Protein AF-0000000072913336 (afdb_homodimer)

InterPro domains:
  IPR001138 Zn(2)Cys(6) fungal-type DNA-binding domain [PS00463] (12-41)
  IPR001138 Zn(2)Cys(6) fungal-type DNA-binding domain [PS50048] (12-43)
  IPR001138 Zn(2)Cys(6) fungal-type DNA-binding domain [SM00066] (7-52)
  IPR001138 Zn(2)Cys(6) fungal-type DNA-binding domain [cd00067] (8-43)
  IPR007219 Xylanolytic transcriptional activator, regulatory domain [PF04082] (247-423)
  IPR007219 Xylanolytic transcriptional activator, regulatory domain [SM00906] (340-413)
  IPR036864 Zn(2)-C6 fungal-type DNA-binding domain superfamily [G3DSA:4.10.240.10] (11-85)
  IPR036864 Zn(2)-C6 fungal-type DNA-binding domain superfamily [SSF57701] (2-52)
  IPR050797 Carbohydrate Metabolism and Transport Regulator [PTHR31668] (3-608)

pLDDT: mean 80.15, std 23.14, range [15.98, 98.88]

Nearest PDB structures (foldseek):
  4p3g-assembly1_B  TM=3.636E-01  e=3.545E+00  Thermochaetoides thermophila DSM 1495
  4p3g-assembly1_B  TM=3.769E-01  e=2.725E+00  Thermochaetoides thermophila DSM 1495
  2xm1-assembly1_A  TM=2.772E-01  e=9.028E+00  Bacteroides thetaiotaomicron VPI-5482

Foldseek 3Di:
DPDDFDDPPDDAFPVCVVVVHGFDDDDDDDGPVCVVVVHHRHRPDPPDPPPPPDPDDDDDYDDDDDDDDDDDDPPVPDDDPDPPDPPPDPDDPPPPPDPPCVVCVVVVHPPVNVVQQAAWPPCPFDWDFDQDPVRDGGDIFGAQADDPQRFWFWDDCVHPPHQLVLLPDPAPPNQWDIGRFWIWRWFDVVVTIITIRGGLVVCVVVCVVVVLDADDQVVLLVLLCVQPPQVNLVVLLVLCVVFPLLQALLDFLVRRDHSVRDGSLLSLLSSLLSVLVLCVPPVSVVVCVPHHGDSVSSVVSNVSVLSSCLVRPGSSSLSSLLSVLQRDDPDLQDLVLVVSVVSLLSSVVSLVRSPLLDQSPRTRHDLRVNLSSLSSSQVSLLLQLLSCLLSVHDGPDDPVSRDRNADDPSSCHRSPDDPLSVVLVRLSSQLSVLSVLLCVAQVDPDHDPPLVVSLVVSVVSLVVSPPCLVPPPPPVSNPDPSNLLSVLSSLLSNLSSLVSVVVVCVVPVVVPPPPDPDDSLVVNVVSLVVSLVSLLPDDLPVFSHRDGSSSLSSLLVSLVSLLVQLQPPPALVSNLVSVVSSVVSLVSLVVCCVRHVSPVNSSVVNVVCVVCPVVNVDPHDPSSVVSVVVNVVVD/DPPDFDDPPDDAFPVCVVVVHGFDDDDDDDGPVCVVVVHHRHRPDDDPPPPPPDDDDDDDDDDDDDDDDDDDPDDPPDDDDDPPDCPPDPPPDPPPPDPDLVVCVVVVHHPVNVVQQFAWPPCPFDWDFDQDPVRDDGDIFGAQADDPQRFWFKDDCVHPPHQLVLLPDPAPPNQWDIGRFWIWRWFDVVVTIITIRGGLVVCVVVCVVVVLDADDQVVLLVLLCVQPPQVNLVVLLVLCVVFPLLQALLDFLVRRDHSVRDGSLLSLLSSLLSVLVLCVPPVSVVVCVPHHGDSVSSVVSNVSVLSSCLSRPGSSSLSSLLSVLQRDDPDLQDLVLPVSVVSLLSSVVSLVRSPLLDQSPRTRHDLRVNLSSLSSSQVSLLLQLLSCLLSVHDGPDDPVSRDRNADDPSSCHRSPDDPLSVVLVRLSSQLSVLSVLLCVAQVDPDHDPPLPVSLVVSVVSLVVSPPCLVPPPPPVSNPDPSNLLSVLSSLLSNLSSLVSVVVVCVVPVVVPPPPDDDDSLVVNVVSLVVSLVSLLPDDLPVFPHRDGSSSLSSLLVSLVSLLVQLQPPPALVSNLVSVVSSVVSLVSLVVCCVRHVSPVNSSVVNVVCVVVPVVVVDPHDPSSVVSVVVNVVVD

Solvent-accessible surface area (backbone atoms only — not comparable to full-atom values): 71478 Å² total; per-residue (Å²): 132,82,79,74,84,88,62,94,82,71,81,55,34,47,65,30,55,78,68,76,46,89,52,49,56,88,90,59,85,49,26,54,64,28,61,72,70,72,43,88,52,42,71,78,65,69,77,73,75,78,76,76,83,71,84,81,78,85,86,90,93,88,93,84,87,92,87,88,90,90,89,83,82,74,79,74,78,78,78,82,84,80,86,78,85,79,78,77,66,84,80,67,85,72,67,68,72,85,74,69,63,67,63,33,62,62,65,74,39,54,70,66,61,50,51,50,51,61,38,58,61,88,65,75,70,60,61,46,76,41,77,42,90,81,73,54,75,73,42,71,23,39,57,71,62,94,43,93,80,41,26,37,32,43,43,21,78,61,14,31,68,36,28,79,51,57,67,37,39,58,44,47,99,72,28,40,33,75,46,14,45,37,27,40,36,45,36,34,73,87,72,50,39,38,26,41,34,44,51,74,73,77,46,49,67,62,29,43,50,57,42,28,74,56,74,55,70,70,56,44,40,53,56,44,42,74,57,45,41,64,69,59,41,53,52,26,51,51,45,26,55,68,56,45,32,68,74,51,52,56,51,30,62,90,64,56,87,39,80,88,74,42,58,48,46,41,49,42,47,49,40,61,60,20,51,87,49,33,74,81,34,74,66,48,37,55,45,42,73,77,58,57,62,55,59,38,59,45,23,42,50,35,52,46,43,49,57,36,38,41,58,58,38,35,69,62,53,37,52,34,45,50,48,62,53,48,33,65,68,92,47,54,76,53,79,61,56,44,39,46,43,23,49,48,21,29,33,53,32,45,32,46,36,55,40,36,38,48,71,53,87,75,36,64,46,45,68,54,56,36,17,27,47,49,40,37,26,25,50,54,51,43,51,39,48,47,42,16,40,30,55,19,45,78,47,51,74,47,67,72,56,35,66,37,66,60,79,57,82,71,42,54,47,47,34,79,64,53,72,69,52,45,52,46,48,52,51,46,32,55,50,45,46,48,44,48,52,43,47,65,54,59,65,36,74,66,67,53,91,58,52,68,63,52,42,53,52,51,53,53,58,47,56,72,62,53,69,62,73,81,60,59,78,52,73,71,60,76,66,33,65,57,48,49,52,44,52,52,48,50,47,45,44,50,47,56,46,33,48,52,50,40,53,53,43,70,75,40,58,73,72,57,66,57,85,69,90,76,53,49,62,60,54,42,50,54,49,51,52,52,45,50,48,52,62,67,62,62,66,60,92,72,36,95,60,74,60,58,56,41,52,30,32,44,54,22,26,53,54,44,51,38,49,39,51,20,66,68,37,91,43,42,68,54,12,35,53,32,49,50,51,46,52,52,47,50,53,50,47,59,70,41,28,71,54,37,50,58,43,38,33,28,50,50,59,52,46,53,41,59,71,70,26,56,77,64,45,32,67,61,51,71,53,40,46,54,22,53,57,53,55,54,73,72,98,134,80,82,74,85,85,61,92,81,70,80,56,34,48,63,30,55,77,66,75,44,90,54,50,57,90,89,57,84,51,25,54,62,29,62,73,70,74,45,88,55,42,73,76,68,70,78,76,75,78,74,75,80,73,82,79,87,84,86,89,88,86,86,84,92,84,79,88,79,81,83,82,78,77,83,76,80,82,80,85,81,84,86,78,85,79,81,76,66,90,70,73,85,70,73,69,73,86,74,71,65,67,63,31,61,62,66,76,40,54,67,67,60,50,52,51,51,61,38,58,61,86,66,75,69,60,62,47,74,41,78,43,91,82,71,55,76,72,43,71,23,40,56,72,61,93,43,94,79,42,26,37,31,43,44,21,78,61,15,31,67,36,28,78,51,55,68,36,39,58,43,49,98,70,27,40,33,75,45,13,45,37,30,41,36,43,36,35,73,87,71,52,39,39,26,42,34,44,51,74,72,78,46,49,66,59,29,42,50,59,43,28,74,56,73,55,67,70,56,44,39,52,54,45,42,72,54,44,42,64,70,58,41,54,52,27,51,52,44,26,58,69,56,45,32,69,74,52,52,57,51,31,62,89,64,55,87,39,81,90,74,41,58,48,47,40,49,43,45,50,39,62,61,20,51,88,50,32,74,80,34,74,66,47,39,54,46,43,72,76,57,58,63,55,58,38,58,45,23,42,50,34,52,46,43,48,55,37,37,40,58,58,38,35,68,60,53,37,52,31,44,49,49,62,52,49,33,65,66,92,48,54,74,54,79,59,55,45,39,46,42,24,49,47,22,30,32,54,31,45,33,47,35,54,39,37,36,49,69,54,87,75,37,65,45,47,68,55,56,37,17,27,47,49,38,37,25,25,50,53,52,44,52,40,47,47,42,17,40,29,55,19,44,79,45,52,71,47,68,72,57,34,68,36,66,60,80,57,81,72,42,54,47,47,34,78,64,51,72,69,52,45,51,47,48,51,50,44,34,54,51,46,45,49,42,47,50,44,47,68,55,59,65,36,75,66,66,53,91,57,50,68,63,51,41,53,52,51,51,52,59,47,58,73,61,52,69,61,73,79,59,59,76,52,72,71,59,78,65,34,65,59,48,48,52,44,52,51,47,50,49,45,45,50,47,55,47,33,47,52,49,41,53,52,42,70,75,41,59,74,74,57,66,57,85,70,90,76,53,49,63,60,53,41,48,54,50,51,53,52,45,48,49,52,62,67,62,62,67,59,89,76,36,92,63,74,59,59,55,39,52,31,32,45,53,23,26,53,55,43,50,37,49,39,52,19,65,67,38,91,43,42,68,54,12,35,53,31,50,51,50,45,51,52,47,52,53,51,48,59,70,41,28,70,54,38,52,57,43,37,32,28,50,51,58,52,47,53,42,57,71,70,27,54,78,66,44,31,67,61,51,71,53,38,46,53,24,54,57,53,55,54,74,72,98

Secondary structure (DSSP, 8-state):
----TT-TTSPPPHHHHHHT-----SSSSSPHHHHHTT------S-----------------------------------------------TT------THHHHHTT--HHHHHHHTS-------EEEE--TTS-S-EEEEPSSS-TT--EEE--TTSSS-HHHHTTB---TTSEEE-SSEEEEEEEETTEEEEEEE-GGGGHHHHHHHT--PPPHHHHHHHHHHHS-HHHHHHHHHHHHHHTTTT---S-TTS---TTTS-HHHHHHHHHHHGGGGGGSHHHHHHHHH-PPPHHHHHHHHHHHHHHHTTS--HHHHHHHHHHHHSPPS-TT---HHHHHHHHHHHHHHHHHTTTTS-GGGSSS-HHHHHHHHHHHHHHHHHHHHHHHHHT---SS-GGG-S--S--GGGGTT----HHHHHHHHHHHHHHHHHHHHHHHHSSSS--TTHHHHHHHHHHHHHTT---TTT-S-TTGGG-HHHHHHHHHHHHHHHHHHHHHHHHHHH-GGGGGS--S--HHHHHHHHHHHHHHHHHH--STT-S----THHHHHHHHHHHHHHHHHHT-SSHHHHHHHHHHHHHHHHHHHHHTTT-GGGHHHHHHHHHHHHH-HHHHB---HHHHHHHHHHHHT-/----S--TTSPPPHHHHHHT-----SSSSS-HHHHHTT------S----------------------------------------------GGG------THHHHHTT--HHHHHHHTS-------EEEE--TTS-S-EEEEPSSS-TT--EEE--TTSSS-HHHHTTB---TTSEEE-SSEEEEEEEETTEEEEEEE-GGGGHHHHHHTT--PPPHHHHHHHHHHHS-HHHHHHHHHHHHHHTTTT---S-TTS---TTTS-HHHHHHHHHHHGGGGGGSHHHHHHHHH-PPPHHHHHHHHHHHHHHHTTS--HHHHHHHHHHHHSPPS-TT---HHHHHHHHHHHHHHHHHTTTTS-GGGSSS-HHHHHHHHHHHHHHHHHHHHHHHHHT---SS-GGG-S--S--GGGGTT----HHHHHHHHHHHHHHHHHHHHHHHHSSSS--TTHHHHHHHHHHHHHTT---TTT---TTGGG-HHHHHHHHHHHHHHHHHHHHHHHHHHH-GGGG-S--S--HHHHHHHHHHHHHHHHHH--STT-S----THHHHHHHHHHHHHHHHHHT-SSHHHHHHHHHHHHHHHHHHHHHTTT-GGGHHHHHHHHHHHHH-HHHHB---HHHHHHHHHHHHT-

Organism: Fusarium oxysporum f. sp. lycopersici (strain 4287 / CBS 123668 / FGSC 9935 / NRRL 34936) (NCBI:txid426428)

Structure (mmCIF, N/CA/C/O backbone):
data_AF-0000000072913336-model_v1
#
loop_
_entity.id
_entity.type
_entity.pdbx_description
1 polymer 'Zn(2)-C6 fungal-type domain-containing protein'
#
loop_
_atom_site.group_PDB
_atom_site.id
_atom_site.type_symbol
_atom_site.label_atom_id
_atom_site.label_alt_id
_atom_site.label_comp_id
_atom_site.label_asym_id
_atom_site.label_entity_id
_atom_site.label_seq_id
_atom_site.pdbx_PDB_ins_code
_atom_site.Cartn_x
_atom_site.Cartn_y
_atom_site.Cartn_z
_atom_site.occupancy
_atom_site.B_iso_or_equiv
_atom_site.auth_seq_id
_atom_site.auth_comp_id
_atom_site.auth_asym_id
_atom_site.auth_atom_id
_atom_site.pdbx_PDB_model_num
ATOM 1 N N . MET A 1 1 ? 2.746 -35.344 45.781 1 23.06 1 MET A N 1
ATOM 2 C CA . MET A 1 1 ? 3.635 -36.438 45.406 1 23.06 1 MET A CA 1
ATOM 3 C C . MET A 1 1 ? 3.098 -37.188 44.188 1 23.06 1 MET A C 1
ATOM 5 O O . MET A 1 1 ? 1.997 -37.719 44.219 1 23.06 1 MET A O 1
ATOM 9 N N . MET A 1 2 ? 3.275 -36.75 43 1 28.97 2 MET A N 1
ATOM 10 C CA . MET A 1 2 ? 2.605 -37.094 41.75 1 28.97 2 MET A CA 1
ATOM 11 C C . MET A 1 2 ? 2.83 -38.562 41.406 1 28.97 2 MET A C 1
ATOM 13 O O . MET A 1 2 ? 3.965 -39.031 41.406 1 28.97 2 MET A O 1
ATOM 17 N N . ARG A 1 3 ? 1.829 -39.312 41.531 1 33.97 3 ARG A N 1
ATOM 18 C CA . ARG A 1 3 ? 1.848 -40.781 41.375 1 33.97 3 ARG A CA 1
ATOM 19 C C . ARG A 1 3 ? 2.496 -41.156 40.062 1 33.97 3 ARG A C 1
ATOM 21 O O . ARG A 1 3 ? 2.254 -40.531 39.031 1 33.97 3 ARG A O 1
ATOM 28 N N . LYS A 1 4 ? 3.582 -41.906 40.219 1 36.53 4 LYS A N 1
ATOM 29 C CA . LYS A 1 4 ? 4.387 -42.406 39.125 1 36.53 4 LYS A CA 1
ATOM 30 C C . LYS A 1 4 ? 3.59 -43.406 38.25 1 36.53 4 LYS A C 1
ATOM 32 O O . LYS A 1 4 ? 2.773 -44.156 38.781 1 36.53 4 LYS A O 1
ATOM 37 N N . TYR A 1 5 ? 3.297 -43.344 37 1 37.62 5 TYR A N 1
ATOM 38 C CA . TYR A 1 5 ? 2.48 -44 36 1 37.62 5 TYR A CA 1
ATOM 39 C C . TYR A 1 5 ? 2.516 -45.5 36.125 1 37.62 5 TYR A C 1
ATOM 41 O O . TYR A 1 5 ? 1.474 -46.156 36.094 1 37.62 5 TYR A O 1
ATOM 49 N N . MET A 1 6 ? 3.471 -46.375 36 1 39.28 6 MET A N 1
ATOM 50 C CA . MET A 1 6 ? 3.393 -47.781 35.625 1 39.28 6 MET A CA 1
ATOM 51 C C . MET A 1 6 ? 3.463 -48.688 36.875 1 39.28 6 MET A C 1
ATOM 53 O O . MET A 1 6 ? 4.273 -49.594 36.938 1 39.28 6 MET A O 1
ATOM 57 N N . SER A 1 7 ? 2.836 -48.312 38.062 1 36.69 7 SER A N 1
ATOM 58 C CA . SER A 1 7 ? 2.977 -49.312 39.125 1 36.69 7 SER A CA 1
ATOM 59 C C . SER A 1 7 ? 1.958 -50.438 38.969 1 36.69 7 SER A C 1
ATOM 61 O O . SER A 1 7 ? 0.817 -50.188 38.562 1 36.69 7 SER A O 1
ATOM 63 N N . LYS A 1 8 ? 2.1 -51.812 38.969 1 41.91 8 LYS A N 1
ATOM 64 C CA . LYS A 1 8 ? 1.341 -53.062 39 1 41.91 8 LYS A CA 1
ATOM 65 C C . LYS A 1 8 ? 0.21 -53.031 40 1 41.91 8 LYS A C 1
ATOM 67 O O . LYS A 1 8 ? -0.643 -53.906 40.062 1 41.91 8 LYS A O 1
ATOM 72 N N . ARG A 1 9 ? 0.213 -52.156 41.125 1 48.56 9 ARG A N 1
ATOM 73 C CA . ARG A 1 9 ? -0.668 -52.281 42.281 1 48.56 9 ARG A CA 1
ATOM 74 C C . ARG A 1 9 ? -2.059 -51.75 41.969 1 48.56 9 ARG A C 1
ATOM 76 O O . ARG A 1 9 ? -3.021 -52.031 42.656 1 48.56 9 ARG A O 1
ATOM 83 N N . GLN A 1 10 ? -2.312 -50.688 41.25 1 57.38 10 GLN A N 1
ATOM 84 C CA . GLN A 1 10 ? -3.643 -50.094 41.219 1 57.38 10 GLN A CA 1
ATOM 85 C C . GLN A 1 10 ? -4.371 -50.438 39.938 1 57.38 10 GLN A C 1
ATOM 87 O O . GLN A 1 10 ? -3.873 -50.156 38.844 1 57.38 10 GLN A O 1
ATOM 92 N N . ARG A 1 11 ? -5.441 -51.25 39.781 1 64.69 11 ARG A N 1
ATOM 93 C CA . ARG A 1 11 ? -6.273 -51.781 38.719 1 64.69 11 ARG A CA 1
ATOM 94 C C . ARG A 1 11 ? -6.98 -50.656 37.969 1 64.69 11 ARG A C 1
ATOM 96 O O . ARG A 1 11 ? -7.559 -49.75 38.594 1 64.69 11 ARG A O 1
ATOM 103 N N . PRO A 1 12 ? -6.781 -50.531 36.781 1 73.31 12 PRO A N 1
ATOM 104 C CA . PRO A 1 12 ? -7.508 -49.531 36 1 73.31 12 PRO A CA 1
ATOM 105 C C . PRO A 1 12 ? -9.023 -49.719 36.031 1 73.31 12 PRO A C 1
ATOM 107 O O . PRO A 1 12 ? -9.492 -50.812 36.344 1 73.31 12 PRO A O 1
ATOM 110 N N . CYS A 1 13 ? -9.945 -48.656 35.906 1 74.38 13 CYS A N 1
ATOM 111 C CA . CYS A 1 13 ? -11.406 -48.75 35.906 1 74.38 13 CYS A CA 1
ATOM 112 C C . CYS A 1 13 ? -11.898 -49.625 34.75 1 74.38 13 CYS A C 1
ATOM 114 O O . CYS A 1 13 ? -11.164 -49.875 33.812 1 74.38 13 CYS A O 1
ATOM 116 N N . ASP A 1 14 ? -13.039 -50.219 34.656 1 77.12 14 ASP A N 1
ATOM 117 C CA . ASP A 1 14 ? -13.594 -51.156 33.719 1 77.12 14 ASP A CA 1
ATOM 118 C C . ASP A 1 14 ? -13.562 -50.594 32.281 1 77.12 14 ASP A C 1
ATOM 120 O O . ASP A 1 14 ? -13.32 -51.344 31.328 1 77.12 14 ASP A O 1
ATOM 124 N N . PHE A 1 15 ? -13.648 -49.281 32.094 1 77.5 15 PHE A N 1
ATOM 125 C CA . PHE A 1 15 ? -13.656 -48.594 30.797 1 77.5 15 PHE A CA 1
ATOM 126 C C . PHE A 1 15 ? -12.242 -48.438 30.25 1 77.5 15 PHE A C 1
ATOM 128 O O . PHE A 1 15 ? -11.992 -48.75 29.078 1 77.5 15 PHE A O 1
ATOM 135 N N . CYS A 1 16 ? -11.398 -47.938 31.031 1 76.75 16 CYS A N 1
ATOM 136 C CA . CYS A 1 16 ? -10.008 -47.812 30.609 1 76.75 16 CYS A CA 1
ATOM 137 C C . CYS A 1 16 ? -9.406 -49.188 30.312 1 76.75 16 CYS A C 1
ATOM 139 O O . CYS A 1 16 ? -8.617 -49.312 29.375 1 76.75 16 CYS A O 1
ATOM 141 N N . ARG A 1 17 ? -9.836 -50.25 31.062 1 77.06 17 ARG A N 1
ATOM 142 C CA . ARG A 1 17 ? -9.414 -51.625 30.859 1 77.06 17 ARG A CA 1
ATOM 143 C C . ARG A 1 17 ? -9.906 -52.188 29.516 1 77.06 17 ARG A C 1
ATOM 145 O O . ARG A 1 17 ? -9.172 -52.875 28.812 1 77.06 17 ARG A O 1
ATOM 152 N N . SER A 1 18 ? -11.109 -51.906 29.125 1 75.94 18 SER A N 1
ATOM 153 C CA . SER A 1 18 ? -11.695 -52.375 27.875 1 75.94 18 SER A CA 1
ATOM 154 C C . SER A 1 18 ? -11.016 -51.719 26.672 1 75.94 18 SER A C 1
ATOM 156 O O . SER A 1 18 ? -10.938 -52.312 25.594 1 75.94 18 SER A O 1
ATOM 158 N N . ARG A 1 19 ? -10.406 -50.5 26.906 1 72.81 19 ARG A N 1
ATOM 159 C CA . ARG A 1 19 ? -9.805 -49.719 25.812 1 72.81 19 ARG A CA 1
ATOM 160 C C . ARG A 1 19 ? -8.281 -49.812 25.859 1 72.81 19 ARG A C 1
ATOM 162 O O . ARG A 1 19 ? -7.594 -49.281 24.984 1 72.81 19 ARG A O 1
ATOM 169 N N . LYS A 1 20 ? -7.688 -50.531 26.891 1 72.69 20 LYS A N 1
ATOM 170 C CA . LYS A 1 20 ? -6.266 -50.75 27.156 1 72.69 20 LYS A CA 1
ATOM 171 C C . LYS A 1 20 ? -5.523 -49.406 27.25 1 72.69 20 LYS A C 1
ATOM 173 O O . LYS A 1 20 ? -4.41 -49.281 26.734 1 72.69 20 LYS A O 1
ATOM 178 N N . THR A 1 21 ? -6.27 -48.469 27.906 1 74.31 21 THR A N 1
ATOM 179 C CA . THR A 1 21 ? -5.684 -47.125 28.078 1 74.31 21 THR A CA 1
ATOM 180 C C . THR A 1 21 ? -5.355 -46.875 29.547 1 74.31 21 THR A C 1
ATOM 182 O O . THR A 1 21 ? -5.922 -47.531 30.438 1 74.31 21 THR A O 1
ATOM 185 N N . ALA A 1 22 ? -4.52 -45.906 29.672 1 75.06 22 ALA A N 1
ATOM 186 C CA . ALA A 1 22 ? -4.062 -45.562 31.016 1 75.06 22 ALA A CA 1
ATOM 187 C C . ALA A 1 22 ? -5.176 -44.875 31.812 1 75.06 22 ALA A C 1
ATOM 189 O O . ALA A 1 22 ? -5.715 -43.844 31.406 1 75.06 22 ALA A O 1
ATOM 190 N N . CYS A 1 23 ? -5.578 -45.469 32.938 1 72.62 23 CYS A N 1
ATOM 191 C CA . CYS A 1 23 ? -6.602 -44.969 33.844 1 72.62 23 CYS A CA 1
ATOM 192 C C . CYS A 1 23 ? -6.016 -43.969 34.844 1 72.62 23 CYS A C 1
ATOM 194 O O . CYS A 1 23 ? -5.215 -44.312 35.688 1 72.62 23 CYS A O 1
ATOM 196 N N . ARG A 1 24 ? -6.105 -42.812 34.625 1 74.62 24 ARG A N 1
ATOM 197 C CA . ARG A 1 24 ? -5.562 -41.781 35.469 1 74.62 24 ARG A CA 1
ATOM 198 C C . ARG A 1 24 ? -6.648 -41.219 36.375 1 74.62 24 ARG A C 1
ATOM 200 O O . ARG A 1 24 ? -7.559 -40.531 35.906 1 74.62 24 ARG A O 1
ATOM 207 N N . ILE A 1 25 ? -6.598 -41.5 37.719 1 71.62 25 ILE A N 1
ATOM 208 C CA . ILE A 1 25 ? -7.477 -41 38.781 1 71.62 25 ILE A CA 1
ATOM 209 C C . ILE A 1 25 ? -6.719 -40 39.656 1 71.62 25 ILE A C 1
ATOM 211 O O . ILE A 1 25 ? -5.672 -40.344 40.219 1 71.62 25 ILE A O 1
ATOM 215 N N . GLU A 1 26 ? -7.016 -38.938 39.688 1 65.38 26 GLU A N 1
ATOM 216 C CA . GLU A 1 26 ? -6.27 -37.969 40.469 1 65.38 26 GLU A CA 1
ATOM 217 C C . GLU A 1 26 ? -6.551 -38.125 41.969 1 65.38 26 GLU A C 1
ATOM 219 O O . GLU A 1 26 ? -5.621 -38.156 42.781 1 65.38 26 GLU A O 1
ATOM 224 N N . SER A 1 27 ? -7.953 -37.969 42.531 1 67.94 27 SER A N 1
ATOM 225 C CA . SER A 1 27 ? -8.242 -38.125 43.969 1 67.94 27 SER A CA 1
ATOM 226 C C . SER A 1 27 ? -9.273 -39.188 44.219 1 67.94 27 SER A C 1
ATOM 228 O O . SER A 1 27 ? -9.109 -40.031 45.125 1 67.94 27 SER A O 1
ATOM 230 N N . SER A 1 28 ? -10.445 -39.25 43.625 1 73.88 28 SER A N 1
ATOM 231 C CA . SER A 1 28 ? -11.531 -40.219 43.719 1 73.88 28 SER A CA 1
ATOM 232 C C . SER A 1 28 ? -12.086 -40.562 42.344 1 73.88 28 SER A C 1
ATOM 234 O O . SER A 1 28 ? -11.992 -39.75 41.406 1 73.88 28 SER A O 1
ATOM 236 N N . PRO A 1 29 ? -12.5 -41.812 42.094 1 72.38 29 PRO A N 1
ATOM 237 C CA . PRO A 1 29 ? -13.258 -42.031 40.844 1 72.38 29 PRO A CA 1
ATOM 238 C C . PRO A 1 29 ? -14.344 -41 40.625 1 72.38 29 PRO A C 1
ATOM 240 O O . PRO A 1 29 ? -14.805 -40.375 41.594 1 72.38 29 PRO A O 1
ATOM 243 N N . PRO A 1 30 ? -14.445 -40.688 39.281 1 73.62 30 PRO A N 1
ATOM 244 C CA . PRO A 1 30 ? -14.164 -41.406 38.031 1 73.62 30 PRO A CA 1
ATOM 245 C C . PRO A 1 30 ? -12.797 -41.062 37.469 1 73.62 30 PRO A C 1
ATOM 247 O O . PRO A 1 30 ? -12.203 -40.062 37.844 1 73.62 30 PRO A O 1
ATOM 250 N N . CYS A 1 31 ? -12.164 -41.938 36.562 1 74.12 31 CYS A N 1
ATOM 251 C CA . CYS A 1 31 ? -10.859 -41.719 35.938 1 74.12 31 CYS A CA 1
ATOM 252 C C . CYS A 1 31 ? -10.945 -40.625 34.875 1 74.12 31 CYS A C 1
ATOM 254 O O . CYS A 1 31 ? -12.039 -40.312 34.406 1 74.12 31 CYS A O 1
ATOM 256 N N . ARG A 1 32 ? -9.945 -40.062 34.562 1 74.75 32 ARG A N 1
ATOM 257 C CA . ARG A 1 32 ? -9.891 -38.969 33.625 1 74.75 32 ARG A CA 1
ATOM 258 C C . ARG A 1 32 ? -10.594 -39.344 32.312 1 74.75 32 ARG A C 1
ATOM 260 O O . ARG A 1 32 ? -11.281 -38.5 31.703 1 74.75 32 ARG A O 1
ATOM 267 N N . LEU A 1 33 ? -10.469 -40.438 31.766 1 76.94 33 LEU A N 1
ATOM 268 C CA . LEU A 1 33 ? -11.062 -40.906 30.516 1 76.94 33 LEU A CA 1
ATOM 269 C C . LEU A 1 33 ? -12.57 -41.094 30.656 1 76.94 33 LEU A C 1
ATOM 271 O O . LEU A 1 33 ? -13.328 -40.688 29.766 1 76.94 33 LEU A O 1
ATOM 275 N N . CYS A 1 34 ? -12.945 -41.719 31.719 1 77 34 CYS A N 1
ATOM 276 C CA . CYS A 1 34 ? -14.375 -41.875 31.984 1 77 34 CYS A CA 1
ATOM 277 C C . CYS A 1 34 ? -15.055 -40.5 32.125 1 77 34 CYS A C 1
ATOM 279 O O . CYS A 1 34 ? -16.172 -40.312 31.672 1 77 34 CYS A O 1
ATOM 281 N N . GLN A 1 35 ? -14.422 -39.469 32.656 1 74.88 35 GLN A N 1
ATOM 282 C CA . GLN A 1 35 ? -14.914 -38.094 32.781 1 74.88 35 GLN A CA 1
ATOM 283 C C . GLN A 1 35 ? -15.062 -37.438 31.406 1 74.88 35 GLN A C 1
ATOM 285 O O . GLN A 1 35 ? -16.062 -36.75 31.156 1 74.88 35 GLN A O 1
ATOM 290 N N . GLN A 1 36 ? -14.102 -37.781 30.5 1 70 36 GLN A N 1
ATOM 291 C CA . GLN A 1 36 ? -14.078 -37.188 29.172 1 70 36 GLN A CA 1
ATOM 292 C C . GLN A 1 36 ? -15.164 -37.781 28.281 1 70 36 GLN A C 1
ATOM 294 O O . GLN A 1 36 ? -15.773 -37.062 27.469 1 70 36 GLN A O 1
ATOM 299 N N . TYR A 1 37 ? -15.492 -39 28.438 1 75.19 37 TYR A N 1
ATOM 300 C CA . TYR A 1 37 ? -16.469 -39.688 27.594 1 75.19 37 TYR A CA 1
ATOM 301 C C . TYR A 1 37 ? -17.812 -39.781 28.297 1 75.19 37 TYR A C 1
ATOM 303 O O . TYR A 1 37 ? -18.766 -40.344 27.75 1 75.19 37 TYR A O 1
ATOM 311 N N . GLY A 1 38 ? -18.031 -39.094 29.484 1 74.44 38 GLY A N 1
ATOM 312 C CA . GLY A 1 38 ? -19.266 -39.031 30.266 1 74.44 38 GLY A CA 1
ATOM 313 C C . GLY A 1 38 ? -19.766 -40.406 30.703 1 74.44 38 GLY A C 1
ATOM 314 O O . GLY A 1 38 ? -20.969 -40.625 30.797 1 74.44 38 GLY A O 1
ATOM 315 N N . ARG A 1 39 ? -18.859 -41.312 30.828 1 74.38 39 ARG A N 1
ATOM 316 C CA . ARG A 1 39 ? -19.281 -42.625 31.234 1 74.38 39 ARG A CA 1
ATOM 317 C C . ARG A 1 39 ? -19.031 -42.875 32.719 1 74.38 39 ARG A C 1
ATOM 319 O O . ARG A 1 39 ? -18.188 -42.188 33.312 1 74.38 39 ARG A O 1
ATOM 326 N N . GLU A 1 40 ? -19.859 -43.781 33.312 1 78.06 40 GLU A N 1
ATOM 327 C CA . GLU A 1 40 ? -19.703 -44.125 34.75 1 78.06 40 GLU A CA 1
ATOM 328 C C . GLU A 1 40 ? -18.422 -44.938 34.969 1 78.06 40 GLU A C 1
ATOM 330 O O . GLU A 1 40 ? -18.188 -45.969 34.344 1 78.06 40 GLU A O 1
ATOM 335 N N . CYS A 1 41 ? -17.453 -44.438 35.812 1 72.81 41 CYS A N 1
ATOM 336 C CA . CYS A 1 41 ? -16.141 -45 36.125 1 72.81 41 CYS A CA 1
ATOM 337 C C . CYS A 1 41 ? -16.281 -46.125 37.125 1 72.81 41 CYS A C 1
ATOM 339 O O . CYS A 1 41 ? -16.453 -45.875 38.344 1 72.81 41 CYS A O 1
ATOM 341 N N . THR A 1 42 ? -16.609 -47.344 36.688 1 77.75 42 THR A N 1
ATOM 342 C CA . THR A 1 42 ? -16.891 -48.5 37.531 1 77.75 42 THR A CA 1
ATOM 343 C C . THR A 1 42 ? -15.68 -49.438 37.625 1 77.75 42 THR A C 1
ATOM 345 O O . THR A 1 42 ? -14.836 -49.438 36.719 1 77.75 42 THR A O 1
ATOM 348 N N . PHE A 1 43 ? -15.297 -49.969 38.719 1 69.38 43 PHE A N 1
ATOM 349 C CA . PHE A 1 43 ? -14.172 -50.844 39 1 69.38 43 PHE A CA 1
ATOM 350 C C . PHE A 1 43 ? -14.664 -52.25 39.281 1 69.38 43 PHE A C 1
ATOM 352 O O . PHE A 1 43 ? -14.078 -52.969 40.125 1 69.38 43 PHE A O 1
ATOM 359 N N . VAL A 1 44 ? -15.93 -52.625 38.875 1 66.12 44 VAL A N 1
ATOM 360 C CA . VAL A 1 44 ? -16.641 -53.812 39.375 1 66.12 44 VAL A CA 1
ATOM 361 C C . VAL A 1 44 ? -16.109 -55.062 38.625 1 66.12 44 VAL A C 1
ATOM 363 O O . VAL A 1 44 ? -16.312 -56.188 39.094 1 66.12 44 VAL A O 1
ATOM 366 N N . GLU A 1 45 ? -15.539 -54.625 37.312 1 50.97 45 GLU A N 1
ATOM 367 C CA . GLU A 1 45 ? -15.336 -55.875 36.594 1 50.97 45 GLU A CA 1
ATOM 368 C C . GLU A 1 45 ? -14.102 -56.625 37.094 1 50.97 45 GLU A C 1
ATOM 370 O O . GLU A 1 45 ? -13.047 -56 37.312 1 50.97 45 GLU A O 1
ATOM 375 N N . ALA A 1 46 ? -14.164 -57.594 37.781 1 44.03 46 ALA A N 1
ATOM 376 C CA . ALA A 1 46 ? -13.148 -58.5 38.312 1 44.03 46 ALA A CA 1
ATOM 377 C C . ALA A 1 46 ? -12.164 -58.906 37.219 1 44.03 46 ALA A C 1
ATOM 379 O O . ALA A 1 46 ? -12.547 -59.062 36.062 1 44.03 46 ALA A O 1
ATOM 380 N N . ALA A 1 47 ? -10.883 -58.5 37.312 1 40.88 47 ALA A N 1
ATOM 381 C CA . ALA A 1 47 ? -9.836 -58.969 36.406 1 40.88 47 ALA A CA 1
ATOM 382 C C . ALA A 1 47 ? -10.078 -60.406 36 1 40.88 47 ALA A C 1
ATOM 384 O O . ALA A 1 47 ? -10.312 -61.281 36.844 1 40.88 47 ALA A O 1
ATOM 385 N N . ARG A 1 48 ? -10.289 -60.594 34.719 1 33.22 48 ARG A N 1
ATOM 386 C CA . ARG A 1 48 ? -10.469 -62 34.344 1 33.22 48 ARG A CA 1
ATOM 387 C C . ARG A 1 48 ? -9.211 -62.812 34.625 1 33.22 48 ARG A C 1
ATOM 389 O O . ARG A 1 48 ? -8.102 -62.406 34.281 1 33.22 48 ARG A O 1
ATOM 396 N N . PRO A 1 49 ? -9.125 -63.625 35.5 1 30.86 49 PRO A N 1
ATOM 397 C CA . PRO A 1 49 ? -7.973 -64.5 35.812 1 30.86 49 PRO A CA 1
ATOM 398 C C . PRO A 1 49 ? -7.305 -65.062 34.562 1 30.86 49 PRO A C 1
ATOM 400 O O . PRO A 1 49 ? -7.988 -65.375 33.594 1 30.86 49 PRO A O 1
ATOM 403 N N . ARG A 1 50 ? -6.113 -64.375 34.094 1 32.44 50 ARG A N 1
ATOM 404 C CA . ARG A 1 50 ? -5.359 -65 33 1 32.44 50 ARG A CA 1
ATOM 405 C C . ARG A 1 50 ? -5.332 -66.562 33.156 1 32.44 50 ARG A C 1
ATOM 407 O O . ARG A 1 50 ? -4.957 -67.062 34.219 1 32.44 50 ARG A O 1
ATOM 414 N N . LYS A 1 51 ? -6.02 -67.188 32.25 1 26.81 51 LYS A N 1
ATOM 415 C CA . LYS A 1 51 ? -6.039 -68.625 32.25 1 26.81 51 LYS A CA 1
ATOM 416 C C . LYS A 1 51 ? -4.633 -69.188 32.094 1 26.81 51 LYS A C 1
ATOM 418 O O . LYS A 1 51 ? -3.916 -68.812 31.156 1 26.81 51 LYS A O 1
ATOM 423 N N . ARG A 1 52 ? -3.934 -69.625 32.969 1 25.58 52 ARG A N 1
ATOM 424 C CA . ARG A 1 52 ? -2.725 -70.438 33.094 1 25.58 52 ARG A CA 1
ATOM 425 C C . ARG A 1 52 ? -2.746 -71.625 32.094 1 25.58 52 ARG A C 1
ATOM 427 O O . ARG A 1 52 ? -3.469 -72.562 32.281 1 25.58 52 ARG A O 1
ATOM 434 N N . GLN A 1 53 ? -2.826 -71.188 30.656 1 21.73 53 GLN A N 1
ATOM 435 C CA . GLN A 1 53 ? -2.949 -72.438 29.875 1 21.73 53 GLN A CA 1
ATOM 436 C C . GLN A 1 53 ? -1.838 -73.438 30.219 1 21.73 53 GLN A C 1
ATOM 438 O O . GLN A 1 53 ? -0.659 -73.062 30.219 1 21.73 53 GLN A O 1
ATOM 443 N N . GLN A 1 54 ? -2.254 -74.5 30.656 1 18.95 54 GLN A N 1
ATOM 444 C CA . GLN A 1 54 ? -1.741 -75.75 31.156 1 18.95 54 GLN A CA 1
ATOM 445 C C . GLN A 1 54 ? -0.918 -76.438 30.094 1 18.95 54 GLN A C 1
ATOM 447 O O . GLN A 1 54 ? -1.228 -76.375 28.906 1 18.95 54 GLN A O 1
ATOM 452 N N . THR A 1 55 ? 0.378 -76.812 30.375 1 20.64 55 THR A N 1
ATOM 453 C CA . THR A 1 55 ? 1.457 -77.625 29.859 1 20.64 55 THR A CA 1
ATOM 454 C C . THR A 1 55 ? 0.925 -79 29.406 1 20.64 55 THR A C 1
ATOM 456 O O . THR A 1 55 ? 0.974 -80 30.172 1 20.64 55 THR A O 1
ATOM 459 N N . ALA A 1 56 ? -0.073 -79 28.453 1 18.75 56 ALA A N 1
ATOM 460 C CA . ALA A 1 56 ? -0.612 -80.375 28.328 1 18.75 56 ALA A CA 1
ATOM 461 C C . ALA A 1 56 ? 0.468 -81.312 27.891 1 18.75 56 ALA A C 1
ATOM 463 O O . ALA A 1 56 ? 1.17 -81.125 26.906 1 18.75 56 ALA A O 1
ATOM 464 N N . GLU A 1 57 ? 0.628 -82.438 28.562 1 17.73 57 GLU A N 1
ATOM 465 C CA . GLU A 1 57 ? 1.445 -83.625 28.641 1 17.73 57 GLU A CA 1
ATOM 466 C C . GLU A 1 57 ? 1.083 -84.625 27.547 1 17.73 57 GLU A C 1
ATOM 468 O O . GLU A 1 57 ? 1.935 -85.375 27.094 1 17.73 57 GLU A O 1
ATOM 473 N N . THR A 1 58 ? -0.307 -84.75 27 1 16.36 58 THR A N 1
ATOM 474 C CA . THR A 1 58 ? -0.739 -86.125 27.156 1 16.36 58 THR A CA 1
ATOM 475 C C . THR A 1 58 ? -0.129 -87 26.062 1 16.36 58 THR A C 1
ATOM 477 O O . THR A 1 58 ? 0.243 -86.562 25 1 16.36 58 THR A O 1
ATOM 480 N N . SER A 1 59 ? -0.752 -88.25 25.953 1 17.11 59 SER A N 1
ATOM 481 C CA . SER A 1 59 ? -0.393 -89.625 25.828 1 17.11 59 SER A CA 1
ATOM 482 C C . SER A 1 59 ? -0.421 -90.125 24.375 1 17.11 59 SER A C 1
ATOM 484 O O . SER A 1 59 ? 0.603 -90.5 23.828 1 17.11 59 SER A O 1
ATOM 486 N N . PRO A 1 60 ? -1.349 -91.25 24.062 1 18.05 60 PRO A N 1
ATOM 487 C CA . PRO A 1 60 ? -1.012 -92.625 23.703 1 18.05 60 PRO A CA 1
ATOM 488 C C . PRO A 1 60 ? -1.196 -92.938 22.219 1 18.05 60 PRO A C 1
ATOM 490 O O . PRO A 1 60 ? -0.235 -93.25 21.531 1 18.05 60 PRO A O 1
ATOM 493 N N . GLU A 1 61 ? -2.469 -93.688 21.781 1 16.2 61 GLU A N 1
ATOM 494 C CA . GLU A 1 61 ? -2.637 -95 21.266 1 16.2 61 GLU A CA 1
ATOM 495 C C . GLU A 1 61 ? -2.939 -95 19.766 1 16.2 61 GLU A C 1
ATOM 497 O O . GLU A 1 61 ? -3.186 -93.938 19.188 1 16.2 61 GLU A O 1
ATOM 502 N N . TYR A 1 62 ? -4.188 -95.875 19.234 1 16.56 62 TYR A N 1
ATOM 503 C CA . TYR A 1 62 ? -4.34 -97.125 18.547 1 16.56 62 TYR A CA 1
ATOM 504 C C . TYR A 1 62 ? -4.832 -96.938 17.125 1 16.56 62 TYR A C 1
ATOM 506 O O . TYR A 1 62 ? -4.199 -97.438 16.172 1 16.56 62 TYR A O 1
ATOM 514 N N . HIS A 1 63 ? -6.309 -97.125 16.703 1 16.33 63 HIS A N 1
ATOM 515 C CA . HIS A 1 63 ? -6.875 -98.312 16.031 1 16.33 63 HIS A CA 1
ATOM 516 C C . HIS A 1 63 ? -7.168 -97.938 14.562 1 16.33 63 HIS A C 1
ATOM 518 O O . HIS A 1 63 ? -7.254 -96.812 14.18 1 16.33 63 HIS A O 1
ATOM 524 N N . ASP A 1 64 ? -8.016 -98.938 13.68 1 16.83 64 ASP A N 1
ATOM 525 C CA . ASP A 1 64 ? -8.094 -99.812 12.516 1 16.83 64 ASP A CA 1
ATOM 526 C C . ASP A 1 64 ? -9.094 -99.25 11.492 1 16.83 64 ASP A C 1
ATOM 528 O O . ASP A 1 64 ? -8.93 -99.5 10.289 1 16.83 64 ASP A O 1
ATOM 532 N N . ALA A 1 65 ? -10.266 -98.688 11.75 1 16.45 65 ALA A N 1
ATOM 533 C CA . ALA A 1 65 ? -11.438 -99.438 11.227 1 16.45 65 ALA A CA 1
ATOM 534 C C . ALA A 1 65 ? -11.664 -99.125 9.75 1 16.45 65 ALA A C 1
ATOM 536 O O . ALA A 1 65 ? -11.195 -98.062 9.258 1 16.45 65 ALA A O 1
ATOM 537 N N . ASN A 1 66 ? -12.938 -99.5 9.188 1 16.36 66 ASN A N 1
ATOM 538 C CA . ASN A 1 66 ? -13.531 -100.312 8.148 1 16.36 66 ASN A CA 1
ATOM 539 C C . ASN A 1 66 ? -13.984 -99.5 6.949 1 16.36 66 ASN A C 1
ATOM 541 O O . ASN A 1 66 ? -14.078 -98.312 7.031 1 16.36 66 ASN A O 1
ATOM 545 N N . ASP A 1 67 ? -15.305 -99.75 6.281 1 16.7 67 ASP A N 1
ATOM 546 C CA . ASP A 1 67 ? -15.742 -100.375 5.059 1 16.7 67 ASP A CA 1
ATOM 547 C C . ASP A 1 67 ? -16.328 -99.375 4.07 1 16.7 67 ASP A C 1
ATOM 549 O O . ASP A 1 67 ? -15.961 -99.375 2.896 1 16.7 67 ASP A O 1
ATOM 553 N N . ALA A 1 68 ? -17.719 -98.875 4.141 1 17.06 68 ALA A N 1
ATOM 554 C CA . ALA A 1 68 ? -18.797 -99.25 3.244 1 17.06 68 ALA A CA 1
ATOM 555 C C . ALA A 1 68 ? -18.953 -98.312 2.086 1 17.06 68 ALA A C 1
ATOM 557 O O . ALA A 1 68 ? -18.516 -97.125 2.176 1 17.06 68 ALA A O 1
ATOM 558 N N . GLU A 1 69 ? -20.156 -98.312 1.21 1 17.53 69 GLU A N 1
ATOM 559 C CA . GLU A 1 69 ? -20.5 -98.562 -0.184 1 17.53 69 GLU A CA 1
ATOM 560 C C . GLU A 1 69 ? -20.859 -97.25 -0.908 1 17.53 69 GLU A C 1
ATOM 562 O O . GLU A 1 69 ? -20.844 -96.188 -0.305 1 17.53 69 GLU A O 1
ATOM 567 N N . GLY A 1 70 ? -22.234 -97 -1.494 1 16.94 70 GLY A N 1
ATOM 568 C CA . GLY A 1 70 ? -22.672 -97.062 -2.881 1 16.94 70 GLY A CA 1
ATOM 569 C C . GLY A 1 70 ? -22.906 -95.625 -3.459 1 16.94 70 GLY A C 1
ATOM 570 O O . GLY A 1 70 ? -22.016 -95.062 -4.105 1 16.94 70 GLY A O 1
ATOM 571 N N . SER A 1 71 ? -24.312 -95.062 -3.572 1 19.25 71 SER A N 1
ATOM 572 C CA . SER A 1 71 ? -25.219 -94.875 -4.68 1 19.25 71 SER A CA 1
ATOM 573 C C . SER A 1 71 ? -25.297 -93.375 -5.031 1 19.25 71 SER A C 1
ATOM 575 O O . SER A 1 71 ? -25.297 -92.5 -4.141 1 19.25 71 SER A O 1
ATOM 577 N N . SER A 1 72 ? -25.203 -92.875 -6.402 1 18.77 72 SER A N 1
ATOM 578 C CA . SER A 1 72 ? -24.672 -91.75 -7.148 1 18.77 72 SER A CA 1
ATOM 579 C C . SER A 1 72 ? -25.719 -90.625 -7.301 1 18.77 72 SER A C 1
ATOM 581 O O . SER A 1 72 ? -25.484 -89.625 -7.996 1 18.77 72 SER A O 1
ATOM 583 N N . ASN A 1 73 ? -26.922 -90.688 -6.723 1 19.02 73 ASN A N 1
ATOM 584 C CA . ASN A 1 73 ? -28.078 -90.125 -7.422 1 19.02 73 ASN A CA 1
ATOM 585 C C . ASN A 1 73 ? -27.984 -88.625 -7.496 1 19.02 73 ASN A C 1
ATOM 587 O O . ASN A 1 73 ? -27.766 -87.938 -6.48 1 19.02 73 ASN A O 1
ATOM 591 N N . GLU A 1 74 ? -27.953 -88 -8.773 1 19.3 74 GLU A N 1
ATOM 592 C CA . GLU A 1 74 ? -27.516 -86.75 -9.336 1 19.3 74 GLU A CA 1
ATOM 593 C C . GLU A 1 74 ? -28.547 -85.625 -9.086 1 19.3 74 GLU A C 1
ATOM 595 O O . GLU A 1 74 ? -28.641 -84.688 -9.867 1 19.3 74 GLU A O 1
ATOM 600 N N . VAL A 1 75 ? -29.312 -85.688 -8.008 1 19.52 75 VAL A N 1
ATOM 601 C CA . VAL A 1 75 ? -30.531 -84.875 -8.047 1 19.52 75 VAL A CA 1
ATOM 602 C C . VAL A 1 75 ? -30.188 -83.375 -8.273 1 19.52 75 VAL A C 1
ATOM 604 O O . VAL A 1 75 ? -29.438 -82.812 -7.496 1 19.52 75 VAL A O 1
ATOM 607 N N . ILE A 1 76 ? -30.484 -82.812 -9.492 1 20.73 76 ILE A N 1
ATOM 608 C CA . ILE A 1 76 ? -30.141 -81.562 -10.148 1 20.73 76 ILE A CA 1
ATOM 609 C C . ILE A 1 76 ? -30.891 -80.438 -9.484 1 20.73 76 ILE A C 1
ATOM 611 O O . ILE A 1 76 ? -31 -79.312 -10.047 1 20.73 76 ILE A O 1
ATOM 615 N N . GLU A 1 77 ? -31.125 -80.375 -8.156 1 17.92 77 GLU A N 1
ATOM 616 C CA . GLU A 1 77 ? -32.156 -79.438 -7.703 1 17.92 77 GLU A CA 1
ATOM 617 C C . GLU A 1 77 ? -31.859 -78 -8.117 1 17.92 77 GLU A C 1
ATOM 619 O O . GLU A 1 77 ? -30.734 -77.562 -7.977 1 17.92 77 GLU A O 1
ATOM 624 N N . GLU A 1 78 ? -32.781 -77.312 -8.875 1 21.84 78 GLU A N 1
ATOM 625 C CA . GLU A 1 78 ? -32.938 -76.062 -9.625 1 21.84 78 GLU A CA 1
ATOM 626 C C . GLU A 1 78 ? -32.938 -74.875 -8.703 1 21.84 78 GLU A C 1
ATOM 628 O O . GLU A 1 78 ? -33.781 -74.75 -7.836 1 21.84 78 GLU A O 1
ATOM 633 N N . PRO A 1 79 ? -31.812 -74.375 -8.156 1 19.89 79 PRO A N 1
ATOM 634 C CA . PRO A 1 79 ? -31.828 -73.438 -7.055 1 19.89 79 PRO A CA 1
ATOM 635 C C . PRO A 1 79 ? -32.5 -72.125 -7.434 1 19.89 79 PRO A C 1
ATOM 637 O O . PRO A 1 79 ? -32.344 -71.625 -8.562 1 19.89 79 PRO A O 1
ATOM 640 N N . LEU A 1 80 ? -33.594 -71.75 -6.82 1 20.5 80 LEU A N 1
ATOM 641 C CA . LEU A 1 80 ? -34.5 -70.625 -6.832 1 20.5 80 LEU A CA 1
ATOM 642 C C . LEU A 1 80 ? -33.719 -69.312 -6.66 1 20.5 80 LEU A C 1
ATOM 644 O O . LEU A 1 80 ? -32.906 -69.188 -5.746 1 20.5 80 LEU A O 1
ATOM 648 N N . THR A 1 81 ? -33.531 -68.375 -7.688 1 20.86 81 THR A N 1
ATOM 649 C CA . THR A 1 81 ? -32.844 -67.125 -8 1 20.86 81 THR A CA 1
ATOM 650 C C . THR A 1 81 ? -33.375 -65.938 -7.125 1 20.86 81 THR A C 1
ATOM 652 O O . THR A 1 81 ? -34.469 -65.5 -7.324 1 20.86 81 THR A O 1
ATOM 655 N N . SER A 1 82 ? -33.375 -65.938 -5.801 1 19.98 82 SER A N 1
ATOM 656 C CA . SER A 1 82 ? -34 -64.875 -4.996 1 19.98 82 SER A CA 1
ATOM 657 C C . SER A 1 82 ? -33.438 -63.531 -5.348 1 19.98 82 SER A C 1
ATOM 659 O O . SER A 1 82 ? -32.219 -63.375 -5.484 1 19.98 82 SER A O 1
ATOM 661 N N . PHE A 1 83 ? -34.219 -62.375 -5.777 1 22.02 83 PHE A N 1
ATOM 662 C CA . PHE A 1 83 ? -34.188 -61.031 -6.293 1 22.02 83 PHE A CA 1
ATOM 663 C C . PHE A 1 83 ? -33.688 -60.031 -5.234 1 22.02 83 PHE A C 1
ATOM 665 O O . PHE A 1 83 ? -34.438 -59.688 -4.324 1 22.02 83 PHE A O 1
ATOM 672 N N . GLU A 1 84 ? -32.688 -60.156 -4.457 1 21.7 84 GLU A N 1
ATOM 673 C CA . GLU A 1 84 ? -32.312 -59.281 -3.357 1 21.7 84 GLU A CA 1
ATOM 674 C C . GLU A 1 84 ? -32.156 -57.844 -3.84 1 21.7 84 GLU A C 1
ATOM 676 O O . GLU A 1 84 ? -31.469 -57.594 -4.844 1 21.7 84 GLU A O 1
ATOM 681 N N . GLN A 1 85 ? -32.938 -56.781 -3.363 1 24.16 85 GLN A N 1
ATOM 682 C CA . GLN A 1 85 ? -33.219 -55.375 -3.574 1 24.16 85 GLN A CA 1
ATOM 683 C C . GLN A 1 85 ? -31.984 -54.531 -3.373 1 24.16 85 GLN A C 1
ATOM 685 O O . GLN A 1 85 ? -31.391 -54.531 -2.291 1 24.16 85 GLN A O 1
ATOM 690 N N . GLY A 1 86 ? -31.141 -54.094 -4.371 1 22.94 86 GLY A N 1
ATOM 691 C CA . GLY A 1 86 ? -29.859 -53.406 -4.57 1 22.94 86 GLY A CA 1
ATOM 692 C C . GLY A 1 86 ? -29.859 -52 -4.027 1 22.94 86 GLY A C 1
ATOM 693 O O . GLY A 1 86 ? -30.438 -51.094 -4.629 1 22.94 86 GLY A O 1
ATOM 694 N N . ILE A 1 87 ? -30.109 -51.688 -2.764 1 27.41 87 ILE A N 1
ATOM 695 C CA . ILE A 1 87 ? -30.062 -50.312 -2.227 1 27.41 87 ILE A CA 1
ATOM 696 C C . ILE A 1 87 ? -28.781 -49.625 -2.686 1 27.41 87 ILE A C 1
ATOM 698 O O . ILE A 1 87 ? -27.688 -50.094 -2.402 1 27.41 87 ILE A O 1
ATOM 702 N N . VAL A 1 88 ? -28.797 -48.75 -3.727 1 26.73 88 VAL A N 1
ATOM 703 C CA . VAL A 1 88 ? -27.781 -47.938 -4.391 1 26.73 88 VAL A CA 1
ATOM 704 C C . VAL A 1 88 ? -27.047 -47.062 -3.363 1 26.73 88 VAL A C 1
ATOM 706 O O . VAL A 1 88 ? -27.672 -46.25 -2.682 1 26.73 88 VAL A O 1
ATOM 709 N N . SER A 1 89 ? -26.047 -47.531 -2.666 1 28.08 89 SER A N 1
ATOM 710 C CA . SER A 1 89 ? -25.172 -46.75 -1.804 1 28.08 89 SER A CA 1
ATOM 711 C C . SER A 1 89 ? -24.812 -45.406 -2.449 1 28.08 89 SER A C 1
ATOM 713 O O . SER A 1 89 ? -24.625 -45.344 -3.666 1 28.08 89 SER A O 1
ATOM 715 N N . PRO A 1 90 ? -25.125 -44.281 -1.802 1 28.75 90 PRO A N 1
ATOM 716 C CA . PRO A 1 90 ? -24.922 -43 -2.479 1 28.75 90 PRO A CA 1
ATOM 717 C C . PRO A 1 90 ? -23.578 -42.906 -3.188 1 28.75 90 PRO A C 1
ATOM 719 O O . PRO A 1 90 ? -22.578 -43.469 -2.697 1 28.75 90 PRO A O 1
ATOM 722 N N . THR A 1 91 ? -23.453 -42.844 -4.488 1 26.88 91 THR A N 1
ATOM 723 C CA . THR A 1 91 ? -22.375 -42.875 -5.465 1 26.88 91 THR A CA 1
ATOM 724 C C . THR A 1 91 ? -21.141 -42.188 -4.922 1 26.88 91 THR A C 1
ATOM 726 O O . THR A 1 91 ? -21.203 -41.438 -3.936 1 26.88 91 THR A O 1
ATOM 729 N N . GLY A 1 92 ? -20.188 -41.625 -5.977 1 29.84 92 GLY A N 1
ATOM 730 C CA . GLY A 1 92 ? -18.812 -41.562 -6.426 1 29.84 92 GLY A CA 1
ATOM 731 C C . GLY A 1 92 ? -18.031 -40.438 -5.785 1 29.84 92 GLY A C 1
ATOM 732 O O . GLY A 1 92 ? -16.984 -40.031 -6.301 1 29.84 92 GLY A O 1
ATOM 733 N N . THR A 1 93 ? -18.547 -39.719 -4.969 1 34.88 93 THR A N 1
ATOM 734 C CA . THR A 1 93 ? -17.719 -38.531 -4.824 1 34.88 93 THR A CA 1
ATOM 735 C C . THR A 1 93 ? -16.297 -38.906 -4.414 1 34.88 93 THR A C 1
ATOM 737 O O . THR A 1 93 ? -15.484 -38.031 -4.094 1 34.88 93 THR A O 1
ATOM 740 N N . ASP A 1 94 ? -16.094 -40.188 -3.982 1 34.81 94 ASP A N 1
ATOM 741 C CA . ASP A 1 94 ? -14.805 -40.562 -3.404 1 34.81 94 ASP A CA 1
ATOM 742 C C . ASP A 1 94 ? -13.727 -40.656 -4.484 1 34.81 94 ASP A C 1
ATOM 744 O O . ASP A 1 94 ? -12.719 -41.344 -4.297 1 34.81 94 ASP A O 1
ATOM 748 N N . THR A 1 95 ? -14.047 -40.719 -5.789 1 36.75 95 THR A N 1
ATOM 749 C CA . THR A 1 95 ? -13.227 -41.375 -6.793 1 36.75 95 THR A CA 1
ATOM 750 C C . THR A 1 95 ? -11.883 -40.656 -6.949 1 36.75 95 THR A C 1
ATOM 752 O O . THR A 1 95 ? -11.625 -40.031 -7.977 1 36.75 95 THR A O 1
ATOM 755 N N . PHE A 1 96 ? -11.5 -39.844 -5.988 1 37.97 96 PHE A N 1
ATOM 756 C CA . PHE A 1 96 ? -10.156 -39.406 -6.375 1 37.97 96 PHE A CA 1
ATOM 757 C C . PHE A 1 96 ? -9.25 -40.625 -6.566 1 37.97 96 PHE A C 1
ATOM 759 O O . PHE A 1 96 ? -9.219 -41.531 -5.723 1 37.97 96 PHE A O 1
ATOM 766 N N . PRO A 1 97 ? -8.984 -41.188 -7.781 1 38.69 97 PRO A N 1
ATOM 767 C CA . PRO A 1 97 ? -8.078 -42.312 -7.965 1 38.69 97 PRO A CA 1
ATOM 768 C C . PRO A 1 97 ? -6.883 -42.281 -7.02 1 38.69 97 PRO A C 1
ATOM 770 O O . PRO A 1 97 ? -6.52 -41.219 -6.52 1 38.69 97 PRO A O 1
ATOM 773 N N . ASP A 1 98 ? -6.422 -43.5 -6.551 1 38.03 98 ASP A N 1
ATOM 774 C CA . ASP A 1 98 ? -5.258 -43.75 -5.707 1 38.03 98 ASP A CA 1
ATOM 775 C C . ASP A 1 98 ? -4.027 -43.031 -6.227 1 38.03 98 ASP A C 1
ATOM 777 O O . ASP A 1 98 ? -3.707 -43.094 -7.414 1 38.03 98 ASP A O 1
ATOM 781 N N . ILE A 1 99 ? -3.594 -41.906 -5.746 1 40.56 99 ILE A N 1
ATOM 782 C CA . ILE A 1 99 ? -2.441 -41.031 -6.016 1 40.56 99 ILE A CA 1
ATOM 783 C C . ILE A 1 99 ? -1.181 -41.906 -6.125 1 40.56 99 ILE A C 1
ATOM 785 O O . ILE A 1 99 ? -0.852 -42.656 -5.199 1 40.56 99 ILE A O 1
ATOM 789 N N . ASN A 1 100 ? -0.7 -42.25 -7.258 1 37.94 100 ASN A N 1
ATOM 790 C CA . ASN A 1 100 ? 0.619 -42.875 -7.375 1 37.94 100 ASN A CA 1
ATOM 791 C C . ASN A 1 100 ? 1.653 -42.125 -6.52 1 37.94 100 ASN A C 1
ATOM 793 O O . ASN A 1 100 ? 1.94 -40.969 -6.754 1 37.94 100 ASN A O 1
ATOM 797 N N . ILE A 1 101 ? 2.07 -42.594 -5.363 1 41.06 101 ILE A N 1
ATOM 798 C CA . ILE A 1 101 ? 3.033 -42.25 -4.32 1 41.06 101 ILE A CA 1
ATOM 799 C C . ILE A 1 101 ? 4.352 -41.812 -4.961 1 41.06 101 ILE A C 1
ATOM 801 O O . ILE A 1 101 ? 5.125 -41.062 -4.363 1 41.06 101 ILE A O 1
ATOM 805 N N . ASP A 1 102 ? 4.605 -42.344 -6.125 1 43.62 102 ASP A N 1
ATOM 806 C CA . ASP A 1 102 ? 5.922 -42.062 -6.699 1 43.62 102 ASP A CA 1
ATOM 807 C C . ASP A 1 102 ? 6.094 -40.594 -7.027 1 43.62 102 ASP A C 1
ATOM 809 O O . ASP A 1 102 ? 7.199 -40.062 -6.938 1 43.62 102 ASP A O 1
ATOM 813 N N . PHE A 1 103 ? 5.09 -40 -7.492 1 42.66 103 PHE A N 1
ATOM 814 C CA . PHE A 1 103 ? 5.141 -38.562 -7.836 1 42.66 103 PHE A CA 1
ATOM 815 C C . PHE A 1 103 ? 5.516 -37.719 -6.621 1 42.66 103 PHE A C 1
ATOM 817 O O . PHE A 1 103 ? 6.277 -36.781 -6.734 1 42.66 103 PHE A O 1
ATOM 824 N N . LEU A 1 104 ? 5.059 -38.094 -5.457 1 47.19 104 LEU A N 1
ATOM 825 C CA . LEU A 1 104 ? 5.285 -37.406 -4.203 1 47.19 104 LEU A CA 1
ATOM 826 C C . LEU A 1 104 ? 6.754 -37.469 -3.805 1 47.19 104 LEU A C 1
ATOM 828 O O . LEU A 1 104 ? 7.285 -36.5 -3.223 1 47.19 104 LEU A O 1
ATOM 832 N N . GLN A 1 105 ? 7.32 -38.594 -4.113 1 46.94 105 GLN A N 1
ATOM 833 C CA . GLN A 1 105 ? 8.719 -38.812 -3.76 1 46.94 105 GLN A CA 1
ATOM 834 C C . GLN A 1 105 ? 9.625 -37.812 -4.48 1 46.94 105 GLN A C 1
ATOM 836 O O . GLN A 1 105 ? 10.617 -37.344 -3.914 1 46.94 105 GLN A O 1
ATOM 841 N N . HIS A 1 106 ? 9.141 -37.5 -5.625 1 46.47 106 HIS A N 1
ATOM 842 C CA . HIS A 1 106 ? 10.008 -36.625 -6.418 1 46.47 106 HIS A CA 1
ATOM 843 C C . HIS A 1 106 ? 9.898 -35.156 -5.969 1 46.47 106 HIS A C 1
ATOM 845 O O . HIS A 1 106 ? 10.758 -34.344 -6.289 1 46.47 106 HIS A O 1
ATOM 851 N N . LEU A 1 107 ? 8.766 -34.812 -5.465 1 51.22 107 LEU A N 1
ATOM 852 C CA . LEU A 1 107 ? 8.609 -33.438 -5.02 1 51.22 107 LEU A CA 1
ATOM 853 C C . LEU A 1 107 ? 9.008 -33.281 -3.555 1 51.22 107 LEU A C 1
ATOM 855 O O . LEU A 1 107 ? 8.883 -32.219 -2.98 1 51.22 107 LEU A O 1
ATOM 859 N N . ASP A 1 108 ? 9.773 -34.281 -2.916 1 50.31 108 ASP A N 1
ATOM 860 C CA . ASP A 1 108 ? 10.148 -34.281 -1.504 1 50.31 108 ASP A CA 1
ATOM 861 C C . ASP A 1 108 ? 8.961 -33.906 -0.621 1 50.31 108 ASP A C 1
ATOM 863 O O . ASP A 1 108 ? 9.109 -33.188 0.354 1 50.31 108 ASP A O 1
ATOM 867 N N . ILE A 1 109 ? 7.805 -33.969 -1.119 1 50.94 109 ILE A N 1
ATOM 868 C CA . ILE A 1 109 ? 6.602 -33.781 -0.326 1 50.94 109 ILE A CA 1
ATOM 869 C C . ILE A 1 109 ? 6.156 -35.094 0.305 1 50.94 109 ILE A C 1
ATOM 871 O O . ILE A 1 109 ? 6.07 -36.094 -0.377 1 50.94 109 ILE A O 1
ATOM 875 N N . ASP A 1 110 ? 6.195 -35.156 1.604 1 49.72 110 ASP A N 1
ATOM 876 C CA . ASP A 1 110 ? 5.727 -36.375 2.281 1 49.72 110 ASP A CA 1
ATOM 877 C C . ASP A 1 110 ? 4.262 -36.656 1.959 1 49.72 110 ASP A C 1
ATOM 879 O O . ASP A 1 110 ? 3.514 -35.719 1.612 1 49.72 110 ASP A O 1
ATOM 883 N N . ALA A 1 111 ? 3.885 -37.938 1.798 1 47.28 111 ALA A N 1
ATOM 884 C CA . ALA A 1 111 ? 2.568 -38.469 1.448 1 47.28 111 ALA A CA 1
ATOM 885 C C . ALA A 1 111 ? 1.461 -37.719 2.178 1 47.28 111 ALA A C 1
ATOM 887 O O . ALA A 1 111 ? 0.458 -37.312 1.569 1 47.28 111 ALA A O 1
ATOM 888 N N . PRO A 1 112 ? 1.718 -37.406 3.389 1 45.72 112 PRO A N 1
ATOM 889 C CA . PRO A 1 112 ? 0.642 -36.75 4.109 1 45.72 112 PRO A CA 1
ATOM 890 C C . PRO A 1 112 ? 0.422 -35.312 3.621 1 45.72 112 PRO A C 1
ATOM 892 O O . PRO A 1 112 ? -0.717 -34.844 3.572 1 45.72 112 PRO A O 1
ATOM 895 N N . GLU A 1 113 ? 1.449 -34.688 3.289 1 49.34 113 GLU A N 1
ATOM 896 C CA . GLU A 1 113 ? 1.33 -33.281 2.861 1 49.34 113 GLU A CA 1
ATOM 897 C C . GLU A 1 113 ? 0.578 -33.188 1.537 1 49.34 113 GLU A C 1
ATOM 899 O O . GLU A 1 113 ? -0.253 -32.281 1.359 1 49.34 113 GLU A O 1
ATOM 904 N N . TYR A 1 114 ? 0.874 -34.125 0.802 1 46.12 114 TYR A N 1
ATOM 905 C CA . TYR A 1 114 ? 0.204 -34.188 -0.493 1 46.12 114 TYR A CA 1
ATOM 906 C C . TYR A 1 114 ? -1.267 -34.531 -0.334 1 46.12 114 TYR A C 1
ATOM 908 O O . TYR A 1 114 ? -2.135 -33.938 -0.968 1 46.12 114 TYR A O 1
ATOM 916 N N . GLN A 1 115 ? -1.458 -35.625 0.46 1 47.97 115 GLN A N 1
ATOM 917 C CA . GLN A 1 115 ? -2.844 -36 0.708 1 47.97 115 GLN A CA 1
ATOM 918 C C . GLN A 1 115 ? -3.658 -34.844 1.221 1 47.97 115 GLN A C 1
ATOM 920 O O . GLN A 1 115 ? -4.836 -34.688 0.881 1 47.97 115 GLN A O 1
ATOM 925 N N . PHE A 1 116 ? -3.021 -34.094 1.914 1 47.06 116 PHE A N 1
ATOM 926 C CA . PHE A 1 116 ? -3.678 -32.906 2.465 1 47.06 116 PHE A CA 1
ATOM 927 C C . PHE A 1 116 ? -4.098 -31.969 1.354 1 47.06 116 PHE A C 1
ATOM 929 O O . PHE A 1 116 ? -5.176 -31.375 1.414 1 47.06 116 PHE A O 1
ATOM 936 N N . MET A 1 117 ? -3.262 -31.938 0.369 1 48.88 117 MET A N 1
ATOM 937 C CA . MET A 1 117 ? -3.514 -30.969 -0.698 1 48.88 117 MET A CA 1
ATOM 938 C C . MET A 1 117 ? -4.703 -31.406 -1.55 1 48.88 117 MET A C 1
ATOM 940 O O . MET A 1 117 ? -5.34 -30.578 -2.199 1 48.88 117 MET A O 1
ATOM 944 N N . PHE A 1 118 ? -5.004 -32.812 -1.479 1 46.59 118 PHE A N 1
ATOM 945 C CA . PHE A 1 118 ? -6.035 -33.281 -2.395 1 46.59 118 PHE A CA 1
ATOM 946 C C . PHE A 1 118 ? -7.289 -33.688 -1.632 1 46.59 118 PHE A C 1
ATOM 948 O O . PHE A 1 118 ? -8.133 -34.406 -2.162 1 46.59 118 PHE A O 1
ATOM 955 N N . GLN A 1 119 ? -7.262 -33.406 -0.364 1 47.28 119 GLN A N 1
ATOM 956 C CA . GLN A 1 119 ? -8.516 -33.656 0.333 1 47.28 119 GLN A CA 1
ATOM 957 C C . GLN A 1 119 ? -9.508 -32.531 0.121 1 47.28 119 GLN A C 1
ATOM 959 O O . GLN A 1 119 ? -9.148 -31.344 0.251 1 47.28 119 GLN A O 1
ATOM 964 N N . THR A 1 120 ? -10.68 -32.875 -0.5 1 48.31 120 THR A N 1
ATOM 965 C CA . THR A 1 120 ? -11.75 -31.906 -0.747 1 48.31 120 THR A CA 1
ATOM 966 C C . THR A 1 120 ? -12.281 -31.344 0.566 1 48.31 120 THR A C 1
ATOM 968 O O . THR A 1 120 ? -12.664 -32.094 1.464 1 48.31 120 THR A O 1
ATOM 971 N N . PRO A 1 121 ? -11.953 -30.141 0.843 1 49 121 PRO A N 1
ATOM 972 C CA . PRO A 1 121 ? -12.602 -29.594 2.041 1 49 121 PRO A CA 1
ATOM 973 C C . PRO A 1 121 ? -14.125 -29.688 1.991 1 49 121 PRO A C 1
ATOM 975 O O . PRO A 1 121 ? -14.711 -29.641 0.909 1 49 121 PRO A O 1
ATOM 978 N N . ASP A 1 122 ? -14.758 -30.422 2.898 1 48.19 122 ASP A N 1
ATOM 979 C CA . ASP A 1 122 ? -16.203 -30.406 3.07 1 48.19 122 ASP A CA 1
ATOM 980 C C . ASP A 1 122 ? -16.719 -28.969 3.26 1 48.19 122 ASP A C 1
ATOM 982 O O . ASP A 1 122 ? -17.016 -28.562 4.383 1 48.19 122 ASP A O 1
ATOM 986 N N . ASN A 1 123 ? -16.109 -27.984 2.584 1 52.09 123 ASN A N 1
ATOM 987 C CA . ASN A 1 123 ? -16.656 -26.672 2.918 1 52.09 123 ASN A CA 1
ATOM 988 C C . ASN A 1 123 ? -17.875 -26.328 2.068 1 52.09 123 ASN A C 1
ATOM 990 O O . ASN A 1 123 ? -17.734 -25.859 0.94 1 52.09 123 ASN A O 1
ATOM 994 N N . ASN A 1 124 ? -19.031 -26.922 2.326 1 56.03 124 ASN A N 1
ATOM 995 C CA . ASN A 1 124 ? -20.234 -26.359 1.721 1 56.03 124 ASN A CA 1
ATOM 996 C C . ASN A 1 124 ? -20.344 -24.859 1.988 1 56.03 124 ASN A C 1
ATOM 998 O O . ASN A 1 124 ? -20.312 -24.438 3.141 1 56.03 124 ASN A O 1
ATOM 1002 N N . PRO A 1 125 ? -20.188 -24.156 0.902 1 61.06 125 PRO A N 1
ATOM 1003 C CA . PRO A 1 125 ? -20.297 -22.719 1.112 1 61.06 125 PRO A CA 1
ATOM 1004 C C . PRO A 1 125 ? -21.578 -22.328 1.84 1 61.06 125 PRO A C 1
ATOM 1006 O O . PRO A 1 125 ? -22.656 -22.859 1.544 1 61.06 125 PRO A O 1
ATOM 1009 N N . PRO A 1 126 ? -21.406 -21.625 2.906 1 68.44 126 PRO A N 1
ATOM 1010 C CA . PRO A 1 126 ? -22.625 -21.094 3.512 1 68.44 126 PRO A CA 1
ATOM 1011 C C . PRO A 1 126 ? -23.469 -20.297 2.527 1 68.44 126 PRO A C 1
ATOM 1013 O O . PRO A 1 126 ? -22.953 -19.734 1.569 1 68.44 126 PRO A O 1
ATOM 1016 N N . SER A 1 127 ? -24.75 -20.578 2.381 1 70.5 127 SER A N 1
ATOM 1017 C CA . SER A 1 127 ? -25.672 -19.906 1.47 1 70.5 127 SER A CA 1
ATOM 1018 C C . SER A 1 127 ? -26.828 -19.266 2.225 1 70.5 127 SER A C 1
ATOM 1020 O O . SER A 1 127 ? -27.078 -19.578 3.393 1 70.5 127 SER A O 1
ATOM 1022 N N . ILE A 1 128 ? -27.344 -18.266 1.75 1 67.12 128 ILE A N 1
ATOM 1023 C CA . ILE A 1 128 ? -28.516 -17.625 2.324 1 67.12 128 ILE A CA 1
ATOM 1024 C C . ILE A 1 128 ? -29.594 -17.469 1.254 1 67.12 128 ILE A C 1
ATOM 1026 O O . ILE A 1 128 ? -29.297 -17.234 0.083 1 67.12 128 ILE A O 1
ATOM 1030 N N . ALA A 1 129 ? -30.797 -17.703 1.603 1 64.38 129 ALA A N 1
ATOM 1031 C CA . ALA A 1 129 ? -31.938 -17.484 0.721 1 64.38 129 ALA A CA 1
ATOM 1032 C C . ALA A 1 129 ? -32.281 -15.992 0.65 1 64.38 129 ALA A C 1
ATOM 1034 O O . ALA A 1 129 ? -32.281 -15.297 1.668 1 64.38 129 ALA A O 1
ATOM 1035 N N . ALA A 1 130 ? -32.094 -15.391 -0.464 1 60.62 130 ALA A N 1
ATOM 1036 C CA . ALA A 1 130 ? -32.5 -13.984 -0.566 1 60.62 130 ALA A CA 1
ATOM 1037 C C . ALA A 1 130 ? -33.438 -13.773 -1.74 1 60.62 130 ALA A C 1
ATOM 1039 O O . ALA A 1 130 ? -33.5 -14.594 -2.654 1 60.62 130 ALA A O 1
ATOM 1040 N N . GLU A 1 131 ? -34.5 -12.766 -1.672 1 52.84 131 GLU A N 1
ATOM 1041 C CA . GLU A 1 131 ? -35.438 -12.406 -2.707 1 52.84 131 GLU A CA 1
ATOM 1042 C C . GLU A 1 131 ? -34.75 -11.836 -3.938 1 52.84 131 GLU A C 1
ATOM 1044 O O . GLU A 1 131 ? -33.812 -11.039 -3.814 1 52.84 131 GLU A O 1
ATOM 1049 N N . SER A 1 132 ? -34.844 -12.523 -5.039 1 51.69 132 SER A N 1
ATOM 1050 C CA . SER A 1 132 ? -34.312 -12.008 -6.289 1 51.69 132 SER A CA 1
ATOM 1051 C C . SER A 1 132 ? -34.938 -10.672 -6.664 1 51.69 132 SER A C 1
ATOM 1053 O O . SER A 1 132 ? -36.062 -10.398 -6.297 1 51.69 132 SER A O 1
ATOM 1055 N N . THR A 1 133 ? -34.219 -9.625 -6.938 1 48.78 133 THR A N 1
ATOM 1056 C CA . THR A 1 133 ? -34.75 -8.344 -7.402 1 48.78 133 THR A CA 1
ATOM 1057 C C . THR A 1 133 ? -35.875 -8.547 -8.398 1 48.78 133 THR A C 1
ATOM 1059 O O . THR A 1 133 ? -36.594 -7.602 -8.719 1 48.78 133 THR A O 1
ATOM 1062 N N . ASP A 1 134 ? -35.906 -9.523 -9.242 1 45.56 134 ASP A N 1
ATOM 1063 C CA . ASP A 1 134 ? -36.906 -9.664 -10.281 1 45.56 134 ASP A CA 1
ATOM 1064 C C . ASP A 1 134 ? -38.188 -10.273 -9.727 1 45.56 134 ASP A C 1
ATOM 1066 O O . ASP A 1 134 ? -39.094 -10.617 -10.477 1 45.56 134 ASP A O 1
ATOM 1070 N N . GLY A 1 135 ? -38.531 -10.289 -8.523 1 47.78 135 GLY A N 1
ATOM 1071 C CA . GLY A 1 135 ? -39.812 -10.75 -7.996 1 47.78 135 GLY A CA 1
ATOM 1072 C C . GLY A 1 135 ? -39.875 -12.25 -7.805 1 47.78 135 GLY A C 1
ATOM 1073 O O . GLY A 1 135 ? -40.875 -12.789 -7.383 1 47.78 135 GLY A O 1
ATOM 1074 N N . SER A 1 136 ? -39.156 -13.008 -8.602 1 45.75 136 SER A N 1
ATOM 1075 C CA . SER A 1 136 ? -39.375 -14.445 -8.547 1 45.75 136 SER A CA 1
ATOM 1076 C C . SER A 1 136 ? -38.938 -15.023 -7.207 1 45.75 136 SER A C 1
ATOM 1078 O O . SER A 1 136 ? -38.25 -14.367 -6.434 1 45.75 136 SER A O 1
ATOM 1080 N N . TYR A 1 137 ? -38.906 -16.547 -7.035 1 48.56 137 TYR A N 1
ATOM 1081 C CA . TYR A 1 137 ? -38.688 -17.5 -5.945 1 48.56 137 TYR A CA 1
ATOM 1082 C C . TYR A 1 137 ? -37.312 -17.234 -5.305 1 48.56 137 TYR A C 1
ATOM 1084 O O . TYR A 1 137 ? -36.438 -16.609 -5.91 1 48.56 137 TYR A O 1
ATOM 1092 N N . SER A 1 138 ? -37.125 -17.672 -4.043 1 57.97 138 SER A N 1
ATOM 1093 C CA . SER A 1 138 ? -36.031 -17.656 -3.064 1 57.97 138 SER A CA 1
ATOM 1094 C C . SER A 1 138 ? -34.75 -18.219 -3.658 1 57.97 138 SER A C 1
ATOM 1096 O O . SER A 1 138 ? -34.688 -19.406 -3.998 1 57.97 138 SER A O 1
ATOM 1098 N N . LYS A 1 139 ? -34.062 -17.453 -4.449 1 66.69 139 LYS A N 1
ATOM 1099 C CA . LYS A 1 139 ? -32.781 -17.922 -4.945 1 66.69 139 LYS A CA 1
ATOM 1100 C C . LYS A 1 139 ? -31.75 -18 -3.816 1 66.69 139 LYS A C 1
ATOM 1102 O O . LYS A 1 139 ? -31.719 -17.156 -2.926 1 66.69 139 LYS A O 1
ATOM 1107 N N . ILE A 1 140 ? -31.141 -19.141 -3.688 1 75.75 140 ILE A N 1
ATOM 1108 C CA . ILE A 1 140 ? -30.078 -19.375 -2.719 1 75.75 140 ILE A CA 1
ATOM 1109 C C . ILE A 1 140 ? -28.766 -18.812 -3.254 1 75.75 140 ILE A C 1
ATOM 1111 O O . ILE A 1 140 ? -28.312 -19.188 -4.344 1 75.75 140 ILE A O 1
ATOM 1115 N N . TYR A 1 141 ? -28.344 -17.766 -2.576 1 78.88 141 TYR A N 1
ATOM 1116 C CA . TYR A 1 141 ? -27.078 -17.172 -2.957 1 78.88 141 TYR A CA 1
ATOM 1117 C C . TYR A 1 141 ? -25.938 -17.703 -2.1 1 78.88 141 TYR A C 1
ATOM 1119 O O . TYR A 1 141 ? -26.062 -17.828 -0.878 1 78.88 141 TYR A O 1
ATOM 1127 N N . PRO A 1 142 ? -24.906 -18.109 -2.713 1 81.19 142 PRO A N 1
ATOM 1128 C CA . PRO A 1 142 ? -23.719 -18.438 -1.926 1 81.19 142 PRO A CA 1
ATOM 1129 C C . PRO A 1 142 ? -23.047 -17.219 -1.323 1 81.19 142 PRO A C 1
ATOM 1131 O O . PRO A 1 142 ? -23 -16.156 -1.958 1 81.19 142 PRO A O 1
ATOM 1134 N N . LEU A 1 143 ? -22.547 -17.328 -0.144 1 84.81 143 LEU A N 1
ATOM 1135 C CA . LEU A 1 143 ? -21.891 -16.219 0.545 1 84.81 143 LEU A CA 1
ATOM 1136 C C . LEU A 1 143 ? -20.438 -16.094 0.1 1 84.81 143 LEU A C 1
ATOM 1138 O O . LEU A 1 143 ? -19.766 -17.109 -0.152 1 84.81 143 LEU A O 1
ATOM 1142 N N . LEU A 1 144 ? -19.984 -14.938 -0.025 1 89.44 144 LEU A N 1
ATOM 1143 C CA . LEU A 1 144 ? -18.578 -14.664 -0.325 1 89.44 144 LEU A CA 1
ATOM 1144 C C . LEU A 1 144 ? -17.859 -14.109 0.9 1 89.44 144 LEU A C 1
ATOM 1146 O O . LEU A 1 144 ? -16.641 -14.203 0.998 1 89.44 144 LEU A O 1
ATOM 1150 N N . ASP A 1 145 ? -18.719 -13.562 1.836 1 88.19 145 ASP A N 1
ATOM 1151 C CA . ASP A 1 145 ? -18.172 -12.922 3.021 1 88.19 145 ASP A CA 1
ATOM 1152 C C . ASP A 1 145 ? -18.922 -13.336 4.281 1 88.19 145 ASP A C 1
ATOM 1154 O O . ASP A 1 145 ? -20.031 -13.875 4.195 1 88.19 145 ASP A O 1
ATOM 1158 N N . GLY A 1 146 ? -18.344 -13.062 5.43 1 75.75 146 GLY A N 1
ATOM 1159 C CA . GLY A 1 146 ? -19.062 -13.125 6.684 1 75.75 146 GLY A CA 1
ATOM 1160 C C . GLY A 1 146 ? -18.938 -14.461 7.387 1 75.75 146 GLY A C 1
ATOM 1161 O O . GLY A 1 146 ? -19.609 -14.719 8.383 1 75.75 146 GLY A O 1
ATOM 1162 N N . HIS A 1 147 ? -18.125 -15.273 6.77 1 76 147 HIS A N 1
ATOM 1163 C CA . HIS A 1 147 ? -17.922 -16.562 7.418 1 76 147 HIS A CA 1
ATOM 1164 C C . HIS A 1 147 ? -16.453 -16.797 7.73 1 76 147 HIS A C 1
ATOM 1166 O O . HIS A 1 147 ? -15.57 -16.406 6.949 1 76 147 HIS A O 1
ATOM 1172 N N . GLU A 1 148 ? -16.281 -17.359 8.844 1 68.81 148 GLU A N 1
ATOM 1173 C CA . GLU A 1 148 ? -14.938 -17.516 9.398 1 68.81 148 GLU A CA 1
ATOM 1174 C C . GLU A 1 148 ? -14.031 -18.297 8.445 1 68.81 148 GLU A C 1
ATOM 1176 O O . GLU A 1 148 ? -12.836 -18.031 8.367 1 68.81 148 GLU A O 1
ATOM 1181 N N . ASN A 1 149 ? -14.492 -19.141 7.734 1 74.12 149 ASN A N 1
ATOM 1182 C CA . ASN A 1 149 ? -13.648 -19.984 6.895 1 74.12 149 ASN A CA 1
ATOM 1183 C C . ASN A 1 149 ? -13.688 -19.531 5.438 1 74.12 149 ASN A C 1
ATOM 1185 O O . ASN A 1 149 ? -13.227 -20.266 4.551 1 74.12 149 ASN A O 1
ATOM 1189 N N . LEU A 1 150 ? -14.195 -18.344 5.273 1 81.94 150 LEU A N 1
ATOM 1190 C CA . LEU A 1 150 ? -14.266 -17.844 3.908 1 81.94 150 LEU A CA 1
ATOM 1191 C C . LEU A 1 150 ? -13.227 -16.75 3.684 1 81.94 150 LEU A C 1
ATOM 1193 O O . LEU A 1 150 ? -13.414 -15.609 4.133 1 81.94 150 LEU A O 1
ATOM 1197 N N . HIS A 1 151 ? -12.211 -17.141 2.967 1 89.81 151 HIS A N 1
ATOM 1198 C CA . HIS A 1 151 ? -11.117 -16.219 2.645 1 89.81 151 HIS A CA 1
ATOM 1199 C C . HIS A 1 151 ? -10.891 -16.141 1.139 1 89.81 151 HIS A C 1
ATOM 1201 O O . HIS A 1 151 ? -10.016 -16.812 0.604 1 89.81 151 HIS A O 1
ATOM 1207 N N . PRO A 1 152 ? -11.656 -15.266 0.527 1 94.25 152 PRO A N 1
ATOM 1208 C CA . PRO A 1 152 ? -11.578 -15.195 -0.933 1 94.25 152 PRO A CA 1
ATOM 1209 C C . PRO A 1 152 ? -10.344 -14.438 -1.42 1 94.25 152 PRO A C 1
ATOM 1211 O O . PRO A 1 152 ? -9.977 -13.414 -0.84 1 94.25 152 PRO A O 1
ATOM 1214 N N . GLU A 1 153 ? -9.648 -14.922 -2.361 1 95.44 153 GLU A N 1
ATOM 1215 C CA . GLU A 1 153 ? -8.547 -14.266 -3.062 1 95.44 153 GLU A CA 1
ATOM 1216 C C . GLU A 1 153 ? -8.891 -14.047 -4.535 1 95.44 153 GLU A C 1
ATOM 1218 O O . GLU A 1 153 ? -9.266 -14.992 -5.238 1 95.44 153 GLU A O 1
ATOM 1223 N N . THR A 1 154 ? -8.758 -12.836 -4.977 1 96.12 154 THR A N 1
ATOM 1224 C CA . THR A 1 154 ? -9.148 -12.516 -6.344 1 96.12 154 THR A CA 1
ATOM 1225 C C . THR A 1 154 ? -8.125 -13.055 -7.34 1 96.12 154 THR A C 1
ATOM 1227 O O . THR A 1 154 ? -6.922 -13 -7.09 1 96.12 154 THR A O 1
ATOM 1230 N N . LEU A 1 155 ? -8.586 -13.562 -8.383 1 96.19 155 LEU A N 1
ATOM 1231 C CA . LEU A 1 155 ? -7.754 -14.023 -9.492 1 96.19 155 LEU A CA 1
ATOM 1232 C C . LEU A 1 155 ? -7.844 -13.062 -10.672 1 96.19 155 LEU A C 1
ATOM 1234 O O . LEU A 1 155 ? -8.82 -13.086 -11.422 1 96.19 155 LEU A O 1
ATOM 1238 N N . GLY A 1 156 ? -6.832 -12.312 -10.922 1 94.38 156 GLY A N 1
ATOM 1239 C CA . GLY A 1 156 ? -6.859 -11.258 -11.922 1 94.38 156 GLY A CA 1
ATOM 1240 C C . GLY A 1 156 ? -6.43 -11.734 -13.297 1 94.38 156 GLY A C 1
ATOM 1241 O O . GLY A 1 156 ? -5.945 -12.852 -13.445 1 94.38 156 GLY A O 1
ATOM 1242 N N . LEU A 1 157 ? -6.516 -10.906 -14.266 1 92.62 157 LEU A N 1
ATOM 1243 C CA . LEU A 1 157 ? -6.355 -11.242 -15.68 1 92.62 157 LEU A CA 1
ATOM 1244 C C . LEU A 1 157 ? -4.895 -11.539 -16 1 92.62 157 LEU A C 1
ATOM 1246 O O . LEU A 1 157 ? -4.605 -12.352 -16.891 1 92.62 157 LEU A O 1
ATOM 1250 N N . SER A 1 158 ? -4.031 -10.852 -15.344 1 95.88 158 SER A N 1
ATOM 1251 C CA . SER A 1 158 ? -2.623 -11.07 -15.664 1 95.88 158 SER A CA 1
ATOM 1252 C C . SER A 1 158 ? -2.045 -12.234 -14.867 1 95.88 158 SER A C 1
ATOM 1254 O O . SER A 1 158 ? -0.944 -12.703 -15.148 1 95.88 158 SER A O 1
ATOM 1256 N N . GLY A 1 159 ? -2.781 -12.727 -13.875 1 95.62 159 GLY A N 1
ATOM 1257 C CA . GLY A 1 159 ? -2.318 -13.82 -13.031 1 95.62 159 GLY A CA 1
ATOM 1258 C C . GLY A 1 159 ? -2.197 -15.133 -13.781 1 95.62 159 GLY A C 1
ATOM 1259 O O . GLY A 1 159 ? -2.592 -15.227 -14.945 1 95.62 159 GLY A O 1
ATOM 1260 N N . ASP A 1 160 ? -1.613 -16.125 -13.141 1 96.25 160 ASP A N 1
ATOM 1261 C CA . ASP A 1 160 ? -1.374 -17.406 -13.797 1 96.25 160 ASP A CA 1
ATOM 1262 C C . ASP A 1 160 ? -2.682 -18.172 -14.016 1 96.25 160 ASP A C 1
ATOM 1264 O O . ASP A 1 160 ? -2.902 -18.75 -15.078 1 96.25 160 ASP A O 1
ATOM 1268 N N . MET A 1 161 ? -3.518 -18.156 -12.953 1 95.12 161 MET A N 1
ATOM 1269 C CA . MET A 1 161 ? -4.82 -18.781 -13.109 1 95.12 161 MET A CA 1
ATOM 1270 C C . MET A 1 161 ? -5.773 -17.891 -13.898 1 95.12 161 MET A C 1
ATOM 1272 O O . MET A 1 161 ? -6.555 -17.141 -13.312 1 95.12 161 MET A O 1
ATOM 1276 N N . ASP A 1 162 ? -5.812 -18.078 -15.141 1 94.94 162 ASP A N 1
ATOM 1277 C CA . ASP A 1 162 ? -6.5 -17.234 -16.109 1 94.94 162 ASP A CA 1
ATOM 1278 C C . ASP A 1 162 ? -8.016 -17.281 -15.922 1 94.94 162 ASP A C 1
ATOM 1280 O O . ASP A 1 162 ? -8.633 -18.344 -16.109 1 94.94 162 ASP A O 1
ATOM 1284 N N . PRO A 1 163 ? -8.648 -16.156 -15.68 1 95 163 PRO A N 1
ATOM 1285 C CA . PRO A 1 163 ? -10.094 -16.141 -15.461 1 95 163 PRO A CA 1
ATOM 1286 C C . PRO A 1 163 ? -10.883 -16.672 -16.656 1 95 163 PRO A C 1
ATOM 1288 O O . PRO A 1 163 ? -11.938 -17.281 -16.5 1 95 163 PRO A O 1
ATOM 1291 N N . TYR A 1 164 ? -10.398 -16.438 -17.859 1 94.12 164 TYR A N 1
ATOM 1292 C CA . TYR A 1 164 ? -11.102 -16.891 -19.047 1 94.12 164 TYR A CA 1
ATOM 1293 C C . TYR A 1 164 ? -11.031 -18.406 -19.172 1 94.12 164 TYR A C 1
ATOM 1295 O O . TYR A 1 164 ? -11.914 -19.031 -19.766 1 94.12 164 TYR A O 1
ATOM 1303 N N . LEU A 1 165 ? -10.023 -18.969 -18.672 1 95.88 165 LEU A N 1
ATOM 1304 C CA . LEU A 1 165 ? -9.938 -20.422 -18.594 1 95.88 165 LEU A CA 1
ATOM 1305 C C . LEU A 1 165 ? -10.852 -20.969 -17.5 1 95.88 165 LEU A C 1
ATOM 1307 O O . LEU A 1 165 ? -11.562 -21.953 -17.703 1 95.88 165 LEU A O 1
ATOM 1311 N N . LEU A 1 166 ? -10.82 -20.312 -16.344 1 95.56 166 LEU A N 1
ATOM 1312 C CA . LEU A 1 166 ? -11.578 -20.75 -15.172 1 95.56 166 LEU A CA 1
ATOM 1313 C C . LEU A 1 166 ? -13.078 -20.688 -15.445 1 95.56 166 LEU A C 1
ATOM 1315 O O . LEU A 1 166 ? -13.852 -21.453 -14.844 1 95.56 166 LEU A O 1
ATOM 1319 N N . GLN A 1 167 ? -13.43 -19.797 -16.328 1 93.19 167 GLN A N 1
ATOM 1320 C CA . GLN A 1 167 ? -14.836 -19.688 -16.703 1 93.19 167 GLN A CA 1
ATOM 1321 C C . GLN A 1 167 ? -15.359 -20.984 -17.297 1 93.19 167 GLN A C 1
ATOM 1323 O O . GLN A 1 167 ? -16.562 -21.266 -17.266 1 93.19 167 GLN A O 1
ATOM 1328 N N . ARG A 1 168 ? -14.477 -21.828 -17.797 1 93.88 168 ARG A N 1
ATOM 1329 C CA . ARG A 1 168 ? -14.844 -23.078 -18.438 1 93.88 168 ARG A CA 1
ATOM 1330 C C . ARG A 1 168 ? -14.805 -24.25 -17.453 1 93.88 168 ARG A C 1
ATOM 1332 O O . ARG A 1 168 ? -15.07 -25.391 -17.828 1 93.88 168 ARG A O 1
ATOM 1339 N N . TYR A 1 169 ? -14.484 -23.984 -16.219 1 94.69 169 TYR A N 1
ATOM 1340 C CA . TYR A 1 169 ? -14.492 -25.031 -15.188 1 94.69 169 TYR A CA 1
ATOM 1341 C C . TYR A 1 169 ? -15.898 -25.562 -14.969 1 94.69 169 TYR A C 1
ATOM 1343 O O . TYR A 1 169 ? -16.875 -24.797 -15.039 1 94.69 169 TYR A O 1
ATOM 1351 N N . GLN A 1 170 ? -16.047 -26.797 -14.719 1 94.06 170 GLN A N 1
ATOM 1352 C CA . GLN A 1 170 ? -17.328 -27.422 -14.422 1 94.06 170 GLN A CA 1
ATOM 1353 C C . GLN A 1 170 ? -17.766 -27.125 -12.984 1 94.06 170 GLN A C 1
ATOM 1355 O O . GLN A 1 170 ? -17.734 -28 -12.125 1 94.06 170 GLN A O 1
ATOM 1360 N N . SER A 1 171 ? -18.297 -25.938 -12.836 1 90.56 171 SER A N 1
ATOM 1361 C CA . SER A 1 171 ? -18.703 -25.484 -11.516 1 90.56 171 SER A CA 1
ATOM 1362 C C . SER A 1 171 ? -20.094 -26.031 -11.156 1 90.56 171 SER A C 1
ATOM 1364 O O . SER A 1 171 ? -20.875 -26.391 -12.039 1 90.56 171 SER A O 1
ATOM 1366 N N . ASP A 1 172 ? -20.375 -26.109 -9.883 1 88.12 172 ASP A N 1
ATOM 1367 C CA . ASP A 1 172 ? -21.688 -26.547 -9.391 1 88.12 172 ASP A CA 1
ATOM 1368 C C . ASP A 1 172 ? -22.703 -25.422 -9.508 1 88.12 172 ASP A C 1
ATOM 1370 O O . ASP A 1 172 ? -22.453 -24.406 -10.156 1 88.12 172 ASP A O 1
ATOM 1374 N N . GLU A 1 173 ? -23.859 -25.609 -8.977 1 83.5 173 GLU A N 1
ATOM 1375 C CA . GLU A 1 173 ? -24.969 -24.672 -9.102 1 83.5 173 GLU A CA 1
ATOM 1376 C C . GLU A 1 173 ? -24.656 -23.344 -8.414 1 83.5 173 GLU A C 1
ATOM 1378 O O . GLU A 1 173 ? -25.234 -22.312 -8.758 1 83.5 173 GLU A O 1
ATOM 1383 N N . HIS A 1 174 ? -23.656 -23.391 -7.57 1 82.12 174 HIS A N 1
ATOM 1384 C CA . HIS A 1 174 ? -23.297 -22.188 -6.848 1 82.12 174 HIS A CA 1
ATOM 1385 C C . HIS A 1 174 ? -22.062 -21.531 -7.453 1 82.12 174 HIS A C 1
ATOM 1387 O O . HIS A 1 174 ? -21.5 -20.594 -6.875 1 82.12 174 HIS A O 1
ATOM 1393 N N . GLY A 1 175 ? -21.625 -22.078 -8.555 1 87.56 175 GLY A N 1
ATOM 1394 C CA . GLY A 1 175 ? -20.469 -21.516 -9.227 1 87.56 175 GLY A CA 1
ATOM 1395 C C . GLY A 1 175 ? -19.156 -21.922 -8.586 1 87.56 175 GLY A C 1
ATOM 1396 O O . GLY A 1 175 ? -18.141 -21.234 -8.75 1 87.56 175 GLY A O 1
ATOM 1397 N N . THR A 1 176 ? -19.172 -22.984 -7.844 1 90.25 176 THR A N 1
ATOM 1398 C CA . THR A 1 176 ? -17.984 -23.391 -7.105 1 90.25 176 THR A CA 1
ATOM 1399 C C . THR A 1 176 ? -17.422 -24.688 -7.66 1 90.25 176 THR A C 1
ATOM 1401 O O . THR A 1 176 ? -18.172 -25.609 -7.973 1 90.25 176 THR A O 1
ATOM 1404 N N . PHE A 1 177 ? -16.219 -24.672 -7.938 1 92.62 177 PHE A N 1
ATOM 1405 C CA . PHE A 1 177 ? -15.492 -25.891 -8.25 1 92.62 177 PHE A CA 1
ATOM 1406 C C . PHE A 1 177 ? -14.5 -26.234 -7.141 1 92.62 177 PHE A C 1
ATOM 1408 O O . PHE A 1 177 ? -13.656 -25.406 -6.789 1 92.62 177 PHE A O 1
ATOM 1415 N N . LYS A 1 178 ? -14.594 -27.375 -6.625 1 87.75 178 LYS A N 1
ATOM 1416 C CA . LYS A 1 178 ? -13.828 -27.719 -5.43 1 87.75 178 LYS A CA 1
ATOM 1417 C C . LYS A 1 178 ? -12.68 -28.656 -5.77 1 87.75 178 LYS A C 1
ATOM 1419 O O . LYS A 1 178 ? -12.844 -29.594 -6.547 1 87.75 178 LYS A O 1
ATOM 1424 N N . PHE A 1 179 ? -11.531 -28.203 -5.387 1 85.06 179 PHE A N 1
ATOM 1425 C CA . PHE A 1 179 ? -10.391 -29.109 -5.301 1 85.06 179 PHE A CA 1
ATOM 1426 C C . PHE A 1 179 ? -10.211 -29.625 -3.879 1 85.06 179 PHE A C 1
ATOM 1428 O O . PHE A 1 179 ? -11.125 -29.531 -3.061 1 85.06 179 PHE A O 1
ATOM 1435 N N . LYS A 1 180 ? -9.133 -30.172 -3.467 1 72.12 180 LYS A N 1
ATOM 1436 C CA . LYS A 1 180 ? -8.938 -30.703 -2.125 1 72.12 180 LYS A CA 1
ATOM 1437 C C . LYS A 1 180 ? -8.805 -29.594 -1.093 1 72.12 180 LYS A C 1
ATOM 1439 O O . LYS A 1 180 ? -9.5 -29.594 -0.074 1 72.12 180 LYS A O 1
ATOM 1444 N N . GLN A 1 181 ? -7.93 -28.719 -1.264 1 77.38 181 GLN A N 1
ATOM 1445 C CA . GLN A 1 181 ? -7.699 -27.672 -0.274 1 77.38 181 GLN A CA 1
ATOM 1446 C C . GLN A 1 181 ? -8.078 -26.297 -0.827 1 77.38 181 GLN A C 1
ATOM 1448 O O . GLN A 1 181 ? -7.848 -25.281 -0.175 1 77.38 181 GLN A O 1
ATOM 1453 N N . LEU A 1 182 ? -8.617 -26.312 -1.959 1 86 182 LEU A N 1
ATOM 1454 C CA . LEU A 1 182 ? -8.922 -25.047 -2.629 1 86 182 LEU A CA 1
ATOM 1455 C C . LEU A 1 182 ? -10.25 -25.141 -3.377 1 86 182 LEU A C 1
ATOM 1457 O O . LEU A 1 182 ? -10.688 -26.234 -3.738 1 86 182 LEU A O 1
ATOM 1461 N N . ALA A 1 183 ? -10.883 -24.156 -3.414 1 89.5 183 ALA A N 1
ATOM 1462 C CA . ALA A 1 183 ? -12.086 -24.062 -4.246 1 89.5 183 ALA A CA 1
ATOM 1463 C C . ALA A 1 183 ? -12.062 -22.797 -5.094 1 89.5 183 ALA A C 1
ATOM 1465 O O . ALA A 1 183 ? -11.516 -21.766 -4.676 1 89.5 183 ALA A O 1
ATOM 1466 N N . ILE A 1 184 ? -12.492 -22.953 -6.273 1 93.56 184 ILE A N 1
ATOM 1467 C CA . ILE A 1 184 ? -12.641 -21.797 -7.164 1 93.56 184 ILE A CA 1
ATOM 1468 C C . ILE A 1 184 ? -14.109 -21.406 -7.254 1 93.56 184 ILE A C 1
ATOM 1470 O O . ILE A 1 184 ? -14.961 -22.219 -7.621 1 93.56 184 ILE A O 1
ATOM 1474 N N . ARG A 1 185 ? -14.375 -20.219 -6.887 1 93.5 185 ARG A N 1
ATOM 1475 C CA . ARG A 1 185 ? -15.75 -19.719 -6.914 1 93.5 185 ARG A CA 1
ATOM 1476 C C . ARG A 1 185 ? -15.93 -18.656 -7.996 1 93.5 185 ARG A C 1
ATOM 1478 O O . ARG A 1 185 ? -15.25 -17.625 -7.98 1 93.5 185 ARG A O 1
ATOM 1485 N N . SER A 1 186 ? -16.812 -18.906 -8.906 1 94.5 186 SER A N 1
ATOM 1486 C CA . SER A 1 186 ? -17.141 -17.953 -9.961 1 94.5 186 SER A CA 1
ATOM 1487 C C . SER A 1 186 ? -18.328 -17.094 -9.57 1 94.5 186 SER A C 1
ATOM 1489 O O . SER A 1 186 ? -19.391 -17.609 -9.203 1 94.5 186 SER A O 1
ATOM 1491 N N . VAL A 1 187 ? -18.172 -15.781 -9.633 1 94.75 187 VAL A N 1
ATOM 1492 C CA . VAL A 1 187 ? -19.25 -14.906 -9.18 1 94.75 187 VAL A CA 1
ATOM 1493 C C . VAL A 1 187 ? -19.828 -14.148 -10.367 1 94.75 187 VAL A C 1
ATOM 1495 O O . VAL A 1 187 ? -20.922 -13.594 -10.273 1 94.75 187 VAL A O 1
ATOM 1498 N N . ASN A 1 188 ? -19.094 -14.062 -11.375 1 93.06 188 ASN A N 1
ATOM 1499 C CA . ASN A 1 188 ? -19.547 -13.398 -12.594 1 93.06 188 ASN A CA 1
ATOM 1500 C C . ASN A 1 188 ? -18.969 -14.062 -13.844 1 93.06 188 ASN A C 1
ATOM 1502 O O . ASN A 1 188 ? -17.844 -14.562 -13.828 1 93.06 188 ASN A O 1
ATOM 1506 N N . ASN A 1 189 ? -19.672 -14.023 -14.953 1 88.19 189 ASN A N 1
ATOM 1507 C CA . ASN A 1 189 ? -19.234 -14.703 -16.156 1 88.19 189 ASN A CA 1
ATOM 1508 C C . ASN A 1 189 ? -18.75 -13.711 -17.219 1 88.19 189 ASN A C 1
ATOM 1510 O O . ASN A 1 189 ? -17.859 -14.016 -18.016 1 88.19 189 ASN A O 1
ATOM 1514 N N . ASN A 1 190 ? -19.375 -12.562 -17.266 1 84.44 190 ASN A N 1
ATOM 1515 C CA . ASN A 1 190 ? -19.016 -11.57 -18.281 1 84.44 190 ASN A CA 1
ATOM 1516 C C . ASN A 1 190 ? -18.906 -10.172 -17.688 1 84.44 190 ASN A C 1
ATOM 1518 O O . ASN A 1 190 ? -19.922 -9.461 -17.578 1 84.44 190 ASN A O 1
ATOM 1522 N N . PRO A 1 191 ? -17.703 -9.688 -17.516 1 87.44 191 PRO A N 1
ATOM 1523 C CA . PRO A 1 191 ? -16.391 -10.367 -17.562 1 87.44 191 PRO A CA 1
ATOM 1524 C C . PRO A 1 191 ? -16.234 -11.414 -16.469 1 87.44 191 PRO A C 1
ATOM 1526 O O . PRO A 1 191 ? -16.891 -11.328 -15.43 1 87.44 191 PRO A O 1
ATOM 1529 N N . PRO A 1 192 ? -15.43 -12.406 -16.766 1 92.56 192 PRO A N 1
ATOM 1530 C CA . PRO A 1 192 ? -15.273 -13.461 -15.758 1 92.56 192 PRO A CA 1
ATOM 1531 C C . PRO A 1 192 ? -14.562 -12.969 -14.5 1 92.56 192 PRO A C 1
ATOM 1533 O O . PRO A 1 192 ? -13.547 -12.273 -14.594 1 92.56 192 PRO A O 1
ATOM 1536 N N . VAL A 1 193 ? -15.125 -13.258 -13.359 1 95.31 193 VAL A N 1
ATOM 1537 C CA . VAL A 1 193 ? -14.547 -12.953 -12.062 1 95.31 193 VAL A CA 1
ATOM 1538 C C . VAL A 1 193 ? -14.602 -14.195 -11.164 1 95.31 193 VAL A C 1
ATOM 1540 O O . VAL A 1 193 ? -15.68 -14.734 -10.914 1 95.31 193 VAL A O 1
ATOM 1543 N N . GLN A 1 194 ? -13.469 -14.656 -10.742 1 96.38 194 GLN A N 1
ATOM 1544 C CA . GLN A 1 194 ? -13.406 -15.82 -9.867 1 96.38 194 GLN A CA 1
ATOM 1545 C C . GLN A 1 194 ? -12.555 -15.531 -8.633 1 96.38 194 GLN A C 1
ATOM 1547 O O . GLN A 1 194 ? -11.68 -14.664 -8.664 1 96.38 194 GLN A O 1
ATOM 1552 N N . PHE A 1 195 ? -12.859 -16.234 -7.574 1 96.06 195 PHE A N 1
ATOM 1553 C CA . PHE A 1 195 ? -12.109 -16.156 -6.32 1 96.06 195 PHE A CA 1
ATOM 1554 C C . PHE A 1 195 ? -11.555 -17.516 -5.934 1 96.06 195 PHE A C 1
ATOM 1556 O O . PHE A 1 195 ? -12.219 -18.531 -6.121 1 96.06 195 PHE A O 1
ATOM 1563 N N . LEU A 1 196 ? -10.32 -17.484 -5.52 1 94.5 196 LEU A N 1
ATOM 1564 C CA . LEU A 1 196 ? -9.727 -18.672 -4.898 1 94.5 196 LEU A CA 1
ATOM 1565 C C . LEU A 1 196 ? -10.031 -18.703 -3.404 1 94.5 196 LEU A C 1
ATOM 1567 O O . LEU A 1 196 ? -9.719 -17.766 -2.678 1 94.5 196 LEU A O 1
ATOM 1571 N N . ILE A 1 197 ? -10.727 -19.734 -2.992 1 91.19 197 ILE A N 1
ATOM 1572 C CA . ILE A 1 197 ? -11.031 -19.938 -1.58 1 91.19 197 ILE A CA 1
ATOM 1573 C C . ILE A 1 197 ? -10.102 -21 -1 1 91.19 197 ILE A C 1
ATOM 1575 O O . ILE A 1 197 ? -10.156 -22.156 -1.41 1 91.19 197 ILE A O 1
ATOM 1579 N N . SER A 1 198 ? -9.242 -20.562 -0.116 1 85.94 198 SER A N 1
ATOM 1580 C CA . SER A 1 198 ? -8.266 -21.484 0.453 1 85.94 198 SER A CA 1
ATOM 1581 C C . SER A 1 198 ? -8.555 -21.766 1.924 1 85.94 198 SER A C 1
ATOM 1583 O O . SER A 1 198 ? -9.086 -20.906 2.627 1 85.94 198 SER A O 1
ATOM 1585 N N . GLN A 1 199 ? -8.164 -22.906 2.283 1 81.44 199 GLN A N 1
ATOM 1586 C CA . GLN A 1 199 ? -8.211 -23.219 3.707 1 81.44 199 GLN A CA 1
ATOM 1587 C C . GLN A 1 199 ? -7.086 -22.516 4.465 1 81.44 199 GLN A C 1
ATOM 1589 O O . GLN A 1 199 ? -5.941 -22.5 4.012 1 81.44 199 GLN A O 1
ATOM 1594 N N . PRO A 1 200 ? -7.387 -22 5.617 1 77.94 200 PRO A N 1
ATOM 1595 C CA . PRO A 1 200 ? -6.383 -21.234 6.363 1 77.94 200 PRO A CA 1
ATOM 1596 C C . PRO A 1 200 ? -5.176 -22.094 6.754 1 77.94 200 PRO A C 1
ATOM 1598 O O . PRO A 1 200 ? -4.066 -21.562 6.895 1 77.94 200 PRO A O 1
ATOM 1601 N N . SER A 1 201 ? -5.355 -23.359 6.93 1 79.75 201 SER A N 1
ATOM 1602 C CA . SER A 1 201 ? -4.281 -24.25 7.363 1 79.75 201 SER A CA 1
ATOM 1603 C C . SER A 1 201 ? -3.172 -24.328 6.32 1 79.75 201 SER A C 1
ATOM 1605 O O . SER A 1 201 ? -2.031 -24.672 6.645 1 79.75 201 SER A O 1
ATOM 1607 N N . LEU A 1 202 ? -3.531 -23.984 5.117 1 84 202 LEU A N 1
ATOM 1608 C CA . LEU A 1 202 ? -2.568 -24.031 4.023 1 84 202 LEU A CA 1
ATOM 1609 C C . LEU A 1 202 ? -1.407 -23.078 4.277 1 84 202 LEU A C 1
ATOM 1611 O O . LEU A 1 202 ? -0.303 -23.297 3.771 1 84 202 LEU A O 1
ATOM 1615 N N . PHE A 1 203 ? -1.635 -22.062 5.078 1 88 203 PHE A N 1
ATOM 1616 C CA . PHE A 1 203 ? -0.636 -21.016 5.246 1 88 203 PHE A CA 1
ATOM 1617 C C . PHE A 1 203 ? 0.112 -21.172 6.562 1 88 203 PHE A C 1
ATOM 1619 O O . PHE A 1 203 ? 0.865 -20.297 6.973 1 88 203 PHE A O 1
ATOM 1626 N N . GLY A 1 204 ? -0.06 -22.312 7.234 1 85.19 204 GLY A N 1
ATOM 1627 C CA . GLY A 1 204 ? 0.55 -22.547 8.531 1 85.19 204 GLY A CA 1
ATOM 1628 C C . GLY A 1 204 ? 2.061 -22.406 8.516 1 85.19 204 GLY A C 1
ATOM 1629 O O . GLY A 1 204 ? 2.635 -21.719 9.367 1 85.19 204 GLY A O 1
ATOM 1630 N N . GLN A 1 205 ? 2.699 -23.016 7.566 1 85.88 205 GLN A N 1
ATOM 1631 C CA . GLN A 1 205 ? 4.156 -22.969 7.477 1 85.88 205 GLN A CA 1
ATOM 1632 C C . GLN A 1 205 ? 4.645 -21.562 7.152 1 85.88 205 GLN A C 1
ATOM 1634 O O . GLN A 1 205 ? 5.648 -21.109 7.707 1 85.88 205 GLN A O 1
ATOM 1639 N N . SER A 1 206 ? 3.953 -20.922 6.223 1 87.44 206 SER A N 1
ATOM 1640 C CA . SER A 1 206 ? 4.316 -19.562 5.863 1 87.44 206 SER A CA 1
ATOM 1641 C C . SER A 1 206 ? 4.191 -18.625 7.059 1 87.44 206 SER A C 1
ATOM 1643 O O . SER A 1 206 ? 5.023 -17.734 7.254 1 87.44 206 SER A O 1
ATOM 1645 N N . ARG A 1 207 ? 3.139 -18.828 7.832 1 91.25 207 ARG A N 1
ATOM 1646 C CA . ARG A 1 207 ? 2.93 -18.031 9.039 1 91.25 207 ARG A CA 1
ATOM 1647 C C . ARG A 1 207 ? 4.051 -18.25 10.047 1 91.25 207 ARG A C 1
ATOM 1649 O O . ARG A 1 207 ? 4.562 -17.297 10.633 1 91.25 207 ARG A O 1
ATOM 1656 N N . LYS A 1 208 ? 4.441 -19.406 10.211 1 88.56 208 LYS A N 1
ATOM 1657 C CA . LYS A 1 208 ? 5.508 -19.75 11.156 1 88.56 208 LYS A CA 1
ATOM 1658 C C . LYS A 1 208 ? 6.832 -19.125 10.727 1 88.56 208 LYS A C 1
ATOM 1660 O O . LYS A 1 208 ? 7.535 -18.516 11.547 1 88.56 208 LYS A O 1
ATOM 1665 N N . GLU A 1 209 ? 7.137 -19.234 9.539 1 86.25 209 GLU A N 1
ATOM 1666 C CA . GLU A 1 209 ? 8.391 -18.703 9.016 1 86.25 209 GLU A CA 1
ATOM 1667 C C . GLU A 1 209 ? 8.438 -17.188 9.109 1 86.25 209 GLU A C 1
ATOM 1669 O O . GLU A 1 209 ? 9.508 -16.609 9.305 1 86.25 209 GLU A O 1
ATOM 1674 N N . ALA A 1 210 ? 7.262 -16.578 8.93 1 89.19 210 ALA A N 1
ATOM 1675 C CA . ALA A 1 210 ? 7.184 -15.117 8.984 1 89.19 210 ALA A CA 1
ATOM 1676 C C . ALA A 1 210 ? 7.086 -14.617 10.422 1 89.19 210 ALA A C 1
ATOM 1678 O O . ALA A 1 210 ? 7.086 -13.414 10.672 1 89.19 210 ALA A O 1
ATOM 1679 N N . GLY A 1 211 ? 7 -15.555 11.344 1 89.5 211 GLY A N 1
ATOM 1680 C CA . GLY A 1 211 ? 6.887 -15.188 12.75 1 89.5 211 GLY A CA 1
ATOM 1681 C C . GLY A 1 211 ? 5.492 -14.734 13.133 1 89.5 211 GLY A C 1
ATOM 1682 O O . GLY A 1 211 ? 5.328 -13.938 14.062 1 89.5 211 GLY A O 1
ATOM 1683 N N . HIS A 1 212 ? 4.531 -15.086 12.422 1 90.5 212 HIS A N 1
ATOM 1684 C CA . HIS A 1 212 ? 3.152 -14.68 12.664 1 90.5 212 HIS A CA 1
ATOM 1685 C C . HIS A 1 212 ? 2.342 -15.812 13.289 1 90.5 212 HIS A C 1
ATOM 1687 O O . HIS A 1 212 ? 1.269 -16.156 12.789 1 90.5 212 HIS A O 1
ATOM 1693 N N . THR A 1 213 ? 2.898 -16.281 14.359 1 79.62 213 THR A N 1
ATOM 1694 C CA . THR A 1 213 ? 2.207 -17.406 15 1 79.62 213 THR A CA 1
ATOM 1695 C C . THR A 1 213 ? 0.973 -16.906 15.75 1 79.62 213 THR A C 1
ATOM 1697 O O . THR A 1 213 ? 1.047 -15.945 16.516 1 79.62 213 THR A O 1
ATOM 1700 N N . GLY A 1 214 ? -0.139 -17.109 15.188 1 71.94 214 GLY A N 1
ATOM 1701 C CA . GLY A 1 214 ? -1.403 -16.609 15.703 1 71.94 214 GLY A CA 1
ATOM 1702 C C . GLY A 1 214 ? -2.023 -17.516 16.75 1 71.94 214 GLY A C 1
ATOM 1703 O O . GLY A 1 214 ? -1.7 -18.703 16.828 1 71.94 214 GLY A O 1
ATOM 1704 N N . ALA A 1 215 ? -2.643 -16.875 17.625 1 78.56 215 ALA A N 1
ATOM 1705 C CA . ALA A 1 215 ? -3.461 -17.594 18.594 1 78.56 215 ALA A CA 1
ATOM 1706 C C . ALA A 1 215 ? -4.797 -18.016 17.984 1 78.56 215 ALA A C 1
ATOM 1708 O O . ALA A 1 215 ? -5.312 -17.344 17.094 1 78.56 215 ALA A O 1
ATOM 1709 N N . PRO A 1 216 ? -5.25 -19.141 18.422 1 83.5 216 PRO A N 1
ATOM 1710 C CA . PRO A 1 216 ? -6.594 -19.5 17.969 1 83.5 216 PRO A CA 1
ATOM 1711 C C . PRO A 1 216 ? -7.637 -18.438 18.312 1 83.5 216 PRO A C 1
ATOM 1713 O O . PRO A 1 216 ? -7.457 -17.688 19.266 1 83.5 216 PRO A O 1
ATOM 1716 N N . ILE A 1 217 ? -8.656 -18.422 17.562 1 85.38 217 ILE A N 1
ATOM 1717 C CA . ILE A 1 217 ? -9.711 -17.422 17.703 1 85.38 217 ILE A CA 1
ATOM 1718 C C . ILE A 1 217 ? -10.297 -17.5 19.109 1 85.38 217 ILE A C 1
ATOM 1720 O O . ILE A 1 217 ? -10.633 -16.469 19.719 1 85.38 217 ILE A O 1
ATOM 1724 N N . SER A 1 218 ? -10.438 -18.719 19.641 1 88.12 218 SER A N 1
ATOM 1725 C CA . SER A 1 218 ? -10.992 -18.922 20.969 1 88.12 218 SER A CA 1
ATOM 1726 C C . SER A 1 218 ? -10.109 -18.266 22.031 1 88.12 218 SER A C 1
ATOM 1728 O O . SER A 1 218 ? -10.617 -17.641 22.969 1 88.12 218 SER A O 1
ATOM 1730 N N . SER A 1 219 ? -8.875 -18.406 21.844 1 90.75 219 SER A N 1
ATOM 1731 C CA . SER A 1 219 ? -7.938 -17.797 22.781 1 90.75 219 SER A CA 1
ATOM 1732 C C . SER A 1 219 ? -7.953 -16.266 22.672 1 90.75 219 SER A C 1
ATOM 1734 O O . SER A 1 219 ? -7.836 -15.562 23.672 1 90.75 219 SER A O 1
ATOM 1736 N N . GLN A 1 220 ? -8.078 -15.758 21.453 1 92.25 220 GLN A N 1
ATOM 1737 C CA . GLN A 1 220 ? -8.18 -14.32 21.234 1 92.25 220 GLN A CA 1
ATOM 1738 C C . GLN A 1 220 ? -9.414 -13.742 21.906 1 92.25 220 GLN A C 1
ATOM 1740 O O . GLN A 1 220 ? -9.367 -12.648 22.469 1 92.25 220 GLN A O 1
ATOM 1745 N N . ARG A 1 221 ? -10.453 -14.484 21.828 1 93.06 221 ARG A N 1
ATOM 1746 C CA . ARG A 1 221 ? -11.703 -14.039 22.438 1 93.06 221 ARG A CA 1
ATOM 1747 C C . ARG A 1 221 ? -11.57 -13.953 23.953 1 93.06 221 ARG A C 1
ATOM 1749 O O . ARG A 1 221 ? -12.047 -12.992 24.562 1 93.06 221 ARG A O 1
ATOM 1756 N N . VAL A 1 222 ? -10.938 -14.961 24.516 1 93.56 222 VAL A N 1
ATOM 1757 C CA . VAL A 1 222 ? -10.734 -14.969 25.953 1 93.56 222 VAL A CA 1
ATOM 1758 C C . VAL A 1 222 ? -9.867 -13.781 26.359 1 93.56 222 VAL A C 1
ATOM 1760 O O . VAL A 1 222 ? -10.156 -13.109 27.359 1 93.56 222 VAL A O 1
ATOM 1763 N N . GLU A 1 223 ? -8.859 -13.562 25.625 1 92.94 223 GLU A N 1
ATOM 1764 C CA . GLU A 1 223 ? -7.969 -12.445 25.922 1 92.94 223 GLU A CA 1
ATOM 1765 C C . GLU A 1 223 ? -8.703 -11.109 25.797 1 92.94 223 GLU A C 1
ATOM 1767 O O . GLU A 1 223 ? -8.492 -10.203 26.609 1 92.94 223 GLU A O 1
ATOM 1772 N N . LEU A 1 224 ? -9.547 -10.961 24.781 1 95.38 224 LEU A N 1
ATOM 1773 C CA . LEU A 1 224 ? -10.32 -9.742 24.594 1 95.38 224 LEU A CA 1
ATOM 1774 C C . LEU A 1 224 ? -11.305 -9.531 25.734 1 95.38 224 LEU A C 1
ATOM 1776 O O . LEU A 1 224 ? -11.477 -8.406 26.203 1 95.38 224 LEU A O 1
ATOM 1780 N N . GLU A 1 225 ? -11.914 -10.586 26.172 1 93.88 225 GLU A N 1
ATOM 1781 C CA . GLU A 1 225 ? -12.914 -10.492 27.234 1 93.88 225 GLU A CA 1
ATOM 1782 C C . GLU A 1 225 ? -12.273 -10.133 28.578 1 93.88 225 GLU A C 1
ATOM 1784 O O . GLU A 1 225 ? -12.93 -9.555 29.438 1 93.88 225 GLU A O 1
ATOM 1789 N N . LYS A 1 226 ? -11.023 -10.508 28.734 1 91.88 226 LYS A N 1
ATOM 1790 C CA . LYS A 1 226 ? -10.289 -10.086 29.922 1 91.88 226 LYS A CA 1
ATOM 1791 C C . LYS A 1 226 ? -10.086 -8.57 29.922 1 91.88 226 LYS A C 1
ATOM 1793 O O . LYS A 1 226 ? -10.133 -7.941 30.984 1 91.88 226 LYS A O 1
ATOM 1798 N N . ALA A 1 227 ? -9.867 -8.008 28.75 1 91.81 227 ALA A N 1
ATOM 1799 C CA . ALA A 1 227 ? -9.641 -6.574 28.625 1 91.81 227 ALA A CA 1
ATOM 1800 C C . ALA A 1 227 ? -10.961 -5.809 28.609 1 91.81 227 ALA A C 1
ATOM 1802 O O . ALA A 1 227 ? -11.07 -4.73 29.188 1 91.81 227 ALA A O 1
ATOM 1803 N N . VAL A 1 228 ? -11.938 -6.312 27.875 1 94.44 228 VAL A N 1
ATOM 1804 C CA . VAL A 1 228 ? -13.25 -5.695 27.719 1 94.44 228 VAL A CA 1
ATOM 1805 C C . VAL A 1 228 ? -14.344 -6.75 27.875 1 94.44 228 VAL A C 1
ATOM 1807 O O . VAL A 1 228 ? -14.477 -7.637 27.016 1 94.44 228 VAL A O 1
ATOM 1810 N N . SER A 1 229 ? -15.148 -6.605 28.891 1 92.56 229 SER A N 1
ATOM 1811 C CA . SER A 1 229 ? -16.234 -7.555 29.109 1 92.56 229 SER A CA 1
ATOM 1812 C C . SER A 1 229 ? -17.281 -7.465 28 1 92.56 229 SER A C 1
ATOM 1814 O O . SER A 1 229 ? -17.328 -6.48 27.266 1 92.56 229 SER A O 1
ATOM 1816 N N . GLN A 1 230 ? -18.141 -8.492 27.859 1 93.25 230 GLN A N 1
ATOM 1817 C CA . GLN A 1 230 ? -19.172 -8.523 26.812 1 93.25 230 GLN A CA 1
ATOM 1818 C C . GLN A 1 230 ? -20.156 -7.363 26.969 1 93.25 230 GLN A C 1
ATOM 1820 O O . GLN A 1 230 ? -20.609 -6.797 25.984 1 93.25 230 GLN A O 1
ATOM 1825 N N . ASN A 1 231 ? -20.438 -7.055 28.188 1 92.38 231 ASN A N 1
ATOM 1826 C CA . ASN A 1 231 ? -21.359 -5.953 28.438 1 92.38 231 ASN A CA 1
ATOM 1827 C C . ASN A 1 231 ? -20.75 -4.609 28.047 1 92.38 231 ASN A C 1
ATOM 1829 O O . ASN A 1 231 ? -21.422 -3.785 27.422 1 92.38 231 ASN A O 1
ATOM 1833 N N . MET A 1 232 ? -19.547 -4.438 28.453 1 93.62 232 MET A N 1
ATOM 1834 C CA . MET A 1 232 ? -18.844 -3.232 28.031 1 93.62 232 MET A CA 1
ATOM 1835 C C . MET A 1 232 ? -18.75 -3.166 26.516 1 93.62 232 MET A C 1
ATOM 1837 O O . MET A 1 232 ? -18.891 -2.096 25.922 1 93.62 232 MET A O 1
ATOM 1841 N N . GLY A 1 233 ? -18.484 -4.32 25.891 1 95.62 233 GLY A N 1
ATOM 1842 C CA . GLY A 1 233 ? -18.391 -4.402 24.453 1 95.62 233 GLY A CA 1
ATOM 1843 C C . GLY A 1 233 ? -19.656 -3.967 23.734 1 95.62 233 GLY A C 1
ATOM 1844 O O . GLY A 1 233 ? -19.594 -3.244 22.734 1 95.62 233 GLY A O 1
ATOM 1845 N N . LYS A 1 234 ? -20.766 -4.387 24.203 1 96 234 LYS A N 1
ATOM 1846 C CA . LYS A 1 234 ? -22.047 -4.012 23.609 1 96 234 LYS A CA 1
ATOM 1847 C C . LYS A 1 234 ? -22.25 -2.5 23.641 1 96 234 LYS A C 1
ATOM 1849 O O . LYS A 1 234 ? -22.75 -1.914 22.672 1 96 234 LYS A O 1
ATOM 1854 N N . ARG A 1 235 ? -21.828 -1.904 24.734 1 96.31 235 ARG A N 1
ATOM 1855 C CA . ARG A 1 235 ? -21.969 -0.46 24.891 1 96.31 235 ARG A CA 1
ATOM 1856 C C . ARG A 1 235 ? -21 0.285 23.969 1 96.31 235 ARG A C 1
ATOM 1858 O O . ARG A 1 235 ? -21.344 1.332 23.422 1 96.31 235 ARG A O 1
ATOM 1865 N N . LEU A 1 236 ? -19.797 -0.256 23.859 1 96.31 236 LEU A N 1
ATOM 1866 C CA . LEU A 1 236 ? -18.828 0.35 22.969 1 96.31 236 LEU A CA 1
ATOM 1867 C C . LEU A 1 236 ? -19.297 0.252 21.516 1 96.31 236 LEU A C 1
ATOM 1869 O O . LEU A 1 236 ? -19.078 1.171 20.719 1 96.31 236 LEU A O 1
ATOM 1873 N N . ILE A 1 237 ? -19.969 -0.858 21.125 1 97.44 237 ILE A N 1
ATOM 1874 C CA . ILE A 1 237 ? -20.516 -1.014 19.781 1 97.44 237 ILE A CA 1
ATOM 1875 C C . ILE A 1 237 ? -21.625 0.011 19.547 1 97.44 237 ILE A C 1
ATOM 1877 O O . ILE A 1 237 ? -21.75 0.565 18.453 1 97.44 237 ILE A O 1
ATOM 1881 N N . SER A 1 238 ? -22.406 0.23 20.578 1 96.38 238 SER A N 1
ATOM 1882 C CA . SER A 1 238 ? -23.453 1.25 20.484 1 96.38 238 SER A CA 1
ATOM 1883 C C . SER A 1 238 ? -22.844 2.631 20.25 1 96.38 238 SER A C 1
ATOM 1885 O O . SER A 1 238 ? -23.375 3.41 19.453 1 96.38 238 SER A O 1
ATOM 1887 N N . LEU A 1 239 ? -21.781 2.902 20.969 1 95.62 239 LEU A N 1
ATOM 1888 C CA . LEU A 1 239 ? -21.094 4.172 20.781 1 95.62 239 LEU A CA 1
ATOM 1889 C C . LEU A 1 239 ? -20.484 4.25 19.375 1 95.62 239 LEU A C 1
ATOM 1891 O O . LEU A 1 239 ? -20.469 5.316 18.766 1 95.62 239 LEU A O 1
ATOM 1895 N N . TYR A 1 240 ? -19.969 3.143 18.891 1 96.44 240 TYR A N 1
ATOM 1896 C CA . TYR A 1 240 ? -19.469 3.09 17.531 1 96.44 240 TYR A CA 1
ATOM 1897 C C . TYR A 1 240 ? -20.562 3.5 16.531 1 96.44 240 TYR A C 1
ATOM 1899 O O . TYR A 1 240 ? -20.312 4.309 15.641 1 96.44 240 TYR A O 1
ATOM 1907 N N . ASN A 1 241 ? -21.75 2.943 16.656 1 95.62 241 ASN A N 1
ATOM 1908 C CA . ASN A 1 241 ? -22.859 3.197 15.75 1 95.62 241 ASN A CA 1
ATOM 1909 C C . ASN A 1 241 ? -23.312 4.656 15.805 1 95.62 241 ASN A C 1
ATOM 1911 O O . ASN A 1 241 ? -23.766 5.211 14.805 1 95.62 241 ASN A O 1
ATOM 1915 N N . ARG A 1 242 ? -23.109 5.215 16.938 1 93.62 242 ARG A N 1
ATOM 1916 C CA . ARG A 1 242 ? -23.562 6.586 17.141 1 93.62 242 ARG A CA 1
ATOM 1917 C C . ARG A 1 242 ? -22.562 7.586 16.594 1 93.62 242 ARG A C 1
ATOM 1919 O O . ARG A 1 242 ? -22.922 8.547 15.922 1 93.62 242 ARG A O 1
ATOM 1926 N N . PHE A 1 243 ? -21.234 7.32 16.812 1 93.25 243 PHE A N 1
ATOM 1927 C CA . PHE A 1 243 ? -20.266 8.375 16.594 1 93.25 243 PHE A CA 1
ATOM 1928 C C . PHE A 1 243 ? -19.422 8.078 15.352 1 93.25 243 PHE A C 1
ATOM 1930 O O . PHE A 1 243 ? -18.891 9 14.727 1 93.25 243 PHE A O 1
ATOM 1937 N N . ILE A 1 244 ? -19.25 6.797 14.984 1 96.25 244 ILE A N 1
ATOM 1938 C CA . ILE A 1 244 ? -18.281 6.438 13.953 1 96.25 244 ILE A CA 1
ATOM 1939 C C . ILE A 1 244 ? -19.031 6.004 12.688 1 96.25 244 ILE A C 1
ATOM 1941 O O . ILE A 1 244 ? -18.703 6.469 11.586 1 96.25 244 ILE A O 1
ATOM 1945 N N . ALA A 1 245 ? -20.047 5.172 12.75 1 95.5 245 ALA A N 1
ATOM 1946 C CA . ALA A 1 245 ? -20.75 4.531 11.641 1 95.5 245 ALA A CA 1
ATOM 1947 C C . ALA A 1 245 ? -21.297 5.574 10.664 1 95.5 245 ALA A C 1
ATOM 1949 O O . ALA A 1 245 ? -21.281 5.363 9.445 1 95.5 245 ALA A O 1
ATOM 1950 N N . PRO A 1 246 ? -21.781 6.703 11.164 1 94.69 246 PRO A N 1
ATOM 1951 C CA . PRO A 1 246 ? -22.312 7.688 10.219 1 94.69 246 PRO A CA 1
ATOM 1952 C C . PRO A 1 246 ? -21.25 8.242 9.273 1 94.69 246 PRO A C 1
ATOM 1954 O O . PRO A 1 246 ? -21.578 8.711 8.18 1 94.69 246 PRO A O 1
ATOM 1957 N N . HIS A 1 247 ? -19.984 8.227 9.773 1 95.62 247 HIS A N 1
ATOM 1958 C CA . HIS A 1 247 ? -18.891 8.672 8.914 1 95.62 247 HIS A CA 1
ATOM 1959 C C . HIS A 1 247 ? -18.5 7.59 7.918 1 95.62 247 HIS A C 1
ATOM 1961 O O . HIS A 1 247 ? -18.078 7.895 6.797 1 95.62 247 HIS A O 1
ATOM 1967 N N . TYR A 1 248 ? -18.594 6.297 8.367 1 96.81 248 TYR A N 1
ATOM 1968 C CA . TYR A 1 248 ? -18.094 5.16 7.598 1 96.81 248 TYR A CA 1
ATOM 1969 C C . TYR A 1 248 ? -19.062 3.982 7.672 1 96.81 248 TYR A C 1
ATOM 1971 O O . TYR A 1 248 ? -18.828 3.037 8.438 1 96.81 248 TYR A O 1
ATOM 1979 N N . PRO A 1 249 ? -20.094 3.998 6.953 1 97.38 249 PRO A N 1
ATOM 1980 C CA . PRO A 1 249 ? -21.016 2.854 7.004 1 97.38 249 PRO A CA 1
ATOM 1981 C C . PRO A 1 249 ? -20.453 1.619 6.301 1 97.38 249 PRO A C 1
ATOM 1983 O O . PRO A 1 249 ? -20.984 1.203 5.266 1 97.38 249 PRO A O 1
ATOM 1986 N N . ILE A 1 250 ? -19.531 0.957 6.879 1 97.56 250 ILE A N 1
ATOM 1987 C CA . ILE A 1 250 ? -18.781 -0.105 6.215 1 97.56 250 ILE A CA 1
ATOM 1988 C C . ILE A 1 250 ? -19.297 -1.466 6.68 1 97.56 250 ILE A C 1
ATOM 1990 O O . ILE A 1 250 ? -18.797 -2.506 6.25 1 97.56 250 ILE A O 1
ATOM 1994 N N . PHE A 1 251 ? -20.312 -1.542 7.562 1 97 251 PHE A N 1
ATOM 1995 C CA . PHE A 1 251 ? -20.906 -2.793 8.008 1 97 251 PHE A CA 1
ATOM 1996 C C . PHE A 1 251 ? -22.328 -2.934 7.469 1 97 251 PHE A C 1
ATOM 1998 O O . PHE A 1 251 ? -22.984 -1.937 7.156 1 97 251 PHE A O 1
ATOM 2005 N N . SER A 1 252 ? -22.734 -4.152 7.352 1 95.06 252 SER A N 1
ATOM 2006 C CA . SER A 1 252 ? -24.109 -4.453 6.957 1 95.06 252 SER A CA 1
ATOM 2007 C C . SER A 1 252 ? -24.984 -4.715 8.172 1 95.06 252 SER A C 1
ATOM 2009 O O . SER A 1 252 ? -24.562 -5.344 9.141 1 95.06 252 SER A O 1
ATOM 2011 N N . THR A 1 253 ? -26.219 -4.328 8.141 1 94.44 253 THR A N 1
ATOM 2012 C CA . THR A 1 253 ? -27.172 -4.555 9.234 1 94.44 253 THR A CA 1
ATOM 2013 C C . THR A 1 253 ? -27.609 -6.012 9.273 1 94.44 253 THR A C 1
ATOM 2015 O O . THR A 1 253 ? -28.156 -6.477 10.281 1 94.44 253 THR A O 1
ATOM 2018 N N . GLU A 1 254 ? -27.375 -6.695 8.195 1 89.56 254 GLU A N 1
ATOM 2019 C CA . GLU A 1 254 ? -27.719 -8.117 8.172 1 89.56 254 GLU A CA 1
ATOM 2020 C C . GLU A 1 254 ? -26.703 -8.938 8.961 1 89.56 254 GLU A C 1
ATOM 2022 O O . GLU A 1 254 ? -27 -10.047 9.398 1 89.56 254 GLU A O 1
ATOM 2027 N N . SER A 1 255 ? -25.5 -8.391 9.078 1 87.19 255 SER A N 1
ATOM 2028 C CA . SER A 1 255 ? -24.453 -9.008 9.883 1 87.19 255 SER A CA 1
ATOM 2029 C C . SER A 1 255 ? -23.719 -7.973 10.719 1 87.19 255 SER A C 1
ATOM 2031 O O . SER A 1 255 ? -22.516 -7.75 10.531 1 87.19 255 SER A O 1
ATOM 2033 N N . PRO A 1 256 ? -24.422 -7.473 11.664 1 91.25 256 PRO A N 1
ATOM 2034 C CA . PRO A 1 256 ? -23.797 -6.434 12.477 1 91.25 256 PRO A CA 1
ATOM 2035 C C . PRO A 1 256 ? -22.734 -6.984 13.422 1 91.25 256 PRO A C 1
ATOM 2037 O O . PRO A 1 256 ? -22.812 -8.148 13.836 1 91.25 256 PRO A O 1
ATOM 2040 N N . PRO A 1 257 ? -21.812 -6.129 13.742 1 93.81 257 PRO A N 1
ATOM 2041 C CA . PRO A 1 257 ? -20.828 -6.59 14.711 1 93.81 257 PRO A CA 1
ATOM 2042 C C . PRO A 1 257 ? -21.438 -6.957 16.062 1 93.81 257 PRO A C 1
ATOM 2044 O O . PRO A 1 257 ? -22.359 -6.27 16.531 1 93.81 257 PRO A O 1
ATOM 2047 N N . GLY A 1 258 ? -21 -8.055 16.594 1 93.5 258 GLY A N 1
ATOM 2048 C CA . GLY A 1 258 ? -21.453 -8.539 17.891 1 93.5 258 GLY A CA 1
ATOM 2049 C C . GLY A 1 258 ? -20.344 -9.148 18.719 1 93.5 258 GLY A C 1
ATOM 2050 O O . GLY A 1 258 ? -19.438 -9.805 18.188 1 93.5 258 GLY A O 1
ATOM 2051 N N . PRO A 1 259 ? -20.375 -8.922 20.016 1 93.25 259 PRO A N 1
ATOM 2052 C CA . PRO A 1 259 ? -19.297 -9.422 20.891 1 93.25 259 PRO A CA 1
ATOM 2053 C C . PRO A 1 259 ? -19.141 -10.938 20.812 1 93.25 259 PRO A C 1
ATOM 2055 O O . PRO A 1 259 ? -18.016 -11.445 20.922 1 93.25 259 PRO A O 1
ATOM 2058 N N . ALA A 1 260 ? -20.203 -11.641 20.562 1 88.38 260 ALA A N 1
ATOM 2059 C CA . ALA A 1 260 ? -20.141 -13.102 20.578 1 88.38 260 ALA A CA 1
ATOM 2060 C C . ALA A 1 260 ? -19.938 -13.656 19.172 1 88.38 260 ALA A C 1
ATOM 2062 O O . ALA A 1 260 ? -19.453 -14.781 19 1 88.38 260 ALA A O 1
ATOM 2063 N N . THR A 1 261 ? -20.188 -12.859 18.219 1 87.19 261 THR A N 1
ATOM 2064 C CA . THR A 1 261 ? -20.281 -13.414 16.875 1 87.19 261 THR A CA 1
ATOM 2065 C C . THR A 1 261 ? -19.109 -12.945 16.016 1 87.19 261 THR A C 1
ATOM 2067 O O . THR A 1 261 ? -18.641 -13.688 15.148 1 87.19 261 THR A O 1
ATOM 2070 N N . SER A 1 262 ? -18.672 -11.75 16.219 1 92.38 262 SER A N 1
ATOM 2071 C CA . SER A 1 262 ? -17.656 -11.18 15.336 1 92.38 262 SER A CA 1
ATOM 2072 C C . SER A 1 262 ? -16.25 -11.586 15.758 1 92.38 262 SER A C 1
ATOM 2074 O O . SER A 1 262 ? -16.031 -11.953 16.922 1 92.38 262 SER A O 1
ATOM 2076 N N . ALA A 1 263 ? -15.336 -11.555 14.828 1 91.62 263 ALA A N 1
ATOM 2077 C CA . ALA A 1 263 ? -13.93 -11.875 15.102 1 91.62 263 ALA A CA 1
ATOM 2078 C C . ALA A 1 263 ? -13.359 -10.953 16.172 1 91.62 263 ALA A C 1
ATOM 2080 O O . ALA A 1 263 ? -13.609 -9.75 16.172 1 91.62 263 ALA A O 1
ATOM 2081 N N . PRO A 1 264 ? -12.641 -11.477 17.094 1 94.31 264 PRO A N 1
ATOM 2082 C CA . PRO A 1 264 ? -12.102 -10.688 18.203 1 94.31 264 PRO A CA 1
ATOM 2083 C C . PRO A 1 264 ? -11.25 -9.516 17.719 1 94.31 264 PRO A C 1
ATOM 2085 O O . PRO A 1 264 ? -11.281 -8.438 18.328 1 94.31 264 PRO A O 1
ATOM 2088 N N . CYS A 1 265 ? -10.477 -9.734 16.719 1 94.88 265 CYS A N 1
ATOM 2089 C CA . CYS A 1 265 ? -9.625 -8.664 16.203 1 94.88 265 CYS A CA 1
ATOM 2090 C C . CYS A 1 265 ? -10.469 -7.473 15.742 1 94.88 265 CYS A C 1
ATOM 2092 O O . CYS A 1 265 ? -10.156 -6.328 16.062 1 94.88 265 CYS A O 1
ATOM 2094 N N . LEU A 1 266 ? -11.484 -7.723 15.008 1 96.5 266 LEU A N 1
ATOM 2095 C CA . LEU A 1 266 ? -12.391 -6.672 14.555 1 96.5 266 LEU A CA 1
ATOM 2096 C C . LEU A 1 266 ? -13.055 -5.984 15.742 1 96.5 266 LEU A C 1
ATOM 2098 O O . LEU A 1 266 ? -13.141 -4.754 15.781 1 96.5 266 LEU A O 1
ATOM 2102 N N . LEU A 1 267 ? -13.484 -6.793 16.688 1 97.31 267 LEU A N 1
ATOM 2103 C CA . LEU A 1 267 ? -14.125 -6.242 17.875 1 97.31 267 LEU A CA 1
ATOM 2104 C C . LEU A 1 267 ? -13.164 -5.344 18.641 1 97.31 267 LEU A C 1
ATOM 2106 O O . LEU A 1 267 ? -13.539 -4.254 19.078 1 97.31 267 LEU A O 1
ATOM 2110 N N . ALA A 1 268 ? -11.945 -5.855 18.828 1 97.31 268 ALA A N 1
ATOM 2111 C CA . ALA A 1 268 ? -10.945 -5.062 19.531 1 97.31 268 ALA A CA 1
ATOM 2112 C C . ALA A 1 268 ? -10.75 -3.703 18.875 1 97.31 268 ALA A C 1
ATOM 2114 O O . ALA A 1 268 ? -10.57 -2.691 19.547 1 97.31 268 ALA A O 1
ATOM 2115 N N . THR A 1 269 ? -10.766 -3.652 17.578 1 97.5 269 THR A N 1
ATOM 2116 C CA . THR A 1 269 ? -10.578 -2.414 16.844 1 97.5 269 THR A CA 1
ATOM 2117 C C . THR A 1 269 ? -11.789 -1.499 17 1 97.5 269 THR A C 1
ATOM 2119 O O . THR A 1 269 ? -11.641 -0.286 17.172 1 97.5 269 THR A O 1
ATOM 2122 N N . ILE A 1 270 ? -12.984 -2.086 16.922 1 97.81 270 ILE A N 1
ATOM 2123 C CA . ILE A 1 270 ? -14.203 -1.317 17.125 1 97.81 270 ILE A CA 1
ATOM 2124 C C . ILE A 1 270 ? -14.203 -0.718 18.531 1 97.81 270 ILE A C 1
ATOM 2126 O O . ILE A 1 270 ? -14.531 0.456 18.719 1 97.81 270 ILE A O 1
ATOM 2130 N N . TYR A 1 271 ? -13.805 -1.56 19.5 1 96.69 271 TYR A N 1
ATOM 2131 C CA . TYR A 1 271 ? -13.727 -1.076 20.875 1 96.69 271 TYR A CA 1
ATOM 2132 C C . TYR A 1 271 ? -12.719 0.061 20.984 1 96.69 271 TYR A C 1
ATOM 2134 O O . TYR A 1 271 ? -13 1.085 21.609 1 96.69 271 TYR A O 1
ATOM 2142 N N . SER A 1 272 ? -11.57 -0.094 20.375 1 95.12 272 SER A N 1
ATOM 2143 C CA . SER A 1 272 ? -10.484 0.875 20.484 1 95.12 272 SER A CA 1
ATOM 2144 C C . SER A 1 272 ? -10.891 2.227 19.906 1 95.12 272 SER A C 1
ATOM 2146 O O . SER A 1 272 ? -10.547 3.273 20.453 1 95.12 272 SER A O 1
ATOM 2148 N N . ILE A 1 273 ? -11.586 2.318 18.781 1 95.44 273 ILE A N 1
ATOM 2149 C CA . ILE A 1 273 ? -11.945 3.582 18.141 1 95.44 273 ILE A CA 1
ATOM 2150 C C . ILE A 1 273 ? -13.109 4.227 18.891 1 95.44 273 ILE A C 1
ATOM 2152 O O . ILE A 1 273 ? -13.305 5.441 18.812 1 95.44 273 ILE A O 1
ATOM 2156 N N . SER A 1 274 ? -13.859 3.418 19.688 1 94.5 274 SER A N 1
ATOM 2157 C CA . SER A 1 274 ? -15.039 3.918 20.391 1 94.5 274 SER A CA 1
ATOM 2158 C C . SER A 1 274 ? -14.695 4.355 21.812 1 94.5 274 SER A C 1
ATOM 2160 O O . SER A 1 274 ? -15.453 5.109 22.422 1 94.5 274 SER A O 1
ATOM 2162 N N . LEU A 1 275 ? -13.578 3.932 22.344 1 91.56 275 LEU A N 1
ATOM 2163 C CA . LEU A 1 275 ? -13.203 4.148 23.734 1 91.56 275 LEU A CA 1
ATOM 2164 C C . LEU A 1 275 ? -13.188 5.637 24.078 1 91.56 275 LEU A C 1
ATOM 2166 O O . LEU A 1 275 ? -13.609 6.035 25.156 1 91.56 275 LEU A O 1
ATOM 2170 N N . PRO A 1 276 ? -12.703 6.512 23.203 1 88.31 276 PRO A N 1
ATOM 2171 C CA . PRO A 1 276 ? -12.664 7.945 23.516 1 88.31 276 PRO A CA 1
ATOM 2172 C C . PRO A 1 276 ? -14.055 8.523 23.766 1 88.31 276 PRO A C 1
ATOM 2174 O O . PRO A 1 276 ? -14.18 9.602 24.359 1 88.31 276 PRO A O 1
ATOM 2177 N N . PHE A 1 277 ? -15.102 7.797 23.422 1 90.94 277 PHE A N 1
ATOM 2178 C CA . PHE A 1 277 ? -16.453 8.312 23.562 1 90.94 277 PHE A CA 1
ATOM 2179 C C . PHE A 1 277 ? -17.172 7.656 24.734 1 90.94 277 PHE A C 1
ATOM 2181 O O . PHE A 1 277 ? -18.375 7.793 24.891 1 90.94 277 PHE A O 1
ATOM 2188 N N . ALA A 1 278 ? -16.453 6.977 25.594 1 90.38 278 ALA A N 1
ATOM 2189 C CA . ALA A 1 278 ? -17.016 6.223 26.703 1 90.38 278 ALA A CA 1
ATOM 2190 C C . ALA A 1 278 ? -17.781 7.141 27.656 1 90.38 278 ALA A C 1
ATOM 2192 O O . ALA A 1 278 ? -18.75 6.715 28.281 1 90.38 278 ALA A O 1
ATOM 2193 N N . MET A 1 279 ? -17.438 8.367 27.781 1 88 279 MET A N 1
ATOM 2194 C CA . MET A 1 279 ? -18.062 9.305 28.688 1 88 279 MET A CA 1
ATOM 2195 C C . MET A 1 279 ? -19.516 9.555 28.312 1 88 279 MET A C 1
ATOM 2197 O O . MET A 1 279 ? -20.312 10.016 29.141 1 88 279 MET A O 1
ATOM 2201 N N . TYR A 1 280 ? -19.859 9.211 27.094 1 89.88 280 TYR A N 1
ATOM 2202 C CA . TYR A 1 280 ? -21.219 9.484 26.609 1 89.88 280 TYR A CA 1
ATOM 2203 C C . TYR A 1 280 ? -22.141 8.32 26.922 1 89.88 280 TYR A C 1
ATOM 2205 O O . TYR A 1 280 ? -23.312 8.32 26.516 1 89.88 280 TYR A O 1
ATOM 2213 N N . ASP A 1 281 ? -21.562 7.336 27.531 1 92.31 281 ASP A N 1
ATOM 2214 C CA . ASP A 1 281 ? -22.344 6.234 28.094 1 92.31 281 ASP A CA 1
ATOM 2215 C C . ASP A 1 281 ? -22.203 6.184 29.609 1 92.31 281 ASP A C 1
ATOM 2217 O O . ASP A 1 281 ? -21.109 6.012 30.141 1 92.31 281 ASP A O 1
ATOM 2221 N N . ASP A 1 282 ? -23.312 6.258 30.328 1 91 282 ASP A N 1
ATOM 2222 C CA . ASP A 1 282 ? -23.312 6.414 31.781 1 91 282 ASP A CA 1
ATOM 2223 C C . ASP A 1 282 ? -22.609 5.246 32.469 1 91 282 ASP A C 1
ATOM 2225 O O . ASP A 1 282 ? -21.797 5.445 33.344 1 91 282 ASP A O 1
ATOM 2229 N N . GLN A 1 283 ? -22.938 4.145 32.062 1 91.06 283 GLN A N 1
ATOM 2230 C CA . GLN A 1 283 ? -22.359 2.965 32.688 1 91.06 283 GLN A CA 1
ATOM 2231 C C . GLN A 1 283 ? -20.875 2.834 32.375 1 91.06 283 GLN A C 1
ATOM 2233 O O . GLN A 1 283 ? -20.078 2.467 33.25 1 91.06 283 GLN A O 1
ATOM 2238 N N . LEU A 1 284 ? -20.5 3.072 31.141 1 91 284 LEU A N 1
ATOM 2239 C CA . LEU A 1 284 ? -19.109 2.975 30.734 1 91 284 LEU A CA 1
ATOM 2240 C C . LEU A 1 284 ? -18.25 4.004 31.469 1 91 284 LEU A C 1
ATOM 2242 O O . LEU A 1 284 ? -17.094 3.74 31.781 1 91 284 LEU A O 1
ATOM 2246 N N . CYS A 1 285 ? -18.828 5.145 31.672 1 88.12 285 CYS A N 1
ATOM 2247 C CA . CYS A 1 285 ? -18.109 6.203 32.375 1 88.12 285 CYS A CA 1
ATOM 2248 C C . CYS A 1 285 ? -17.703 5.746 33.781 1 88.12 285 CYS A C 1
ATOM 2250 O O . CYS A 1 285 ? -16.594 6.008 34.219 1 88.12 285 CYS A O 1
ATOM 2252 N N . ILE A 1 286 ? -18.547 5.047 34.375 1 88.25 286 ILE A N 1
ATOM 2253 C CA . ILE A 1 286 ? -18.297 4.543 35.719 1 88.25 286 ILE A CA 1
ATOM 2254 C C . ILE A 1 286 ? -17.312 3.385 35.656 1 88.25 286 ILE A C 1
ATOM 2256 O O . ILE A 1 286 ? -16.359 3.338 36.438 1 88.25 286 ILE A O 1
ATOM 2260 N N . ASP A 1 287 ? -17.562 2.521 34.75 1 86.12 287 ASP A N 1
ATOM 2261 C CA . ASP A 1 287 ? -16.688 1.36 34.594 1 86.12 287 ASP A CA 1
ATOM 2262 C C . ASP A 1 287 ? -15.242 1.786 34.344 1 86.12 287 ASP A C 1
ATOM 2264 O O . ASP A 1 287 ? -14.305 1.189 34.844 1 86.12 287 ASP A O 1
ATOM 2268 N N . MET A 1 288 ? -15.125 2.764 33.5 1 84.31 288 MET A N 1
ATOM 2269 C CA . MET A 1 288 ? -13.805 3.207 33.062 1 84.31 288 MET A CA 1
ATOM 2270 C C . MET A 1 288 ? -13.07 3.912 34.219 1 84.31 288 MET A C 1
ATOM 2272 O O . MET A 1 288 ? -11.836 3.949 34.219 1 84.31 288 MET A O 1
ATOM 2276 N N . ALA A 1 289 ? -13.859 4.535 35.062 1 81.31 289 ALA A N 1
ATOM 2277 C CA . ALA A 1 289 ? -13.258 5.191 36.25 1 81.31 289 ALA A CA 1
ATOM 2278 C C . ALA A 1 289 ? -12.594 4.176 37.156 1 81.31 289 ALA A C 1
ATOM 2280 O O . ALA A 1 289 ? -11.594 4.484 37.812 1 81.31 289 ALA A O 1
ATOM 2281 N N . TYR A 1 290 ? -13.086 2.986 37.125 1 79.5 290 TYR A N 1
ATOM 2282 C CA . TYR A 1 290 ? -12.555 1.955 38 1 79.5 290 TYR A CA 1
ATOM 2283 C C . TYR A 1 290 ? -11.555 1.068 37.281 1 79.5 290 TYR A C 1
ATOM 2285 O O . TYR A 1 290 ? -10.523 0.688 37.844 1 79.5 290 TYR A O 1
ATOM 2293 N N . ASP A 1 291 ? -11.906 0.773 36.062 1 81.31 291 ASP A N 1
ATOM 2294 C CA . ASP A 1 291 ? -11.07 -0.15 35.312 1 81.31 291 ASP A CA 1
ATOM 2295 C C . ASP A 1 291 ? -11.125 0.169 33.812 1 81.31 291 ASP A C 1
ATOM 2297 O O . ASP A 1 291 ? -12 -0.323 33.094 1 81.31 291 ASP A O 1
ATOM 2301 N N . SER A 1 292 ? -10.211 0.904 33.344 1 83.25 292 SER A N 1
ATOM 2302 C CA . SER A 1 292 ? -10.164 1.215 31.922 1 83.25 292 SER A CA 1
ATOM 2303 C C . SER A 1 292 ? -9.281 0.229 31.172 1 83.25 292 SER A C 1
ATOM 2305 O O . SER A 1 292 ? -8.188 -0.107 31.625 1 83.25 292 SER A O 1
ATOM 2307 N N . PRO A 1 293 ? -9.852 -0.257 30.078 1 87.56 293 PRO A N 1
ATOM 2308 C CA . PRO A 1 293 ? -9.016 -1.163 29.281 1 87.56 293 PRO A CA 1
ATOM 2309 C C . PRO A 1 293 ? -7.711 -0.516 28.828 1 87.56 293 PRO A C 1
ATOM 2311 O O . PRO A 1 293 ? -7.688 0.671 28.5 1 87.56 293 PRO A O 1
ATOM 2314 N N . ASP A 1 294 ? -6.707 -1.258 28.859 1 86.12 294 ASP A N 1
ATOM 2315 C CA . ASP A 1 294 ? -5.391 -0.786 28.438 1 86.12 294 ASP A CA 1
ATOM 2316 C C . ASP A 1 294 ? -5.289 -0.738 26.906 1 86.12 294 ASP A C 1
ATOM 2318 O O . ASP A 1 294 ? -5.414 -1.765 26.234 1 86.12 294 ASP A O 1
ATOM 2322 N N . ALA A 1 295 ? -5.082 0.407 26.391 1 84.5 295 ALA A N 1
ATOM 2323 C CA . ALA A 1 295 ? -4.969 0.6 24.938 1 84.5 295 ALA A CA 1
ATOM 2324 C C . ALA A 1 295 ? -3.854 -0.264 24.359 1 84.5 295 ALA A C 1
ATOM 2326 O O . ALA A 1 295 ? -3.967 -0.758 23.234 1 84.5 295 ALA A O 1
ATOM 2327 N N . GLU A 1 296 ? -2.877 -0.482 25.094 1 88 296 GLU A N 1
ATOM 2328 C CA . GLU A 1 296 ? -1.741 -1.272 24.625 1 88 296 GLU A CA 1
ATOM 2329 C C . GLU A 1 296 ? -2.111 -2.748 24.5 1 88 296 GLU A C 1
ATOM 2331 O O . GLU A 1 296 ? -1.638 -3.436 23.594 1 88 296 GLU A O 1
ATOM 2336 N N . ASP A 1 297 ? -2.9 -3.186 25.406 1 90.25 297 ASP A N 1
ATOM 2337 C CA . ASP A 1 297 ? -3.34 -4.578 25.344 1 90.25 297 ASP A CA 1
ATOM 2338 C C . ASP A 1 297 ? -4.191 -4.832 24.109 1 90.25 297 ASP A C 1
ATOM 2340 O O . ASP A 1 297 ? -4.027 -5.852 23.438 1 90.25 297 ASP A O 1
ATOM 2344 N N . LEU A 1 298 ? -5.102 -3.938 23.906 1 93.5 298 LEU A N 1
ATOM 2345 C CA . LEU A 1 298 ? -5.934 -4.066 22.703 1 93.5 298 LEU A CA 1
ATOM 2346 C C . LEU A 1 298 ? -5.086 -4 21.438 1 93.5 298 LEU A C 1
ATOM 2348 O O . LEU A 1 298 ? -5.312 -4.762 20.5 1 93.5 298 LEU A O 1
ATOM 2352 N N . ALA A 1 299 ? -4.098 -3.123 21.484 1 93.81 299 ALA A N 1
ATOM 2353 C CA . ALA A 1 299 ? -3.229 -2.961 20.312 1 93.81 299 ALA A CA 1
ATOM 2354 C C . ALA A 1 299 ? -2.43 -4.234 20.047 1 93.81 299 ALA A C 1
ATOM 2356 O O . ALA A 1 299 ? -2.24 -4.625 18.891 1 93.81 299 ALA A O 1
ATOM 2357 N N . HIS A 1 300 ? -1.972 -4.84 21.062 1 92.62 300 HIS A N 1
ATOM 2358 C CA . HIS A 1 300 ? -1.211 -6.074 20.906 1 92.62 300 HIS A CA 1
ATOM 2359 C C . HIS A 1 300 ? -2.074 -7.184 20.312 1 92.62 300 HIS A C 1
ATOM 2361 O O . HIS A 1 300 ? -1.61 -7.945 19.469 1 92.62 300 HIS A O 1
ATOM 2367 N N . LEU A 1 301 ? -3.254 -7.266 20.812 1 94 301 LEU A N 1
ATOM 2368 C CA . LEU A 1 301 ? -4.18 -8.258 20.281 1 94 301 LEU A CA 1
ATOM 2369 C C . LEU A 1 301 ? -4.453 -8 18.797 1 94 301 LEU A C 1
ATOM 2371 O O . LEU A 1 301 ? -4.441 -8.938 18 1 94 301 LEU A O 1
ATOM 2375 N N . ILE A 1 302 ? -4.688 -6.754 18.453 1 95.88 302 ILE A N 1
ATOM 2376 C CA . ILE A 1 302 ? -4.98 -6.375 17.062 1 95.88 302 ILE A CA 1
ATOM 2377 C C . ILE A 1 302 ? -3.773 -6.68 16.188 1 95.88 302 ILE A C 1
ATOM 2379 O O . ILE A 1 302 ? -3.91 -7.305 15.125 1 95.88 302 ILE A O 1
ATOM 2383 N N . ASN A 1 303 ? -2.598 -6.254 16.609 1 94.69 303 ASN A N 1
ATOM 2384 C CA . ASN A 1 303 ? -1.387 -6.434 15.812 1 94.69 303 ASN A CA 1
ATOM 2385 C C . ASN A 1 303 ? -1.101 -7.91 15.555 1 94.69 303 ASN A C 1
ATOM 2387 O O . ASN A 1 303 ? -0.772 -8.297 14.43 1 94.69 303 ASN A O 1
ATOM 2391 N N . ALA A 1 304 ? -1.219 -8.688 16.547 1 93.25 304 ALA A N 1
ATOM 2392 C CA . ALA A 1 304 ? -0.961 -10.117 16.406 1 93.25 304 ALA A CA 1
ATOM 2393 C C . ALA A 1 304 ? -1.972 -10.766 15.469 1 93.25 304 ALA A C 1
ATOM 2395 O O . ALA A 1 304 ? -1.607 -11.602 14.633 1 93.25 304 ALA A O 1
ATOM 2396 N N . ALA A 1 305 ? -3.178 -10.43 15.641 1 94.44 305 ALA A N 1
ATOM 2397 C CA . ALA A 1 305 ? -4.234 -11.008 14.812 1 94.44 305 ALA A CA 1
ATOM 2398 C C . ALA A 1 305 ? -4.098 -10.562 13.359 1 94.44 305 ALA A C 1
ATOM 2400 O O . ALA A 1 305 ? -4.273 -11.367 12.438 1 94.44 305 ALA A O 1
ATOM 2401 N N . VAL A 1 306 ? -3.826 -9.297 13.148 1 95.62 306 VAL A N 1
ATOM 2402 C CA . VAL A 1 306 ? -3.688 -8.781 11.789 1 95.62 306 VAL A CA 1
ATOM 2403 C C . VAL A 1 306 ? -2.504 -9.453 11.094 1 95.62 306 VAL A C 1
ATOM 2405 O O . VAL A 1 306 ? -2.588 -9.812 9.922 1 95.62 306 VAL A O 1
ATOM 2408 N N . ALA A 1 307 ? -1.4 -9.609 11.82 1 94.62 307 ALA A N 1
ATOM 2409 C CA . ALA A 1 307 ? -0.227 -10.273 11.258 1 94.62 307 ALA A CA 1
ATOM 2410 C C . ALA A 1 307 ? -0.561 -11.695 10.805 1 94.62 307 ALA A C 1
ATOM 2412 O O . ALA A 1 307 ? -0.094 -12.141 9.758 1 94.62 307 ALA A O 1
ATOM 2413 N N . PHE A 1 308 ? -1.382 -12.336 11.547 1 93.31 308 PHE A N 1
ATOM 2414 C CA . PHE A 1 308 ? -1.798 -13.703 11.234 1 93.31 308 PHE A CA 1
ATOM 2415 C C . PHE A 1 308 ? -2.758 -13.711 10.047 1 93.31 308 PHE A C 1
ATOM 2417 O O . PHE A 1 308 ? -2.596 -14.508 9.117 1 93.31 308 PHE A O 1
ATOM 2424 N N . GLU A 1 309 ? -3.697 -12.797 10.008 1 92.88 309 GLU A N 1
ATOM 2425 C CA . GLU A 1 309 ? -4.793 -12.797 9.047 1 92.88 309 GLU A CA 1
ATOM 2426 C C . GLU A 1 309 ? -4.34 -12.266 7.691 1 92.88 309 GLU A C 1
ATOM 2428 O O . GLU A 1 309 ? -4.957 -12.555 6.664 1 92.88 309 GLU A O 1
ATOM 2433 N N . ILE A 1 310 ? -3.275 -11.57 7.629 1 95.19 310 ILE A N 1
ATOM 2434 C CA . ILE A 1 310 ? -2.846 -10.914 6.398 1 95.19 310 ILE A CA 1
ATOM 2435 C C . ILE A 1 310 ? -2.424 -11.969 5.375 1 95.19 310 ILE A C 1
ATOM 2437 O O . ILE A 1 310 ? -2.35 -11.68 4.18 1 95.19 310 ILE A O 1
ATOM 2441 N N . HIS A 1 311 ? -2.148 -13.211 5.785 1 93.69 311 HIS A N 1
ATOM 2442 C CA . HIS A 1 311 ? -1.813 -14.305 4.879 1 93.69 311 HIS A CA 1
ATOM 2443 C C . HIS A 1 311 ? -3.047 -14.789 4.125 1 93.69 311 HIS A C 1
ATOM 2445 O O . HIS A 1 311 ? -2.926 -15.414 3.068 1 93.69 311 HIS A O 1
ATOM 2451 N N . SER A 1 312 ? -4.184 -14.57 4.688 1 93.19 312 SER A N 1
ATOM 2452 C CA . SER A 1 312 ? -5.473 -14.914 4.09 1 93.19 312 SER A CA 1
ATOM 2453 C C . SER A 1 312 ? -6.57 -13.961 4.559 1 93.19 312 SER A C 1
ATOM 2455 O O . SER A 1 312 ? -7.492 -14.375 5.262 1 93.19 312 SER A O 1
ATOM 2457 N N . PRO A 1 313 ? -6.5 -12.781 4.086 1 95.19 313 PRO A N 1
ATOM 2458 C CA . PRO A 1 313 ? -7.422 -11.75 4.574 1 95.19 313 PRO A CA 1
ATOM 2459 C C . PRO A 1 313 ? -8.852 -11.969 4.086 1 95.19 313 PRO A C 1
ATOM 2461 O O . PRO A 1 313 ? -9.07 -12.602 3.053 1 95.19 313 PRO A O 1
ATOM 2464 N N . ASN A 1 314 ? -9.805 -11.523 4.824 1 94.94 314 ASN A N 1
ATOM 2465 C CA . ASN A 1 314 ? -11.219 -11.469 4.469 1 94.94 314 ASN A CA 1
ATOM 2466 C C . ASN A 1 314 ? -11.797 -10.078 4.691 1 94.94 314 ASN A C 1
ATOM 2468 O O . ASN A 1 314 ? -11.055 -9.117 4.898 1 94.94 314 ASN A O 1
ATOM 2472 N N . ILE A 1 315 ? -13.07 -9.922 4.605 1 96.12 315 ILE A N 1
ATOM 2473 C CA . ILE A 1 315 ? -13.695 -8.609 4.656 1 96.12 315 ILE A CA 1
ATOM 2474 C C . ILE A 1 315 ? -13.5 -7.996 6.039 1 96.12 315 ILE A C 1
ATOM 2476 O O . ILE A 1 315 ? -13.336 -6.777 6.172 1 96.12 315 ILE A O 1
ATOM 2480 N N . ALA A 1 316 ? -13.523 -8.812 7.113 1 95.56 316 ALA A N 1
ATOM 2481 C CA . ALA A 1 316 ? -13.305 -8.336 8.477 1 95.56 316 ALA A CA 1
ATOM 2482 C C . ALA A 1 316 ? -11.898 -7.766 8.641 1 95.56 316 ALA A C 1
ATOM 2484 O O . ALA A 1 316 ? -11.703 -6.793 9.375 1 95.56 316 ALA A O 1
ATOM 2485 N N . THR A 1 317 ? -10.922 -8.406 8.008 1 96.62 317 THR A N 1
ATOM 2486 C CA . THR A 1 317 ? -9.547 -7.906 8.047 1 96.62 317 THR A CA 1
ATOM 2487 C C . THR A 1 317 ? -9.469 -6.504 7.445 1 96.62 317 THR A C 1
ATOM 2489 O O . THR A 1 317 ? -8.82 -5.617 8.008 1 96.62 317 THR A O 1
ATOM 2492 N N . VAL A 1 318 ? -10.125 -6.297 6.312 1 98.25 318 VAL A N 1
ATOM 2493 C CA . VAL A 1 318 ? -10.133 -5.004 5.633 1 98.25 318 VAL A CA 1
ATOM 2494 C C . VAL A 1 318 ? -10.812 -3.959 6.512 1 98.25 318 VAL A C 1
ATOM 2496 O O . VAL A 1 318 ? -10.328 -2.836 6.648 1 98.25 318 VAL A O 1
ATOM 2499 N N . GLN A 1 319 ? -11.93 -4.344 7.074 1 98.12 319 GLN A N 1
ATOM 2500 C CA . GLN A 1 319 ? -12.648 -3.443 7.965 1 98.12 319 GLN A CA 1
ATOM 2501 C C . GLN A 1 319 ? -11.805 -3.074 9.18 1 98.12 319 GLN A C 1
ATOM 2503 O O . GLN A 1 319 ? -11.812 -1.925 9.625 1 98.12 319 GLN A O 1
ATOM 2508 N N . THR A 1 320 ? -11.078 -4.062 9.688 1 98.19 320 THR A N 1
ATOM 2509 C CA . THR A 1 320 ? -10.188 -3.826 10.82 1 98.19 320 THR A CA 1
ATOM 2510 C C . THR A 1 320 ? -9.117 -2.803 10.453 1 98.19 320 THR A C 1
ATOM 2512 O O . THR A 1 320 ? -8.898 -1.836 11.188 1 98.19 320 THR A O 1
ATOM 2515 N N . LEU A 1 321 ? -8.438 -2.99 9.359 1 98.69 321 LEU A N 1
ATOM 2516 C CA . LEU A 1 321 ? -7.379 -2.086 8.906 1 98.69 321 LEU A CA 1
ATOM 2517 C C . LEU A 1 321 ? -7.934 -0.688 8.656 1 98.69 321 LEU A C 1
ATOM 2519 O O . LEU A 1 321 ? -7.293 0.309 8.992 1 98.69 321 LEU A O 1
ATOM 2523 N N . PHE A 1 322 ? -9.148 -0.623 8.07 1 98.69 322 PHE A N 1
ATOM 2524 C CA . PHE A 1 322 ? -9.797 0.656 7.805 1 98.69 322 PHE A CA 1
ATOM 2525 C C . PHE A 1 322 ? -9.992 1.442 9.094 1 98.69 322 PHE A C 1
ATOM 2527 O O . PHE A 1 322 ? -9.648 2.625 9.164 1 98.69 322 PHE A O 1
ATOM 2534 N N . LEU A 1 323 ? -10.5 0.75 10.055 1 98.19 323 LEU A N 1
ATOM 2535 C CA . LEU A 1 323 ? -10.82 1.411 11.32 1 98.19 323 LEU A CA 1
ATOM 2536 C C . LEU A 1 323 ? -9.555 1.805 12.062 1 98.19 323 LEU A C 1
ATOM 2538 O O . LEU A 1 323 ? -9.531 2.812 12.773 1 98.19 323 LEU A O 1
ATOM 2542 N N . LEU A 1 324 ? -8.508 1.05 11.891 1 96.62 324 LEU A N 1
ATOM 2543 C CA . LEU A 1 324 ? -7.227 1.391 12.5 1 96.62 324 LEU A CA 1
ATOM 2544 C C . LEU A 1 324 ? -6.711 2.725 11.977 1 96.62 324 LEU A C 1
ATOM 2546 O O . LEU A 1 324 ? -6.133 3.514 12.727 1 96.62 324 LEU A O 1
ATOM 2550 N N . ILE A 1 325 ? -6.914 2.98 10.727 1 97.19 325 ILE A N 1
ATOM 2551 C CA . ILE A 1 325 ? -6.461 4.219 10.102 1 97.19 325 ILE A CA 1
ATOM 2552 C C . ILE A 1 325 ? -7.371 5.371 10.523 1 97.19 325 ILE A C 1
ATOM 2554 O O . ILE A 1 325 ? -6.906 6.488 10.75 1 97.19 325 ILE A O 1
ATOM 2558 N N . ALA A 1 326 ? -8.641 5.039 10.641 1 96.25 326 ALA A N 1
ATOM 2559 C CA . ALA A 1 326 ? -9.641 6.062 10.93 1 96.25 326 ALA A CA 1
ATOM 2560 C C . ALA A 1 326 ? -9.578 6.5 12.383 1 96.25 326 ALA A C 1
ATOM 2562 O O . ALA A 1 326 ? -10.117 7.547 12.75 1 96.25 326 ALA A O 1
ATOM 2563 N N . ARG A 1 327 ? -8.898 5.723 13.164 1 92.19 327 ARG A N 1
ATOM 2564 C CA . ARG A 1 327 ? -8.812 6.02 14.594 1 92.19 327 ARG A CA 1
ATOM 2565 C C . ARG A 1 327 ? -8.039 7.316 14.836 1 92.19 327 ARG A C 1
ATOM 2567 O O . ARG A 1 327 ? -7.004 7.551 14.211 1 92.19 327 ARG A O 1
ATOM 2574 N N . PRO A 1 328 ? -8.547 8.156 15.633 1 83.81 328 PRO A N 1
ATOM 2575 C CA . PRO A 1 328 ? -7.789 9.367 15.969 1 83.81 328 PRO A CA 1
ATOM 2576 C C . PRO A 1 328 ? -6.5 9.07 16.734 1 83.81 328 PRO A C 1
ATOM 2578 O O . PRO A 1 328 ? -6.43 8.078 17.453 1 83.81 328 PRO A O 1
ATOM 2581 N N . SER A 1 329 ? -5.578 9.883 16.547 1 77.25 329 SER A N 1
ATOM 2582 C CA . SER A 1 329 ? -4.309 9.703 17.25 1 77.25 329 SER A CA 1
ATOM 2583 C C . SER A 1 329 ? -4.457 9.953 18.734 1 77.25 329 SER A C 1
ATOM 2585 O O . SER A 1 329 ? -5.25 10.797 19.156 1 77.25 329 SER A O 1
ATOM 2587 N N . SER A 1 330 ? -3.764 9.211 19.484 1 74.19 330 SER A N 1
ATOM 2588 C CA . SER A 1 330 ? -3.76 9.414 20.922 1 74.19 330 SER A CA 1
ATOM 2589 C C . SER A 1 330 ? -3.021 10.688 21.312 1 74.19 330 SER A C 1
ATOM 2591 O O . SER A 1 330 ? -3.307 11.297 22.344 1 74.19 330 SER A O 1
ATOM 2593 N N . ASN A 1 331 ? -2.039 11.023 20.453 1 82.12 331 ASN A N 1
ATOM 2594 C CA . ASN A 1 331 ? -1.32 12.281 20.641 1 82.12 331 ASN A CA 1
ATOM 2595 C C . ASN A 1 331 ? -1.705 13.305 19.578 1 82.12 331 ASN A C 1
ATOM 2597 O O . ASN A 1 331 ? -1.25 13.219 18.438 1 82.12 331 ASN A O 1
ATOM 2601 N N . PRO A 1 332 ? -2.471 14.25 19.969 1 85.25 332 PRO A N 1
ATOM 2602 C CA . PRO A 1 332 ? -2.973 15.219 19 1 85.25 332 PRO A CA 1
ATOM 2603 C C . PRO A 1 332 ? -1.888 16.172 18.5 1 85.25 332 PRO A C 1
ATOM 2605 O O . PRO A 1 332 ? -2.105 16.906 17.531 1 85.25 332 PRO A O 1
ATOM 2608 N N . LEU A 1 333 ? -0.676 16.078 19.062 1 86.38 333 LEU A N 1
ATOM 2609 C CA . LEU A 1 333 ? 0.379 17.016 18.688 1 86.38 333 LEU A CA 1
ATOM 2610 C C . LEU A 1 333 ? 1.342 16.375 17.688 1 86.38 333 LEU A C 1
ATOM 2612 O O . LEU A 1 333 ? 2.229 17.062 17.172 1 86.38 333 LEU A O 1
ATOM 2616 N N . VAL A 1 334 ? 1.096 15.133 17.453 1 85.25 334 VAL A N 1
ATOM 2617 C CA . VAL A 1 334 ? 1.979 14.438 16.516 1 85.25 334 VAL A CA 1
ATOM 2618 C C . VAL A 1 334 ? 1.162 13.859 15.367 1 85.25 334 VAL A C 1
ATOM 2620 O O . VAL A 1 334 ? 0.108 13.258 15.586 1 85.25 334 VAL A O 1
ATOM 2623 N N . SER A 1 335 ? 1.471 14 14.086 1 80.19 335 SER A N 1
ATOM 2624 C CA . SER A 1 335 ? 0.744 13.539 12.906 1 80.19 335 SER A CA 1
ATOM 2625 C C . SER A 1 335 ? 0.96 12.047 12.672 1 80.19 335 SER A C 1
ATOM 2627 O O . SER A 1 335 ? 0.143 11.391 12.023 1 80.19 335 SER A O 1
ATOM 2629 N N . ASP A 1 336 ? 1.58 11.305 13.281 1 84.06 336 ASP A N 1
ATOM 2630 C CA . ASP A 1 336 ? 1.925 9.914 13.016 1 84.06 336 ASP A CA 1
ATOM 2631 C C . ASP A 1 336 ? 1.69 9.555 11.555 1 84.06 336 ASP A C 1
ATOM 2633 O O . ASP A 1 336 ? 1.093 8.523 11.25 1 84.06 336 ASP A O 1
ATOM 2637 N N . ALA A 1 337 ? 1.978 10.336 10.625 1 90.81 337 ALA A N 1
ATOM 2638 C CA . ALA A 1 337 ? 1.728 10.266 9.188 1 90.81 337 ALA A CA 1
ATOM 2639 C C . ALA A 1 337 ? 2.307 8.992 8.594 1 90.81 337 ALA A C 1
ATOM 2641 O O . ALA A 1 337 ? 1.641 8.305 7.812 1 90.81 337 ALA A O 1
ATOM 2642 N N . SER A 1 338 ? 3.508 8.641 8.961 1 95.12 338 SER A N 1
ATOM 2643 C CA . SER A 1 338 ? 4.195 7.496 8.367 1 95.12 338 SER A CA 1
ATOM 2644 C C . SER A 1 338 ? 3.486 6.188 8.703 1 95.12 338 SER A C 1
ATOM 2646 O O . SER A 1 338 ? 3.26 5.355 7.82 1 95.12 338 SER A O 1
ATOM 2648 N N . TYR A 1 339 ? 3.162 6.023 9.953 1 94.88 339 TYR A N 1
ATOM 2649 C CA . TYR A 1 339 ? 2.484 4.805 10.375 1 94.88 339 TYR A CA 1
ATOM 2650 C C . TYR A 1 339 ? 1.132 4.664 9.695 1 94.88 339 TYR A C 1
ATOM 2652 O O . TYR A 1 339 ? 0.792 3.588 9.195 1 94.88 339 TYR A O 1
ATOM 2660 N N . ARG A 1 340 ? 0.352 5.723 9.711 1 95.75 340 ARG A N 1
ATOM 2661 C CA . ARG A 1 340 ? -0.966 5.699 9.078 1 95.75 340 ARG A CA 1
ATOM 2662 C C . ARG A 1 340 ? -0.858 5.395 7.59 1 95.75 340 ARG A C 1
ATOM 2664 O O . ARG A 1 340 ? -1.652 4.621 7.051 1 95.75 340 ARG A O 1
ATOM 2671 N N . TRP A 1 341 ? 0.102 6.016 6.965 1 97.88 341 TRP A N 1
ATOM 2672 C CA . TRP A 1 341 ? 0.289 5.82 5.531 1 97.88 341 TRP A CA 1
ATOM 2673 C C . TRP A 1 341 ? 0.726 4.391 5.23 1 97.88 341 TRP A C 1
ATOM 2675 O O . TRP A 1 341 ? 0.302 3.799 4.234 1 97.88 341 TRP A O 1
ATOM 2685 N N . ALA A 1 342 ? 1.581 3.814 6.066 1 98 342 ALA A N 1
ATOM 2686 C CA . ALA A 1 342 ? 1.988 2.42 5.906 1 98 342 ALA A CA 1
ATOM 2687 C C . ALA A 1 342 ? 0.796 1.48 6.055 1 98 342 ALA A C 1
ATOM 2689 O O . ALA A 1 342 ? 0.659 0.517 5.297 1 98 342 ALA A O 1
ATOM 2690 N N . THR A 1 343 ? -0.024 1.766 7.043 1 97.94 343 THR A N 1
ATOM 2691 C CA . THR A 1 343 ? -1.221 0.956 7.246 1 97.94 343 THR A CA 1
ATOM 2692 C C . THR A 1 343 ? -2.168 1.087 6.055 1 97.94 343 THR A C 1
ATOM 2694 O O . THR A 1 343 ? -2.842 0.125 5.68 1 97.94 343 THR A O 1
ATOM 2697 N N . MET A 1 344 ? -2.205 2.26 5.438 1 98.62 344 MET A N 1
ATOM 2698 C CA . MET A 1 344 ? -3.023 2.471 4.246 1 98.62 344 MET A CA 1
ATOM 2699 C C . MET A 1 344 ? -2.568 1.566 3.105 1 98.62 344 MET A C 1
ATOM 2701 O O . MET A 1 344 ? -3.396 1.003 2.387 1 98.62 344 MET A O 1
ATOM 2705 N N . GLY A 1 345 ? -1.238 1.48 2.928 1 98.69 345 GLY A N 1
ATOM 2706 C CA . GLY A 1 345 ? -0.73 0.559 1.924 1 98.69 345 GLY A CA 1
ATOM 2707 C C . GLY A 1 345 ? -1.177 -0.873 2.148 1 98.69 345 GLY A C 1
ATOM 2708 O O . GLY A 1 345 ? -1.576 -1.56 1.206 1 98.69 345 GLY A O 1
ATOM 2709 N N . THR A 1 346 ? -1.115 -1.313 3.375 1 98.62 346 THR A N 1
ATOM 2710 C CA . THR A 1 346 ? -1.562 -2.656 3.732 1 98.62 346 THR A CA 1
ATOM 2711 C C . THR A 1 346 ? -3.055 -2.82 3.459 1 98.62 346 THR A C 1
ATOM 2713 O O . THR A 1 346 ? -3.488 -3.863 2.965 1 98.62 346 THR A O 1
ATOM 2716 N N . LEU A 1 347 ? -3.793 -1.793 3.809 1 98.88 347 LEU A N 1
ATOM 2717 C CA . LEU A 1 347 ? -5.234 -1.823 3.594 1 98.88 347 LEU A CA 1
ATOM 2718 C C . LEU A 1 347 ? -5.562 -1.992 2.113 1 98.88 347 LEU A C 1
ATOM 2720 O O . LEU A 1 347 ? -6.398 -2.822 1.748 1 98.88 347 LEU A O 1
ATOM 2724 N N . VAL A 1 348 ? -4.934 -1.229 1.255 1 98.81 348 VAL A N 1
ATOM 2725 C CA . VAL A 1 348 ? -5.207 -1.301 -0.177 1 98.81 348 VAL A CA 1
ATOM 2726 C C . VAL A 1 348 ? -4.84 -2.686 -0.704 1 98.81 348 VAL A C 1
ATOM 2728 O O . VAL A 1 348 ? -5.551 -3.248 -1.54 1 98.81 348 VAL A O 1
ATOM 2731 N N . SER A 1 349 ? -3.732 -3.246 -0.21 1 98.75 349 SER A N 1
ATOM 2732 C CA . SER A 1 349 ? -3.326 -4.586 -0.619 1 98.75 349 SER A CA 1
ATOM 2733 C C . SER A 1 349 ? -4.367 -5.629 -0.218 1 98.75 349 SER A C 1
ATOM 2735 O O . SER A 1 349 ? -4.73 -6.488 -1.021 1 98.75 349 SER A O 1
ATOM 2737 N N . ALA A 1 350 ? -4.816 -5.547 1.022 1 98.5 350 ALA A N 1
ATOM 2738 C CA . ALA A 1 350 ? -5.828 -6.488 1.502 1 98.5 350 ALA A CA 1
ATOM 2739 C C . ALA A 1 350 ? -7.137 -6.324 0.732 1 98.5 350 ALA A C 1
ATOM 2741 O O . ALA A 1 350 ? -7.805 -7.312 0.418 1 98.5 350 ALA A O 1
ATOM 2742 N N . ALA A 1 351 ? -7.477 -5.082 0.466 1 98.69 351 ALA A N 1
ATOM 2743 C CA . ALA A 1 351 ? -8.711 -4.793 -0.261 1 98.69 351 ALA A CA 1
ATOM 2744 C C . ALA A 1 351 ? -8.672 -5.383 -1.667 1 98.69 351 ALA A C 1
ATOM 2746 O O . ALA A 1 351 ? -9.648 -5.969 -2.131 1 98.69 351 ALA A O 1
ATOM 2747 N N . THR A 1 352 ? -7.547 -5.223 -2.354 1 97.94 352 THR A N 1
ATOM 2748 C CA . THR A 1 352 ? -7.434 -5.77 -3.703 1 97.94 352 THR A CA 1
ATOM 2749 C C . THR A 1 352 ? -7.379 -7.293 -3.67 1 97.94 352 THR A C 1
ATOM 2751 O O . THR A 1 352 ? -7.84 -7.957 -4.598 1 97.94 352 THR A O 1
ATOM 2754 N N . ASN A 1 353 ? -6.797 -7.801 -2.592 1 97.56 353 ASN A N 1
ATOM 2755 C CA . ASN A 1 353 ? -6.746 -9.25 -2.443 1 97.56 353 ASN A CA 1
ATOM 2756 C C . ASN A 1 353 ? -8.141 -9.867 -2.445 1 97.56 353 ASN A C 1
ATOM 2758 O O . ASN A 1 353 ? -8.359 -10.93 -3.027 1 97.56 353 ASN A O 1
ATOM 2762 N N . ILE A 1 354 ? -9.102 -9.211 -1.83 1 97.38 354 ILE A N 1
ATOM 2763 C CA . ILE A 1 354 ? -10.43 -9.789 -1.712 1 97.38 354 ILE A CA 1
ATOM 2764 C C . ILE A 1 354 ? -11.344 -9.227 -2.801 1 97.38 354 ILE A C 1
ATOM 2766 O O . ILE A 1 354 ? -12.562 -9.398 -2.75 1 97.38 354 ILE A O 1
ATOM 2770 N N . GLY A 1 355 ? -10.836 -8.445 -3.717 1 97.38 355 GLY A N 1
ATOM 2771 C CA . GLY A 1 355 ? -11.547 -8.07 -4.934 1 97.38 355 GLY A CA 1
ATOM 2772 C C . GLY A 1 355 ? -12.352 -6.797 -4.789 1 97.38 355 GLY A C 1
ATOM 2773 O O . GLY A 1 355 ? -13.289 -6.559 -5.551 1 97.38 355 GLY A O 1
ATOM 2774 N N . LEU A 1 356 ? -12.008 -5.93 -3.855 1 98.19 356 LEU A N 1
ATOM 2775 C CA . LEU A 1 356 ? -12.797 -4.727 -3.631 1 98.19 356 LEU A CA 1
ATOM 2776 C C . LEU A 1 356 ? -12.539 -3.693 -4.723 1 98.19 356 LEU A C 1
ATOM 2778 O O . LEU A 1 356 ? -13.281 -2.723 -4.859 1 98.19 356 LEU A O 1
ATOM 2782 N N . HIS A 1 357 ? -11.484 -3.812 -5.531 1 97.19 357 HIS A N 1
ATOM 2783 C CA . HIS A 1 357 ? -11.242 -2.891 -6.633 1 97.19 357 HIS A CA 1
ATOM 2784 C C . HIS A 1 357 ? -12.195 -3.152 -7.793 1 97.19 357 HIS A C 1
ATOM 2786 O O . HIS A 1 357 ? -12.281 -2.352 -8.727 1 97.19 357 HIS A O 1
ATOM 2792 N N . LEU A 1 358 ? -12.953 -4.23 -7.738 1 96.5 358 LEU A N 1
ATOM 2793 C CA . LEU A 1 358 ? -13.914 -4.602 -8.766 1 96.5 358 LEU A CA 1
ATOM 2794 C C . LEU A 1 358 ? -15.32 -4.156 -8.383 1 96.5 358 LEU A C 1
ATOM 2796 O O . LEU A 1 358 ? -15.555 -3.734 -7.25 1 96.5 358 LEU A O 1
ATOM 2800 N N . ASP A 1 359 ? -16.25 -4.191 -9.336 1 96.44 359 ASP A N 1
ATOM 2801 C CA . ASP A 1 359 ? -17.656 -3.824 -9.102 1 96.44 359 ASP A CA 1
ATOM 2802 C C . ASP A 1 359 ? -18.531 -5.066 -8.953 1 96.44 359 ASP A C 1
ATOM 2804 O O . ASP A 1 359 ? -18.781 -5.781 -9.922 1 96.44 359 ASP A O 1
ATOM 2808 N N . PRO A 1 360 ? -19.031 -5.332 -7.789 1 96.88 360 PRO A N 1
ATOM 2809 C CA . PRO A 1 360 ? -19.797 -6.559 -7.547 1 96.88 360 PRO A CA 1
ATOM 2810 C C . PRO A 1 360 ? -21.266 -6.434 -7.961 1 96.88 360 PRO A C 1
ATOM 2812 O O . PRO A 1 360 ? -22.047 -7.348 -7.723 1 96.88 360 PRO A O 1
ATOM 2815 N N . SER A 1 361 ? -21.688 -5.41 -8.594 1 95.56 361 SER A N 1
ATOM 2816 C CA . SER A 1 361 ? -23.078 -5.094 -8.859 1 95.56 361 SER A CA 1
ATOM 2817 C C . SER A 1 361 ? -23.781 -6.246 -9.57 1 95.56 361 SER A C 1
ATOM 2819 O O . SER A 1 361 ? -24.969 -6.484 -9.359 1 95.56 361 SER A O 1
ATOM 2821 N N . LEU A 1 362 ? -23.078 -7.043 -10.367 1 93.38 362 LEU A N 1
ATOM 2822 C CA . LEU A 1 362 ? -23.688 -8.102 -11.156 1 93.38 362 LEU A CA 1
ATOM 2823 C C . LEU A 1 362 ? -23.281 -9.477 -10.641 1 93.38 362 LEU A C 1
ATOM 2825 O O . LEU A 1 362 ? -23.547 -10.492 -11.281 1 93.38 362 LEU A O 1
ATOM 2829 N N . TRP A 1 363 ? -22.656 -9.5 -9.484 1 95.06 363 TRP A N 1
ATOM 2830 C CA . TRP A 1 363 ? -22.141 -10.766 -8.977 1 95.06 363 TRP A CA 1
ATOM 2831 C C . TRP A 1 363 ? -23.281 -11.641 -8.438 1 95.06 363 TRP A C 1
ATOM 2833 O O . TRP A 1 363 ? -24.297 -11.125 -7.973 1 95.06 363 TRP A O 1
ATOM 2843 N N . ASN A 1 364 ? -23.094 -12.938 -8.531 1 92.31 364 ASN A N 1
ATOM 2844 C CA . ASN A 1 364 ? -24.047 -13.898 -7.973 1 92.31 364 ASN A CA 1
ATOM 2845 C C . ASN A 1 364 ? -23.828 -14.086 -6.473 1 92.31 364 ASN A C 1
ATOM 2847 O O . ASN A 1 364 ? -23.484 -15.172 -6.02 1 92.31 364 ASN A O 1
ATOM 2851 N N . ILE A 1 365 ? -24.078 -13.078 -5.68 1 92.75 365 ILE A N 1
ATOM 2852 C CA . ILE A 1 365 ? -24.016 -13.039 -4.223 1 92.75 365 ILE A CA 1
ATOM 2853 C C . ILE A 1 365 ? -25.188 -12.227 -3.678 1 92.75 365 ILE A C 1
ATOM 2855 O O . ILE A 1 365 ? -25.875 -11.516 -4.426 1 92.75 365 ILE A O 1
ATOM 2859 N N . PRO A 1 366 ? -25.5 -12.328 -2.373 1 91.88 366 PRO A N 1
ATOM 2860 C CA . PRO A 1 366 ? -26.641 -11.609 -1.812 1 91.88 366 PRO A CA 1
ATOM 2861 C C . PRO A 1 366 ? -26.516 -10.094 -1.97 1 91.88 366 PRO A C 1
ATOM 2863 O O . PRO A 1 366 ? -25.422 -9.539 -1.851 1 91.88 366 PRO A O 1
ATOM 2866 N N . SER A 1 367 ? -27.656 -9.43 -2.135 1 93.69 367 SER A N 1
ATOM 2867 C CA . SER A 1 367 ? -27.703 -7.992 -2.377 1 93.69 367 SER A CA 1
ATOM 2868 C C . SER A 1 367 ? -27.078 -7.219 -1.216 1 93.69 367 SER A C 1
ATOM 2870 O O . SER A 1 367 ? -26.453 -6.176 -1.421 1 93.69 367 SER A O 1
ATOM 2872 N N . ALA A 1 368 ? -27.266 -7.711 -0.025 1 94 368 ALA A N 1
ATOM 2873 C CA . ALA A 1 368 ? -26.688 -7.043 1.145 1 94 368 ALA A CA 1
ATOM 2874 C C . ALA A 1 368 ? -25.172 -7.051 1.092 1 94 368 ALA A C 1
ATOM 2876 O O . ALA A 1 368 ? -24.516 -6.082 1.501 1 94 368 ALA A O 1
ATOM 2877 N N . GLN A 1 369 ? -24.594 -8.148 0.603 1 95 369 GLN A N 1
ATOM 2878 C CA . GLN A 1 369 ? -23.141 -8.234 0.474 1 95 369 GLN A CA 1
ATOM 2879 C C . GLN A 1 369 ? -22.641 -7.34 -0.655 1 95 369 GLN A C 1
ATOM 2881 O O . GLN A 1 369 ? -21.547 -6.781 -0.567 1 95 369 GLN A O 1
ATOM 2886 N N . ILE A 1 370 ? -23.453 -7.281 -1.71 1 97 370 ILE A N 1
ATOM 2887 C CA . ILE A 1 370 ? -23.094 -6.398 -2.812 1 97 370 ILE A CA 1
ATOM 2888 C C . ILE A 1 370 ? -22.984 -4.957 -2.311 1 97 370 ILE A C 1
ATOM 2890 O O . ILE A 1 370 ? -21.984 -4.277 -2.547 1 97 370 ILE A O 1
ATOM 2894 N N . ALA A 1 371 ? -24.016 -4.527 -1.586 1 97.69 371 ALA A N 1
ATOM 2895 C CA . ALA A 1 371 ? -24.047 -3.156 -1.081 1 97.69 371 ALA A CA 1
ATOM 2896 C C . ALA A 1 371 ? -22.906 -2.91 -0.094 1 97.69 371 ALA A C 1
ATOM 2898 O O . ALA A 1 371 ? -22.281 -1.851 -0.113 1 97.69 371 ALA A O 1
ATOM 2899 N N . GLU A 1 372 ? -22.672 -3.854 0.762 1 97.19 372 GLU A N 1
ATOM 2900 C CA . GLU A 1 372 ? -21.594 -3.729 1.751 1 97.19 372 GLU A CA 1
ATOM 2901 C C . GLU A 1 372 ? -20.234 -3.617 1.079 1 97.19 372 GLU A C 1
ATOM 2903 O O . GLU A 1 372 ? -19.422 -2.779 1.461 1 97.19 372 GLU A O 1
ATOM 2908 N N . ARG A 1 373 ? -19.969 -4.488 0.102 1 98.12 373 ARG A N 1
ATOM 2909 C CA . ARG A 1 373 ? -18.703 -4.469 -0.626 1 98.12 373 ARG A CA 1
ATOM 2910 C C . ARG A 1 373 ? -18.531 -3.154 -1.378 1 98.12 373 ARG A C 1
ATOM 2912 O O . ARG A 1 373 ? -17.422 -2.605 -1.426 1 98.12 373 ARG A O 1
ATOM 2919 N N . ARG A 1 374 ? -19.562 -2.672 -1.972 1 98.62 374 ARG A N 1
ATOM 2920 C CA . ARG A 1 374 ? -19.469 -1.416 -2.709 1 98.62 374 ARG A CA 1
ATOM 2921 C C . ARG A 1 374 ? -19.188 -0.249 -1.769 1 98.62 374 ARG A C 1
ATOM 2923 O O . ARG A 1 374 ? -18.344 0.607 -2.068 1 98.62 374 ARG A O 1
ATOM 2930 N N . ARG A 1 375 ? -19.906 -0.201 -0.626 1 98.62 375 ARG A N 1
ATOM 2931 C CA . ARG A 1 375 ? -19.641 0.849 0.352 1 98.62 375 ARG A CA 1
ATOM 2932 C C . ARG A 1 375 ? -18.203 0.78 0.853 1 98.62 375 ARG A C 1
ATOM 2934 O O . ARG A 1 375 ? -17.5 1.797 0.901 1 98.62 375 ARG A O 1
ATOM 2941 N N . LEU A 1 376 ? -17.797 -0.426 1.216 1 98.56 376 LEU A N 1
ATOM 2942 C CA . LEU A 1 376 ? -16.438 -0.604 1.72 1 98.56 376 LEU A CA 1
ATOM 2943 C C . LEU A 1 376 ? -15.414 -0.221 0.66 1 98.56 376 LEU A C 1
ATOM 2945 O O . LEU A 1 376 ? -14.406 0.417 0.97 1 98.56 376 LEU A O 1
ATOM 2949 N N . SER A 1 377 ? -15.648 -0.644 -0.608 1 98.75 377 SER A N 1
ATOM 2950 C CA . SER A 1 377 ? -14.766 -0.299 -1.72 1 98.75 377 SER A CA 1
ATOM 2951 C C . SER A 1 377 ? -14.617 1.213 -1.86 1 98.75 377 SER A C 1
ATOM 2953 O O . SER A 1 377 ? -13.5 1.729 -1.93 1 98.75 377 SER A O 1
ATOM 2955 N N . PHE A 1 378 ? -15.734 1.925 -1.824 1 98.69 378 PHE A N 1
ATOM 2956 C CA . PHE A 1 378 ? -15.695 3.377 -1.963 1 98.69 378 PHE A CA 1
ATOM 2957 C C . PHE A 1 378 ? -14.945 4.012 -0.799 1 98.69 378 PHE A C 1
ATOM 2959 O O . PHE A 1 378 ? -14.133 4.914 -0.998 1 98.69 378 PHE A O 1
ATOM 2966 N N . PHE A 1 379 ? -15.234 3.59 0.383 1 98.88 379 PHE A N 1
ATOM 2967 C CA . PHE A 1 379 ? -14.648 4.25 1.545 1 98.88 379 PHE A CA 1
ATOM 2968 C C . PHE A 1 379 ? -13.156 3.967 1.639 1 98.88 379 PHE A C 1
ATOM 2970 O O . PHE A 1 379 ? -12.391 4.793 2.137 1 98.88 379 PHE A O 1
ATOM 2977 N N . VAL A 1 380 ? -12.68 2.797 1.171 1 98.88 380 VAL A N 1
ATOM 2978 C CA . VAL A 1 380 ? -11.25 2.561 1.06 1 98.88 380 VAL A CA 1
ATOM 2979 C C . VAL A 1 380 ? -10.633 3.547 0.068 1 98.88 380 VAL A C 1
ATOM 2981 O O . VAL A 1 380 ? -9.586 4.141 0.338 1 98.88 380 VAL A O 1
ATOM 2984 N N . TYR A 1 381 ? -11.32 3.723 -1.093 1 98.62 381 TYR A N 1
ATOM 2985 C CA . TYR A 1 381 ? -10.898 4.688 -2.102 1 98.62 381 TYR A CA 1
ATOM 2986 C C . TYR A 1 381 ? -10.859 6.098 -1.524 1 98.62 381 TYR A C 1
ATOM 2988 O O . TYR A 1 381 ? -9.883 6.824 -1.71 1 98.62 381 TYR A O 1
ATOM 2996 N N . ALA A 1 382 ? -11.906 6.445 -0.816 1 98.81 382 ALA A N 1
ATOM 2997 C CA . ALA A 1 382 ? -12.016 7.781 -0.24 1 98.81 382 ALA A CA 1
ATOM 2998 C C . ALA A 1 382 ? -10.93 8.023 0.804 1 98.81 382 ALA A C 1
ATOM 3000 O O . ALA A 1 382 ? -10.312 9.094 0.828 1 98.81 382 ALA A O 1
ATOM 3001 N N . LEU A 1 383 ? -10.766 7.051 1.679 1 98.62 383 LEU A N 1
ATOM 3002 C CA . LEU A 1 383 ? -9.75 7.172 2.715 1 98.62 383 LEU A CA 1
ATOM 3003 C C . LEU A 1 383 ? -8.375 7.402 2.1 1 98.62 383 LEU A C 1
ATOM 3005 O O . LEU A 1 383 ? -7.594 8.219 2.598 1 98.62 383 LEU A O 1
ATOM 3009 N N . ASP A 1 384 ? -8.055 6.68 1.05 1 98.5 384 ASP A N 1
ATOM 3010 C CA . ASP A 1 384 ? -6.785 6.82 0.345 1 98.5 384 ASP A CA 1
ATOM 3011 C C . ASP A 1 384 ? -6.617 8.234 -0.205 1 98.5 384 ASP A C 1
ATOM 3013 O O . ASP A 1 384 ? -5.555 8.836 -0.056 1 98.5 384 ASP A O 1
ATOM 3017 N N . ARG A 1 385 ? -7.656 8.781 -0.854 1 98.56 385 ARG A N 1
ATOM 3018 C CA . ARG A 1 385 ? -7.586 10.094 -1.485 1 98.56 385 ARG A CA 1
ATOM 3019 C C . ARG A 1 385 ? -7.426 11.195 -0.443 1 98.56 385 ARG A C 1
ATOM 3021 O O . ARG A 1 385 ? -6.582 12.086 -0.594 1 98.56 385 ARG A O 1
ATOM 3028 N N . TRP A 1 386 ? -8.203 11.156 0.58 1 98.56 386 TRP A N 1
ATOM 3029 C CA . TRP A 1 386 ? -8.195 12.203 1.594 1 98.56 386 TRP A CA 1
ATOM 3030 C C . TRP A 1 386 ? -6.891 12.172 2.389 1 98.56 386 TRP A C 1
ATOM 3032 O O . TRP A 1 386 ? -6.332 13.227 2.713 1 98.56 386 TRP A O 1
ATOM 3042 N N . LEU A 1 387 ? -6.402 10.969 2.676 1 97.88 387 LEU A N 1
ATOM 3043 C CA . LEU A 1 387 ? -5.129 10.875 3.383 1 97.88 387 LEU A CA 1
ATOM 3044 C C . LEU A 1 387 ? -3.979 11.32 2.488 1 97.88 387 LEU A C 1
ATOM 3046 O O . LEU A 1 387 ? -3.029 11.953 2.959 1 97.88 387 LEU A O 1
ATOM 3050 N N . ALA A 1 388 ? -4.043 10.898 1.217 1 97.62 388 ALA A N 1
ATOM 3051 C CA . ALA A 1 388 ? -3.016 11.336 0.271 1 97.62 388 ALA A CA 1
ATOM 3052 C C . ALA A 1 388 ? -2.945 12.859 0.201 1 97.62 388 ALA A C 1
ATOM 3054 O O . ALA A 1 388 ? -1.855 13.438 0.228 1 97.62 388 ALA A O 1
ATOM 3055 N N . ALA A 1 389 ? -4.062 13.516 0.133 1 97.94 389 ALA A N 1
ATOM 3056 C CA . ALA A 1 389 ? -4.121 14.977 0.092 1 97.94 389 ALA A CA 1
ATOM 3057 C C . ALA A 1 389 ? -3.57 15.578 1.38 1 97.94 389 ALA A C 1
ATOM 3059 O O . ALA A 1 389 ? -2.775 16.531 1.341 1 97.94 389 ALA A O 1
ATOM 3060 N N . ALA A 1 390 ? -3.99 15 2.488 1 97.19 390 ALA A N 1
ATOM 3061 C CA . ALA A 1 390 ? -3.639 15.539 3.799 1 97.19 390 ALA A CA 1
ATOM 3062 C C . ALA A 1 390 ? -2.143 15.391 4.07 1 97.19 390 ALA A C 1
ATOM 3064 O O . ALA A 1 390 ? -1.527 16.266 4.688 1 97.19 390 ALA A O 1
ATOM 3065 N N . LEU A 1 391 ? -1.542 14.32 3.6 1 96.06 391 LEU A N 1
ATOM 3066 C CA . LEU A 1 391 ? -0.152 14.016 3.922 1 96.06 391 LEU A CA 1
ATOM 3067 C C . LEU A 1 391 ? 0.775 14.453 2.793 1 96.06 391 LEU A C 1
ATOM 3069 O O . LEU A 1 391 ? 1.999 14.406 2.938 1 96.06 391 LEU A O 1
ATOM 3073 N N . GLY A 1 392 ? 0.188 14.898 1.703 1 95.88 392 GLY A N 1
ATOM 3074 C CA . GLY A 1 392 ? 0.99 15.289 0.555 1 95.88 392 GLY A CA 1
ATOM 3075 C C . GLY A 1 392 ? 1.71 14.125 -0.094 1 95.88 392 GLY A C 1
ATOM 3076 O O . GLY A 1 392 ? 2.916 14.195 -0.341 1 95.88 392 GLY A O 1
ATOM 3077 N N . ARG A 1 393 ? 1.022 13.055 -0.309 1 95.94 393 ARG A N 1
ATOM 3078 C CA . ARG A 1 393 ? 1.589 11.844 -0.896 1 95.94 393 ARG A CA 1
ATOM 3079 C C . ARG A 1 393 ? 0.792 11.406 -2.121 1 95.94 393 ARG A C 1
ATOM 3081 O O . ARG A 1 393 ? -0.379 11.766 -2.268 1 95.94 393 ARG A O 1
ATOM 3088 N N . PRO A 1 394 ? 1.488 10.688 -3.061 1 96.06 394 PRO A N 1
ATOM 3089 C CA . PRO A 1 394 ? 0.7 10.094 -4.141 1 96.06 394 PRO A CA 1
ATOM 3090 C C . PRO A 1 394 ? -0.248 9 -3.648 1 96.06 394 PRO A C 1
ATOM 3092 O O . PRO A 1 394 ? 0.146 8.156 -2.846 1 96.06 394 PRO A O 1
ATOM 3095 N N . PRO A 1 395 ? -1.479 9.078 -4.094 1 96.88 395 PRO A N 1
ATOM 3096 C CA . PRO A 1 395 ? -2.412 8.039 -3.658 1 96.88 395 PRO A CA 1
ATOM 3097 C C . PRO A 1 395 ? -1.956 6.633 -4.051 1 96.88 395 PRO A C 1
ATOM 3099 O O . PRO A 1 395 ? -1.29 6.461 -5.074 1 96.88 395 PRO A O 1
ATOM 3102 N N . HIS A 1 396 ? -2.281 5.625 -3.268 1 97.75 396 HIS A N 1
ATOM 3103 C CA . HIS A 1 396 ? -1.99 4.227 -3.559 1 97.75 396 HIS A CA 1
ATOM 3104 C C . HIS A 1 396 ? -2.863 3.705 -4.695 1 97.75 396 HIS A C 1
ATOM 3106 O O . HIS A 1 396 ? -2.426 2.869 -5.488 1 97.75 396 HIS A O 1
ATOM 3112 N N . ILE A 1 397 ? -4.07 4.188 -4.699 1 97.44 397 ILE A N 1
ATOM 3113 C CA . ILE A 1 397 ? -5.055 3.627 -5.617 1 97.44 397 ILE A CA 1
ATOM 3114 C C . ILE A 1 397 ? -5.062 4.426 -6.922 1 97.44 397 ILE A C 1
ATOM 3116 O O . ILE A 1 397 ? -5.227 5.648 -6.906 1 97.44 397 ILE A O 1
ATOM 3120 N N . ASN A 1 398 ? -4.762 3.771 -8 1 94.88 398 ASN A N 1
ATOM 3121 C CA . ASN A 1 398 ? -5 4.34 -9.32 1 94.88 398 ASN A CA 1
ATOM 3122 C C . ASN A 1 398 ? -6.473 4.25 -9.719 1 94.88 398 ASN A C 1
ATOM 3124 O O . ASN A 1 398 ? -7.027 3.156 -9.812 1 94.88 398 ASN A O 1
ATOM 3128 N N . ARG A 1 399 ? -7.074 5.344 -9.93 1 93.12 399 ARG A N 1
ATOM 3129 C CA . ARG A 1 399 ? -8.508 5.434 -10.203 1 93.12 399 ARG A CA 1
ATOM 3130 C C . ARG A 1 399 ? -8.891 4.586 -11.414 1 93.12 399 ARG A C 1
ATOM 3132 O O . ARG A 1 399 ? -9.977 4.012 -11.461 1 93.12 399 ARG A O 1
ATOM 3139 N N . ALA A 1 400 ? -8.039 4.391 -12.359 1 91 400 ALA A N 1
ATOM 3140 C CA . ALA A 1 400 ? -8.305 3.617 -13.57 1 91 400 ALA A CA 1
ATOM 3141 C C . ALA A 1 400 ? -8.477 2.137 -13.25 1 91 400 ALA A C 1
ATOM 3143 O O . ALA A 1 400 ? -9.086 1.395 -14.031 1 91 400 ALA A O 1
ATOM 3144 N N . ASN A 1 401 ? -7.949 1.73 -12.117 1 93.31 401 ASN A N 1
ATOM 3145 C CA . ASN A 1 401 ? -8 0.321 -11.75 1 93.31 401 ASN A CA 1
ATOM 3146 C C . ASN A 1 401 ? -8.961 0.083 -10.586 1 93.31 401 ASN A C 1
ATOM 3148 O O . ASN A 1 401 ? -8.922 -0.97 -9.945 1 93.31 401 ASN A O 1
ATOM 3152 N N . TRP A 1 402 ? -9.766 1.039 -10.242 1 96.06 402 TRP A N 1
ATOM 3153 C CA . TRP A 1 402 ? -10.719 0.957 -9.141 1 96.06 402 TRP A CA 1
ATOM 3154 C C . TRP A 1 402 ? -12.125 1.308 -9.609 1 96.06 402 TRP A C 1
ATOM 3156 O O . TRP A 1 402 ? -12.43 2.477 -9.859 1 96.06 402 TRP A O 1
ATOM 3166 N N . LEU A 1 403 ? -13.008 0.393 -9.648 1 95.44 403 LEU A N 1
ATOM 3167 C CA . LEU A 1 403 ? -14.25 0.534 -10.398 1 95.44 403 LEU A CA 1
ATOM 3168 C C . LEU A 1 403 ? -15.312 1.244 -9.57 1 95.44 403 LEU A C 1
ATOM 3170 O O . LEU A 1 403 ? -16.219 1.864 -10.117 1 95.44 403 LEU A O 1
ATOM 3174 N N . VAL A 1 404 ? -15.266 1.144 -8.227 1 97.25 404 VAL A N 1
ATOM 3175 C CA . VAL A 1 404 ? -16.266 1.79 -7.375 1 97.25 404 VAL A CA 1
ATOM 3176 C C . VAL A 1 404 ? -15.664 3.043 -6.738 1 97.25 404 VAL A C 1
ATOM 3178 O O . VAL A 1 404 ? -15.266 3.025 -5.574 1 97.25 404 VAL A O 1
ATOM 3181 N N . ASP A 1 405 ? -15.633 4.145 -7.414 1 95.94 405 ASP A N 1
ATOM 3182 C CA . ASP A 1 405 ? -15.047 5.383 -6.914 1 95.94 405 ASP A CA 1
ATOM 3183 C C . ASP A 1 405 ? -16.141 6.398 -6.562 1 95.94 405 ASP A C 1
ATOM 3185 O O . ASP A 1 405 ? -15.836 7.555 -6.254 1 95.94 405 ASP A O 1
ATOM 3189 N N . GLU A 1 406 ? -17.438 5.961 -6.652 1 97 406 GLU A N 1
ATOM 3190 C CA . GLU A 1 406 ? -18.594 6.75 -6.25 1 97 406 GLU A CA 1
ATOM 3191 C C . GLU A 1 406 ? -19.734 5.852 -5.758 1 97 406 GLU A C 1
ATOM 3193 O O . GLU A 1 406 ? -19.828 4.691 -6.16 1 97 406 GLU A O 1
ATOM 3198 N N . LEU A 1 407 ? -20.516 6.402 -4.918 1 97.75 407 LEU A N 1
ATOM 3199 C CA . LEU A 1 407 ? -21.641 5.652 -4.395 1 97.75 407 LEU A CA 1
ATOM 3200 C C . LEU A 1 407 ? -22.922 6.008 -5.141 1 97.75 407 LEU A C 1
ATOM 3202 O O . LEU A 1 407 ? -23.031 7.086 -5.734 1 97.75 407 LEU A O 1
ATOM 3206 N N . SER A 1 408 ? -23.828 5.066 -5.148 1 96.44 408 SER A N 1
ATOM 3207 C CA . SER A 1 408 ? -25.156 5.258 -5.707 1 96.44 408 SER A CA 1
ATOM 3208 C C . SER A 1 408 ? -26.234 5.102 -4.641 1 96.44 408 SER A C 1
ATOM 3210 O O . SER A 1 408 ? -25.938 4.719 -3.504 1 96.44 408 SER A O 1
ATOM 3212 N N . ALA A 1 409 ? -27.469 5.402 -4.965 1 95.06 409 ALA A N 1
ATOM 3213 C CA . ALA A 1 409 ? -28.594 5.301 -4.039 1 95.06 409 ALA A CA 1
ATOM 3214 C C . ALA A 1 409 ? -28.797 3.857 -3.586 1 95.06 409 ALA A C 1
ATOM 3216 O O . ALA A 1 409 ? -29.188 3.607 -2.443 1 95.06 409 ALA A O 1
ATOM 3217 N N . GLN A 1 410 ? -28.469 2.969 -4.395 1 94.88 410 GLN A N 1
ATOM 3218 C CA . GLN A 1 410 ? -28.672 1.556 -4.105 1 94.88 410 GLN A CA 1
ATOM 3219 C C . GLN A 1 410 ? -27.719 1.06 -3.031 1 94.88 410 GLN A C 1
ATOM 3221 O O . GLN A 1 410 ? -27.984 0.065 -2.357 1 94.88 410 GLN A O 1
ATOM 3226 N N . ASP A 1 411 ? -26.672 1.758 -2.873 1 97.69 411 ASP A N 1
ATOM 3227 C CA . ASP A 1 411 ? -25.641 1.323 -1.933 1 97.69 411 ASP A CA 1
ATOM 3228 C C . ASP A 1 411 ? -26.094 1.557 -0.49 1 97.69 411 ASP A C 1
ATOM 3230 O O . ASP A 1 411 ? -25.422 1.126 0.449 1 97.69 411 ASP A O 1
ATOM 3234 N N . GLU A 1 412 ? -27.203 2.203 -0.274 1 97.31 412 GLU A N 1
ATOM 3235 C CA . GLU A 1 412 ? -27.766 2.445 1.05 1 97.31 412 GLU A CA 1
ATOM 3236 C C . GLU A 1 412 ? -28.281 1.153 1.67 1 97.31 412 GLU A C 1
ATOM 3238 O O . GLU A 1 412 ? -28.406 1.051 2.893 1 97.31 412 GLU A O 1
ATOM 3243 N N . HIS A 1 413 ? -28.531 0.226 0.827 1 95.88 413 HIS A N 1
ATOM 3244 C CA . HIS A 1 413 ? -29.141 -1.03 1.266 1 95.88 413 HIS A CA 1
ATOM 3245 C C . HIS A 1 413 ? -28.344 -1.651 2.408 1 95.88 413 HIS A C 1
ATOM 3247 O O . HIS A 1 413 ? -27.125 -1.811 2.305 1 95.88 413 HIS A O 1
ATOM 3253 N N . SER A 1 414 ? -29.031 -1.86 3.539 1 95.56 414 SER A N 1
ATOM 3254 C CA . SER A 1 414 ? -28.484 -2.521 4.723 1 95.56 414 SER A CA 1
ATOM 3255 C C . SER A 1 414 ? -27.359 -1.709 5.344 1 95.56 414 SER A C 1
ATOM 3257 O O . SER A 1 414 ? -26.453 -2.271 5.961 1 95.56 414 SER A O 1
ATOM 3259 N N . SER A 1 415 ? -27.266 -0.421 5.137 1 96.12 415 SER A N 1
ATOM 3260 C CA . SER A 1 415 ? -26.188 0.409 5.691 1 96.12 415 SER A CA 1
ATOM 3261 C C . SER A 1 415 ? -26.469 0.744 7.152 1 96.12 415 SER A C 1
ATOM 3263 O O . SER A 1 415 ? -25.531 1.059 7.902 1 96.12 415 SER A O 1
ATOM 3265 N N . GLY A 1 416 ? -27.672 0.759 7.555 1 94.5 416 GLY A N 1
ATOM 3266 C CA . GLY A 1 416 ? -28.062 1.13 8.906 1 94.5 416 GLY A CA 1
ATOM 3267 C C . GLY A 1 416 ? -28.203 2.629 9.094 1 94.5 416 GLY A C 1
ATOM 3268 O O . GLY A 1 416 ? -28.562 3.092 10.18 1 94.5 416 GLY A O 1
ATOM 3269 N N . LEU A 1 417 ? -28.031 3.426 8.086 1 95.69 417 LEU A N 1
ATOM 3270 C CA . LEU A 1 417 ? -28.125 4.879 8.164 1 95.69 417 LEU A CA 1
ATOM 3271 C C . LEU A 1 417 ? -29.531 5.355 7.84 1 95.69 417 LEU A C 1
ATOM 3273 O O . LEU A 1 417 ? -30.234 4.727 7.047 1 95.69 417 LEU A O 1
ATOM 3277 N N . ASP A 1 418 ? -29.906 6.414 8.477 1 93.62 418 ASP A N 1
ATOM 3278 C CA . ASP A 1 418 ? -31.188 7.023 8.109 1 93.62 418 ASP A CA 1
ATOM 3279 C C . ASP A 1 418 ? -31.047 7.867 6.84 1 93.62 418 ASP A C 1
ATOM 3281 O O . ASP A 1 418 ? -29.953 7.996 6.289 1 93.62 418 ASP A O 1
ATOM 3285 N N . ALA A 1 419 ? -32.094 8.367 6.363 1 92.69 419 ALA A N 1
ATOM 3286 C CA . ALA A 1 419 ? -32.156 9.062 5.078 1 92.69 419 ALA A CA 1
ATOM 3287 C C . ALA A 1 419 ? -31.25 10.297 5.094 1 92.69 419 ALA A C 1
ATOM 3289 O O . ALA A 1 419 ? -30.578 10.594 4.105 1 92.69 419 ALA A O 1
ATOM 3290 N N . SER A 1 420 ? -31.281 11.039 6.195 1 91.38 420 SER A N 1
ATOM 3291 C CA . SER A 1 420 ? -30.469 12.242 6.301 1 91.38 420 SER A CA 1
ATOM 3292 C C . SER A 1 420 ? -28.984 11.906 6.34 1 91.38 420 SER A C 1
ATOM 3294 O O . SER A 1 420 ? -28.172 12.578 5.707 1 91.38 420 SER A O 1
ATOM 3296 N N . GLN A 1 421 ? -28.656 10.906 7.074 1 93.5 421 GLN A N 1
ATOM 3297 C CA . GLN A 1 421 ? -27.281 10.445 7.16 1 93.5 421 GLN A CA 1
ATOM 3298 C C . GLN A 1 421 ? -26.781 9.953 5.809 1 93.5 421 GLN A C 1
ATOM 3300 O O . GLN A 1 421 ? -25.625 10.203 5.434 1 93.5 421 GLN A O 1
ATOM 3305 N N . TRP A 1 422 ? -27.609 9.234 5.094 1 95.25 422 TRP A N 1
ATOM 3306 C CA . TRP A 1 422 ? -27.219 8.727 3.783 1 95.25 422 TRP A CA 1
ATOM 3307 C C . TRP A 1 422 ? -27.016 9.867 2.793 1 95.25 422 TRP A C 1
ATOM 3309 O O . TRP A 1 422 ? -26.141 9.805 1.928 1 95.25 422 TRP A O 1
ATOM 3319 N N . ALA A 1 423 ? -27.875 10.891 2.883 1 92.75 423 ALA A N 1
ATOM 3320 C CA . ALA A 1 423 ? -27.688 12.062 2.035 1 92.75 423 ALA A CA 1
ATOM 3321 C C . ALA A 1 423 ? -26.312 12.68 2.238 1 92.75 423 ALA A C 1
ATOM 3323 O O . ALA A 1 423 ? -25.656 13.094 1.275 1 92.75 423 ALA A O 1
ATOM 3324 N N . ASP A 1 424 ? -25.891 12.766 3.514 1 93.31 424 ASP A N 1
ATOM 3325 C CA . ASP A 1 424 ? -24.547 13.258 3.812 1 93.31 424 ASP A CA 1
ATOM 3326 C C . ASP A 1 424 ? -23.484 12.375 3.154 1 93.31 424 ASP A C 1
ATOM 3328 O O . ASP A 1 424 ? -22.5 12.883 2.615 1 93.31 424 ASP A O 1
ATOM 3332 N N . THR A 1 425 ? -23.734 11.078 3.238 1 96.19 425 THR A N 1
ATOM 3333 C CA . THR A 1 425 ? -22.797 10.125 2.652 1 96.19 425 THR A CA 1
ATOM 3334 C C . THR A 1 425 ? -22.688 10.328 1.144 1 96.19 425 THR A C 1
ATOM 3336 O O . THR A 1 425 ? -21.594 10.242 0.575 1 96.19 425 THR A O 1
ATOM 3339 N N . MET A 1 426 ? -23.766 10.617 0.521 1 95.44 426 MET A N 1
ATOM 3340 C CA . MET A 1 426 ? -23.781 10.852 -0.919 1 95.44 426 MET A CA 1
ATOM 3341 C C . MET A 1 426 ? -23.047 12.141 -1.271 1 95.44 426 MET A C 1
ATOM 3343 O O . MET A 1 426 ? -22.328 12.195 -2.273 1 95.44 426 MET A O 1
ATOM 3347 N N . VAL A 1 427 ? -23.25 13.141 -0.445 1 94.88 427 VAL A N 1
ATOM 3348 C CA . VAL A 1 427 ? -22.531 14.391 -0.665 1 94.88 427 VAL A CA 1
ATOM 3349 C C . VAL A 1 427 ? -21.031 14.172 -0.492 1 94.88 427 VAL A C 1
ATOM 3351 O O . VAL A 1 427 ? -20.219 14.688 -1.271 1 94.88 427 VAL A O 1
ATOM 3354 N N . PHE A 1 428 ? -20.688 13.414 0.527 1 96.62 428 PHE A N 1
ATOM 3355 C CA . PHE A 1 428 ? -19.281 13.094 0.757 1 96.62 428 PHE A CA 1
ATOM 3356 C C . PHE A 1 428 ? -18.688 12.367 -0.441 1 96.62 428 PHE A C 1
ATOM 3358 O O . PHE A 1 428 ? -17.547 12.609 -0.817 1 96.62 428 PHE A O 1
ATOM 3365 N N . SER A 1 429 ? -19.469 11.469 -1.007 1 97.12 429 SER A N 1
ATOM 3366 C CA . SER A 1 429 ? -19.031 10.734 -2.195 1 97.12 429 SER A CA 1
ATOM 3367 C C . SER A 1 429 ? -18.75 11.688 -3.355 1 97.12 429 SER A C 1
ATOM 3369 O O . SER A 1 429 ? -17.719 11.562 -4.023 1 97.12 429 SER A O 1
ATOM 3371 N N . ALA A 1 430 ? -19.609 12.594 -3.596 1 96.06 430 ALA A N 1
ATOM 3372 C CA . ALA A 1 430 ? -19.438 13.57 -4.664 1 96.06 430 ALA A CA 1
ATOM 3373 C C . ALA A 1 430 ? -18.219 14.453 -4.398 1 96.06 430 ALA A C 1
ATOM 3375 O O . ALA A 1 430 ? -17.469 14.781 -5.32 1 96.06 430 ALA A O 1
ATOM 3376 N N . LEU A 1 431 ? -18.078 14.875 -3.148 1 96.94 431 LEU A N 1
ATOM 3377 C CA . LEU A 1 431 ? -16.953 15.695 -2.754 1 96.94 431 LEU A CA 1
ATOM 3378 C C . LEU A 1 431 ? -15.633 14.953 -2.973 1 96.94 431 LEU A C 1
ATOM 3380 O O . LEU A 1 431 ? -14.641 15.547 -3.391 1 96.94 431 LEU A O 1
ATOM 3384 N N . THR A 1 432 ? -15.617 13.672 -2.648 1 98 432 THR A N 1
ATOM 3385 C CA . THR A 1 432 ? -14.43 12.844 -2.842 1 98 432 THR A CA 1
ATOM 3386 C C . THR A 1 432 ? -14.055 12.789 -4.316 1 98 432 THR A C 1
ATOM 3388 O O . THR A 1 432 ? -12.867 12.812 -4.66 1 98 432 THR A O 1
ATOM 3391 N N . ALA A 1 433 ? -15.031 12.703 -5.168 1 96.81 433 ALA A N 1
ATOM 3392 C CA . ALA A 1 433 ? -14.773 12.711 -6.605 1 96.81 433 ALA A CA 1
ATOM 3393 C C . ALA A 1 433 ? -14.094 14.008 -7.035 1 96.81 433 ALA A C 1
ATOM 3395 O O . ALA A 1 433 ? -13.188 13.992 -7.867 1 96.81 433 ALA A O 1
ATOM 3396 N N . SER A 1 434 ? -14.547 15.078 -6.484 1 96.75 434 SER A N 1
ATOM 3397 C CA . SER A 1 434 ? -13.953 16.375 -6.797 1 96.75 434 SER A CA 1
ATOM 3398 C C . SER A 1 434 ? -12.508 16.453 -6.309 1 96.75 434 SER A C 1
ATOM 3400 O O . SER A 1 434 ? -11.641 16.969 -7.012 1 96.75 434 SER A O 1
ATOM 3402 N N . LEU A 1 435 ? -12.312 16 -5.105 1 97.88 435 LEU A N 1
ATOM 3403 C CA . LEU A 1 435 ? -10.961 15.977 -4.574 1 97.88 435 LEU A CA 1
ATOM 3404 C C . LEU A 1 435 ? -10.047 15.109 -5.438 1 97.88 435 LEU A C 1
ATOM 3406 O O . LEU A 1 435 ? -8.898 15.469 -5.695 1 97.88 435 LEU A O 1
ATOM 3410 N N . SER A 1 436 ? -10.555 13.953 -5.848 1 97.06 436 SER A N 1
ATOM 3411 C CA . SER A 1 436 ? -9.789 13.039 -6.695 1 97.06 436 SER A CA 1
ATOM 3412 C C . SER A 1 436 ? -9.391 13.711 -8.008 1 97.06 436 SER A C 1
ATOM 3414 O O . SER A 1 436 ? -8.25 13.57 -8.461 1 97.06 436 SER A O 1
ATOM 3416 N N . ASP A 1 437 ? -10.289 14.43 -8.586 1 95.69 437 ASP A N 1
ATOM 3417 C CA . ASP A 1 437 ? -10 15.148 -9.82 1 95.69 437 ASP A CA 1
ATOM 3418 C C . ASP A 1 437 ? -8.914 16.203 -9.609 1 95.69 437 ASP A C 1
ATOM 3420 O O . ASP A 1 437 ? -8.039 16.375 -10.453 1 95.69 437 ASP A O 1
ATOM 3424 N N . ALA A 1 438 ? -9.047 16.875 -8.5 1 95.81 438 ALA A N 1
ATOM 3425 C CA . ALA A 1 438 ? -8.055 17.906 -8.18 1 95.81 438 ALA A CA 1
ATOM 3426 C C . ALA A 1 438 ? -6.664 17.281 -8.031 1 95.81 438 ALA A C 1
ATOM 3428 O O . ALA A 1 438 ? -5.684 17.812 -8.57 1 95.81 438 ALA A O 1
ATOM 3429 N N . LEU A 1 439 ? -6.582 16.188 -7.316 1 95.38 439 LEU A N 1
ATOM 3430 C CA . LEU A 1 439 ? -5.301 15.523 -7.094 1 95.38 439 LEU A CA 1
ATOM 3431 C C . LEU A 1 439 ? -4.734 14.984 -8.406 1 95.38 439 LEU A C 1
ATOM 3433 O O . LEU A 1 439 ? -3.535 15.117 -8.672 1 95.38 439 LEU A O 1
ATOM 3437 N N . ASP A 1 440 ? -5.539 14.414 -9.25 1 92.75 440 ASP A N 1
ATOM 3438 C CA . ASP A 1 440 ? -5.105 13.758 -10.477 1 92.75 440 ASP A CA 1
ATOM 3439 C C . ASP A 1 440 ? -4.676 14.789 -11.523 1 92.75 440 ASP A C 1
ATOM 3441 O O . ASP A 1 440 ? -3.777 14.523 -12.328 1 92.75 440 ASP A O 1
ATOM 3445 N N . ARG A 1 441 ? -5.227 15.922 -11.469 1 91.94 441 ARG A N 1
ATOM 3446 C CA . ARG A 1 441 ? -5.004 16.859 -12.555 1 91.94 441 ARG A CA 1
ATOM 3447 C C . ARG A 1 441 ? -4.031 17.969 -12.141 1 91.94 441 ARG A C 1
ATOM 3449 O O . ARG A 1 441 ? -3.352 18.547 -12.984 1 91.94 441 ARG A O 1
ATOM 3456 N N . LEU A 1 442 ? -3.938 18.219 -10.82 1 92.5 442 LEU A N 1
ATOM 3457 C CA . LEU A 1 442 ? -3.176 19.391 -10.406 1 92.5 442 LEU A CA 1
ATOM 3458 C C . LEU A 1 442 ? -1.931 18.984 -9.625 1 92.5 442 LEU A C 1
ATOM 3460 O O . LEU A 1 442 ? -0.984 19.766 -9.508 1 92.5 442 LEU A O 1
ATOM 3464 N N . TYR A 1 443 ? -1.871 17.875 -9.047 1 89.62 443 TYR A N 1
ATOM 3465 C CA . TYR A 1 443 ? -0.783 17.531 -8.141 1 89.62 443 TYR A CA 1
ATOM 3466 C C . TYR A 1 443 ? 0.008 16.344 -8.664 1 89.62 443 TYR A C 1
ATOM 3468 O O . TYR A 1 443 ? 0.667 15.633 -7.898 1 89.62 443 TYR A O 1
ATOM 3476 N N . LEU A 1 444 ? -0.042 16.125 -9.953 1 74.56 444 LEU A N 1
ATOM 3477 C CA . LEU A 1 444 ? 0.832 15.156 -10.594 1 74.56 444 LEU A CA 1
ATOM 3478 C C . LEU A 1 444 ? 2.232 15.727 -10.797 1 74.56 444 LEU A C 1
ATOM 3480 O O . LEU A 1 444 ? 2.438 16.938 -10.664 1 74.56 444 LEU A O 1
ATOM 3484 N N . SER A 1 445 ? 3.098 14.914 -11 1 65.5 445 SER A N 1
ATOM 3485 C CA . SER A 1 445 ? 4.484 15.328 -11.18 1 65.5 445 SER A CA 1
ATOM 3486 C C . SER A 1 445 ? 4.625 16.281 -12.359 1 65.5 445 SER A C 1
ATOM 3488 O O . SER A 1 445 ? 5.43 17.219 -12.32 1 65.5 445 SER A O 1
ATOM 3490 N N . GLN A 1 446 ? 3.834 16.047 -13.344 1 65.25 446 GLN A N 1
ATOM 3491 C CA . GLN A 1 446 ? 3.881 16.969 -14.484 1 65.25 446 GLN A CA 1
ATOM 3492 C C . GLN A 1 446 ? 2.619 17.812 -14.555 1 65.25 446 GLN A C 1
ATOM 3494 O O . GLN A 1 446 ? 1.505 17.297 -14.57 1 65.25 446 GLN A O 1
ATOM 3499 N N . ARG A 1 447 ? 2.838 19.141 -14.414 1 65.75 447 ARG A N 1
ATOM 3500 C CA . ARG A 1 447 ? 1.705 20.062 -14.406 1 65.75 447 ARG A CA 1
ATOM 3501 C C . ARG A 1 447 ? 1.079 20.172 -15.789 1 65.75 447 ARG A C 1
ATOM 3503 O O . ARG A 1 447 ? 1.769 20.031 -16.797 1 65.75 447 ARG A O 1
ATOM 3510 N N . PRO A 1 448 ? -0.17 20.391 -15.695 1 68.25 448 PRO A N 1
ATOM 3511 C CA . PRO A 1 448 ? -0.885 20.484 -16.969 1 68.25 448 PRO A CA 1
ATOM 3512 C C . PRO A 1 448 ? -0.51 21.734 -17.766 1 68.25 448 PRO A C 1
ATOM 3514 O O . PRO A 1 448 ? -0.148 22.75 -17.188 1 68.25 448 PRO A O 1
ATOM 3517 N N . GLU A 1 449 ? -0.512 21.578 -19 1 68.38 449 GLU A N 1
ATOM 3518 C CA . GLU A 1 449 ? -0.24 22.688 -19.906 1 68.38 449 GLU A CA 1
ATOM 3519 C C . GLU A 1 449 ? -1.276 23.797 -19.75 1 68.38 449 GLU A C 1
ATOM 3521 O O . GLU A 1 449 ? -0.933 24.984 -19.766 1 68.38 449 GLU A O 1
ATOM 3526 N N . GLU A 1 450 ? -2.518 23.375 -19.5 1 84.44 450 GLU A N 1
ATOM 3527 C CA . GLU A 1 450 ? -3.59 24.359 -19.359 1 84.44 450 GLU A CA 1
ATOM 3528 C C . GLU A 1 450 ? -4.074 24.438 -17.906 1 84.44 450 GLU A C 1
ATOM 3530 O O . GLU A 1 450 ? -5.23 24.109 -17.625 1 84.44 450 GLU A O 1
ATOM 3535 N N . LEU A 1 451 ? -3.391 25.031 -17.078 1 85.31 451 LEU A N 1
ATOM 3536 C CA . LEU A 1 451 ? -3.631 25.047 -15.648 1 85.31 451 LEU A CA 1
ATOM 3537 C C . LEU A 1 451 ? -4.855 25.891 -15.312 1 85.31 451 LEU A C 1
ATOM 3539 O O . LEU A 1 451 ? -5.703 25.484 -14.516 1 85.31 451 LEU A O 1
ATOM 3543 N N . GLN A 1 452 ? -5 27.109 -15.945 1 86.31 452 GLN A N 1
ATOM 3544 C CA . GLN A 1 452 ? -6.109 28.016 -15.641 1 86.31 452 GLN A CA 1
ATOM 3545 C C . GLN A 1 452 ? -7.449 27.359 -15.977 1 86.31 452 GLN A C 1
ATOM 3547 O O . GLN A 1 452 ? -8.383 27.391 -15.172 1 86.31 452 GLN A O 1
ATOM 3552 N N . THR A 1 453 ? -7.5 26.812 -17.141 1 90.5 453 THR A N 1
ATOM 3553 C CA . THR A 1 453 ? -8.734 26.156 -17.578 1 90.5 453 THR A CA 1
ATOM 3554 C C . THR A 1 453 ? -9.094 25 -16.641 1 90.5 453 THR A C 1
ATOM 3556 O O . THR A 1 453 ? -10.258 24.828 -16.281 1 90.5 453 THR A O 1
ATOM 3559 N N . THR A 1 454 ? -8.109 24.219 -16.297 1 92.44 454 THR A N 1
ATOM 3560 C CA . THR A 1 454 ? -8.328 23.078 -15.414 1 92.44 454 THR A CA 1
ATOM 3561 C C . THR A 1 454 ? -8.836 23.531 -14.047 1 92.44 454 THR A C 1
ATOM 3563 O O . THR A 1 454 ? -9.766 22.938 -13.5 1 92.44 454 THR A O 1
ATOM 3566 N N . VAL A 1 455 ? -8.281 24.594 -13.531 1 93.69 455 VAL A N 1
ATOM 3567 C CA . VAL A 1 455 ? -8.641 25.094 -12.219 1 93.69 455 VAL A CA 1
ATOM 3568 C C . VAL A 1 455 ? -10.07 25.625 -12.234 1 93.69 455 VAL A C 1
ATOM 3570 O O . VAL A 1 455 ? -10.844 25.375 -11.312 1 93.69 455 VAL A O 1
ATOM 3573 N N . LEU A 1 456 ? -10.406 26.375 -13.266 1 93.19 456 LEU A N 1
ATOM 3574 C CA . LEU A 1 456 ? -11.75 26.922 -13.383 1 93.19 456 LEU A CA 1
ATOM 3575 C C . LEU A 1 456 ? -12.789 25.812 -13.508 1 93.19 456 LEU A C 1
ATOM 3577 O O . LEU A 1 456 ? -13.859 25.891 -12.914 1 93.19 456 LEU A O 1
ATOM 3581 N N . GLU A 1 457 ? -12.438 24.812 -14.273 1 94.5 457 GLU A N 1
ATOM 3582 C CA . GLU A 1 457 ? -13.344 23.672 -14.438 1 94.5 457 GLU A CA 1
ATOM 3583 C C . GLU A 1 457 ? -13.555 22.938 -13.109 1 94.5 457 GLU A C 1
ATOM 3585 O O . GLU A 1 457 ? -14.68 22.578 -12.773 1 94.5 457 GLU A O 1
ATOM 3590 N N . LEU A 1 458 ? -12.484 22.703 -12.43 1 95.5 458 LEU A N 1
ATOM 3591 C CA . LEU A 1 458 ? -12.555 22 -11.148 1 95.5 458 LEU A CA 1
ATOM 3592 C C . LEU A 1 458 ? -13.328 22.812 -10.125 1 95.5 458 LEU A C 1
ATOM 3594 O O . LEU A 1 458 ? -14.117 22.266 -9.344 1 95.5 458 LEU A O 1
ATOM 3598 N N . SER A 1 459 ? -13.102 24.125 -10.078 1 94.75 459 SER A N 1
ATOM 3599 C CA . SER A 1 459 ? -13.812 25 -9.156 1 94.75 459 SER A CA 1
ATOM 3600 C C . SER A 1 459 ? -15.312 25.031 -9.445 1 94.75 459 SER A C 1
ATOM 3602 O O . SER A 1 459 ? -16.125 25.016 -8.516 1 94.75 459 SER A O 1
ATOM 3604 N N . GLU A 1 460 ? -15.617 25.031 -10.703 1 93.75 460 GLU A N 1
ATOM 3605 C CA . GLU A 1 460 ? -17.016 25.047 -11.102 1 93.75 460 GLU A CA 1
ATOM 3606 C C . GLU A 1 460 ? -17.703 23.734 -10.711 1 93.75 460 GLU A C 1
ATOM 3608 O O . GLU A 1 460 ? -18.844 23.734 -10.234 1 93.75 460 GLU A O 1
ATOM 3613 N N . SER A 1 461 ? -17.031 22.656 -10.977 1 93.5 461 SER A N 1
ATOM 3614 C CA . SER A 1 461 ? -17.578 21.344 -10.617 1 93.5 461 SER A CA 1
ATOM 3615 C C . SER A 1 461 ? -17.812 21.25 -9.117 1 93.5 461 SER A C 1
ATOM 3617 O O . SER A 1 461 ? -18.781 20.625 -8.68 1 93.5 461 SER A O 1
ATOM 3619 N N . LEU A 1 462 ? -16.906 21.797 -8.336 1 94.69 462 LEU A N 1
ATOM 3620 C CA . LEU A 1 462 ? -17.016 21.766 -6.883 1 94.69 462 LEU A CA 1
ATOM 3621 C C . LEU A 1 462 ? -18.188 22.641 -6.41 1 94.69 462 LEU A C 1
ATOM 3623 O O . LEU A 1 462 ? -18.859 22.297 -5.438 1 94.69 462 LEU A O 1
ATOM 3627 N N . GLU A 1 463 ? -18.438 23.719 -7.07 1 91.31 463 GLU A N 1
ATOM 3628 C CA . GLU A 1 463 ? -19.516 24.625 -6.695 1 91.31 463 GLU A CA 1
ATOM 3629 C C . GLU A 1 463 ? -20.891 23.953 -6.844 1 91.31 463 GLU A C 1
ATOM 3631 O O . GLU A 1 463 ? -21.812 24.25 -6.09 1 91.31 463 GLU A O 1
ATOM 3636 N N . HIS A 1 464 ? -20.953 23 -7.727 1 87.25 464 HIS A N 1
ATOM 3637 C CA . HIS A 1 464 ? -22.203 22.281 -7.953 1 87.25 464 HIS A CA 1
ATOM 3638 C C . HIS A 1 464 ? -22.531 21.344 -6.793 1 87.25 464 HIS A C 1
ATOM 3640 O O . HIS A 1 464 ? -23.672 20.953 -6.605 1 87.25 464 HIS A O 1
ATOM 3646 N N . ILE A 1 465 ? -21.5 21.031 -6.113 1 85.25 465 ILE A N 1
ATOM 3647 C CA . ILE A 1 465 ? -21.672 20.094 -5 1 85.25 465 ILE A CA 1
ATOM 3648 C C . ILE A 1 465 ? -21.891 20.875 -3.709 1 85.25 465 ILE A C 1
ATOM 3650 O O . ILE A 1 465 ? -22.297 20.312 -2.693 1 85.25 465 ILE A O 1
ATOM 3654 N N . LYS A 1 466 ? -21.812 22.172 -3.787 1 76.25 466 LYS A N 1
ATOM 3655 C CA . LYS A 1 466 ? -21.922 22.984 -2.578 1 76.25 466 LYS A CA 1
ATOM 3656 C C . LYS A 1 466 ? -23.234 22.688 -1.847 1 76.25 466 LYS A C 1
ATOM 3658 O O . LYS A 1 466 ? -24.312 22.766 -2.438 1 76.25 466 LYS A O 1
ATOM 3663 N N . PRO A 1 467 ? -23.109 21.953 -0.742 1 61.09 467 PRO A N 1
ATOM 3664 C CA . PRO A 1 467 ? -24.328 21.672 0.023 1 61.09 467 PRO A CA 1
ATOM 3665 C C . PRO A 1 467 ? -25.156 22.922 0.292 1 61.09 467 PRO A C 1
ATOM 3667 O O . PRO A 1 467 ? -24.609 24.031 0.413 1 61.09 467 PRO A O 1
ATOM 3670 N N . ASP A 1 468 ? -26.391 23.094 -0.198 1 60.38 468 ASP A N 1
ATOM 3671 C CA . ASP A 1 468 ? -27.266 24.188 0.229 1 60.38 468 ASP A CA 1
ATOM 3672 C C . ASP A 1 468 ? -27.266 24.312 1.75 1 60.38 468 ASP A C 1
ATOM 3674 O O . ASP A 1 468 ? -28.125 23.75 2.428 1 60.38 468 ASP A O 1
ATOM 3678 N N . TRP A 1 469 ? -26.094 24.5 2.311 1 56.44 469 TRP A N 1
ATOM 3679 C CA . TRP A 1 469 ? -25.891 24.562 3.754 1 56.44 469 TRP A CA 1
ATOM 3680 C C . TRP A 1 469 ? -26.984 25.406 4.418 1 56.44 469 TRP A C 1
ATOM 3682 O O . TRP A 1 469 ? -27.359 25.141 5.566 1 56.44 469 TRP A O 1
ATOM 3692 N N . THR A 1 470 ? -27.359 26.422 3.715 1 46.84 470 THR A N 1
ATOM 3693 C CA . THR A 1 470 ? -28.422 27.297 4.223 1 46.84 470 THR A CA 1
ATOM 3694 C C . THR A 1 470 ? -29.781 26.594 4.125 1 46.84 470 THR A C 1
ATOM 3696 O O . THR A 1 470 ? -30.719 26.969 4.828 1 46.84 470 THR A O 1
ATOM 3699 N N . SER A 1 471 ? -29.938 25.891 3.115 1 43.38 471 SER A N 1
ATOM 3700 C CA . SER A 1 471 ? -31.312 25.516 2.877 1 43.38 471 SER A CA 1
ATOM 3701 C C . SER A 1 471 ? -31.734 24.344 3.76 1 43.38 471 SER A C 1
ATOM 3703 O O . SER A 1 471 ? -32.875 23.875 3.691 1 43.38 471 SER A O 1
ATOM 3705 N N . SER A 1 472 ? -30.844 23.438 4.098 1 43.28 472 SER A N 1
ATOM 3706 C CA . SER A 1 472 ? -31.531 22.375 4.82 1 43.28 472 SER A CA 1
ATOM 3707 C C . SER A 1 472 ? -32.375 22.938 5.953 1 43.28 472 SER A C 1
ATOM 3709 O O . SER A 1 472 ? -31.875 23.609 6.848 1 43.28 472 SER A O 1
ATOM 3711 N N . THR A 1 473 ? -33.531 23.156 5.781 1 40.06 473 THR A N 1
ATOM 3712 C CA . THR A 1 473 ? -34.688 23.531 6.566 1 40.06 473 THR A CA 1
ATOM 3713 C C . THR A 1 473 ? -34.656 22.891 7.949 1 40.06 473 THR A C 1
ATOM 3715 O O . THR A 1 473 ? -35.438 23.234 8.828 1 40.06 473 THR A O 1
ATOM 3718 N N . ASP A 1 474 ? -34.188 21.656 8.078 1 43.69 474 ASP A N 1
ATOM 3719 C CA . ASP A 1 474 ? -34.25 21.125 9.438 1 43.69 474 ASP A CA 1
ATOM 3720 C C . ASP A 1 474 ? -33 21.531 10.219 1 43.69 474 ASP A C 1
ATOM 3722 O O . ASP A 1 474 ? -31.875 21.109 9.898 1 43.69 474 ASP A O 1
ATOM 3726 N N . PRO A 1 475 ? -32.969 22.562 10.891 1 45.69 475 PRO A N 1
ATOM 3727 C CA . PRO A 1 475 ? -31.922 23.047 11.781 1 45.69 475 PRO A CA 1
ATOM 3728 C C . PRO A 1 475 ? -31.141 21.922 12.461 1 45.69 475 PRO A C 1
ATOM 3730 O O . PRO A 1 475 ? -30.016 22.125 12.914 1 45.69 475 PRO A O 1
ATOM 3733 N N . ASN A 1 476 ? -31.781 20.859 12.617 1 45.72 476 ASN A N 1
ATOM 3734 C CA . ASN A 1 476 ? -31.203 19.734 13.344 1 45.72 476 ASN A CA 1
ATOM 3735 C C . ASN A 1 476 ? -30.125 19.031 12.523 1 45.72 476 ASN A C 1
ATOM 3737 O O . ASN A 1 476 ? -29.25 18.359 13.078 1 45.72 476 ASN A O 1
ATOM 3741 N N . ASN A 1 477 ? -30.25 19 11.133 1 49.09 477 ASN A N 1
ATOM 3742 C CA . ASN A 1 477 ? -29.375 18.266 10.242 1 49.09 477 ASN A CA 1
ATOM 3743 C C . ASN A 1 477 ? -28.016 18.953 10.094 1 49.09 477 ASN A C 1
ATOM 3745 O O . ASN A 1 477 ? -26.984 18.281 9.961 1 49.09 477 ASN A O 1
ATOM 3749 N N . ASP A 1 478 ? -28.047 20.359 10.078 1 52.94 478 ASP A N 1
ATOM 3750 C CA . ASP A 1 478 ? -26.844 21.141 9.891 1 52.94 478 ASP A CA 1
ATOM 3751 C C . ASP A 1 478 ? -25.891 20.984 11.086 1 52.94 478 ASP A C 1
ATOM 3753 O O . ASP A 1 478 ? -24.75 21.453 11.047 1 52.94 478 ASP A O 1
ATOM 3757 N N . LYS A 1 479 ? -26.375 20.047 12 1 63.81 479 LYS A N 1
ATOM 3758 C CA . LYS A 1 479 ? -25.609 19.969 13.242 1 63.81 479 LYS A CA 1
ATOM 3759 C C . LYS A 1 479 ? -24.953 18.609 13.398 1 63.81 479 LYS A C 1
ATOM 3761 O O . LYS A 1 479 ? -24.328 18.312 14.422 1 63.81 479 LYS A O 1
ATOM 3766 N N . SER A 1 480 ? -25.109 17.875 12.133 1 81.81 480 SER A N 1
ATOM 3767 C CA . SER A 1 480 ? -24.469 16.578 12.305 1 81.81 480 SER A CA 1
ATOM 3768 C C . SER A 1 480 ? -22.969 16.656 12.086 1 81.81 480 SER A C 1
ATOM 3770 O O . SER A 1 480 ? -22.484 17.5 11.312 1 81.81 480 SER A O 1
ATOM 3772 N N . MET A 1 481 ? -22.25 15.789 12.719 1 84.31 481 MET A N 1
ATOM 3773 C CA . MET A 1 481 ? -20.781 15.812 12.641 1 84.31 481 MET A CA 1
ATOM 3774 C C . MET A 1 481 ? -20.312 15.453 11.242 1 84.31 481 MET A C 1
ATOM 3776 O O . MET A 1 481 ? -19.438 16.125 10.688 1 84.31 481 MET A O 1
ATOM 3780 N N . PRO A 1 482 ? -20.938 14.469 10.539 1 86.81 482 PRO A N 1
ATOM 3781 C CA . PRO A 1 482 ? -20.531 14.234 9.148 1 86.81 482 PRO A CA 1
ATOM 3782 C C . PRO A 1 482 ? -20.781 15.445 8.25 1 86.81 482 PRO A C 1
ATOM 3784 O O . PRO A 1 482 ? -19.969 15.742 7.367 1 86.81 482 PRO A O 1
ATOM 3787 N N . GLY A 1 483 ? -21.844 16.141 8.516 1 88.38 483 GLY A N 1
ATOM 3788 C CA . GLY A 1 483 ? -22.109 17.359 7.758 1 88.38 483 GLY A CA 1
ATOM 3789 C C . GLY A 1 483 ? -21.047 18.422 7.938 1 88.38 483 GLY A C 1
ATOM 3790 O O . GLY A 1 483 ? -20.641 19.078 6.973 1 88.38 483 GLY A O 1
ATOM 3791 N N . ILE A 1 484 ? -20.594 18.594 9.18 1 90.69 484 ILE A N 1
ATOM 3792 C CA . ILE A 1 484 ? -19.547 19.562 9.492 1 90.69 484 ILE A CA 1
ATOM 3793 C C . ILE A 1 484 ? -18.25 19.172 8.805 1 90.69 484 ILE A C 1
ATOM 3795 O O . ILE A 1 484 ? -17.547 20.031 8.25 1 90.69 484 ILE A O 1
ATOM 3799 N N . THR A 1 485 ? -17.938 17.891 8.852 1 93.38 485 THR A N 1
ATOM 3800 C CA . THR A 1 485 ? -16.703 17.406 8.219 1 93.38 485 THR A CA 1
ATOM 3801 C C . THR A 1 485 ? -16.766 17.594 6.707 1 93.38 485 THR A C 1
ATOM 3803 O O . THR A 1 485 ? -15.75 17.844 6.062 1 93.38 485 THR A O 1
ATOM 3806 N N . ILE A 1 486 ? -17.922 17.422 6.121 1 94.81 486 ILE A N 1
ATOM 3807 C CA . ILE A 1 486 ? -18.109 17.609 4.688 1 94.81 486 ILE A CA 1
ATOM 3808 C C . ILE A 1 486 ? -17.859 19.062 4.32 1 94.81 486 ILE A C 1
ATOM 3810 O O . ILE A 1 486 ? -17.234 19.359 3.303 1 94.81 486 ILE A O 1
ATOM 3814 N N . LYS A 1 487 ? -18.344 19.984 5.152 1 93.88 487 LYS A N 1
ATOM 3815 C CA . LYS A 1 487 ? -18.109 21.406 4.922 1 93.88 487 LYS A CA 1
ATOM 3816 C C . LYS A 1 487 ? -16.625 21.734 4.969 1 93.88 487 LYS A C 1
ATOM 3818 O O . LYS A 1 487 ? -16.125 22.484 4.129 1 93.88 487 LYS A O 1
ATOM 3823 N N . LEU A 1 488 ? -15.992 21.188 6.023 1 95.88 488 LEU A N 1
ATOM 3824 C CA . LEU A 1 488 ? -14.547 21.359 6.098 1 95.88 488 LEU A CA 1
ATOM 3825 C C . LEU A 1 488 ? -13.875 20.828 4.832 1 95.88 488 LEU A C 1
ATOM 3827 O O . LEU A 1 488 ? -12.977 21.469 4.289 1 95.88 488 LEU A O 1
ATOM 3831 N N . GLY A 1 489 ? -14.336 19.625 4.367 1 97.12 489 GLY A N 1
ATOM 3832 C CA . GLY A 1 489 ? -13.773 19.031 3.164 1 97.12 489 GLY A CA 1
ATOM 3833 C C . GLY A 1 489 ? -13.984 19.875 1.924 1 97.12 489 GLY A C 1
ATOM 3834 O O . GLY A 1 489 ? -13.125 19.922 1.041 1 97.12 489 GLY A O 1
ATOM 3835 N N . TYR A 1 490 ? -15.109 20.516 1.884 1 96.81 490 TYR A N 1
ATOM 3836 C CA . TYR A 1 490 ? -15.406 21.406 0.767 1 96.81 490 TYR A CA 1
ATOM 3837 C C . TYR A 1 490 ? -14.406 22.562 0.696 1 96.81 490 TYR A C 1
ATOM 3839 O O . TYR A 1 490 ? -13.812 22.812 -0.353 1 96.81 490 TYR A O 1
ATOM 3847 N N . TYR A 1 491 ? -14.18 23.266 1.802 1 96.94 491 TYR A N 1
ATOM 3848 C CA . TYR A 1 491 ? -13.242 24.375 1.838 1 96.94 491 TYR A CA 1
ATOM 3849 C C . TYR A 1 491 ? -11.812 23.891 1.6 1 96.94 491 TYR A C 1
ATOM 3851 O O . TYR A 1 491 ? -11.031 24.562 0.924 1 96.94 491 TYR A O 1
ATOM 3859 N N . TYR A 1 492 ? -11.492 22.75 2.211 1 98 492 TYR A N 1
ATOM 3860 C CA . TYR A 1 492 ? -10.164 22.172 2.041 1 98 492 TYR A CA 1
ATOM 3861 C C . TYR A 1 492 ? -9.891 21.859 0.576 1 98 492 TYR A C 1
ATOM 3863 O O . TYR A 1 492 ? -8.812 22.156 0.063 1 98 492 TYR A O 1
ATOM 3871 N N . THR A 1 493 ? -10.836 21.25 -0.173 1 98.12 493 THR A N 1
ATOM 3872 C CA . THR A 1 493 ? -10.688 20.938 -1.589 1 98.12 493 THR A CA 1
ATOM 3873 C C . THR A 1 493 ? -10.547 22.203 -2.418 1 98.12 493 THR A C 1
ATOM 3875 O O . THR A 1 493 ? -9.727 22.266 -3.342 1 98.12 493 THR A O 1
ATOM 3878 N N . GLN A 1 494 ? -11.32 23.234 -2.072 1 97.38 494 GLN A N 1
ATOM 3879 C CA . GLN A 1 494 ? -11.195 24.531 -2.74 1 97.38 494 GLN A CA 1
ATOM 3880 C C . GLN A 1 494 ? -9.797 25.109 -2.559 1 97.38 494 GLN A C 1
ATOM 3882 O O . GLN A 1 494 ? -9.203 25.625 -3.508 1 97.38 494 GLN A O 1
ATOM 3887 N N . LEU A 1 495 ? -9.367 25.031 -1.343 1 98.06 495 LEU A N 1
ATOM 3888 C CA . LEU A 1 495 ? -8.031 25.516 -1.035 1 98.06 495 LEU A CA 1
ATOM 3889 C C . LEU A 1 495 ? -6.98 24.812 -1.892 1 98.06 495 LEU A C 1
ATOM 3891 O O . LEU A 1 495 ? -6.102 25.469 -2.465 1 98.06 495 LEU A O 1
ATOM 3895 N N . LEU A 1 496 ? -7.031 23.516 -2.023 1 97.75 496 LEU A N 1
ATOM 3896 C CA . LEU A 1 496 ? -6.047 22.75 -2.775 1 97.75 496 LEU A CA 1
ATOM 3897 C C . LEU A 1 496 ? -6.082 23.109 -4.254 1 97.75 496 LEU A C 1
ATOM 3899 O O . LEU A 1 496 ? -5.035 23.203 -4.902 1 97.75 496 LEU A O 1
ATOM 3903 N N . ILE A 1 497 ? -7.297 23.312 -4.797 1 96.81 497 ILE A N 1
ATOM 3904 C CA . ILE A 1 497 ? -7.449 23.656 -6.207 1 96.81 497 ILE A CA 1
ATOM 3905 C C . ILE A 1 497 ? -6.805 25.016 -6.473 1 96.81 497 ILE A C 1
ATOM 3907 O O . ILE A 1 497 ? -5.996 25.156 -7.395 1 96.81 497 ILE A O 1
ATOM 3911 N N . LEU A 1 498 ? -7.109 25.984 -5.656 1 96.19 498 LEU A N 1
ATOM 3912 C CA . LEU A 1 498 ? -6.652 27.344 -5.879 1 96.19 498 LEU A CA 1
ATOM 3913 C C . LEU A 1 498 ? -5.176 27.5 -5.523 1 96.19 498 LEU A C 1
ATOM 3915 O O . LEU A 1 498 ? -4.457 28.281 -6.148 1 96.19 498 LEU A O 1
ATOM 3919 N N . ARG A 1 499 ? -4.723 26.766 -4.512 1 95.38 499 ARG A N 1
ATOM 3920 C CA . ARG A 1 499 ? -3.311 26.781 -4.145 1 95.38 499 ARG A CA 1
ATOM 3921 C C . ARG A 1 499 ? -2.434 26.391 -5.328 1 95.38 499 ARG A C 1
ATOM 3923 O O . ARG A 1 499 ? -1.384 27 -5.559 1 95.38 499 ARG A O 1
ATOM 3930 N N . ALA A 1 500 ? -2.82 25.375 -6.043 1 92.81 500 ALA A N 1
ATOM 3931 C CA . ALA A 1 500 ? -2.061 24.922 -7.211 1 92.81 500 ALA A CA 1
ATOM 3932 C C . ALA A 1 500 ? -1.941 26.047 -8.242 1 92.81 500 ALA A C 1
ATOM 3934 O O . ALA A 1 500 ? -0.892 26.219 -8.867 1 92.81 500 ALA A O 1
ATOM 3935 N N . ALA A 1 501 ? -2.982 26.828 -8.391 1 91.19 501 ALA A N 1
ATOM 3936 C CA . ALA A 1 501 ? -2.992 27.938 -9.344 1 91.19 501 ALA A CA 1
ATOM 3937 C C . ALA A 1 501 ? -2.088 29.078 -8.867 1 91.19 501 ALA A C 1
ATOM 3939 O O . ALA A 1 501 ? -1.366 29.672 -9.664 1 91.19 501 ALA A O 1
ATOM 3940 N N . VAL A 1 502 ? -2.146 29.359 -7.625 1 92.44 502 VAL A N 1
ATOM 3941 C CA . VAL A 1 502 ? -1.358 30.453 -7.062 1 92.44 502 VAL A CA 1
ATOM 3942 C C . VAL A 1 502 ? 0.128 30.109 -7.156 1 92.44 502 VAL A C 1
ATOM 3944 O O . VAL A 1 502 ? 0.946 30.984 -7.477 1 92.44 502 VAL A O 1
ATOM 3947 N N . HIS A 1 503 ? 0.521 28.859 -6.918 1 89 503 HIS A N 1
ATOM 3948 C CA . HIS A 1 503 ? 1.912 28.438 -7.02 1 89 503 HIS A CA 1
ATOM 3949 C C . HIS A 1 503 ? 2.422 28.562 -8.453 1 89 503 HIS A C 1
ATOM 3951 O O . HIS A 1 503 ? 3.568 28.953 -8.68 1 89 503 HIS A O 1
ATOM 3957 N N . ALA A 1 504 ? 1.612 28.141 -9.398 1 83.62 504 ALA A N 1
ATOM 3958 C CA . ALA A 1 504 ? 2.006 28.188 -10.805 1 83.62 504 ALA A CA 1
ATOM 3959 C C . ALA A 1 504 ? 2.25 29.609 -11.266 1 83.62 504 ALA A C 1
ATOM 3961 O O . ALA A 1 504 ? 3.168 29.875 -12.047 1 83.62 504 ALA A O 1
ATOM 3962 N N . ARG A 1 505 ? 1.471 30.531 -10.812 1 80 505 ARG A N 1
ATOM 3963 C CA . ARG A 1 505 ? 1.599 31.922 -11.188 1 80 505 ARG A CA 1
ATOM 3964 C C . ARG A 1 505 ? 2.842 32.562 -10.562 1 80 505 ARG A C 1
ATOM 3966 O O . ARG A 1 505 ? 3.51 33.375 -11.188 1 80 505 ARG A O 1
ATOM 3973 N N . ASN A 1 506 ? 3.113 32.188 -9.406 1 75 506 ASN A N 1
ATOM 3974 C CA . ASN A 1 506 ? 4.273 32.75 -8.711 1 75 506 ASN A CA 1
ATOM 3975 C C . ASN A 1 506 ? 5.578 32.25 -9.312 1 75 506 ASN A C 1
ATOM 3977 O O . ASN A 1 506 ? 6.594 32.938 -9.281 1 75 506 ASN A O 1
ATOM 3981 N N . SER A 1 507 ? 5.578 31.031 -9.844 1 69.44 507 SER A N 1
ATOM 3982 C CA . SER A 1 507 ? 6.781 30.453 -10.43 1 69.44 507 SER A CA 1
ATOM 3983 C C . SER A 1 507 ? 7.023 30.984 -11.836 1 69.44 507 SER A C 1
ATOM 3985 O O . SER A 1 507 ? 8.164 31.047 -12.297 1 69.44 507 SER A O 1
ATOM 3987 N N . HIS A 1 508 ? 5.93 31.328 -12.531 1 68.06 508 HIS A N 1
ATOM 3988 C CA . HIS A 1 508 ? 6.062 31.875 -13.875 1 68.06 508 HIS A CA 1
ATOM 3989 C C . HIS A 1 508 ? 5.285 33.188 -14.023 1 68.06 508 HIS A C 1
ATOM 3991 O O . HIS A 1 508 ? 4.215 33.188 -14.633 1 68.06 508 HIS A O 1
ATOM 3997 N N . PRO A 1 509 ? 5.863 34.25 -13.414 1 58.78 509 PRO A N 1
ATOM 3998 C CA . PRO A 1 509 ? 5.117 35.531 -13.453 1 58.78 509 PRO A CA 1
ATOM 3999 C C . PRO A 1 509 ? 4.859 36 -14.875 1 58.78 509 PRO A C 1
ATOM 4001 O O . PRO A 1 509 ? 3.854 36.688 -15.125 1 58.78 509 PRO A O 1
ATOM 4004 N N . SER A 1 510 ? 5.828 35.781 -15.766 1 53.28 510 SER A N 1
ATOM 4005 C CA . SER A 1 510 ? 5.723 36.312 -17.109 1 53.28 510 SER A CA 1
ATOM 4006 C C . SER A 1 510 ? 4.504 35.75 -17.844 1 53.28 510 SER A C 1
ATOM 4008 O O . SER A 1 510 ? 4.07 36.312 -18.859 1 53.28 510 SER A O 1
ATOM 4010 N N . ALA A 1 511 ? 4.34 34.625 -17.641 1 49.47 511 ALA A N 1
ATOM 4011 C CA . ALA A 1 511 ? 3.277 33.969 -18.406 1 49.47 511 ALA A CA 1
ATOM 4012 C C . ALA A 1 511 ? 1.923 34.625 -18.109 1 49.47 511 ALA A C 1
ATOM 4014 O O . ALA A 1 511 ? 0.937 34.344 -18.797 1 49.47 511 ALA A O 1
ATOM 4015 N N . SER A 1 512 ? 1.806 35.281 -17.047 1 49.22 512 SER A N 1
ATOM 4016 C CA . SER A 1 512 ? 0.54 35.875 -16.609 1 49.22 512 SER A CA 1
ATOM 4017 C C . SER A 1 512 ? 0.261 37.188 -17.344 1 49.22 512 SER A C 1
ATOM 4019 O O . SER A 1 512 ? -0.616 37.938 -16.953 1 49.22 512 SER A O 1
ATOM 4021 N N . ASN A 1 513 ? 1.217 37.531 -18.188 1 43.38 513 ASN A N 1
ATOM 4022 C CA . ASN A 1 513 ? 0.885 38.781 -18.844 1 43.38 513 ASN A CA 1
ATOM 4023 C C . ASN A 1 513 ? -0.497 38.719 -19.484 1 43.38 513 ASN A C 1
ATOM 4025 O O . ASN A 1 513 ? -0.826 39.562 -20.328 1 43.38 513 ASN A O 1
ATOM 4029 N N . THR A 1 514 ? -0.92 37.531 -19.766 1 43.09 514 THR A N 1
ATOM 4030 C CA . THR A 1 514 ? -2.168 37.719 -20.5 1 43.09 514 THR A CA 1
ATOM 4031 C C . THR A 1 514 ? -3.182 38.5 -19.672 1 43.09 514 THR A C 1
ATOM 4033 O O . THR A 1 514 ? -3.223 38.375 -18.453 1 43.09 514 THR A O 1
ATOM 4036 N N . SER A 1 515 ? -3.734 39.469 -20.188 1 42.78 515 SER A N 1
ATOM 4037 C CA . SER A 1 515 ? -4.789 40.438 -19.875 1 42.78 515 SER A CA 1
ATOM 4038 C C . SER A 1 515 ? -5.867 39.812 -19 1 42.78 515 SER A C 1
ATOM 4040 O O . SER A 1 515 ? -6.895 40.438 -18.734 1 42.78 515 SER A O 1
ATOM 4042 N N . ASP A 1 516 ? -5.98 38.438 -18.844 1 50.53 516 ASP A N 1
ATOM 4043 C CA . ASP A 1 516 ? -7.273 37.875 -18.469 1 50.53 516 ASP A CA 1
ATOM 4044 C C . ASP A 1 516 ? -7.594 38.125 -17 1 50.53 516 ASP A C 1
ATOM 4046 O O . ASP A 1 516 ? -6.688 38.281 -16.172 1 50.53 516 ASP A O 1
ATOM 4050 N N . GLN A 1 517 ? -8.906 38.469 -16.688 1 61.84 517 GLN A N 1
ATOM 4051 C CA . GLN A 1 517 ? -9.875 38.875 -15.68 1 61.84 517 GLN A CA 1
ATOM 4052 C C . GLN A 1 517 ? -9.805 38 -14.445 1 61.84 517 GLN A C 1
ATOM 4054 O O . GLN A 1 517 ? -10.188 38.406 -13.352 1 61.84 517 GLN A O 1
ATOM 4059 N N . TRP A 1 518 ? -9.195 36.781 -14.5 1 74.94 518 TRP A N 1
ATOM 4060 C CA . TRP A 1 518 ? -9.297 35.938 -13.32 1 74.94 518 TRP A CA 1
ATOM 4061 C C . TRP A 1 518 ? -8 35.969 -12.516 1 74.94 518 TRP A C 1
ATOM 4063 O O . TRP A 1 518 ? -6.91 35.844 -13.07 1 74.94 518 TRP A O 1
ATOM 4073 N N . SER A 1 519 ? -8.086 36.375 -11.227 1 86.38 519 SER A N 1
ATOM 4074 C CA . SER A 1 519 ? -6.973 36.344 -10.273 1 86.38 519 SER A CA 1
ATOM 4075 C C . SER A 1 519 ? -7.121 35.188 -9.273 1 86.38 519 SER A C 1
ATOM 4077 O O . SER A 1 519 ? -7.973 35.25 -8.391 1 86.38 519 SER A O 1
ATOM 4079 N N . PRO A 1 520 ? -6.312 34.094 -9.422 1 91 520 PRO A N 1
ATOM 4080 C CA . PRO A 1 520 ? -6.359 33 -8.453 1 91 520 PRO A CA 1
ATOM 4081 C C . PRO A 1 520 ? -6.105 33.469 -7.023 1 91 520 PRO A C 1
ATOM 4083 O O . PRO A 1 520 ? -6.672 32.906 -6.078 1 91 520 PRO A O 1
ATOM 4086 N N . ARG A 1 521 ? -5.301 34.469 -6.883 1 92.81 521 ARG A N 1
ATOM 4087 C CA . ARG A 1 521 ? -4.98 35 -5.555 1 92.81 521 ARG A CA 1
ATOM 4088 C C . ARG A 1 521 ? -6.211 35.594 -4.895 1 92.81 521 ARG A C 1
ATOM 4090 O O . ARG A 1 521 ? -6.441 35.406 -3.697 1 92.81 521 ARG A O 1
ATOM 4097 N N . LYS A 1 522 ? -7.023 36.344 -5.684 1 93 522 LYS A N 1
ATOM 4098 C CA . LYS A 1 522 ? -8.25 36.938 -5.152 1 93 522 LYS A CA 1
ATOM 4099 C C . LYS A 1 522 ? -9.258 35.844 -4.785 1 93 522 LYS A C 1
ATOM 4101 O O . LYS A 1 522 ? -9.953 35.938 -3.771 1 93 522 LYS A O 1
ATOM 4106 N N . SER A 1 523 ? -9.344 34.875 -5.664 1 94.25 523 SER A N 1
ATOM 4107 C CA . SER A 1 523 ? -10.242 33.75 -5.379 1 94.25 523 SER A CA 1
ATOM 4108 C C . SER A 1 523 ? -9.828 33.031 -4.105 1 94.25 523 SER A C 1
ATOM 4110 O O . SER A 1 523 ? -10.68 32.656 -3.291 1 94.25 523 SER A O 1
ATOM 4112 N N . LEU A 1 524 ? -8.531 32.781 -4.008 1 96.31 524 LEU A N 1
ATOM 4113 C CA . LEU A 1 524 ? -8.023 32.125 -2.818 1 96.31 524 LEU A CA 1
ATOM 4114 C C . LEU A 1 524 ? -8.281 32.938 -1.566 1 96.31 524 LEU A C 1
ATOM 4116 O O . LEU A 1 524 ? -8.578 32.406 -0.502 1 96.31 524 LEU A O 1
ATOM 4120 N N . LYS A 1 525 ? -8.164 34.25 -1.661 1 96.12 525 LYS A N 1
ATOM 4121 C CA . LYS A 1 525 ? -8.453 35.125 -0.535 1 96.12 525 LYS A CA 1
ATOM 4122 C C . LYS A 1 525 ? -9.883 34.969 -0.046 1 96.12 525 LYS A C 1
ATOM 4124 O O . LYS A 1 525 ? -10.125 34.812 1.153 1 96.12 525 LYS A O 1
ATOM 4129 N N . THR A 1 526 ? -10.789 34.938 -0.968 1 96.12 526 THR A N 1
ATOM 4130 C CA . THR A 1 526 ? -12.203 34.781 -0.626 1 96.12 526 THR A CA 1
ATOM 4131 C C . THR A 1 526 ? -12.438 33.438 0.077 1 96.12 526 THR A C 1
ATOM 4133 O O . THR A 1 526 ? -13.141 33.375 1.084 1 96.12 526 THR A O 1
ATOM 4136 N N . VAL A 1 527 ? -11.867 32.438 -0.42 1 96.62 527 VAL A N 1
ATOM 4137 C CA . VAL A 1 527 ? -12.039 31.094 0.133 1 96.62 527 VAL A CA 1
ATOM 4138 C C . VAL A 1 527 ? -11.438 31.031 1.534 1 96.62 527 VAL A C 1
ATOM 4140 O O . VAL A 1 527 ? -12.023 30.438 2.443 1 96.62 527 VAL A O 1
ATOM 4143 N N . LEU A 1 528 ? -10.25 31.594 1.751 1 98.12 528 LEU A N 1
ATOM 4144 C CA . LEU A 1 528 ? -9.586 31.547 3.051 1 98.12 528 LEU A CA 1
ATOM 4145 C C . LEU A 1 528 ? -10.375 32.344 4.094 1 98.12 528 LEU A C 1
ATOM 4147 O O . LEU A 1 528 ? -10.43 31.938 5.262 1 98.12 528 LEU A O 1
ATOM 4151 N N . GLU A 1 529 ? -10.961 33.438 3.674 1 97.56 529 GLU A N 1
ATOM 4152 C CA . GLU A 1 529 ? -11.812 34.188 4.582 1 97.56 529 GLU A CA 1
ATOM 4153 C C . GLU A 1 529 ? -13.039 33.375 4.988 1 97.56 529 GLU A C 1
ATOM 4155 O O . GLU A 1 529 ? -13.398 33.344 6.164 1 97.56 529 GLU A O 1
ATOM 4160 N N . GLN A 1 530 ? -13.664 32.75 4.031 1 95.88 530 GLN A N 1
ATOM 4161 C CA . GLN A 1 530 ? -14.812 31.891 4.312 1 95.88 530 GLN A CA 1
ATOM 4162 C C . GLN A 1 530 ? -14.414 30.688 5.18 1 95.88 530 GLN A C 1
ATOM 4164 O O . GLN A 1 530 ? -15.164 30.297 6.07 1 95.88 530 GLN A O 1
ATOM 4169 N N . TYR A 1 531 ? -13.305 30.125 4.82 1 96.81 531 TYR A N 1
ATOM 4170 C CA . TYR A 1 531 ? -12.758 29.016 5.582 1 96.81 531 TYR A CA 1
ATOM 4171 C C . TYR A 1 531 ? -12.523 29.406 7.035 1 96.81 531 TYR A C 1
ATOM 4173 O O . TYR A 1 531 ? -12.852 28.641 7.949 1 96.81 531 TYR A O 1
ATOM 4181 N N . SER A 1 532 ? -11.953 30.562 7.285 1 96.94 532 SER A N 1
ATOM 4182 C CA . SER A 1 532 ? -11.734 31.094 8.633 1 96.94 532 SER A CA 1
ATOM 4183 C C . SER A 1 532 ? -13.055 31.344 9.344 1 96.94 532 SER A C 1
ATOM 4185 O O . SER A 1 532 ? -13.172 31.094 10.547 1 96.94 532 SER A O 1
ATOM 4187 N N . ASP A 1 533 ? -14.031 31.828 8.641 1 95.62 533 ASP A N 1
ATOM 4188 C CA . ASP A 1 533 ? -15.359 32.031 9.211 1 95.62 533 ASP A CA 1
ATOM 4189 C C . ASP A 1 533 ? -16 30.719 9.641 1 95.62 533 ASP A C 1
ATOM 4191 O O . ASP A 1 533 ? -16.672 30.656 10.664 1 95.62 533 ASP A O 1
ATOM 4195 N N . PHE A 1 534 ? -15.867 29.703 8.891 1 94.31 534 PHE A N 1
ATOM 4196 C CA . PHE A 1 534 ? -16.328 28.375 9.258 1 94.31 534 PHE A CA 1
ATOM 4197 C C . PHE A 1 534 ? -15.711 27.922 10.578 1 94.31 534 PHE A C 1
ATOM 4199 O O . PHE A 1 534 ? -16.406 27.422 11.453 1 94.31 534 PHE A O 1
ATOM 4206 N N . LEU A 1 535 ? -14.359 28.109 10.656 1 93.69 535 LEU A N 1
ATOM 4207 C CA . LEU A 1 535 ? -13.672 27.75 11.891 1 93.69 535 LEU A CA 1
ATOM 4208 C C . LEU A 1 535 ? -14.25 28.516 13.078 1 93.69 535 LEU A C 1
ATOM 4210 O O . LEU A 1 535 ? -14.453 27.922 14.148 1 93.69 535 LEU A O 1
ATOM 4214 N N . LYS A 1 536 ? -14.586 29.781 12.883 1 91.12 536 LYS A N 1
ATOM 4215 C CA . LYS A 1 536 ? -15.172 30.609 13.938 1 91.12 536 LYS A CA 1
ATOM 4216 C C . LYS A 1 536 ? -16.562 30.125 14.32 1 91.12 536 LYS A C 1
ATOM 4218 O O . LYS A 1 536 ? -16.969 30.25 15.477 1 91.12 536 LYS A O 1
ATOM 4223 N N . SER A 1 537 ? -17.188 29.578 13.414 1 88.94 537 SER A N 1
ATOM 4224 C CA . SER A 1 537 ? -18.594 29.188 13.617 1 88.94 537 SER A CA 1
ATOM 4225 C C . SER A 1 537 ? -18.688 27.844 14.336 1 88.94 537 SER A C 1
ATOM 4227 O O . SER A 1 537 ? -19.766 27.469 14.812 1 88.94 537 SER A O 1
ATOM 4229 N N . LEU A 1 538 ? -17.547 27.125 14.398 1 87.62 538 LEU A N 1
ATOM 4230 C CA . LEU A 1 538 ? -17.578 25.828 15.062 1 87.62 538 LEU A CA 1
ATOM 4231 C C . LEU A 1 538 ? -17.953 25.984 16.531 1 87.62 538 LEU A C 1
ATOM 4233 O O . LEU A 1 538 ? -17.391 26.844 17.234 1 87.62 538 LEU A O 1
ATOM 4237 N N . LYS A 1 539 ? -19.031 25.359 16.953 1 79.25 539 LYS A N 1
ATOM 4238 C CA . LYS A 1 539 ? -19.5 25.453 18.328 1 79.25 539 LYS A CA 1
ATOM 4239 C C . LYS A 1 539 ? -19.094 24.234 19.141 1 79.25 539 LYS A C 1
ATOM 4241 O O . LYS A 1 539 ? -18.984 23.125 18.594 1 79.25 539 LYS A O 1
ATOM 4246 N N . SER A 1 540 ? -18.719 24.547 20.438 1 65.25 540 SER A N 1
ATOM 4247 C CA . SER A 1 540 ? -18.156 23.578 21.359 1 65.25 540 SER A CA 1
ATOM 4248 C C . SER A 1 540 ? -19.203 22.562 21.797 1 65.25 540 SER A C 1
ATOM 4250 O O . SER A 1 540 ? -18.859 21.453 22.234 1 65.25 540 SER A O 1
ATOM 4252 N N . ASP A 1 541 ? -20.438 22.953 21.953 1 58.47 541 ASP A N 1
ATOM 4253 C CA . ASP A 1 541 ? -21.391 22.094 22.641 1 58.47 541 ASP A CA 1
ATOM 4254 C C . ASP A 1 541 ? -21.312 20.656 22.109 1 58.47 541 ASP A C 1
ATOM 4256 O O . ASP A 1 541 ? -21.641 19.703 22.812 1 58.47 541 ASP A O 1
ATOM 4260 N N . GLU A 1 542 ? -21.094 20.547 20.828 1 54.69 542 GLU A N 1
ATOM 4261 C CA . GLU A 1 542 ? -21.125 19.219 20.234 1 54.69 542 GLU A CA 1
ATOM 4262 C C . GLU A 1 542 ? -19.734 18.609 20.156 1 54.69 542 GLU A C 1
ATOM 4264 O O . GLU A 1 542 ? -19.328 18.078 19.109 1 54.69 542 GLU A O 1
ATOM 4269 N N . THR A 1 543 ? -19.047 18.828 21.266 1 56.38 543 THR A N 1
ATOM 4270 C CA . THR A 1 543 ? -17.594 18.703 21.312 1 56.38 543 THR A CA 1
ATOM 4271 C C . THR A 1 543 ? -17.172 17.312 20.875 1 56.38 543 THR A C 1
ATOM 4273 O O . THR A 1 543 ? -16.297 17.156 20.016 1 56.38 543 THR A O 1
ATOM 4276 N N . ALA A 1 544 ? -17.312 16.25 21.797 1 62.09 544 ALA A N 1
ATOM 4277 C CA . ALA A 1 544 ? -16.453 15.078 21.719 1 62.09 544 ALA A CA 1
ATOM 4278 C C . ALA A 1 544 ? -16.859 14.18 20.547 1 62.09 544 ALA A C 1
ATOM 4280 O O . ALA A 1 544 ? -17.531 13.156 20.766 1 62.09 544 ALA A O 1
ATOM 4281 N N . GLU A 1 545 ? -16.75 14.75 19.328 1 82.44 545 GLU A N 1
ATOM 4282 C CA . GLU A 1 545 ? -17.172 13.953 18.188 1 82.44 545 GLU A CA 1
ATOM 4283 C C . GLU A 1 545 ? -15.977 13.43 17.406 1 82.44 545 GLU A C 1
ATOM 4285 O O . GLU A 1 545 ? -14.828 13.773 17.719 1 82.44 545 GLU A O 1
ATOM 4290 N N . HIS A 1 546 ? -16.234 12.508 16.5 1 91.94 546 HIS A N 1
ATOM 4291 C CA . HIS A 1 546 ? -15.203 11.867 15.703 1 91.94 546 HIS A CA 1
ATOM 4292 C C . HIS A 1 546 ? -14.773 12.766 14.547 1 91.94 546 HIS A C 1
ATOM 4294 O O . HIS A 1 546 ? -15.609 13.25 13.781 1 91.94 546 HIS A O 1
ATOM 4300 N N . TRP A 1 547 ? -13.516 13.086 14.5 1 92.88 547 TRP A N 1
ATOM 4301 C CA . TRP A 1 547 ? -12.914 13.781 13.367 1 92.88 547 TRP A CA 1
ATOM 4302 C C . TRP A 1 547 ? -12.023 12.844 12.562 1 92.88 547 TRP A C 1
ATOM 4304 O O . TRP A 1 547 ? -11.055 12.297 13.086 1 92.88 547 TRP A O 1
ATOM 4314 N N . PRO A 1 548 ? -12.375 12.641 11.258 1 94.75 548 PRO A N 1
ATOM 4315 C CA . PRO A 1 548 ? -11.461 11.859 10.422 1 94.75 548 PRO A CA 1
ATOM 4316 C C . PRO A 1 548 ? -10.023 12.375 10.469 1 94.75 548 PRO A C 1
ATOM 4318 O O . PRO A 1 548 ? -9.805 13.578 10.625 1 94.75 548 PRO A O 1
ATOM 4321 N N . PRO A 1 549 ? -9.07 11.531 10.266 1 94.06 549 PRO A N 1
ATOM 4322 C CA . PRO A 1 549 ? -7.66 11.898 10.445 1 94.06 549 PRO A CA 1
ATOM 4323 C C . PRO A 1 549 ? -7.219 13 9.492 1 94.06 549 PRO A C 1
ATOM 4325 O O . PRO A 1 549 ? -6.34 13.805 9.828 1 94.06 549 PRO A O 1
ATOM 4328 N N . TRP A 1 550 ? -7.742 13.102 8.297 1 96.25 550 TRP A N 1
ATOM 4329 C CA . TRP A 1 550 ? -7.309 14.094 7.32 1 96.25 550 TRP A CA 1
ATOM 4330 C C . TRP A 1 550 ? -7.664 15.5 7.777 1 96.25 550 TRP A C 1
ATOM 4332 O O . TRP A 1 550 ? -7.102 16.484 7.285 1 96.25 550 TRP A O 1
ATOM 4342 N N . CYS A 1 551 ? -8.617 15.672 8.75 1 95.5 551 CYS A N 1
ATOM 4343 C CA . CYS A 1 551 ? -9.086 16.984 9.211 1 95.5 551 CYS A CA 1
ATOM 4344 C C . CYS A 1 551 ? -7.969 17.75 9.906 1 95.5 551 CYS A C 1
ATOM 4346 O O . CYS A 1 551 ? -7.914 18.969 9.836 1 95.5 551 CYS A O 1
ATOM 4348 N N . GLN A 1 552 ? -7.102 17 10.562 1 94.62 552 GLN A N 1
ATOM 4349 C CA . GLN A 1 552 ? -5.977 17.641 11.242 1 94.62 552 GLN A CA 1
ATOM 4350 C C . GLN A 1 552 ? -5.133 18.453 10.273 1 94.62 552 GLN A C 1
ATOM 4352 O O . GLN A 1 552 ? -4.82 19.609 10.539 1 94.62 552 GLN A O 1
ATOM 4357 N N . SER A 1 553 ? -4.805 17.875 9.172 1 95.38 553 SER A N 1
ATOM 4358 C CA . SER A 1 553 ? -4.012 18.547 8.148 1 95.38 553 SER A CA 1
ATOM 4359 C C . SER A 1 553 ? -4.816 19.656 7.461 1 95.38 553 SER A C 1
ATOM 4361 O O . SER A 1 553 ? -4.254 20.656 7.031 1 95.38 553 SER A O 1
ATOM 4363 N N . ALA A 1 554 ? -6.098 19.453 7.363 1 97.12 554 ALA A N 1
ATOM 4364 C CA . ALA A 1 554 ? -6.957 20.453 6.734 1 97.12 554 ALA A CA 1
ATOM 4365 C C . ALA A 1 554 ? -6.945 21.766 7.52 1 97.12 554 ALA A C 1
ATOM 4367 O O . ALA A 1 554 ? -6.809 22.844 6.941 1 97.12 554 ALA A O 1
ATOM 4368 N N . PHE A 1 555 ? -7.059 21.672 8.852 1 96.62 555 PHE A N 1
ATOM 4369 C CA . PHE A 1 555 ? -7.02 22.875 9.688 1 96.62 555 PHE A CA 1
ATOM 4370 C C . PHE A 1 555 ? -5.637 23.516 9.641 1 96.62 555 PHE A C 1
ATOM 4372 O O . PHE A 1 555 ? -5.52 24.75 9.594 1 96.62 555 PHE A O 1
ATOM 4379 N N . SER A 1 556 ? -4.633 22.672 9.672 1 96.88 556 SER A N 1
ATOM 4380 C CA . SER A 1 556 ? -3.266 23.188 9.594 1 96.88 556 SER A CA 1
ATOM 4381 C C . SER A 1 556 ? -3.02 23.891 8.266 1 96.88 556 SER A C 1
ATOM 4383 O O . SER A 1 556 ? -2.328 24.922 8.219 1 96.88 556 SER A O 1
ATOM 4385 N N . SER A 1 557 ? -3.557 23.375 7.168 1 98.06 557 SER A N 1
ATOM 4386 C CA . SER A 1 557 ? -3.367 23.922 5.832 1 98.06 557 SER A CA 1
ATOM 4387 C C . SER A 1 557 ? -3.939 25.344 5.727 1 98.06 557 SER A C 1
ATOM 4389 O O . SER A 1 557 ? -3.426 26.172 4.973 1 98.06 557 SER A O 1
ATOM 4391 N N . LEU A 1 558 ? -5.004 25.594 6.469 1 98.06 558 LEU A N 1
ATOM 4392 C CA . LEU A 1 558 ? -5.598 26.922 6.48 1 98.06 558 LEU A CA 1
ATOM 4393 C C . LEU A 1 558 ? -4.578 27.969 6.93 1 98.06 558 LEU A C 1
ATOM 4395 O O . LEU A 1 558 ? -4.383 28.984 6.254 1 98.06 558 LEU A O 1
ATOM 4399 N N . CYS A 1 559 ? -3.883 27.719 7.98 1 97.44 559 CYS A N 1
ATOM 4400 C CA . CYS A 1 559 ? -2.91 28.641 8.539 1 97.44 559 CYS A CA 1
ATOM 4401 C C . CYS A 1 559 ? -1.708 28.797 7.621 1 97.44 559 CYS A C 1
ATOM 4403 O O . CYS A 1 559 ? -1.235 29.922 7.391 1 97.44 559 CYS A O 1
ATOM 4405 N N . PHE A 1 560 ? -1.257 27.719 7.102 1 97.81 560 PHE A N 1
ATOM 4406 C CA . PHE A 1 560 ? -0.09 27.781 6.23 1 97.81 560 PHE A CA 1
ATOM 4407 C C . PHE A 1 560 ? -0.418 28.516 4.934 1 97.81 560 PHE A C 1
ATOM 4409 O O . PHE A 1 560 ? 0.437 29.203 4.371 1 97.81 560 PHE A O 1
ATOM 4416 N N . ALA A 1 561 ? -1.634 28.312 4.469 1 98.12 561 ALA A N 1
ATOM 4417 C CA . ALA A 1 561 ? -2.041 29.031 3.266 1 98.12 561 ALA A CA 1
ATOM 4418 C C . ALA A 1 561 ? -2.07 30.531 3.516 1 98.12 561 ALA A C 1
ATOM 4420 O O . ALA A 1 561 ? -1.64 31.328 2.668 1 98.12 561 ALA A O 1
ATOM 4421 N N . MET A 1 562 ? -2.596 30.969 4.672 1 98.06 562 MET A N 1
ATOM 4422 C CA . MET A 1 562 ? -2.617 32.375 5.027 1 98.06 562 MET A CA 1
ATOM 4423 C C . MET A 1 562 ? -1.2 32.938 5.168 1 98.06 562 MET A C 1
ATOM 4425 O O . MET A 1 562 ? -0.918 34.062 4.738 1 98.06 562 MET A O 1
ATOM 4429 N N . LEU A 1 563 ? -0.358 32.125 5.797 1 98.12 563 LEU A N 1
ATOM 4430 C CA . LEU A 1 563 ? 1.036 32.531 5.941 1 98.12 563 LEU A CA 1
ATOM 4431 C C . LEU A 1 563 ? 1.694 32.719 4.578 1 98.12 563 LEU A C 1
ATOM 4433 O O . LEU A 1 563 ? 2.479 33.656 4.379 1 98.12 563 LEU A O 1
ATOM 4437 N N . PHE A 1 564 ? 1.433 31.797 3.672 1 97.56 564 PHE A N 1
ATOM 4438 C CA . PHE A 1 564 ? 1.967 31.906 2.318 1 97.56 564 PHE A CA 1
ATOM 4439 C C . PHE A 1 564 ? 1.48 33.188 1.647 1 97.56 564 PHE A C 1
ATOM 4441 O O . PHE A 1 564 ? 2.258 33.875 0.989 1 97.56 564 PHE A O 1
ATOM 4448 N N . MET A 1 565 ? 0.161 33.469 1.781 1 97.12 565 MET A N 1
ATOM 4449 C CA . MET A 1 565 ? -0.406 34.688 1.197 1 97.12 565 MET A CA 1
ATOM 4450 C C . MET A 1 565 ? 0.238 35.938 1.798 1 97.12 565 MET A C 1
ATOM 4452 O O . MET A 1 565 ? 0.427 36.938 1.105 1 97.12 565 MET A O 1
ATOM 4456 N N . PHE A 1 566 ? 0.604 35.938 3.037 1 97.69 566 PHE A N 1
ATOM 4457 C CA . PHE A 1 566 ? 1.286 37.031 3.715 1 97.69 566 PHE A CA 1
ATOM 4458 C C . PHE A 1 566 ? 2.686 37.219 3.145 1 97.69 566 PHE A C 1
ATOM 4460 O O . PHE A 1 566 ? 3.033 38.344 2.719 1 97.69 566 PHE A O 1
ATOM 4467 N N . VAL A 1 567 ? 3.439 36.125 3.088 1 96.69 567 VAL A N 1
ATOM 4468 C CA . VAL A 1 567 ? 4.848 36.188 2.715 1 96.69 567 VAL A CA 1
ATOM 4469 C C . VAL A 1 567 ? 4.969 36.562 1.236 1 96.69 567 VAL A C 1
ATOM 4471 O O . VAL A 1 567 ? 5.902 37.281 0.838 1 96.69 567 VAL A O 1
ATOM 4474 N N . SER A 1 568 ? 4.031 36.125 0.395 1 94.94 568 SER A N 1
ATOM 4475 C CA . SER A 1 568 ? 4.102 36.344 -1.048 1 94.94 568 SER A CA 1
ATOM 4476 C C . SER A 1 568 ? 3.309 37.562 -1.465 1 94.94 568 SER A C 1
ATOM 4478 O O . SER A 1 568 ? 3.072 37.781 -2.654 1 94.94 568 SER A O 1
ATOM 4480 N N . ALA A 1 569 ? 2.834 38.375 -0.536 1 95.56 569 ALA A N 1
ATOM 4481 C CA . ALA A 1 569 ? 2.035 39.562 -0.84 1 95.56 569 ALA A CA 1
ATOM 4482 C C . ALA A 1 569 ? 2.826 40.562 -1.686 1 95.56 569 ALA A C 1
ATOM 4484 O O . ALA A 1 569 ? 4.02 40.781 -1.451 1 95.56 569 ALA A O 1
ATOM 4485 N N . ALA A 1 570 ? 2.156 41.156 -2.645 1 92.12 570 ALA A N 1
ATOM 4486 C CA . ALA A 1 570 ? 2.816 42.094 -3.568 1 92.12 570 ALA A CA 1
ATOM 4487 C C . ALA A 1 570 ? 2.867 43.5 -2.992 1 92.12 570 ALA A C 1
ATOM 4489 O O . ALA A 1 570 ? 3.723 44.312 -3.373 1 92.12 570 ALA A O 1
ATOM 4490 N N . THR A 1 571 ? 1.936 43.812 -2.09 1 95.38 571 THR A N 1
ATOM 4491 C CA . THR A 1 571 ? 1.869 45.156 -1.544 1 95.38 571 THR A CA 1
ATOM 4492 C C . THR A 1 571 ? 1.85 45.125 -0.018 1 95.38 571 THR A C 1
ATOM 4494 O O . THR A 1 571 ? 1.552 44.094 0.581 1 95.38 571 THR A O 1
ATOM 4497 N N . TYR A 1 572 ? 2.188 46.25 0.55 1 96.75 572 TYR A N 1
ATOM 4498 C CA . TYR A 1 572 ? 2.172 46.406 1.999 1 96.75 572 TYR A CA 1
ATOM 4499 C C . TYR A 1 572 ? 0.77 46.188 2.557 1 96.75 572 TYR A C 1
ATOM 4501 O O . TYR A 1 572 ? 0.598 45.531 3.574 1 96.75 572 TYR A O 1
ATOM 4509 N N . GLU A 1 573 ? -0.243 46.75 1.902 1 96 573 GLU A N 1
ATOM 4510 C CA . GLU A 1 573 ? -1.624 46.656 2.369 1 96 573 GLU A CA 1
ATOM 4511 C C . GLU A 1 573 ? -2.109 45.219 2.396 1 96 573 GLU A C 1
ATOM 4513 O O . GLU A 1 573 ? -2.779 44.781 3.342 1 96 573 GLU A O 1
ATOM 4518 N N . GLU A 1 574 ? -1.727 44.531 1.364 1 95.75 574 GLU A N 1
ATOM 4519 C CA . GLU A 1 574 ? -2.113 43.125 1.309 1 95.75 574 GLU A CA 1
ATOM 4520 C C . GLU A 1 574 ? -1.435 42.312 2.416 1 95.75 574 GLU A C 1
ATOM 4522 O O . GLU A 1 574 ? -2.07 41.469 3.064 1 95.75 574 GLU A O 1
ATOM 4527 N N . ALA A 1 575 ? -0.178 42.531 2.561 1 97.56 575 ALA A N 1
ATOM 4528 C CA . ALA A 1 575 ? 0.574 41.812 3.598 1 97.56 575 ALA A CA 1
ATOM 4529 C C . ALA A 1 575 ? -0.021 42.062 4.977 1 97.56 575 ALA A C 1
ATOM 4531 O O . ALA A 1 575 ? -0.168 41.156 5.781 1 97.56 575 ALA A O 1
ATOM 4532 N N . LEU A 1 576 ? -0.342 43.375 5.242 1 96.88 576 LEU A N 1
ATOM 4533 C CA . LEU A 1 576 ? -0.908 43.75 6.535 1 96.88 576 LEU A CA 1
ATOM 4534 C C . LEU A 1 576 ? -2.254 43.062 6.758 1 96.88 576 LEU A C 1
ATOM 4536 O O . LEU A 1 576 ? -2.539 42.594 7.859 1 96.88 576 LEU A O 1
ATOM 4540 N N . SER A 1 577 ? -3.072 43.031 5.766 1 96.25 577 SER A N 1
ATOM 4541 C CA . SER A 1 577 ? -4.387 42.375 5.855 1 96.25 577 SER A CA 1
ATOM 4542 C C . SER A 1 577 ? -4.262 40.906 6.152 1 96.25 577 SER A C 1
ATOM 4544 O O . SER A 1 577 ? -5.023 40.344 6.957 1 96.25 577 SER A O 1
ATOM 4546 N N . TRP A 1 578 ? -3.348 40.219 5.52 1 97.5 578 TRP A N 1
ATOM 4547 C CA . TRP A 1 578 ? -3.16 38.812 5.715 1 97.5 578 TRP A CA 1
ATOM 4548 C C . TRP A 1 578 ? -2.617 38.5 7.109 1 97.5 578 TRP A C 1
ATOM 4550 O O . TRP A 1 578 ? -3.01 37.531 7.738 1 97.5 578 TRP A O 1
ATOM 4560 N N . MET A 1 579 ? -1.689 39.281 7.555 1 97.12 579 MET A N 1
ATOM 4561 C CA . MET A 1 579 ? -1.146 39.094 8.891 1 97.12 579 MET A CA 1
ATOM 4562 C C . MET A 1 579 ? -2.23 39.281 9.953 1 97.12 579 MET A C 1
ATOM 4564 O O . MET A 1 579 ? -2.293 38.5 10.914 1 97.12 579 MET A O 1
ATOM 4568 N N . LYS A 1 580 ? -3.078 40.25 9.758 1 95.88 580 LYS A N 1
ATOM 4569 C CA . LYS A 1 580 ? -4.195 40.438 10.672 1 95.88 580 LYS A CA 1
ATOM 4570 C C . LYS A 1 580 ? -5.137 39.25 10.68 1 95.88 580 LYS A C 1
ATOM 4572 O O . LYS A 1 580 ? -5.574 38.812 11.734 1 95.88 580 LYS A O 1
ATOM 4577 N N . LEU A 1 581 ? -5.453 38.781 9.516 1 96.56 581 LEU A N 1
ATOM 4578 C CA . LEU A 1 581 ? -6.344 37.625 9.391 1 96.56 581 LEU A CA 1
ATOM 4579 C C . LEU A 1 581 ? -5.715 36.375 10.016 1 96.56 581 LEU A C 1
ATOM 4581 O O . LEU A 1 581 ? -6.398 35.594 10.672 1 96.56 581 LEU A O 1
ATOM 4585 N N . LEU A 1 582 ? -4.418 36.156 9.734 1 97.75 582 LEU A N 1
ATOM 4586 C CA . LEU A 1 582 ? -3.711 35 10.289 1 97.75 582 LEU A CA 1
ATOM 4587 C C . LEU A 1 582 ? -3.699 35.062 11.812 1 97.75 582 LEU A C 1
ATOM 4589 O O . LEU A 1 582 ? -3.947 34.062 12.469 1 97.75 582 LEU A O 1
ATOM 4593 N N . GLN A 1 583 ? -3.424 36.219 12.383 1 96.06 583 GLN A N 1
ATOM 4594 C CA . GLN A 1 583 ? -3.414 36.375 13.836 1 96.06 583 GLN A CA 1
ATOM 4595 C C . GLN A 1 583 ? -4.805 36.156 14.422 1 96.06 583 GLN A C 1
ATOM 4597 O O . GLN A 1 583 ? -4.949 35.531 15.477 1 96.06 583 GLN A O 1
ATOM 4602 N N . ALA A 1 584 ? -5.809 36.688 13.789 1 95.94 584 ALA A N 1
ATOM 4603 C CA . ALA A 1 584 ? -7.184 36.469 14.227 1 95.94 584 ALA A CA 1
ATOM 4604 C C . ALA A 1 584 ? -7.547 35 14.195 1 95.94 584 ALA A C 1
ATOM 4606 O O . ALA A 1 584 ? -8.195 34.5 15.109 1 95.94 584 ALA A O 1
ATOM 4607 N N . THR A 1 585 ? -7.188 34.344 13.141 1 96.44 585 THR A N 1
ATOM 4608 C CA . THR A 1 585 ? -7.465 32.906 13 1 96.44 585 THR A CA 1
ATOM 4609 C C . THR A 1 585 ? -6.727 32.094 14.062 1 96.44 585 THR A C 1
ATOM 4611 O O . THR A 1 585 ? -7.281 31.156 14.633 1 96.44 585 THR A O 1
ATOM 4614 N N . ARG A 1 586 ? -5.492 32.438 14.297 1 95 586 ARG A N 1
ATOM 4615 C CA . ARG A 1 586 ? -4.707 31.766 15.336 1 95 586 ARG A CA 1
ATOM 4616 C C . ARG A 1 586 ? -5.383 31.906 16.703 1 95 586 ARG A C 1
ATOM 4618 O O . ARG A 1 586 ? -5.445 30.938 17.469 1 95 586 ARG A O 1
ATOM 4625 N N . ARG A 1 587 ? -5.871 33.094 17.031 1 94.44 587 ARG A N 1
ATOM 4626 C CA . ARG A 1 587 ? -6.578 33.312 18.281 1 94.44 587 ARG A CA 1
ATOM 4627 C C . ARG A 1 587 ? -7.836 32.469 18.375 1 94.44 587 ARG A C 1
ATOM 4629 O O . ARG A 1 587 ? -8.133 31.891 19.422 1 94.44 587 ARG A O 1
ATOM 4636 N N . GLN A 1 588 ? -8.516 32.438 17.312 1 94.06 588 GLN A N 1
ATOM 4637 C CA . GLN A 1 588 ? -9.719 31.594 17.266 1 94.06 588 GLN A CA 1
ATOM 4638 C C . GLN A 1 588 ? -9.375 30.125 17.484 1 94.06 588 GLN A C 1
ATOM 4640 O O . GLN A 1 588 ? -10.094 29.406 18.172 1 94.06 588 GLN A O 1
ATOM 4645 N N . MET A 1 589 ? -8.336 29.625 16.812 1 94.12 589 MET A N 1
ATOM 4646 C CA . MET A 1 589 ? -7.895 28.25 16.969 1 94.12 589 MET A CA 1
ATOM 4647 C C . MET A 1 589 ? -7.512 27.953 18.422 1 94.12 589 MET A C 1
ATOM 4649 O O . MET A 1 589 ? -7.82 26.891 18.953 1 94.12 589 MET A O 1
ATOM 4653 N N . ARG A 1 590 ? -6.867 28.906 19.031 1 91.5 590 ARG A N 1
ATOM 4654 C CA . ARG A 1 590 ? -6.469 28.734 20.422 1 91.5 590 ARG A CA 1
ATOM 4655 C C . ARG A 1 590 ? -7.688 28.594 21.328 1 91.5 590 ARG A C 1
ATOM 4657 O O . ARG A 1 590 ? -7.699 27.766 22.234 1 91.5 590 ARG A O 1
ATOM 4664 N N . HIS A 1 5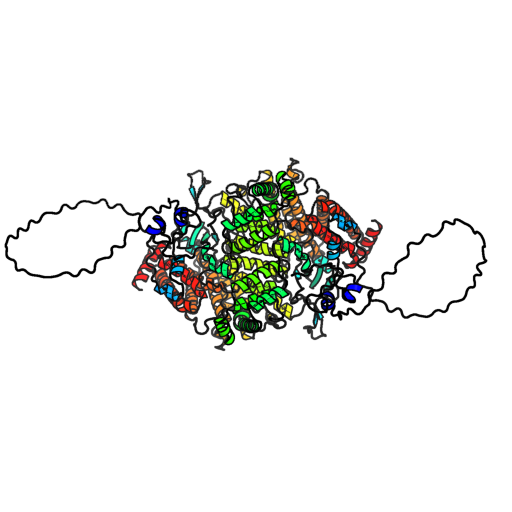91 ? -8.672 29.375 21.078 1 89.5 591 HIS A N 1
ATOM 4665 C CA . HIS A 1 591 ? -9.906 29.328 21.844 1 89.5 591 HIS A CA 1
ATOM 4666 C C . HIS A 1 591 ? -10.633 28 21.656 1 89.5 591 HIS A C 1
ATOM 4668 O O . HIS A 1 591 ? -11.281 27.5 22.578 1 89.5 591 HIS A O 1
ATOM 4674 N N . LYS A 1 592 ? -10.484 27.469 20.516 1 89.31 592 LYS A N 1
ATOM 4675 C CA . LYS A 1 592 ? -11.25 26.266 20.156 1 89.31 592 LYS A CA 1
ATOM 4676 C C . LYS A 1 592 ? -10.438 25 20.406 1 89.31 592 LYS A C 1
ATOM 4678 O O . LYS A 1 592 ? -10.992 23.906 20.484 1 89.31 592 LYS A O 1
ATOM 4683 N N . ALA A 1 593 ? -9.172 25.062 20.562 1 87.56 593 ALA A N 1
ATOM 4684 C CA . ALA A 1 593 ? -8.258 23.922 20.641 1 87.56 593 ALA A CA 1
ATOM 4685 C C . ALA A 1 593 ? -8.586 23.031 21.844 1 87.56 593 ALA A C 1
ATOM 4687 O O . ALA A 1 593 ? -8.32 21.828 21.828 1 87.56 593 ALA A O 1
ATOM 4688 N N . ASN A 1 594 ? -9.188 23.578 22.859 1 82.5 594 ASN A N 1
ATOM 4689 C CA . ASN A 1 594 ? -9.539 22.781 24.047 1 82.5 594 ASN A CA 1
ATOM 4690 C C . ASN A 1 594 ? -10.688 21.828 23.75 1 82.5 594 ASN A C 1
ATOM 4692 O O . ASN A 1 594 ? -10.719 20.703 24.266 1 82.5 594 ASN A O 1
ATOM 4696 N N . ALA A 1 595 ? -11.492 22.359 22.969 1 83.06 595 ALA A N 1
ATOM 4697 C CA . ALA A 1 595 ? -12.656 21.547 22.625 1 83.06 595 ALA A CA 1
ATOM 4698 C C . ALA A 1 595 ? -12.359 20.656 21.406 1 83.06 595 ALA A C 1
ATOM 4700 O O . ALA A 1 595 ? -12.812 19.516 21.344 1 83.06 595 ALA A O 1
ATOM 4701 N N . PHE A 1 596 ? -11.656 21.172 20.516 1 88.56 596 PHE A N 1
ATOM 4702 C CA . PHE A 1 596 ? -11.352 20.453 19.266 1 88.56 596 PHE A CA 1
ATOM 4703 C C . PHE A 1 596 ? -9.883 20.062 19.219 1 88.56 596 PHE A C 1
ATOM 4705 O O . PHE A 1 596 ? -9.062 20.781 18.641 1 88.56 596 PHE A O 1
ATOM 4712 N N . VAL A 1 597 ? -9.656 18.891 19.609 1 86.88 597 VAL A N 1
ATOM 4713 C CA . VAL A 1 597 ? -8.289 18.391 19.719 1 86.88 597 VAL A CA 1
ATOM 4714 C C . VAL A 1 597 ? -7.652 18.312 18.328 1 86.88 597 VAL A C 1
ATOM 4716 O O . VAL A 1 597 ? -6.434 18.453 18.188 1 86.88 597 VAL A O 1
ATOM 4719 N N . VAL A 1 598 ? -8.445 18.219 17.297 1 90.5 598 VAL A N 1
ATOM 4720 C CA . VAL A 1 598 ? -8 18.016 15.922 1 90.5 598 VAL A CA 1
ATOM 4721 C C . VAL A 1 598 ? -7.266 19.25 15.43 1 90.5 598 VAL A C 1
ATOM 4723 O O . VAL A 1 598 ? -6.445 19.172 14.508 1 90.5 598 VAL A O 1
ATOM 4726 N N . ILE A 1 599 ? -7.457 20.438 16.062 1 92.94 599 ILE A N 1
ATOM 4727 C CA . ILE A 1 599 ? -6.895 21.703 15.594 1 92.94 599 ILE A CA 1
ATOM 4728 C C . ILE A 1 599 ? -5.527 21.922 16.234 1 92.94 599 ILE A C 1
ATOM 4730 O O . ILE A 1 599 ? -4.746 22.766 15.781 1 92.94 599 ILE A O 1
ATOM 4734 N N . ARG A 1 600 ? -5.156 21.125 17.234 1 92 600 ARG A N 1
ATOM 4735 C CA . ARG A 1 600 ? -4.012 21.391 18.109 1 92 600 ARG A CA 1
ATOM 4736 C C . ARG A 1 600 ? -2.705 21.312 17.328 1 92 600 ARG A C 1
ATOM 4738 O O . ARG A 1 600 ? -1.792 22.109 17.547 1 92 600 ARG A O 1
ATOM 4745 N N . LEU A 1 601 ? -2.58 20.406 16.469 1 91.06 601 LEU A N 1
ATOM 4746 C CA . LEU A 1 601 ? -1.342 20.266 15.711 1 91.06 601 LEU A CA 1
ATOM 4747 C C . LEU A 1 601 ? -1.111 21.484 14.82 1 91.06 601 LEU A C 1
ATOM 4749 O O . LEU A 1 601 ? 0 22.016 14.766 1 91.06 601 LEU A O 1
ATOM 4753 N N . GLY A 1 602 ? -2.16 21.891 14.102 1 93.62 602 GLY A N 1
ATOM 4754 C CA . GLY A 1 602 ? -2.039 23.078 13.273 1 93.62 602 GLY A CA 1
ATOM 4755 C C . GLY A 1 602 ? -1.656 24.312 14.062 1 93.62 602 GLY A C 1
ATOM 4756 O O . GLY A 1 602 ? -0.83 25.109 13.609 1 93.62 602 GLY A O 1
ATOM 4757 N N . LEU A 1 603 ? -2.268 24.438 15.211 1 94.38 603 LEU A N 1
ATOM 4758 C CA . LEU A 1 603 ? -1.962 25.562 16.078 1 94.38 603 LEU A CA 1
ATOM 4759 C C . LEU A 1 603 ? -0.516 25.5 16.562 1 94.38 603 LEU A C 1
ATOM 4761 O O . LEU A 1 603 ? 0.182 26.516 16.562 1 94.38 603 LEU A O 1
ATOM 4765 N N . LEU A 1 604 ? -0.115 24.328 16.906 1 90.62 604 LEU A N 1
ATOM 4766 C CA . LEU A 1 604 ? 1.25 24.141 17.391 1 90.62 604 LEU A CA 1
ATOM 4767 C C . LEU A 1 604 ? 2.262 24.531 16.312 1 90.62 604 LEU A C 1
ATOM 4769 O O . LEU A 1 604 ? 3.24 25.219 16.594 1 90.62 604 LEU A O 1
ATOM 4773 N N . ARG A 1 605 ? 2.07 24.125 15.125 1 91.75 605 ARG A N 1
ATOM 4774 C CA . ARG A 1 605 ? 2.984 24.422 14.023 1 91.75 605 ARG A CA 1
ATOM 4775 C C . ARG A 1 605 ? 3.057 25.922 13.758 1 91.75 605 ARG A C 1
ATOM 4777 O O . ARG A 1 605 ? 4.141 26.469 13.523 1 91.75 605 ARG A O 1
ATOM 4784 N N . MET A 1 606 ? 1.944 26.562 13.781 1 93.75 606 MET A N 1
ATOM 4785 C CA . MET A 1 606 ? 1.898 28 13.531 1 93.75 606 MET A CA 1
ATOM 4786 C C . MET A 1 606 ? 2.508 28.766 14.688 1 93.75 606 MET A C 1
ATOM 4788 O O . MET A 1 606 ? 3.248 29.734 14.477 1 93.75 606 MET A O 1
ATOM 4792 N N . ASP A 1 607 ? 2.199 28.359 15.836 1 92.12 607 ASP A N 1
ATOM 4793 C CA . ASP A 1 607 ? 2.744 29.016 17.016 1 92.12 607 ASP A CA 1
ATOM 4794 C C . ASP A 1 607 ? 4.266 28.891 17.078 1 92.12 607 ASP A C 1
ATOM 4796 O O . ASP A 1 607 ? 4.953 29.797 17.547 1 92.12 607 ASP A O 1
ATOM 4800 N N . ALA A 1 608 ? 4.77 27.781 16.656 1 89.44 608 ALA A N 1
ATOM 4801 C CA . ALA A 1 608 ? 6.215 27.594 16.625 1 89.44 608 ALA A CA 1
ATOM 4802 C C . ALA A 1 608 ? 6.887 28.641 15.75 1 89.44 608 ALA A C 1
ATOM 4804 O O . ALA A 1 608 ? 7.957 29.156 16.094 1 89.44 608 ALA A O 1
ATOM 4805 N N . ILE A 1 609 ? 6.285 29.016 14.672 1 92.88 609 ILE A N 1
ATOM 4806 C CA . ILE A 1 609 ? 6.82 30.016 13.758 1 92.88 609 ILE A CA 1
ATOM 4807 C C . ILE A 1 609 ? 6.738 31.406 14.406 1 92.88 609 ILE A C 1
ATOM 4809 O O . ILE A 1 609 ? 7.699 32.156 14.352 1 92.88 609 ILE A O 1
ATOM 4813 N N . PHE A 1 610 ? 5.637 31.703 15.039 1 92.25 610 PHE A N 1
ATOM 4814 C CA . PHE A 1 610 ? 5.441 33 15.664 1 92.25 610 PHE A CA 1
ATOM 4815 C C . PHE A 1 610 ? 6.348 33.156 16.891 1 92.25 610 PHE A C 1
ATOM 4817 O O . PHE A 1 610 ? 6.871 34.25 17.141 1 92.25 610 PHE A O 1
ATOM 4824 N N . TRP A 1 611 ? 6.488 32.125 17.562 1 87.06 611 TRP A N 1
ATOM 4825 C CA . TRP A 1 611 ? 7.344 32.156 18.75 1 87.06 611 TRP A CA 1
ATOM 4826 C C . TRP A 1 611 ? 8.797 32.375 18.359 1 87.06 611 TRP A C 1
ATOM 4828 O O . TRP A 1 611 ? 9.516 33.125 19.031 1 87.06 611 TRP A O 1
ATOM 4838 N N . ARG A 1 612 ? 9.273 31.734 17.375 1 87.06 612 ARG A N 1
ATOM 4839 C CA . ARG A 1 612 ? 10.633 31.922 16.875 1 87.06 612 ARG A CA 1
ATOM 4840 C C . ARG A 1 612 ? 10.797 33.312 16.234 1 87.06 612 ARG A C 1
ATOM 4842 O O . ARG A 1 612 ? 11.883 33.875 16.266 1 87.06 612 ARG A O 1
ATOM 4849 N N . GLY A 1 613 ? 9.781 33.781 15.727 1 91.25 613 GLY A N 1
ATOM 4850 C CA . GLY A 1 613 ? 9.773 35.031 14.953 1 91.25 613 GLY A CA 1
ATOM 4851 C C . GLY A 1 613 ? 9.586 34.781 13.469 1 91.25 613 GLY A C 1
ATOM 4852 O O . GLY A 1 613 ? 10.43 34.156 12.82 1 91.25 613 GLY A O 1
ATOM 4853 N N . VAL A 1 614 ? 8.555 35.312 12.969 1 95.12 614 VAL A N 1
ATOM 4854 C CA . VAL A 1 614 ? 8.203 35.094 11.57 1 95.12 614 VAL A CA 1
ATOM 4855 C C . VAL A 1 614 ? 9.344 35.594 10.672 1 95.12 614 VAL A C 1
ATOM 4857 O O . VAL A 1 614 ? 9.68 34.938 9.68 1 95.12 614 VAL A O 1
ATOM 4860 N N . ASP A 1 615 ? 10 36.719 11.008 1 94.5 615 ASP A N 1
ATOM 4861 C CA . ASP A 1 615 ? 11.078 37.281 10.211 1 94.5 615 ASP A CA 1
ATOM 4862 C C . ASP A 1 615 ? 12.391 36.562 10.438 1 94.5 615 ASP A C 1
ATOM 4864 O O . ASP A 1 615 ? 13.352 36.719 9.68 1 94.5 615 ASP A O 1
ATOM 4868 N N . GLN A 1 616 ? 12.422 35.688 11.453 1 92.88 616 GLN A N 1
ATOM 4869 C CA . GLN A 1 616 ? 13.594 34.844 11.688 1 92.88 616 GLN A CA 1
ATOM 4870 C C . GLN A 1 616 ? 13.469 33.531 10.969 1 92.88 616 GLN A C 1
ATOM 4872 O O . GLN A 1 616 ? 14.477 32.875 10.672 1 92.88 616 GLN A O 1
ATOM 4877 N N . VAL A 1 617 ? 12.219 33.156 10.734 1 94.44 617 VAL A N 1
ATOM 4878 C CA . VAL A 1 617 ? 11.977 31.875 10.078 1 94.44 617 VAL A CA 1
ATOM 4879 C C . VAL A 1 617 ? 11.93 32.062 8.562 1 94.44 617 VAL A C 1
ATOM 4881 O O . VAL A 1 617 ? 12.516 31.297 7.812 1 94.44 617 VAL A O 1
ATOM 4884 N N . LEU A 1 618 ? 11.266 33.188 8.148 1 96.88 618 LEU A N 1
ATOM 4885 C CA . LEU A 1 618 ? 10.984 33.375 6.727 1 96.88 618 LEU A CA 1
ATOM 4886 C C . LEU A 1 618 ? 11.75 34.562 6.184 1 96.88 618 LEU A C 1
ATOM 4888 O O . LEU A 1 618 ? 11.891 35.594 6.871 1 96.88 618 LEU A O 1
ATOM 4892 N N . LYS A 1 619 ? 12.281 34.375 4.992 1 95.56 619 LYS A N 1
ATOM 4893 C CA . LYS A 1 619 ? 12.812 35.531 4.258 1 95.56 619 LYS A CA 1
ATOM 4894 C C . LYS A 1 619 ? 11.695 36.438 3.77 1 95.56 619 LYS A C 1
ATOM 4896 O O . LYS A 1 619 ? 10.867 36.031 2.947 1 95.56 619 LYS A O 1
ATOM 4901 N N . LEU A 1 620 ? 11.688 37.688 4.258 1 96.38 620 LEU A N 1
ATOM 4902 C CA . LEU A 1 620 ? 10.602 38.594 3.936 1 96.38 620 LEU A CA 1
ATOM 4903 C C . LEU A 1 620 ? 11.102 39.781 3.1 1 96.38 620 LEU A C 1
ATOM 4905 O O . LEU A 1 620 ? 12.195 40.281 3.336 1 96.38 620 LEU A O 1
ATOM 4909 N N . GLU A 1 621 ? 10.352 40.125 2.123 1 96.12 621 GLU A N 1
ATOM 4910 C CA . GLU A 1 621 ? 10.602 41.375 1.408 1 96.12 621 GLU A CA 1
ATOM 4911 C C . GLU A 1 621 ? 10.414 42.562 2.322 1 96.12 621 GLU A C 1
ATOM 4913 O O . GLU A 1 621 ? 9.664 42.5 3.301 1 96.12 621 GLU A O 1
ATOM 4918 N N . PRO A 1 622 ? 11.016 43.656 1.973 1 96.69 622 PRO A N 1
ATOM 4919 C CA . PRO A 1 622 ? 10.984 44.844 2.861 1 96.69 622 PRO A CA 1
ATOM 4920 C C . PRO A 1 622 ? 9.562 45.312 3.174 1 96.69 622 PRO A C 1
ATOM 4922 O O . PRO A 1 622 ? 9.25 45.594 4.328 1 96.69 622 PRO A O 1
ATOM 4925 N N . HIS A 1 623 ? 8.672 45.344 2.156 1 96.88 623 HIS A N 1
ATOM 4926 C CA . HIS A 1 623 ? 7.312 45.812 2.387 1 96.88 623 HIS A CA 1
ATOM 4927 C C . HIS A 1 623 ? 6.539 44.844 3.273 1 96.88 623 HIS A C 1
ATOM 4929 O O . HIS A 1 623 ? 5.648 45.25 4.02 1 96.88 623 HIS A O 1
ATOM 4935 N N . VAL A 1 624 ? 6.828 43.562 3.215 1 97.44 624 VAL A N 1
ATOM 4936 C CA . VAL A 1 624 ? 6.176 42.531 4.027 1 97.44 624 VAL A CA 1
ATOM 4937 C C . VAL A 1 624 ? 6.676 42.625 5.469 1 97.44 624 VAL A C 1
ATOM 4939 O O . VAL A 1 624 ? 5.898 42.438 6.41 1 97.44 624 VAL A O 1
ATOM 4942 N N . LYS A 1 625 ? 8 42.875 5.645 1 96.62 625 LYS A N 1
ATOM 4943 C CA . LYS A 1 625 ? 8.578 43.031 6.977 1 96.62 625 LYS A CA 1
ATOM 4944 C C . LYS A 1 625 ? 7.965 44.25 7.695 1 96.62 625 LYS A C 1
ATOM 4946 O O . LYS A 1 625 ? 7.695 44.188 8.898 1 96.62 625 LYS A O 1
ATOM 4951 N N . LEU A 1 626 ? 7.789 45.312 6.953 1 96.19 626 LEU A N 1
ATOM 4952 C CA . LEU A 1 626 ? 7.16 46.5 7.508 1 96.19 626 LEU A CA 1
ATOM 4953 C C . LEU A 1 626 ? 5.746 46.188 7.996 1 96.19 626 LEU A C 1
ATOM 4955 O O . LEU A 1 626 ? 5.32 46.688 9.039 1 96.19 626 LEU A O 1
ATOM 4959 N N . ALA A 1 627 ? 5.059 45.406 7.207 1 96.62 627 ALA A N 1
ATOM 4960 C CA . ALA A 1 627 ? 3.705 45 7.582 1 96.62 627 ALA A CA 1
ATOM 4961 C C . ALA A 1 627 ? 3.711 44.156 8.852 1 96.62 627 ALA A C 1
ATOM 4963 O O . ALA A 1 627 ? 2.824 44.281 9.695 1 96.62 627 ALA A O 1
ATOM 4964 N N . LEU A 1 628 ? 4.641 43.25 8.992 1 96.12 628 LEU A N 1
ATOM 4965 C CA . LEU A 1 628 ? 4.789 42.406 10.188 1 96.12 628 LEU A CA 1
ATOM 4966 C C . LEU A 1 628 ? 5.035 43.281 11.422 1 96.12 628 LEU A C 1
ATOM 4968 O O . LEU A 1 628 ? 4.418 43.062 12.461 1 96.12 628 LEU A O 1
ATOM 4972 N N . ASP A 1 629 ? 5.953 44.281 11.312 1 94.62 629 ASP A N 1
ATOM 4973 C CA . ASP A 1 629 ? 6.285 45.188 12.422 1 94.62 629 ASP A CA 1
ATOM 4974 C C . ASP A 1 629 ? 5.086 46.031 12.828 1 94.62 629 ASP A C 1
ATOM 4976 O O . ASP A 1 629 ? 4.883 46.312 14.016 1 94.62 629 ASP A O 1
ATOM 4980 N N . ALA A 1 630 ? 4.363 46.406 11.883 1 93.06 630 ALA A N 1
ATOM 4981 C CA . ALA A 1 630 ? 3.172 47.188 12.148 1 93.06 630 ALA A CA 1
ATOM 4982 C C . ALA A 1 630 ? 2.113 46.375 12.883 1 93.06 630 ALA A C 1
ATOM 4984 O O . ALA A 1 630 ? 1.342 46.906 13.68 1 93.06 630 ALA A O 1
ATOM 4985 N N . SER A 1 631 ? 2.041 45.156 12.555 1 89.38 631 SER A N 1
ATOM 4986 C CA . SER A 1 631 ? 1.043 44.281 13.156 1 89.38 631 SER A CA 1
ATOM 4987 C C . SER A 1 631 ? 1.371 44 14.617 1 89.38 631 SER A C 1
ATOM 4989 O O . SER A 1 631 ? 0.481 43.688 15.406 1 89.38 631 SER A O 1
ATOM 4991 N N . LYS A 1 632 ? 2.643 44.062 14.992 1 83.75 632 LYS A N 1
ATOM 4992 C CA . LYS A 1 632 ? 3.066 43.844 16.375 1 83.75 632 LYS A CA 1
ATOM 4993 C C . LYS A 1 632 ? 2.654 45 17.266 1 83.75 632 LYS A C 1
ATOM 4995 O O . LYS A 1 632 ? 2.359 44.812 18.453 1 83.75 632 LYS A O 1
ATOM 5000 N N . GLN A 1 633 ? 2.744 46.312 16.734 1 67.94 633 GLN A N 1
ATOM 5001 C CA . GLN A 1 633 ? 2.441 47.5 17.484 1 67.94 633 GLN A CA 1
ATOM 5002 C C . GLN A 1 633 ? 0.95 47.594 17.797 1 67.94 633 GLN A C 1
ATOM 5004 O O . GLN A 1 633 ? 0.558 48.188 18.812 1 67.94 633 GLN A O 1
ATOM 5009 N N . GLY A 1 634 ? 0.266 47.031 16.969 1 52.75 634 GLY A N 1
ATOM 5010 C CA . GLY A 1 634 ? -1.165 47.094 17.219 1 52.75 634 GLY A CA 1
ATOM 5011 C C . GLY A 1 634 ? -1.664 46.031 18.172 1 52.75 634 GLY A C 1
ATOM 5012 O O . GLY A 1 634 ? -2.852 45.969 18.5 1 52.75 634 GLY A O 1
ATOM 5013 N N . THR A 1 635 ? -0.983 44.969 18.406 1 49.12 635 THR A N 1
ATOM 5014 C CA . THR A 1 635 ? -1.443 43.969 19.375 1 49.12 635 THR A CA 1
ATOM 5015 C C . THR A 1 635 ? -0.891 44.281 20.766 1 49.12 635 THR A C 1
ATOM 5017 O O . THR A 1 635 ? 0.266 44.688 20.906 1 49.12 635 THR A O 1
ATOM 5020 N N . MET B 1 1 ? 20.625 -13.367 51.938 1 24.11 1 MET B N 1
ATOM 5021 C CA . MET B 1 1 ? 20.188 -12.484 53.031 1 24.11 1 MET B CA 1
ATOM 5022 C C . MET B 1 1 ? 20.469 -11.023 52.688 1 24.11 1 MET B C 1
ATOM 5024 O O . MET B 1 1 ? 21.625 -10.633 52.5 1 24.11 1 MET B O 1
ATOM 5028 N N . MET B 1 2 ? 19.578 -10.344 51.938 1 29.61 2 MET B N 1
ATOM 5029 C CA . MET B 1 2 ? 19.656 -9.016 51.344 1 29.61 2 MET B CA 1
ATOM 5030 C C . MET B 1 2 ? 19.828 -7.949 52.438 1 29.61 2 MET B C 1
ATOM 5032 O O . MET B 1 2 ? 19.062 -7.914 53.375 1 29.61 2 MET B O 1
ATOM 5036 N N . ARG B 1 3 ? 21.031 -7.512 52.562 1 32.12 3 ARG B N 1
ATOM 5037 C CA . ARG B 1 3 ? 21.359 -6.477 53.531 1 32.12 3 ARG B CA 1
ATOM 5038 C C . ARG B 1 3 ? 20.344 -5.344 53.531 1 32.12 3 ARG B C 1
ATOM 5040 O O . ARG B 1 3 ? 20.016 -4.816 52.438 1 32.12 3 ARG B O 1
ATOM 5047 N N . LYS B 1 4 ? 19.641 -5.332 54.625 1 35.84 4 LYS B N 1
ATOM 5048 C CA . LYS B 1 4 ? 18.578 -4.402 54.969 1 35.84 4 LYS B CA 1
ATOM 5049 C C . LYS B 1 4 ? 19.078 -2.967 55 1 35.84 4 LYS B C 1
ATOM 5051 O O . LYS B 1 4 ? 20.234 -2.725 55.375 1 35.84 4 LYS B O 1
ATOM 5056 N N . TYR B 1 5 ? 18.672 -1.92 54.344 1 37.56 5 TYR B N 1
ATOM 5057 C CA . TYR B 1 5 ? 18.969 -0.552 53.938 1 37.56 5 TYR B CA 1
ATOM 5058 C C . TYR B 1 5 ? 19.594 0.237 55.094 1 37.56 5 TYR B C 1
ATOM 5060 O O . TYR B 1 5 ? 20.609 0.906 54.938 1 37.56 5 TYR B O 1
ATOM 5068 N N . MET B 1 6 ? 19 0.711 56.188 1 40.31 6 MET B N 1
ATOM 5069 C CA . MET B 1 6 ? 19.266 1.91 56.969 1 40.31 6 MET B CA 1
ATOM 5070 C C . MET B 1 6 ? 20 1.561 58.281 1 40.31 6 MET B C 1
ATOM 5072 O O . MET B 1 6 ? 19.531 1.896 59.375 1 40.31 6 MET B O 1
ATOM 5076 N N . SER B 1 7 ? 20.875 0.557 58.344 1 37.97 7 SER B N 1
ATOM 5077 C CA . SER B 1 7 ? 21.422 0.358 59.688 1 37.97 7 SER B CA 1
ATOM 5078 C C . SER B 1 7 ? 22.453 1.426 60.031 1 37.97 7 SER B C 1
ATOM 5080 O O . SER B 1 7 ? 23.234 1.841 59.156 1 37.97 7 SER B O 1
ATOM 5082 N N . LYS B 1 8 ? 22.484 2.201 61.125 1 43.94 8 LYS B N 1
ATOM 5083 C CA . LYS B 1 8 ? 23.359 3.174 61.781 1 43.94 8 LYS B CA 1
ATOM 5084 C C . LYS B 1 8 ? 24.797 2.682 61.812 1 43.94 8 LYS B C 1
ATOM 5086 O O . LYS B 1 8 ? 25.719 3.443 62.125 1 43.94 8 LYS B O 1
ATOM 5091 N N . ARG B 1 9 ? 25.094 1.304 61.719 1 48.97 9 ARG B N 1
ATOM 5092 C CA . ARG B 1 9 ? 26.406 0.766 62.031 1 48.97 9 ARG B CA 1
ATOM 5093 C C . ARG B 1 9 ? 27.375 0.967 60.875 1 48.97 9 ARG B C 1
ATOM 5095 O O . ARG B 1 9 ? 28.594 0.792 61.062 1 48.97 9 ARG B O 1
ATOM 5102 N N . GLN B 1 10 ? 27.016 0.958 59.656 1 57.62 10 GLN B N 1
ATOM 5103 C CA . GLN B 1 10 ? 28.031 0.953 58.625 1 57.62 10 GLN B CA 1
ATOM 5104 C C . GLN B 1 10 ? 28.156 2.326 57.969 1 57.62 10 GLN B C 1
ATOM 5106 O O . GLN B 1 10 ? 27.188 2.859 57.438 1 57.62 10 GLN B O 1
ATOM 5111 N N . ARG B 1 11 ? 29.172 3.201 58.156 1 65.31 11 ARG B N 1
ATOM 5112 C CA . ARG B 1 11 ? 29.531 4.535 57.688 1 65.31 11 ARG B CA 1
ATOM 5113 C C . ARG B 1 11 ? 29.625 4.574 56.156 1 65.31 11 ARG B C 1
ATOM 5115 O O . ARG B 1 11 ? 30.25 3.705 55.562 1 65.31 11 ARG B O 1
ATOM 5122 N N . PRO B 1 12 ? 28.828 5.363 55.562 1 73.12 12 PRO B N 1
ATOM 5123 C CA . PRO B 1 12 ? 28.969 5.48 54.094 1 73.12 12 PRO B CA 1
ATOM 5124 C C . PRO B 1 12 ? 30.344 5.961 53.688 1 73.12 12 PRO B C 1
ATOM 5126 O O . PRO B 1 12 ? 31.078 6.543 54.5 1 73.12 12 PRO B O 1
ATOM 5129 N N . CYS B 1 13 ? 30.922 5.633 52.406 1 75.25 13 CYS B N 1
ATOM 5130 C CA . CYS B 1 13 ? 32.219 6.059 51.938 1 75.25 13 CYS B CA 1
ATOM 5131 C C . CYS B 1 13 ? 32.312 7.578 51.812 1 75.25 13 CYS B C 1
ATOM 5133 O O . CYS B 1 13 ? 31.281 8.25 51.812 1 75.25 13 CYS B O 1
ATOM 5135 N N . ASP B 1 14 ? 33.406 8.32 51.812 1 77.69 14 ASP B N 1
ATOM 5136 C CA . ASP B 1 14 ? 33.625 9.758 51.844 1 77.69 14 ASP B CA 1
ATOM 5137 C C . ASP B 1 14 ? 32.875 10.461 50.719 1 77.69 14 ASP B C 1
ATOM 5139 O O . ASP B 1 14 ? 32.375 11.57 50.875 1 77.69 14 ASP B O 1
ATOM 5143 N N . PHE B 1 15 ? 32.625 9.773 49.531 1 78.12 15 PHE B N 1
ATOM 5144 C CA . PHE B 1 15 ? 31.969 10.32 48.375 1 78.12 15 PHE B CA 1
ATOM 5145 C C . PHE B 1 15 ? 30.453 10.297 48.531 1 78.12 15 PHE B C 1
ATOM 5147 O O . PHE B 1 15 ? 29.781 11.297 48.281 1 78.12 15 PHE B O 1
ATOM 5154 N N . CYS B 1 16 ? 29.969 9.195 48.906 1 77.25 16 CYS B N 1
ATOM 5155 C CA . CYS B 1 16 ? 28.531 9.102 49.156 1 77.25 16 CYS B CA 1
ATOM 5156 C C . CYS B 1 16 ? 28.109 10.023 50.281 1 77.25 16 CYS B C 1
ATOM 5158 O O . CYS B 1 16 ? 27.031 10.617 50.25 1 77.25 16 CYS B O 1
ATOM 5160 N N . ARG B 1 17 ? 29 10.234 51.281 1 77.62 17 ARG B N 1
ATOM 5161 C CA . ARG B 1 17 ? 28.781 11.133 52.438 1 77.62 17 ARG B CA 1
ATOM 5162 C C . ARG B 1 17 ? 28.734 12.586 51.969 1 77.62 17 ARG B C 1
ATOM 5164 O O . ARG B 1 17 ? 27.906 13.367 52.438 1 77.62 17 ARG B O 1
ATOM 5171 N N . SER B 1 18 ? 29.562 13.008 51.062 1 76.38 18 SER B N 1
ATOM 5172 C CA . SER B 1 18 ? 29.609 14.375 50.562 1 76.38 18 SER B CA 1
ATOM 5173 C C . SER B 1 18 ? 28.391 14.711 49.75 1 76.38 18 SER B C 1
ATOM 5175 O O . SER B 1 18 ? 27.953 15.859 49.688 1 76.38 18 SER B O 1
ATOM 5177 N N . ARG B 1 19 ? 27.734 13.609 49.156 1 73.19 19 ARG B N 1
ATOM 5178 C CA . ARG B 1 19 ? 26.594 13.805 48.281 1 73.19 19 ARG B CA 1
ATOM 5179 C C . ARG B 1 19 ? 25.297 13.445 49 1 73.19 19 ARG B C 1
ATOM 5181 O O . ARG B 1 19 ? 24.203 13.586 48.406 1 73.19 19 ARG B O 1
ATOM 5188 N N . LYS B 1 20 ? 25.359 13.008 50.281 1 72.94 20 LYS B N 1
ATOM 5189 C CA . LYS B 1 20 ? 24.25 12.586 51.125 1 72.94 20 LYS B CA 1
ATOM 5190 C C . LYS B 1 20 ? 23.391 11.531 50.438 1 72.94 20 LYS B C 1
ATOM 5192 O O . LYS B 1 20 ? 22.156 11.578 50.531 1 72.94 20 LYS B O 1
ATOM 5197 N N . THR B 1 21 ? 24.141 10.617 49.719 1 74.69 21 THR B N 1
ATOM 5198 C CA . THR B 1 21 ? 23.469 9.523 49.031 1 74.69 21 THR B CA 1
ATOM 5199 C C . THR B 1 21 ? 23.766 8.188 49.719 1 74.69 21 THR B C 1
ATOM 5201 O O . THR B 1 21 ? 24.766 8.062 50.438 1 74.69 21 THR B O 1
ATOM 5204 N N . ALA B 1 22 ? 22.828 7.238 49.344 1 75.25 22 ALA B N 1
ATOM 5205 C CA . ALA B 1 22 ? 22.953 5.906 49.938 1 75.25 22 ALA B CA 1
ATOM 5206 C C . ALA B 1 22 ? 24.172 5.172 49.375 1 75.25 22 ALA B C 1
ATOM 5208 O O . ALA B 1 22 ? 24.297 4.973 48.188 1 75.25 22 ALA B O 1
ATOM 5209 N N . CYS B 1 23 ? 25.188 4.801 50.25 1 73.44 23 CYS B N 1
ATOM 5210 C CA . CYS B 1 23 ? 26.391 4.059 49.938 1 73.44 23 CYS B CA 1
ATOM 5211 C C . CYS B 1 23 ? 26.125 2.561 49.875 1 73.44 23 CYS B C 1
ATOM 5213 O O . CYS B 1 23 ? 25.844 1.942 50.906 1 73.44 23 CYS B O 1
ATOM 5215 N N . ARG B 1 24 ? 25.859 1.991 48.844 1 75.38 24 ARG B N 1
ATOM 5216 C CA . ARG B 1 24 ? 25.594 0.565 48.688 1 75.38 24 ARG B CA 1
ATOM 5217 C C . ARG B 1 24 ? 26.844 -0.197 48.281 1 75.38 24 ARG B C 1
ATOM 5219 O O . ARG B 1 24 ? 27.312 -0.056 47.156 1 75.38 24 ARG B O 1
ATOM 5226 N N . ILE B 1 25 ? 27.5 -0.985 49.219 1 72.62 25 ILE B N 1
ATOM 5227 C CA . ILE B 1 25 ? 28.641 -1.87 49.031 1 72.62 25 ILE B CA 1
ATOM 5228 C C . ILE B 1 25 ? 28.172 -3.324 49.031 1 72.62 25 ILE B C 1
ATOM 5230 O O . ILE B 1 25 ? 27.547 -3.785 49.969 1 72.62 25 ILE B O 1
ATOM 5234 N N . GLU B 1 26 ? 28.25 -4.027 48.094 1 66.12 26 GLU B N 1
ATOM 5235 C CA . GLU B 1 26 ? 27.766 -5.406 48.062 1 66.12 26 GLU B CA 1
ATOM 5236 C C . GLU B 1 26 ? 28.703 -6.336 48.844 1 66.12 26 GLU B C 1
ATOM 5238 O O . GLU B 1 26 ? 28.234 -7.141 49.656 1 66.12 26 GLU B O 1
ATOM 5243 N N . SER B 1 27 ? 30.172 -6.523 48.469 1 68.94 27 SER B N 1
ATOM 5244 C CA . SER B 1 27 ? 31.062 -7.414 49.188 1 68.94 27 SER B CA 1
ATOM 5245 C C . SER B 1 27 ? 32.281 -6.664 49.75 1 68.94 27 SER B C 1
ATOM 5247 O O . SER B 1 27 ? 32.656 -6.859 50.906 1 68.94 27 SER B O 1
ATOM 5249 N N . SER B 1 28 ? 33.062 -5.879 49 1 74.06 28 SER B N 1
ATOM 5250 C CA . SER B 1 28 ? 34.219 -5.07 49.375 1 74.06 28 SER B CA 1
ATOM 5251 C C . SER B 1 28 ? 34.188 -3.707 48.688 1 74.06 28 SER B C 1
ATOM 5253 O O . SER B 1 28 ? 33.562 -3.553 47.625 1 74.06 28 SER B O 1
ATOM 5255 N N . PRO B 1 29 ? 34.656 -2.641 49.344 1 71.81 29 PRO B N 1
ATOM 5256 C CA . PRO B 1 29 ? 34.812 -1.404 48.594 1 71.81 29 PRO B CA 1
ATOM 5257 C C . PRO B 1 29 ? 35.469 -1.631 47.219 1 71.81 29 PRO B C 1
ATOM 5259 O O . PRO B 1 29 ? 36.188 -2.619 47.062 1 71.81 29 PRO B O 1
ATOM 5262 N N . PRO B 1 30 ? 34.938 -0.759 46.281 1 73.75 30 PRO B N 1
ATOM 5263 C CA . PRO B 1 30 ? 34.25 0.543 46.312 1 73.75 30 PRO B CA 1
ATOM 5264 C C . PRO B 1 30 ? 32.75 0.424 46.281 1 73.75 30 PRO B C 1
ATOM 5266 O O . PRO B 1 30 ? 32.219 -0.627 45.938 1 73.75 30 PRO B O 1
ATOM 5269 N N . CYS B 1 31 ? 31.938 1.481 46.75 1 74.5 31 CYS B N 1
ATOM 5270 C CA . CYS B 1 31 ? 30.484 1.486 46.75 1 74.5 31 CYS B CA 1
ATOM 5271 C C . CYS B 1 31 ? 29.922 1.661 45.344 1 74.5 31 CYS B C 1
ATOM 5273 O O . CYS B 1 31 ? 30.625 2.088 44.438 1 74.5 31 CYS B O 1
ATOM 5275 N N . ARG B 1 32 ? 28.75 1.294 45.156 1 75.44 32 ARG B N 1
ATOM 5276 C CA . ARG B 1 32 ? 28.094 1.324 43.875 1 75.44 32 ARG B CA 1
ATOM 5277 C C . ARG B 1 32 ? 28.234 2.701 43.219 1 75.44 32 ARG B C 1
ATOM 5279 O O . ARG B 1 32 ? 28.438 2.809 42 1 75.44 32 ARG B O 1
ATOM 5286 N N . LEU B 1 33 ? 28.109 3.73 43.844 1 77.06 33 LEU B N 1
ATOM 5287 C CA . LEU B 1 33 ? 28.172 5.094 43.344 1 77.06 33 LEU B CA 1
ATOM 5288 C C . LEU B 1 33 ? 29.594 5.469 42.969 1 77.06 33 LEU B C 1
ATOM 5290 O O . LEU B 1 33 ? 29.828 6.074 41.906 1 77.06 33 LEU B O 1
ATOM 5294 N N . CYS B 1 34 ? 30.516 5.16 43.812 1 77.25 34 CYS B N 1
ATOM 5295 C CA . CYS B 1 34 ? 31.906 5.406 43.5 1 77.25 34 CYS B CA 1
ATOM 5296 C C . CYS B 1 34 ? 32.344 4.621 42.281 1 77.25 34 CYS B C 1
ATOM 5298 O O . CYS B 1 34 ? 33.094 5.125 41.438 1 77.25 34 CYS B O 1
ATOM 5300 N N . GLN B 1 35 ? 31.812 3.434 42 1 75.38 35 GLN B N 1
ATOM 5301 C CA . GLN B 1 35 ? 32.062 2.617 40.812 1 75.38 35 GLN B CA 1
ATOM 5302 C C . GLN B 1 35 ? 31.484 3.27 39.562 1 75.38 35 GLN B C 1
ATOM 5304 O O . GLN B 1 35 ? 32.125 3.279 38.5 1 75.38 35 GLN B O 1
ATOM 5309 N N . GLN B 1 36 ? 30.297 3.918 39.75 1 71 36 GLN B N 1
ATOM 5310 C CA . GLN B 1 36 ? 29.594 4.547 38.625 1 71 36 GLN B CA 1
ATOM 5311 C C . GLN B 1 36 ? 30.281 5.848 38.219 1 71 36 GLN B C 1
ATOM 5313 O O . GLN B 1 36 ? 30.344 6.168 37.031 1 71 36 GLN B O 1
ATOM 5318 N N . TYR B 1 37 ? 30.875 6.562 39.094 1 75.25 37 TYR B N 1
ATOM 5319 C CA . TYR B 1 37 ? 31.5 7.855 38.812 1 75.25 37 TYR B CA 1
ATOM 5320 C C . TYR B 1 37 ? 33 7.723 38.688 1 75.25 37 TYR B C 1
ATOM 5322 O O . TYR B 1 37 ? 33.719 8.719 38.5 1 75.25 37 TYR B O 1
ATOM 5330 N N . GLY B 1 38 ? 33.594 6.48 38.688 1 74.75 38 GLY B N 1
ATOM 5331 C CA . GLY B 1 38 ? 35 6.172 38.531 1 74.75 38 GLY B CA 1
ATOM 5332 C C . GLY B 1 38 ? 35.875 6.824 39.594 1 74.75 38 GLY B C 1
ATOM 5333 O O . GLY B 1 38 ? 37 7.188 39.344 1 74.75 38 GLY B O 1
ATOM 5334 N N . ARG B 1 39 ? 35.281 7.078 40.719 1 74.94 39 ARG B N 1
ATOM 5335 C CA . ARG B 1 39 ? 36.062 7.703 41.781 1 74.94 39 ARG B CA 1
ATOM 5336 C C . ARG B 1 39 ? 36.5 6.668 42.781 1 74.94 39 ARG B C 1
ATOM 5338 O O . ARG B 1 39 ? 35.906 5.598 42.906 1 74.94 39 ARG B O 1
ATOM 5345 N N . GLU B 1 40 ? 37.688 7.008 43.5 1 78.56 40 GLU B N 1
ATOM 5346 C CA . GLU B 1 40 ? 38.25 6.129 44.531 1 78.56 40 GLU B CA 1
ATOM 5347 C C . GLU B 1 40 ? 37.344 6.125 45.781 1 78.56 40 GLU B C 1
ATOM 5349 O O . GLU B 1 40 ? 37.062 7.18 46.344 1 78.56 40 GLU B O 1
ATOM 5354 N N . CYS B 1 41 ? 36.75 4.965 46.188 1 73.5 41 CYS B N 1
ATOM 5355 C CA . CYS B 1 41 ? 35.844 4.77 47.312 1 73.5 41 CYS B CA 1
ATOM 5356 C C . CYS B 1 41 ? 36.594 4.754 48.656 1 73.5 41 CYS B C 1
ATOM 5358 O O . CYS B 1 41 ? 37.219 3.75 49 1 73.5 41 CYS B O 1
ATOM 5360 N N . THR B 1 42 ? 36.906 5.945 49.219 1 78.38 42 THR B N 1
ATOM 5361 C CA . THR B 1 42 ? 37.719 6.109 50.438 1 78.38 42 THR B CA 1
ATOM 5362 C C . THR B 1 42 ? 36.844 6.332 51.656 1 78.38 42 THR B C 1
ATOM 5364 O O . THR B 1 42 ? 35.719 6.797 51.531 1 78.38 42 THR B O 1
ATOM 5367 N N . PHE B 1 43 ? 37.125 5.812 52.844 1 70.25 43 PHE B N 1
ATOM 5368 C CA . PHE B 1 43 ? 36.406 5.906 54.094 1 70.25 43 PHE B CA 1
ATOM 5369 C C . PHE B 1 43 ? 37.219 6.695 55.125 1 70.25 43 PHE B C 1
ATOM 5371 O O . PHE B 1 43 ? 37.188 6.379 56.312 1 70.25 43 PHE B O 1
ATOM 5378 N N . VAL B 1 44 ? 38.188 7.617 54.656 1 68.38 44 VAL B N 1
ATOM 5379 C CA . VAL B 1 44 ? 39.219 8.203 55.531 1 68.38 44 VAL B CA 1
ATOM 5380 C C . VAL B 1 44 ? 38.656 9.398 56.281 1 68.38 44 VAL B C 1
ATOM 5382 O O . VAL B 1 44 ? 39.219 9.82 57.281 1 68.38 44 VAL B O 1
ATOM 5385 N N . GLU B 1 45 ? 37.594 10.031 55.531 1 52.59 45 GLU B N 1
ATOM 5386 C CA . GLU B 1 45 ? 37.281 11.305 56.188 1 52.59 45 GLU B CA 1
ATOM 5387 C C . GLU B 1 45 ? 36.5 11.094 57.5 1 52.59 45 GLU B C 1
ATOM 5389 O O . GLU B 1 45 ? 35.594 10.273 57.562 1 52.59 45 GLU B O 1
ATOM 5394 N N . ALA B 1 46 ? 37.094 11.391 58.562 1 45.38 46 ALA B N 1
ATOM 5395 C CA . ALA B 1 46 ? 36.562 11.328 59.938 1 45.38 46 ALA B CA 1
ATOM 5396 C C . ALA B 1 46 ? 35.25 12.094 60.062 1 45.38 46 ALA B C 1
ATOM 5398 O O . ALA B 1 46 ? 35.031 13.07 59.344 1 45.38 46 ALA B O 1
ATOM 5399 N N . ALA B 1 47 ? 34.125 11.492 60.531 1 40.81 47 ALA B N 1
ATOM 5400 C CA . ALA B 1 47 ? 32.844 12.078 60.844 1 40.81 47 ALA B CA 1
ATOM 5401 C C . ALA B 1 47 ? 33 13.438 61.531 1 40.81 47 ALA B C 1
ATOM 5403 O O . ALA B 1 47 ? 33.719 13.562 62.5 1 40.81 47 ALA B O 1
ATOM 5404 N N . ARG B 1 48 ? 32.75 14.539 60.781 1 34.38 48 ARG B N 1
ATOM 5405 C CA . ARG B 1 48 ? 32.906 15.781 61.531 1 34.38 48 ARG B CA 1
ATOM 5406 C C . ARG B 1 48 ? 32.031 15.789 62.781 1 34.38 48 ARG B C 1
ATOM 5408 O O . ARG B 1 48 ? 30.859 15.422 62.719 1 34.38 48 ARG B O 1
ATOM 5415 N N . PRO B 1 49 ? 32.5 15.844 63.875 1 30.56 49 PRO B N 1
ATOM 5416 C CA . PRO B 1 49 ? 31.781 15.836 65.188 1 30.56 49 PRO B CA 1
ATOM 5417 C C . PRO B 1 49 ? 30.656 16.875 65.188 1 30.56 49 PRO B C 1
ATOM 5419 O O . PRO B 1 49 ? 30.812 17.969 64.625 1 30.56 49 PRO B O 1
ATOM 5422 N N . ARG B 1 50 ? 29.312 16.422 65.062 1 33.47 50 ARG B N 1
ATOM 5423 C CA . ARG B 1 50 ? 28.141 17.281 65.188 1 33.47 50 ARG B CA 1
ATOM 5424 C C . ARG B 1 50 ? 28.344 18.266 66.375 1 33.47 50 ARG B C 1
ATOM 5426 O O . ARG B 1 50 ? 28.625 17.875 67.5 1 33.47 50 ARG B O 1
ATOM 5433 N N . LYS B 1 51 ? 28.656 19.516 65.938 1 27.12 51 LYS B N 1
ATOM 5434 C CA . LYS B 1 51 ? 28.797 20.531 67 1 27.12 51 LYS B CA 1
ATOM 5435 C C . LYS B 1 51 ? 27.531 20.609 67.812 1 27.12 51 LYS B C 1
ATOM 5437 O O . LYS B 1 51 ? 26.422 20.656 67.312 1 27.12 51 LYS B O 1
ATOM 5442 N N . ARG B 1 52 ? 27.469 20.328 68.938 1 25.28 52 ARG B N 1
ATOM 5443 C CA . ARG B 1 52 ? 26.562 20.344 70.125 1 25.28 52 ARG B CA 1
ATOM 5444 C C . ARG B 1 52 ? 25.953 21.719 70.312 1 25.28 52 ARG B C 1
ATOM 5446 O O . ARG B 1 52 ? 26.609 22.625 70.812 1 25.28 52 ARG B O 1
ATOM 5453 N N . GLN B 1 53 ? 25.297 22.297 69.062 1 22.17 53 GLN B N 1
ATOM 5454 C CA . GLN B 1 53 ? 24.906 23.672 69.375 1 22.17 53 GLN B CA 1
ATOM 5455 C C . GLN B 1 53 ? 24.078 23.734 70.688 1 22.17 53 GLN B C 1
ATOM 5457 O O . GLN B 1 53 ? 23.078 23.031 70.812 1 22.17 53 GLN B O 1
ATOM 5462 N N . GLN B 1 54 ? 24.672 24.359 71.5 1 18.77 54 GLN B N 1
ATOM 5463 C CA . GLN B 1 54 ? 24.297 24.688 72.875 1 18.77 54 GLN B CA 1
ATOM 5464 C C . GLN B 1 54 ? 23.031 25.547 72.938 1 18.77 54 GLN B C 1
ATOM 5466 O O . GLN B 1 54 ? 22.812 26.375 72.062 1 18.77 54 GLN B O 1
ATOM 5471 N N . THR B 1 55 ? 22.047 25.312 73.688 1 19.77 55 THR B N 1
ATOM 5472 C CA . THR B 1 55 ? 20.672 25.641 74.062 1 19.77 55 THR B CA 1
ATOM 5473 C C . THR B 1 55 ? 20.562 27.109 74.5 1 19.77 55 THR B C 1
ATOM 5475 O O . THR B 1 55 ? 19.453 27.625 74.688 1 19.77 55 THR B O 1
ATOM 5478 N N . ALA B 1 56 ? 21.672 28.031 74.625 1 18.75 56 ALA B N 1
ATOM 5479 C CA . ALA B 1 56 ? 21.422 28.766 75.812 1 18.75 56 ALA B CA 1
ATOM 5480 C C . ALA B 1 56 ? 20.281 29.766 75.688 1 18.75 56 ALA B C 1
ATOM 5482 O O . ALA B 1 56 ? 19.938 30.125 74.562 1 18.75 56 ALA B O 1
ATOM 5483 N N . GLU B 1 57 ? 20.125 30.781 76.688 1 18.55 57 GLU B N 1
ATOM 5484 C CA . GLU B 1 57 ? 19.188 31.422 77.562 1 18.55 57 GLU B CA 1
ATOM 5485 C C . GLU B 1 57 ? 18.844 32.844 77.125 1 18.55 57 GLU B C 1
ATOM 5487 O O . GLU B 1 57 ? 17.844 33.406 77.562 1 18.55 57 GLU B O 1
ATOM 5492 N N . THR B 1 58 ? 19.766 33.594 76.125 1 16.55 58 THR B N 1
ATOM 5493 C CA . THR B 1 58 ? 20.016 34.906 76.688 1 16.55 58 THR B CA 1
ATOM 5494 C C . THR B 1 58 ? 18.812 35.844 76.438 1 16.55 58 THR B C 1
ATOM 5496 O O . THR B 1 58 ? 18.078 35.656 75.5 1 16.55 58 THR B O 1
ATOM 5499 N N . SER B 1 59 ? 19.016 37.188 76.875 1 18.08 59 SER B N 1
ATOM 5500 C CA . SER B 1 59 ? 18.25 38.219 77.562 1 18.08 59 SER B CA 1
ATOM 5501 C C . SER B 1 59 ? 17.609 39.188 76.625 1 18.08 59 SER B C 1
ATOM 5503 O O . SER B 1 59 ? 18.078 39.312 75.438 1 18.08 59 SER B O 1
ATOM 5505 N N . PRO B 1 60 ? 16.734 40.156 77 1 19.03 60 PRO B N 1
ATOM 5506 C CA . PRO B 1 60 ? 15.523 40.875 76.625 1 19.03 60 PRO B CA 1
ATOM 5507 C C . PRO B 1 60 ? 15.805 42.125 75.75 1 19.03 60 PRO B C 1
ATOM 5509 O O . PRO B 1 60 ? 15.031 42.438 74.875 1 19.03 60 PRO B O 1
ATOM 5512 N N . GLU B 1 61 ? 17.094 42.969 75.75 1 16.75 61 GLU B N 1
ATOM 5513 C CA . GLU B 1 61 ? 16.812 44.375 76.125 1 16.75 61 GLU B CA 1
ATOM 5514 C C . GLU B 1 61 ? 16.625 45.219 74.875 1 16.75 61 GLU B C 1
ATOM 5516 O O . GLU B 1 61 ? 17.219 44.938 73.812 1 16.75 61 GLU B O 1
ATOM 5521 N N . TYR B 1 62 ? 15.852 46.469 74.812 1 17.94 62 TYR B N 1
ATOM 5522 C CA . TYR B 1 62 ? 14.938 47.375 74.125 1 17.94 62 TYR B CA 1
ATOM 5523 C C . TYR B 1 62 ? 15.711 48.438 73.375 1 17.94 62 TYR B C 1
ATOM 5525 O O . TYR B 1 62 ? 15.32 48.844 72.25 1 17.94 62 TYR B O 1
ATOM 5533 N N . HIS B 1 63 ? 17.047 49.031 73.75 1 16.12 63 HIS B N 1
ATOM 5534 C CA . HIS B 1 63 ? 16.875 50.5 73.938 1 16.12 63 HIS B CA 1
ATOM 5535 C C . HIS B 1 63 ? 17.078 51.219 72.562 1 16.12 63 HIS B C 1
ATOM 5537 O O . HIS B 1 63 ? 16.203 51.969 72.125 1 16.12 63 HIS B O 1
ATOM 5543 N N . ASP B 1 64 ? 18.266 52.125 72.375 1 15.98 64 ASP B N 1
ATOM 5544 C CA . ASP B 1 64 ? 18.328 53.594 72.438 1 15.98 64 ASP B CA 1
ATOM 5545 C C . ASP B 1 64 ? 18.609 54.188 71.062 1 15.98 64 ASP B C 1
ATOM 5547 O O . ASP B 1 64 ? 17.891 55.094 70.625 1 15.98 64 ASP B O 1
ATOM 5551 N N . ALA B 1 65 ? 19.969 54.406 70.562 1 17.17 65 ALA B N 1
ATOM 5552 C CA . ALA B 1 65 ? 20.531 55.75 70.438 1 17.17 65 ALA B CA 1
ATOM 5553 C C . ALA B 1 65 ? 20.516 56.25 69 1 17.17 65 ALA B C 1
ATOM 5555 O O . ALA B 1 65 ? 20.766 55.5 68.062 1 17.17 65 ALA B O 1
ATOM 5556 N N . ASN B 1 66 ? 20.344 57.562 68.75 1 17.14 66 ASN B N 1
ATOM 5557 C CA . ASN B 1 66 ? 19.797 58.562 67.875 1 17.14 66 ASN B CA 1
ATOM 5558 C C . ASN B 1 66 ? 20.75 58.906 66.688 1 17.14 66 ASN B C 1
ATOM 5560 O O . ASN B 1 66 ? 20.375 58.875 65.562 1 17.14 66 ASN B O 1
ATOM 5564 N N . ASP B 1 67 ? 21.734 59.875 66.812 1 16.64 67 ASP B N 1
ATOM 5565 C CA . ASP B 1 67 ? 21.641 61.156 66.125 1 16.64 67 ASP B CA 1
ATOM 5566 C C . ASP B 1 67 ? 22.609 61.219 65 1 16.64 67 ASP B C 1
ATOM 5568 O O . ASP B 1 67 ? 22.297 61.812 63.938 1 16.64 67 ASP B O 1
ATOM 5572 N N . ALA B 1 68 ? 24 60.938 65.062 1 17.62 68 ALA B N 1
ATOM 5573 C CA . ALA B 1 68 ? 24.938 62 64.75 1 17.62 68 ALA B CA 1
ATOM 5574 C C . ALA B 1 68 ? 25.297 61.969 63.25 1 17.62 68 ALA B C 1
ATOM 5576 O O . ALA B 1 68 ? 25.703 60.938 62.75 1 17.62 68 ALA B O 1
ATOM 5577 N N . GLU B 1 69 ? 25.109 62.969 62.469 1 18.2 69 GLU B N 1
ATOM 5578 C CA . GLU B 1 69 ? 24.844 63.438 61.094 1 18.2 69 GLU B CA 1
ATOM 5579 C C . GLU B 1 69 ? 26.156 63.688 60.344 1 18.2 69 GLU B C 1
ATOM 5581 O O . GLU B 1 69 ? 26.578 64.812 60.156 1 18.2 69 GLU B O 1
ATOM 5586 N N . GLY B 1 70 ? 27.203 62.812 60.469 1 16.69 70 GLY B N 1
ATOM 5587 C CA . GLY B 1 70 ? 28.5 63.281 60.031 1 16.69 70 GLY B CA 1
ATOM 5588 C C . GLY B 1 70 ? 28.594 63.5 58.531 1 16.69 70 GLY B C 1
ATOM 5589 O O . GLY B 1 70 ? 27.812 62.938 57.781 1 16.69 70 GLY B O 1
ATOM 5590 N N . SER B 1 71 ? 29.391 64.5 58.062 1 20.39 71 SER B N 1
ATOM 5591 C CA . SER B 1 71 ? 29.578 65.438 56.969 1 20.39 71 SER B CA 1
ATOM 5592 C C . SER B 1 71 ? 30.391 64.812 55.844 1 20.39 71 SER B C 1
ATOM 5594 O O . SER B 1 71 ? 31.484 64.312 56.062 1 20.39 71 SER B O 1
ATOM 5596 N N . SER B 1 72 ? 29.828 64.375 54.688 1 17.48 72 SER B N 1
ATOM 5597 C CA . SER B 1 72 ? 30.078 63.5 53.562 1 17.48 72 SER B CA 1
ATOM 5598 C C . SER B 1 72 ? 31.047 64.125 52.562 1 17.48 72 SER B C 1
ATOM 5600 O O . SER B 1 72 ? 30.672 65 51.781 1 17.48 72 SER B O 1
ATOM 5602 N N . ASN B 1 73 ? 32.312 64.312 53.031 1 18.67 73 ASN B N 1
ATOM 5603 C CA . ASN B 1 73 ? 33.25 65.062 52.156 1 18.67 73 ASN B CA 1
ATOM 5604 C C . ASN B 1 73 ? 33.5 64.25 50.844 1 18.67 73 ASN B C 1
ATOM 5606 O O . ASN B 1 73 ? 33.75 63.062 50.875 1 18.67 73 ASN B O 1
ATOM 5610 N N . GLU B 1 74 ? 33.281 64.812 49.562 1 18.2 74 GLU B N 1
ATOM 5611 C CA . GLU B 1 74 ? 32.906 64.438 48.219 1 18.2 74 GLU B CA 1
ATOM 5612 C C . GLU B 1 74 ? 34.125 64.125 47.375 1 18.2 74 GLU B C 1
ATOM 5614 O O . GLU B 1 74 ? 34.031 63.938 46.156 1 18.2 74 GLU B O 1
ATOM 5619 N N . VAL B 1 75 ? 35.281 63.75 47.938 1 20.7 75 VAL B N 1
ATOM 5620 C CA . VAL B 1 75 ? 36.438 64 47.094 1 20.7 75 VAL B CA 1
ATOM 5621 C C . VAL B 1 75 ? 36.344 63.125 45.844 1 20.7 75 VAL B C 1
ATOM 5623 O O . VAL B 1 75 ? 36 61.938 45.938 1 20.7 75 VAL B O 1
ATOM 5626 N N . ILE B 1 76 ? 36.594 63.594 44.531 1 20.47 76 ILE B N 1
ATOM 5627 C CA . ILE B 1 76 ? 36.375 63.438 43.094 1 20.47 76 ILE B CA 1
ATOM 5628 C C . ILE B 1 76 ? 37.375 62.438 42.531 1 20.47 76 ILE B C 1
ATOM 5630 O O . ILE B 1 76 ? 37.375 62.156 41.344 1 20.47 76 ILE B O 1
ATOM 5634 N N . GLU B 1 77 ? 38.031 61.562 43.281 1 18.55 77 GLU B N 1
ATOM 5635 C CA . GLU B 1 77 ? 39.281 61.125 42.688 1 18.55 77 GLU B CA 1
ATOM 5636 C C . GLU B 1 77 ? 39 60.375 41.375 1 18.55 77 GLU B C 1
ATOM 5638 O O . GLU B 1 77 ? 38.031 59.625 41.281 1 18.55 77 GLU B O 1
ATOM 5643 N N . GLU B 1 78 ? 39.719 60.656 40.188 1 22.41 78 GLU B N 1
ATOM 5644 C CA . GLU B 1 78 ? 39.75 60.5 38.75 1 22.41 78 GLU B CA 1
ATOM 5645 C C . GLU B 1 78 ? 40.094 59.094 38.344 1 22.41 78 GLU B C 1
ATOM 5647 O O . GLU B 1 78 ? 41.25 58.656 38.531 1 22.41 78 GLU B O 1
ATOM 5652 N N . PRO B 1 79 ? 39.375 58 38.688 1 19.44 79 PRO B N 1
ATOM 5653 C CA . PRO B 1 79 ? 39.906 56.656 38.562 1 19.44 79 PRO B CA 1
ATOM 5654 C C . PRO B 1 79 ? 40.281 56.281 37.125 1 19.44 79 PRO B C 1
ATOM 5656 O O . PRO B 1 79 ? 39.656 56.75 36.188 1 19.44 79 PRO B O 1
ATOM 5659 N N . LEU B 1 80 ? 41.406 55.688 36.844 1 21.59 80 LEU B N 1
ATOM 5660 C CA . LEU B 1 80 ? 42.281 55.25 35.781 1 21.59 80 LEU B CA 1
ATOM 5661 C C . LEU B 1 80 ? 41.562 54.219 34.906 1 21.59 80 LEU B C 1
ATOM 5663 O O . LEU B 1 80 ? 40.812 53.375 35.406 1 21.59 80 LEU B O 1
ATOM 5667 N N . THR B 1 81 ? 41.469 54.156 33.406 1 21.41 81 THR B N 1
ATOM 5668 C CA . THR B 1 81 ? 40.781 53.719 32.188 1 21.41 81 THR B CA 1
ATOM 5669 C C . THR B 1 81 ? 41.156 52.281 31.859 1 21.41 81 THR B C 1
ATOM 5671 O O . THR B 1 81 ? 40.781 51.781 30.797 1 21.41 81 THR B O 1
ATOM 5674 N N . SER B 1 82 ? 41.594 51.281 32.594 1 20.81 82 SER B N 1
ATOM 5675 C CA . SER B 1 82 ? 42.281 50.125 32 1 20.81 82 SER B CA 1
ATOM 5676 C C . SER B 1 82 ? 41.375 49.344 31.062 1 20.81 82 SER B C 1
ATOM 5678 O O . SER B 1 82 ? 40.219 49.094 31.391 1 20.81 82 SER B O 1
ATOM 5680 N N . PHE B 1 83 ? 41.656 48.969 29.641 1 21.89 83 PHE B N 1
ATOM 5681 C CA . PHE B 1 83 ? 41.156 48.438 28.391 1 21.89 83 PHE B CA 1
ATOM 5682 C C . PHE B 1 83 ? 40.906 46.938 28.516 1 21.89 83 PHE B C 1
ATOM 5684 O O . PHE B 1 83 ? 41.844 46.125 28.469 1 21.89 83 PHE B O 1
ATOM 5691 N N . GLU B 1 84 ? 40.25 46.281 29.406 1 21.27 84 GLU B N 1
ATOM 5692 C CA . GLU B 1 84 ? 40.188 44.844 29.547 1 21.27 84 GLU B CA 1
ATOM 5693 C C . GLU B 1 84 ? 39.531 44.188 28.328 1 21.27 84 GLU B C 1
ATOM 5695 O O . GLU B 1 84 ? 38.5 44.688 27.844 1 21.27 84 GLU B O 1
ATOM 5700 N N . GLN B 1 85 ? 40.156 43.156 27.578 1 25.12 85 GLN B N 1
ATOM 5701 C CA . GLN B 1 85 ? 40.062 42.406 26.328 1 25.12 85 GLN B CA 1
ATOM 5702 C C . GLN B 1 85 ? 38.812 41.562 26.281 1 25.12 85 GLN B C 1
ATOM 5704 O O . GLN B 1 85 ? 38.594 40.719 27.156 1 25.12 85 GLN B O 1
ATOM 5709 N N . GLY B 1 86 ? 37.594 41.938 25.703 1 23.02 86 GLY B N 1
ATOM 5710 C CA . GLY B 1 86 ? 36.219 41.5 25.578 1 23.02 86 GLY B CA 1
ATOM 5711 C C . GLY B 1 86 ? 36.062 40.156 24.906 1 23.02 86 GLY B C 1
ATOM 5712 O O . GLY B 1 86 ? 36.188 40.031 23.688 1 23.02 86 GLY B O 1
ATOM 5713 N N . ILE B 1 87 ? 36.688 39.031 25.359 1 27.28 87 ILE B N 1
ATOM 5714 C CA . ILE B 1 87 ? 36.469 37.75 24.688 1 27.28 87 ILE B CA 1
ATOM 5715 C C . ILE B 1 87 ? 34.969 37.5 24.547 1 27.28 87 ILE B C 1
ATOM 5717 O O . ILE B 1 87 ? 34.25 37.406 25.531 1 27.28 87 ILE B O 1
ATOM 5721 N N . VAL B 1 88 ? 34.312 37.812 23.391 1 27 88 VAL B N 1
ATOM 5722 C CA . VAL B 1 88 ? 32.938 37.656 22.922 1 27 88 VAL B CA 1
ATOM 5723 C C . VAL B 1 88 ? 32.469 36.219 23.078 1 27 88 VAL B C 1
ATOM 5725 O O . VAL B 1 88 ? 33.094 35.312 22.516 1 27 88 VAL B O 1
ATOM 5728 N N . SER B 1 89 ? 32.031 35.781 24.203 1 28.28 89 SER B N 1
ATOM 5729 C CA . SER B 1 89 ? 31.375 34.469 24.391 1 28.28 89 SER B CA 1
ATOM 5730 C C . SER B 1 89 ? 30.438 34.156 23.219 1 28.28 89 SER B C 1
ATOM 5732 O O . SER B 1 89 ? 29.766 35.062 22.703 1 28.28 89 SER B O 1
ATOM 5734 N N . PRO B 1 90 ? 30.625 33.031 22.5 1 28.92 90 PRO B N 1
ATOM 5735 C CA . PRO B 1 90 ? 29.797 32.781 21.312 1 28.92 90 PRO B CA 1
ATOM 5736 C C . PRO B 1 90 ? 28.312 32.969 21.578 1 28.92 90 PRO B C 1
ATOM 5738 O O . PRO B 1 90 ? 27.781 32.438 22.562 1 28.92 90 PRO B O 1
ATOM 5741 N N . THR B 1 91 ? 27.672 34.094 21.391 1 29.36 91 THR B N 1
ATOM 5742 C CA . THR B 1 91 ? 26.328 34.656 21.547 1 29.36 91 THR B CA 1
ATOM 5743 C C . THR B 1 91 ? 25.266 33.656 21.125 1 29.36 91 THR B C 1
ATOM 5745 O O . THR B 1 91 ? 24.125 33.719 21.578 1 29.36 91 THR B O 1
ATOM 5748 N N . GLY B 1 92 ? 25.438 33.125 19.875 1 29.2 92 GLY B N 1
ATOM 5749 C CA . GLY B 1 92 ? 24.219 33.125 19.062 1 29.2 92 GLY B CA 1
ATOM 5750 C C . GLY B 1 92 ? 23.109 32.281 19.625 1 29.2 92 GLY B C 1
ATOM 5751 O O . GLY B 1 92 ? 21.938 32.5 19.344 1 29.2 92 GLY B O 1
ATOM 5752 N N . THR B 1 93 ? 23.328 31 19.781 1 35.38 93 THR B N 1
ATOM 5753 C CA . THR B 1 93 ? 22.281 30.031 19.453 1 35.38 93 THR B CA 1
ATOM 5754 C C . THR B 1 93 ? 21.219 29.984 20.547 1 35.38 93 THR B C 1
ATOM 5756 O O . THR B 1 93 ? 20.312 29.156 20.516 1 35.38 93 THR B O 1
ATOM 5759 N N . ASP B 1 94 ? 21.438 30.547 21.766 1 34.88 94 ASP B N 1
ATOM 5760 C CA . ASP B 1 94 ? 20.594 30.188 22.906 1 34.88 94 ASP B CA 1
ATOM 5761 C C . ASP B 1 94 ? 19.25 30.906 22.844 1 34.88 94 ASP B C 1
ATOM 5763 O O . ASP B 1 94 ? 18.562 31.062 23.859 1 34.88 94 ASP B O 1
ATOM 5767 N N . THR B 1 95 ? 19.047 31.953 22.062 1 37.06 95 THR B N 1
ATOM 5768 C CA . THR B 1 95 ? 18.078 33 22.422 1 37.06 95 THR B CA 1
ATOM 5769 C C . THR B 1 95 ? 16.656 32.438 22.328 1 37.06 95 THR B C 1
ATOM 5771 O O . THR B 1 95 ? 15.914 32.812 21.406 1 37.06 95 THR B O 1
ATOM 5774 N N . PHE B 1 96 ? 16.438 31.156 22.406 1 38.62 96 PHE B N 1
ATOM 5775 C CA . PHE B 1 96 ? 14.992 30.953 22.375 1 38.62 96 PHE B CA 1
ATOM 5776 C C . PHE B 1 96 ? 14.312 31.703 23.516 1 38.62 96 PHE B C 1
ATOM 5778 O O . PHE B 1 96 ? 14.758 31.641 24.656 1 38.62 96 PHE B O 1
ATOM 5785 N N . PRO B 1 97 ? 13.68 32.875 23.359 1 39.62 97 PRO B N 1
ATOM 5786 C CA . PRO B 1 97 ? 12.992 33.594 24.438 1 39.62 97 PRO B CA 1
ATOM 5787 C C . PRO B 1 97 ? 12.211 32.656 25.344 1 39.62 97 PRO B C 1
ATOM 5789 O O . PRO B 1 97 ? 11.852 31.547 24.938 1 39.62 97 PRO B O 1
ATOM 5792 N N . ASP B 1 98 ? 12.141 32.969 26.688 1 38.5 98 ASP B N 1
ATOM 5793 C CA . ASP B 1 98 ? 11.438 32.312 27.781 1 38.5 98 ASP B CA 1
ATOM 5794 C C . ASP B 1 98 ? 9.977 32.062 27.406 1 38.5 98 ASP B C 1
ATOM 5796 O O . ASP B 1 98 ? 9.281 32.969 26.969 1 38.5 98 ASP B O 1
ATOM 5800 N N . ILE B 1 99 ? 9.492 30.922 26.969 1 41.28 99 ILE B N 1
ATOM 5801 C CA . ILE B 1 99 ? 8.164 30.438 26.609 1 41.28 99 ILE B CA 1
ATOM 5802 C C . ILE B 1 99 ? 7.168 30.797 27.703 1 41.28 99 ILE B C 1
ATOM 5804 O O . ILE B 1 99 ? 7.383 30.453 28.875 1 41.28 99 ILE B O 1
ATOM 5808 N N . ASN B 1 100 ? 6.328 31.734 27.578 1 39.06 100 ASN B N 1
ATOM 5809 C CA . ASN B 1 100 ? 5.223 31.969 28.516 1 39.06 100 ASN B CA 1
ATOM 5810 C C . ASN B 1 100 ? 4.465 30.688 28.812 1 39.06 100 ASN B C 1
ATOM 5812 O O . ASN B 1 100 ? 3.902 30.062 27.922 1 39.06 100 ASN B O 1
ATOM 5816 N N . ILE B 1 101 ? 4.578 30.016 29.938 1 41.97 101 ILE B N 1
ATOM 5817 C CA . ILE B 1 101 ? 4.023 28.844 30.609 1 41.97 101 ILE B CA 1
ATOM 5818 C C . ILE B 1 101 ? 2.508 28.812 30.406 1 41.97 101 ILE B C 1
ATOM 5820 O O . ILE B 1 101 ? 1.9 27.734 30.438 1 41.97 101 ILE B O 1
ATOM 5824 N N . ASP B 1 102 ? 1.907 29.953 30.25 1 44.31 102 ASP B N 1
ATOM 5825 C CA . ASP B 1 102 ? 0.449 29.984 30.203 1 44.31 102 ASP B CA 1
ATOM 5826 C C . ASP B 1 102 ? -0.078 29.266 28.969 1 44.31 102 ASP B C 1
ATOM 5828 O O . ASP B 1 102 ? -1.141 28.641 29 1 44.31 102 ASP B O 1
ATOM 5832 N N . PHE B 1 103 ? 0.548 29.391 27.891 1 44.12 103 PHE B N 1
ATOM 5833 C CA . PHE B 1 103 ? 0.148 28.734 26.656 1 44.12 103 PHE B CA 1
ATOM 5834 C C . PHE B 1 103 ? 0.094 27.234 26.828 1 44.12 103 PHE B C 1
ATOM 5836 O O . PHE B 1 103 ? -0.812 26.578 26.297 1 44.12 103 PHE B O 1
ATOM 5843 N N . LEU B 1 104 ? 0.993 26.703 27.594 1 47.62 104 LEU B N 1
ATOM 5844 C CA . LEU B 1 104 ? 1.121 25.266 27.828 1 47.62 104 LEU B CA 1
ATOM 5845 C C . LEU B 1 104 ? -0.073 24.734 28.609 1 47.62 104 LEU B C 1
ATOM 5847 O O . LEU B 1 104 ? -0.509 23.594 28.406 1 47.62 104 LEU B O 1
ATOM 5851 N N . GLN B 1 105 ? -0.525 25.578 29.5 1 47.34 105 GLN B N 1
ATOM 5852 C CA . GLN B 1 105 ? -1.645 25.203 30.344 1 47.34 105 GLN B CA 1
ATOM 5853 C C . GLN B 1 105 ? -2.908 24.953 29.531 1 47.34 105 GLN B C 1
ATOM 5855 O O . GLN B 1 105 ? -3.695 24.062 29.844 1 47.34 105 GLN B O 1
ATOM 5860 N N . HIS B 1 106 ? -2.949 25.703 28.5 1 46.81 106 HIS B N 1
ATOM 5861 C CA . HIS B 1 106 ? -4.18 25.609 27.719 1 46.81 106 HIS B CA 1
ATOM 5862 C C . HIS B 1 106 ? -4.164 24.375 26.828 1 46.81 106 HIS B C 1
ATOM 5864 O O . HIS B 1 106 ? -5.215 23.938 26.344 1 46.81 106 HIS B O 1
ATOM 5870 N N . LEU B 1 107 ? -3.01 23.984 26.422 1 51.59 107 LEU B N 1
ATOM 5871 C CA . LEU B 1 107 ? -2.945 22.797 25.562 1 51.59 107 LEU B CA 1
ATOM 5872 C C . LEU B 1 107 ? -2.805 21.531 26.391 1 51.59 107 LEU B C 1
ATOM 5874 O O . LEU B 1 107 ? -2.662 20.438 25.828 1 51.59 107 LEU B O 1
ATOM 5878 N N . ASP B 1 108 ? -3.109 21.547 27.781 1 50.34 108 ASP B N 1
ATOM 5879 C CA . ASP B 1 108 ? -2.928 20.422 28.703 1 50.34 108 ASP B CA 1
ATOM 5880 C C . ASP B 1 108 ? -1.582 19.734 28.469 1 50.34 108 ASP B C 1
ATOM 5882 O O . ASP B 1 108 ? -1.491 18.5 28.484 1 50.34 108 ASP B O 1
ATOM 5886 N N . ILE B 1 109 ? -0.697 20.359 27.812 1 50.88 109 ILE B N 1
ATOM 5887 C CA . ILE B 1 109 ? 0.661 19.844 27.656 1 50.88 109 ILE B CA 1
ATOM 5888 C C . ILE B 1 109 ? 1.526 20.297 28.828 1 50.88 109 ILE B C 1
ATOM 5890 O O . ILE B 1 109 ? 1.521 21.484 29.188 1 50.88 109 ILE B O 1
ATOM 5894 N N . ASP B 1 110 ? 1.994 19.391 29.609 1 50.03 110 ASP B N 1
ATOM 5895 C CA . ASP B 1 110 ? 2.883 19.75 30.703 1 50.03 110 ASP B CA 1
ATOM 5896 C C . ASP B 1 110 ? 4.145 20.438 30.188 1 50.03 110 ASP B C 1
ATOM 5898 O O . ASP B 1 110 ? 4.531 20.25 29.031 1 50.03 110 ASP B O 1
ATOM 5902 N N . ALA B 1 111 ? 4.656 21.438 30.922 1 47.41 111 ALA B N 1
ATOM 5903 C CA . ALA B 1 111 ? 5.812 22.281 30.641 1 47.41 111 ALA B CA 1
ATOM 5904 C C . ALA B 1 111 ? 6.961 21.469 30.047 1 47.41 111 ALA B C 1
ATOM 5906 O O . ALA B 1 111 ? 7.57 21.875 29.062 1 47.41 111 ALA B O 1
ATOM 5907 N N . PRO B 1 112 ? 7.129 20.344 30.594 1 45.84 112 PRO B N 1
ATOM 5908 C CA . PRO B 1 112 ? 8.258 19.562 30.062 1 45.84 112 PRO B CA 1
ATOM 5909 C C . PRO B 1 112 ? 8.008 19.062 28.641 1 45.84 112 PRO B C 1
ATOM 5911 O O . PRO B 1 112 ? 8.945 19.016 27.844 1 45.84 112 PRO B O 1
ATOM 5914 N N . GLU B 1 113 ? 6.844 18.734 28.375 1 49.72 113 GLU B N 1
ATOM 5915 C CA . GLU B 1 113 ? 6.539 18.203 27.047 1 49.72 113 GLU B CA 1
ATOM 5916 C C . GLU B 1 113 ? 6.703 19.266 25.969 1 49.72 113 GLU B C 1
ATOM 5918 O O . GLU B 1 113 ? 7.23 19 24.891 1 49.72 113 GLU B O 1
ATOM 5923 N N . TYR B 1 114 ? 6.32 20.359 26.406 1 46.31 114 TYR B N 1
ATOM 5924 C CA . TYR B 1 114 ? 6.445 21.484 25.484 1 46.31 114 TYR B CA 1
ATOM 5925 C C . TYR B 1 114 ? 7.906 21.875 25.297 1 46.31 114 TYR B C 1
ATOM 5927 O O . TYR B 1 114 ? 8.344 22.125 24.156 1 46.31 114 TYR B O 1
ATOM 5935 N N . GLN B 1 115 ? 8.594 21.984 26.453 1 48.34 115 GLN B N 1
ATOM 5936 C CA . GLN B 1 115 ? 10.016 22.297 26.344 1 48.34 115 GLN B CA 1
ATOM 5937 C C . GLN B 1 115 ? 10.727 21.312 25.422 1 48.34 115 GLN B C 1
ATOM 5939 O O . GLN B 1 115 ? 11.641 21.703 24.688 1 48.34 115 GLN B O 1
ATOM 5944 N N . PHE B 1 116 ? 10.281 20.219 25.484 1 47.25 116 PHE B N 1
ATOM 5945 C CA . PHE B 1 116 ? 10.867 19.188 24.656 1 47.25 116 PHE B CA 1
ATOM 5946 C C . PHE B 1 116 ? 10.656 19.5 23.172 1 47.25 116 PHE B C 1
ATOM 5948 O O . PHE B 1 116 ? 11.555 19.281 22.359 1 47.25 116 PHE B O 1
ATOM 5955 N N . MET B 1 117 ? 9.523 20.047 22.938 1 49.03 117 MET B N 1
ATOM 5956 C CA . MET B 1 117 ? 9.172 20.281 21.547 1 49.03 117 MET B CA 1
ATOM 5957 C C . MET B 1 117 ? 10.008 21.406 20.953 1 49.03 117 MET B C 1
ATOM 5959 O O . MET B 1 117 ? 10.195 21.484 19.734 1 49.03 117 MET B O 1
ATOM 5963 N N . PHE B 1 118 ? 10.547 22.312 21.938 1 46.66 118 PHE B N 1
ATOM 5964 C CA . PHE B 1 118 ? 11.227 23.5 21.391 1 46.66 118 PHE B CA 1
ATOM 5965 C C . PHE B 1 118 ? 12.727 23.422 21.656 1 46.66 118 PHE B C 1
ATOM 5967 O O . PHE B 1 118 ? 13.422 24.438 21.562 1 46.66 118 PHE B O 1
ATOM 5974 N N . GLN B 1 119 ? 13.133 22.312 22.172 1 47.53 119 GLN B N 1
ATOM 5975 C CA . GLN B 1 119 ? 14.586 22.188 22.281 1 47.53 119 GLN B CA 1
ATOM 5976 C C . GLN B 1 119 ? 15.195 21.797 20.938 1 47.53 119 GLN B C 1
ATOM 5978 O O . GLN B 1 119 ? 14.703 20.891 20.25 1 47.53 119 GLN B O 1
ATOM 5983 N N . THR B 1 120 ? 16.094 22.688 20.406 1 48.47 120 THR B N 1
ATOM 5984 C CA . THR B 1 120 ? 16.797 22.453 19.156 1 48.47 120 THR B CA 1
ATOM 5985 C C . THR B 1 120 ? 17.672 21.203 19.25 1 48.47 120 THR B C 1
ATOM 5987 O O . THR B 1 120 ? 18.5 21.094 20.156 1 48.47 120 THR B O 1
ATOM 5990 N N . PRO B 1 121 ? 17.234 20.172 18.625 1 49.03 121 PRO B N 1
ATOM 5991 C CA . PRO B 1 121 ? 18.172 19.047 18.641 1 49.03 121 PRO B CA 1
ATOM 5992 C C . PRO B 1 121 ? 19.547 19.422 18.094 1 49.03 121 PRO B C 1
ATOM 5994 O O . PRO B 1 121 ? 19.672 20.297 17.234 1 49.03 121 PRO B O 1
ATOM 5997 N N . ASP B 1 122 ? 20.609 19.297 18.875 1 48.41 122 ASP B N 1
ATOM 5998 C CA . ASP B 1 122 ? 21.984 19.406 18.406 1 48.41 122 ASP B CA 1
ATOM 5999 C C . ASP B 1 122 ? 22.234 18.453 17.234 1 48.41 122 ASP B C 1
ATOM 6001 O O . ASP B 1 122 ? 22.859 17.391 17.422 1 48.41 122 ASP B O 1
ATOM 6005 N N . ASN B 1 123 ? 21.25 18.219 16.375 1 52.12 123 ASN B N 1
ATOM 6006 C CA . ASN B 1 123 ? 21.609 17.25 15.352 1 52.12 123 ASN B CA 1
ATOM 6007 C C . ASN B 1 123 ? 22.344 17.891 14.18 1 52.12 123 ASN B C 1
ATOM 6009 O O . ASN B 1 123 ? 21.703 18.422 13.266 1 52.12 123 ASN B O 1
ATOM 6013 N N . ASN B 1 124 ? 23.609 18.297 14.328 1 56.12 124 ASN B N 1
ATOM 6014 C CA . ASN B 1 124 ? 24.375 18.625 13.133 1 56.12 124 ASN B CA 1
ATOM 6015 C C . ASN B 1 124 ? 24.328 17.516 12.102 1 56.12 124 ASN B C 1
ATOM 6017 O O . ASN B 1 124 ? 24.656 16.359 12.406 1 56.12 124 ASN B O 1
ATOM 6021 N N . PRO B 1 125 ? 23.641 17.828 11.031 1 61.03 125 PRO B N 1
ATOM 6022 C CA . PRO B 1 125 ? 23.562 16.781 10.008 1 61.03 125 PRO B CA 1
ATOM 6023 C C . PRO B 1 125 ? 24.938 16.234 9.617 1 61.03 125 PRO B C 1
ATOM 6025 O O . PRO B 1 125 ? 25.891 17.016 9.469 1 61.03 125 PRO B O 1
ATOM 6028 N N . PRO B 1 126 ? 25.062 14.977 9.727 1 68.31 126 PRO B N 1
ATOM 6029 C CA . PRO B 1 126 ? 26.312 14.43 9.195 1 68.31 126 PRO B CA 1
ATOM 6030 C C . PRO B 1 126 ? 26.578 14.836 7.75 1 68.31 126 PRO B C 1
ATOM 6032 O O . PRO B 1 126 ? 25.625 15.109 7.004 1 68.31 126 PRO B O 1
ATOM 6035 N N . SER B 1 127 ? 27.734 15.344 7.391 1 70.5 127 SER B N 1
ATOM 6036 C CA . SER B 1 127 ? 28.094 15.781 6.047 1 70.5 127 SER B CA 1
ATOM 6037 C C . SER B 1 127 ? 29.312 15.016 5.535 1 70.5 127 SER B C 1
ATOM 6039 O O . SER B 1 127 ? 30.031 14.375 6.316 1 70.5 127 SER B O 1
ATOM 6041 N N . ILE B 1 128 ? 29.406 14.836 4.344 1 67.19 128 ILE B N 1
ATOM 6042 C CA . ILE B 1 128 ? 30.578 14.211 3.725 1 67.19 128 ILE B CA 1
ATOM 6043 C C . ILE B 1 128 ? 31.141 15.125 2.639 1 67.19 128 ILE B C 1
ATOM 6045 O O . ILE B 1 128 ? 30.375 15.805 1.941 1 67.19 128 ILE B O 1
ATOM 6049 N N . ALA B 1 129 ? 32.406 15.234 2.562 1 63.69 129 ALA B N 1
ATOM 6050 C CA . ALA B 1 129 ? 33.094 15.977 1.501 1 63.69 129 ALA B CA 1
ATOM 6051 C C . ALA B 1 129 ? 33.125 15.172 0.207 1 63.69 129 ALA B C 1
ATOM 6053 O O . ALA B 1 129 ? 33.375 13.969 0.227 1 63.69 129 ALA B O 1
ATOM 6054 N N . ALA B 1 130 ? 32.406 15.586 -0.778 1 60.53 130 ALA B N 1
ATOM 6055 C CA . ALA B 1 130 ? 32.469 14.867 -2.047 1 60.53 130 ALA B CA 1
ATOM 6056 C C . ALA B 1 130 ? 32.906 15.789 -3.18 1 60.53 130 ALA B C 1
ATOM 6058 O O . ALA B 1 130 ? 32.781 17.016 -3.068 1 60.53 130 ALA B O 1
ATOM 6059 N N . GLU B 1 131 ? 33.719 15.289 -4.277 1 52.25 131 GLU B N 1
ATOM 6060 C CA . GLU B 1 131 ? 34.188 16.016 -5.457 1 52.25 131 GLU B CA 1
ATOM 6061 C C . GLU B 1 131 ? 33 16.469 -6.324 1 52.25 131 GLU B C 1
ATOM 6063 O O . GLU B 1 131 ? 32.062 15.703 -6.547 1 52.25 131 GLU B O 1
ATOM 6068 N N . SER B 1 132 ? 32.781 17.734 -6.406 1 51.31 132 SER B N 1
ATOM 6069 C CA . SER B 1 132 ? 31.75 18.25 -7.289 1 51.31 132 SER B CA 1
ATOM 6070 C C . SER B 1 132 ? 31.984 17.828 -8.734 1 51.31 132 SER B C 1
ATOM 6072 O O . SER B 1 132 ? 33.125 17.594 -9.141 1 51.31 132 SER B O 1
ATOM 6074 N N . THR B 1 133 ? 31.062 17.234 -9.43 1 48.62 133 THR B N 1
ATOM 6075 C CA . THR B 1 133 ? 31.156 16.875 -10.844 1 48.62 133 THR B CA 1
ATOM 6076 C C . THR B 1 133 ? 31.875 17.969 -11.633 1 48.62 133 THR B C 1
ATOM 6078 O O . THR B 1 133 ? 32.25 17.766 -12.781 1 48.62 133 THR B O 1
ATOM 6081 N N . ASP B 1 134 ? 31.75 19.234 -11.352 1 45.56 134 ASP B N 1
ATOM 6082 C CA . ASP B 1 134 ? 32.312 20.297 -12.164 1 45.56 134 ASP B CA 1
ATOM 6083 C C . ASP B 1 134 ? 33.812 20.5 -11.852 1 45.56 134 ASP B C 1
ATOM 6085 O O . ASP B 1 134 ? 34.406 21.469 -12.312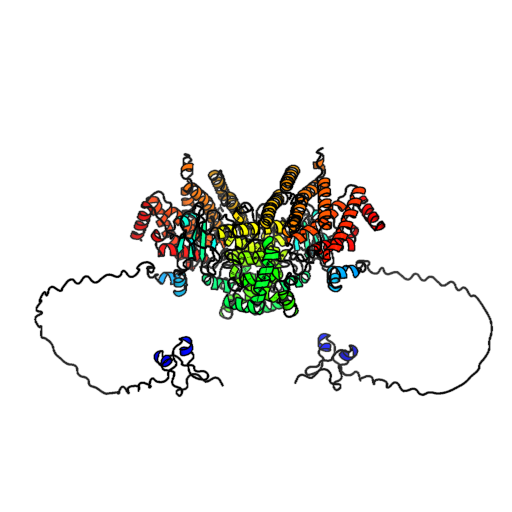 1 45.56 134 ASP B O 1
ATOM 6089 N N . GLY B 1 135 ? 34.531 19.672 -11.32 1 47.34 135 GLY B N 1
ATOM 6090 C CA . GLY B 1 135 ? 35.969 19.797 -11.141 1 47.34 135 GLY B CA 1
ATOM 6091 C C . GLY B 1 135 ? 36.344 20.609 -9.914 1 47.34 135 GLY B C 1
ATOM 6092 O O . GLY B 1 135 ? 37.531 20.828 -9.641 1 47.34 135 GLY B O 1
ATOM 6093 N N . SER B 1 136 ? 35.531 21.562 -9.516 1 46 136 SER B N 1
ATOM 6094 C CA . SER B 1 136 ? 36.031 22.469 -8.484 1 46 136 SER B CA 1
ATOM 6095 C C . SER B 1 136 ? 36.219 21.75 -7.156 1 46 136 SER B C 1
ATOM 6097 O O . SER B 1 136 ? 35.75 20.625 -6.984 1 46 136 SER B O 1
ATOM 6099 N N . TYR B 1 137 ? 36.469 22.609 -5.887 1 48.41 137 TYR B N 1
ATOM 6100 C CA . TYR B 1 137 ? 36.781 22.344 -4.488 1 48.41 137 TYR B CA 1
ATOM 6101 C C . TYR B 1 137 ? 35.75 21.422 -3.855 1 48.41 137 TYR B C 1
ATOM 6103 O O . TYR B 1 137 ? 34.625 21.297 -4.359 1 48.41 137 TYR B O 1
ATOM 6111 N N . SER B 1 138 ? 36.094 20.672 -2.805 1 57.91 138 SER B N 1
ATOM 6112 C CA . SER B 1 138 ? 35.469 19.719 -1.909 1 57.91 138 SER B CA 1
ATOM 6113 C C . SER B 1 138 ? 34.188 20.266 -1.322 1 57.91 138 SER B C 1
ATOM 6115 O O . SER B 1 138 ? 34.219 21.234 -0.561 1 57.91 138 SER B O 1
ATOM 6117 N N . LYS B 1 139 ? 33.125 20.281 -2.082 1 66.81 139 LYS B N 1
ATOM 6118 C CA . LYS B 1 139 ? 31.844 20.703 -1.523 1 66.81 139 LYS B CA 1
ATOM 6119 C C . LYS B 1 139 ? 31.344 19.703 -0.479 1 66.81 139 LYS B C 1
ATOM 6121 O O . LYS B 1 139 ? 31.484 18.5 -0.646 1 66.81 139 LYS B O 1
ATOM 6126 N N . ILE B 1 140 ? 31.062 20.203 0.681 1 76.19 140 ILE B N 1
ATOM 6127 C CA . ILE B 1 140 ? 30.484 19.422 1.773 1 76.19 140 ILE B CA 1
ATOM 6128 C C . ILE B 1 140 ? 28.984 19.234 1.551 1 76.19 140 ILE B C 1
ATOM 6130 O O . ILE B 1 140 ? 28.25 20.219 1.415 1 76.19 140 ILE B O 1
ATOM 6134 N N . TYR B 1 141 ? 28.656 17.984 1.28 1 79.06 141 TYR B N 1
ATOM 6135 C CA . TYR B 1 141 ? 27.25 17.672 1.093 1 79.06 141 TYR B CA 1
ATOM 6136 C C . TYR B 1 141 ? 26.641 17.141 2.385 1 79.06 141 TYR B C 1
ATOM 6138 O O . TYR B 1 141 ? 27.234 16.312 3.068 1 79.06 141 TYR B O 1
ATOM 6146 N N . PRO B 1 142 ? 25.547 17.688 2.748 1 81.38 142 PRO B N 1
ATOM 6147 C CA . PRO B 1 142 ? 24.812 17.078 3.867 1 81.38 142 PRO B CA 1
ATOM 6148 C C . PRO B 1 142 ? 24.203 15.734 3.51 1 81.38 142 PRO B C 1
ATOM 6150 O O . PRO B 1 142 ? 23.719 15.547 2.387 1 81.38 142 PRO B O 1
ATOM 6153 N N . LEU B 1 143 ? 24.203 14.82 4.414 1 84.56 143 LEU B N 1
ATOM 6154 C CA . LEU B 1 143 ? 23.641 13.484 4.195 1 84.56 143 LEU B CA 1
ATOM 6155 C C . LEU B 1 143 ? 22.141 13.484 4.41 1 84.56 143 LEU B C 1
ATOM 6157 O O . LEU B 1 143 ? 21.625 14.188 5.285 1 84.56 143 LEU B O 1
ATOM 6161 N N . LEU B 1 144 ? 21.469 12.773 3.625 1 89.31 144 LEU B N 1
ATOM 6162 C CA . LEU B 1 144 ? 20.031 12.578 3.783 1 89.31 144 LEU B CA 1
ATOM 6163 C C . LEU B 1 144 ? 19.719 11.172 4.297 1 89.31 144 LEU B C 1
ATOM 6165 O O . LEU B 1 144 ? 18.656 10.938 4.875 1 89.31 144 LEU B O 1
ATOM 6169 N N . ASP B 1 145 ? 20.75 10.273 4.059 1 88.19 145 ASP B N 1
ATOM 6170 C CA . ASP B 1 145 ? 20.562 8.875 4.422 1 88.19 145 ASP B CA 1
ATOM 6171 C C . ASP B 1 145 ? 21.797 8.312 5.125 1 88.19 145 ASP B C 1
ATOM 6173 O O . ASP B 1 145 ? 22.875 8.914 5.074 1 88.19 145 ASP B O 1
ATOM 6177 N N . GLY B 1 146 ? 21.641 7.16 5.738 1 75.75 146 GLY B N 1
ATOM 6178 C CA . GLY B 1 146 ? 22.781 6.379 6.184 1 75.75 146 GLY B CA 1
ATOM 6179 C C . GLY B 1 146 ? 23.172 6.648 7.625 1 75.75 146 GLY B C 1
ATOM 6180 O O . GLY B 1 146 ? 24.188 6.16 8.102 1 75.75 146 GLY B O 1
ATOM 6181 N N . HIS B 1 147 ? 22.359 7.484 8.211 1 75.94 147 HIS B N 1
ATOM 6182 C CA . HIS B 1 147 ? 22.656 7.758 9.617 1 75.94 147 HIS B CA 1
ATOM 6183 C C . HIS B 1 147 ? 21.469 7.398 10.508 1 75.94 147 HIS B C 1
ATOM 6185 O O . HIS B 1 147 ? 20.312 7.598 10.125 1 75.94 147 HIS B O 1
ATOM 6191 N N . GLU B 1 148 ? 21.828 6.871 11.586 1 68.69 148 GLU B N 1
ATOM 6192 C CA . GLU B 1 148 ? 20.828 6.305 12.492 1 68.69 148 GLU B CA 1
ATOM 6193 C C . GLU B 1 148 ? 19.812 7.352 12.914 1 68.69 148 GLU B C 1
ATOM 6195 O O . GLU B 1 148 ? 18.625 7.031 13.109 1 68.69 148 GLU B O 1
ATOM 6200 N N . ASN B 1 149 ? 20.094 8.5 13 1 74.31 149 ASN B N 1
ATOM 6201 C CA . ASN B 1 149 ? 19.172 9.5 13.5 1 74.31 149 ASN B CA 1
ATOM 6202 C C . ASN B 1 149 ? 18.594 10.344 12.367 1 74.31 149 ASN B C 1
ATOM 6204 O O . ASN B 1 149 ? 17.969 11.383 12.617 1 74.31 149 ASN B O 1
ATOM 6208 N N . LEU B 1 150 ? 18.781 9.82 11.195 1 81.62 150 LEU B N 1
ATOM 6209 C CA . LEU B 1 150 ? 18.25 10.547 10.047 1 81.62 150 LEU B CA 1
ATOM 6210 C C . LEU B 1 150 ? 17.031 9.844 9.477 1 81.62 150 LEU B C 1
ATOM 6212 O O . LEU B 1 150 ? 17.156 8.836 8.781 1 81.62 150 LEU B O 1
ATOM 6216 N N . HIS B 1 151 ? 15.898 10.438 9.766 1 89.88 151 HIS B N 1
ATOM 6217 C CA . HIS B 1 151 ? 14.625 9.906 9.297 1 89.88 151 HIS B CA 1
ATOM 6218 C C . HIS B 1 151 ? 13.844 10.961 8.516 1 89.88 151 HIS B C 1
ATOM 6220 O O . HIS B 1 151 ? 12.961 11.617 9.062 1 89.88 151 HIS B O 1
ATOM 6226 N N . PRO B 1 152 ? 14.156 11.023 7.246 1 94.31 152 PRO B N 1
ATOM 6227 C CA . PRO B 1 152 ? 13.531 12.078 6.445 1 94.31 152 PRO B CA 1
ATOM 6228 C C . PRO B 1 152 ? 12.086 11.742 6.07 1 94.31 152 PRO B C 1
ATOM 6230 O O . PRO B 1 152 ? 11.781 10.602 5.73 1 94.31 152 PRO B O 1
ATOM 6233 N N . GLU B 1 153 ? 11.188 12.633 6.207 1 95.5 153 GLU B N 1
ATOM 6234 C CA . GLU B 1 153 ? 9.805 12.547 5.746 1 95.5 153 GLU B CA 1
ATOM 6235 C C . GLU B 1 153 ? 9.523 13.586 4.668 1 95.5 153 GLU B C 1
ATOM 6237 O O . GLU B 1 153 ? 9.773 14.781 4.863 1 95.5 153 GLU B O 1
ATOM 6242 N N . THR B 1 154 ? 9.023 13.141 3.561 1 96.19 154 THR B N 1
ATOM 6243 C CA . THR B 1 154 ? 8.805 14.047 2.434 1 96.19 154 THR B CA 1
ATOM 6244 C C . THR B 1 154 ? 7.605 14.945 2.684 1 96.19 154 THR B C 1
ATOM 6246 O O . THR B 1 154 ? 6.59 14.508 3.227 1 96.19 154 THR B O 1
ATOM 6249 N N . LEU B 1 155 ? 7.73 16.156 2.355 1 96.25 155 LEU B N 1
ATOM 6250 C CA . LEU B 1 155 ? 6.645 17.125 2.418 1 96.25 155 LEU B CA 1
ATOM 6251 C C . LEU B 1 155 ? 6.113 17.438 1.023 1 96.25 155 LEU B C 1
ATOM 6253 O O . LEU B 1 155 ? 6.738 18.188 0.268 1 96.25 155 LEU B O 1
ATOM 6257 N N . GLY B 1 156 ? 4.957 16.969 0.699 1 94.38 156 GLY B N 1
ATOM 6258 C CA . GLY B 1 156 ? 4.418 17.078 -0.648 1 94.38 156 GLY B CA 1
ATOM 6259 C C . GLY B 1 156 ? 3.598 18.328 -0.869 1 94.38 156 GLY B C 1
ATOM 6260 O O . GLY B 1 156 ? 3.305 19.062 0.08 1 94.38 156 GLY B O 1
ATOM 6261 N N . LEU B 1 157 ? 3.17 18.562 -2.045 1 92.56 157 LEU B N 1
ATOM 6262 C CA . LEU B 1 157 ? 2.561 19.812 -2.494 1 92.56 157 LEU B CA 1
ATOM 6263 C C . LEU B 1 157 ? 1.167 19.984 -1.9 1 92.56 157 LEU B C 1
ATOM 6265 O O . LEU B 1 157 ? 0.726 21.109 -1.649 1 92.56 157 LEU B O 1
ATOM 6269 N N . SER B 1 158 ? 0.495 18.891 -1.742 1 95.88 158 SER B N 1
ATOM 6270 C CA . SER B 1 158 ? -0.866 19.016 -1.229 1 95.88 158 SER B CA 1
ATOM 6271 C C . SER B 1 158 ? -0.882 19.031 0.296 1 95.88 158 SER B C 1
ATOM 6273 O O . SER B 1 158 ? -1.906 19.344 0.908 1 95.88 158 SER B O 1
ATOM 6275 N N . GLY B 1 159 ? 0.239 18.719 0.923 1 95.62 159 GLY B N 1
ATOM 6276 C CA . GLY B 1 159 ? 0.328 18.688 2.375 1 95.62 159 GLY B CA 1
ATOM 6277 C C . GLY B 1 159 ? 0.183 20.047 3.01 1 95.62 159 GLY B C 1
ATOM 6278 O O . GLY B 1 159 ? 0.137 21.062 2.311 1 95.62 159 GLY B O 1
ATOM 6279 N N . ASP B 1 160 ? 0.076 20.078 4.336 1 96.25 160 ASP B N 1
ATOM 6280 C CA . ASP B 1 160 ? -0.152 21.344 5.043 1 96.25 160 ASP B CA 1
ATOM 6281 C C . ASP B 1 160 ? 1.099 22.219 5.02 1 96.25 160 ASP B C 1
ATOM 6283 O O . ASP B 1 160 ? 1.012 23.422 4.797 1 96.25 160 ASP B O 1
ATOM 6287 N N . MET B 1 161 ? 2.258 21.562 5.258 1 95.12 161 MET B N 1
ATOM 6288 C CA . MET B 1 161 ? 3.504 22.312 5.176 1 95.12 161 MET B CA 1
ATOM 6289 C C . MET B 1 161 ? 3.916 22.516 3.721 1 95.12 161 MET B C 1
ATOM 6291 O O . MET B 1 161 ? 4.707 21.75 3.178 1 95.12 161 MET B O 1
ATOM 6295 N N . ASP B 1 162 ? 3.508 23.594 3.178 1 94.94 162 ASP B N 1
ATOM 6296 C CA . ASP B 1 162 ? 3.615 23.922 1.763 1 94.94 162 ASP B CA 1
ATOM 6297 C C . ASP B 1 162 ? 5.074 24.094 1.346 1 94.94 162 ASP B C 1
ATOM 6299 O O . ASP B 1 162 ? 5.758 25 1.812 1 94.94 162 ASP B O 1
ATOM 6303 N N . PRO B 1 163 ? 5.516 23.312 0.381 1 95 163 PRO B N 1
ATOM 6304 C CA . PRO B 1 163 ? 6.914 23.406 -0.052 1 95 163 PRO B CA 1
ATOM 6305 C C . PRO B 1 163 ? 7.277 24.781 -0.591 1 95 163 PRO B C 1
ATOM 6307 O O . PRO B 1 163 ? 8.414 25.234 -0.428 1 95 163 PRO B O 1
ATOM 6310 N N . TYR B 1 164 ? 6.363 25.469 -1.217 1 94.19 164 TYR B N 1
ATOM 6311 C CA . TYR B 1 164 ? 6.645 26.781 -1.771 1 94.19 164 TYR B CA 1
ATOM 6312 C C . TYR B 1 164 ? 6.809 27.812 -0.663 1 94.19 164 TYR B C 1
ATOM 6314 O O . TYR B 1 164 ? 7.508 28.812 -0.836 1 94.19 164 TYR B O 1
ATOM 6322 N N . LEU B 1 165 ? 6.172 27.609 0.408 1 95.88 165 LEU B N 1
ATOM 6323 C CA . LEU B 1 165 ? 6.395 28.438 1.581 1 95.88 165 LEU B CA 1
ATOM 6324 C C . LEU B 1 165 ? 7.73 28.109 2.24 1 95.88 165 LEU B C 1
ATOM 6326 O O . LEU B 1 165 ? 8.484 29.016 2.611 1 95.88 165 LEU B O 1
ATOM 6330 N N . LEU B 1 166 ? 8.016 26.828 2.359 1 95.62 166 LEU B N 1
ATOM 6331 C CA . LEU B 1 166 ? 9.219 26.344 3.039 1 95.62 166 LEU B CA 1
ATOM 6332 C C . LEU B 1 166 ? 10.469 26.797 2.293 1 95.62 166 LEU B C 1
ATOM 6334 O O . LEU B 1 166 ? 11.531 26.953 2.898 1 95.62 166 LEU B O 1
ATOM 6338 N N . GLN B 1 167 ? 10.305 26.953 1.016 1 93.19 167 GLN B N 1
ATOM 6339 C CA . GLN B 1 167 ? 11.43 27.422 0.209 1 93.19 167 GLN B CA 1
ATOM 6340 C C . GLN B 1 167 ? 11.914 28.797 0.687 1 93.19 167 GLN B C 1
ATOM 6342 O O . GLN B 1 167 ? 13.07 29.156 0.467 1 93.19 167 GLN B O 1
ATOM 6347 N N . ARG B 1 168 ? 11.094 29.531 1.389 1 93.88 168 ARG B N 1
ATOM 6348 C CA . ARG B 1 168 ? 11.422 30.875 1.851 1 93.88 168 ARG B CA 1
ATOM 6349 C C . ARG B 1 168 ? 11.961 30.859 3.277 1 93.88 168 ARG B C 1
ATOM 6351 O O . ARG B 1 168 ? 12.266 31.906 3.85 1 93.88 168 ARG B O 1
ATOM 6358 N N . TYR B 1 169 ? 12.078 29.672 3.855 1 94.75 169 TYR B N 1
ATOM 6359 C CA . TYR B 1 169 ? 12.656 29.562 5.188 1 94.75 169 TYR B CA 1
ATOM 6360 C C . TYR B 1 169 ? 14.125 29.984 5.188 1 94.75 169 TYR B C 1
ATOM 6362 O O . TYR B 1 169 ? 14.844 29.75 4.215 1 94.75 169 TYR B O 1
ATOM 6370 N N . GLN B 1 170 ? 14.578 30.609 6.211 1 94 170 GLN B N 1
ATOM 6371 C CA . GLN B 1 170 ? 15.969 31 6.363 1 94 170 GLN B CA 1
ATOM 6372 C C . GLN B 1 170 ? 16.844 29.812 6.746 1 94 170 GLN B C 1
ATOM 6374 O O . GLN B 1 170 ? 17.297 29.719 7.887 1 94 170 GLN B O 1
ATOM 6379 N N . SER B 1 171 ? 17.156 29.047 5.734 1 90.69 171 SER B N 1
ATOM 6380 C CA . SER B 1 171 ? 17.938 27.828 5.953 1 90.69 171 SER B CA 1
ATOM 6381 C C . SER B 1 171 ? 19.422 28.156 6.039 1 90.69 171 SER B C 1
ATOM 6383 O O . SER B 1 171 ? 19.875 29.188 5.543 1 90.69 171 SER B O 1
ATOM 6385 N N . ASP B 1 172 ? 20.188 27.297 6.664 1 88.25 172 ASP B N 1
ATOM 6386 C CA . ASP B 1 172 ? 21.641 27.438 6.766 1 88.25 172 ASP B CA 1
ATOM 6387 C C . ASP B 1 172 ? 22.328 27.016 5.469 1 88.25 172 ASP B C 1
ATOM 6389 O O . ASP B 1 172 ? 21.656 26.828 4.445 1 88.25 172 ASP B O 1
ATOM 6393 N N . GLU B 1 173 ? 23.594 26.938 5.469 1 83.69 173 GLU B N 1
ATOM 6394 C CA . GLU B 1 173 ? 24.391 26.656 4.277 1 83.69 173 GLU B CA 1
ATOM 6395 C C . GLU B 1 173 ? 24.109 25.25 3.75 1 83.69 173 GLU B C 1
ATOM 6397 O O . GLU B 1 173 ? 24.328 24.969 2.566 1 83.69 173 GLU B O 1
ATOM 6402 N N . HIS B 1 174 ? 23.531 24.438 4.605 1 82.38 174 HIS B N 1
ATOM 6403 C CA . HIS B 1 174 ? 23.25 23.078 4.203 1 82.38 174 HIS B CA 1
ATOM 6404 C C . HIS B 1 174 ? 21.781 22.891 3.85 1 82.38 174 HIS B C 1
ATOM 6406 O O . HIS B 1 174 ? 21.312 21.766 3.65 1 82.38 174 HIS B O 1
ATOM 6412 N N . GLY B 1 175 ? 21.078 23.984 3.84 1 87.69 175 GLY B N 1
ATOM 6413 C CA . GLY B 1 175 ? 19.656 23.938 3.49 1 87.69 175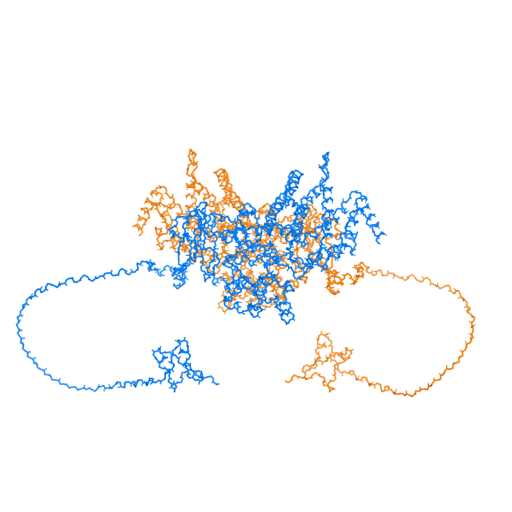 GLY B CA 1
ATOM 6414 C C . GLY B 1 175 ? 18.781 23.453 4.629 1 87.69 175 GLY B C 1
ATOM 6415 O O . GLY B 1 175 ? 17.672 22.969 4.402 1 87.69 175 GLY B O 1
ATOM 6416 N N . THR B 1 176 ? 19.281 23.562 5.816 1 90.5 176 THR B N 1
ATOM 6417 C CA . THR B 1 176 ? 18.547 23.047 6.961 1 90.5 176 THR B CA 1
ATOM 6418 C C . THR B 1 176 ? 18.062 24.172 7.867 1 90.5 176 THR B C 1
ATOM 6420 O O . THR B 1 176 ? 18.812 25.125 8.125 1 90.5 176 THR B O 1
ATOM 6423 N N . PHE B 1 177 ? 16.875 24.156 8.164 1 92.69 177 PHE B N 1
ATOM 6424 C CA . PHE B 1 177 ? 16.312 25.031 9.195 1 92.69 177 PHE B CA 1
ATOM 6425 C C . PHE B 1 177 ? 15.891 24.219 10.414 1 92.69 177 PHE B C 1
ATOM 6427 O O . PHE B 1 177 ? 15.109 23.281 10.297 1 92.69 177 PHE B O 1
ATOM 6434 N N . LYS B 1 178 ? 16.391 24.547 11.516 1 87.94 178 LYS B N 1
ATOM 6435 C CA . LYS B 1 178 ? 16.203 23.719 12.695 1 87.94 178 LYS B CA 1
ATOM 6436 C C . LYS B 1 178 ? 15.195 24.359 13.656 1 87.94 178 LYS B C 1
ATOM 6438 O O . LYS B 1 178 ? 15.234 25.562 13.891 1 87.94 178 LYS B O 1
ATOM 6443 N N . PHE B 1 179 ? 14.211 23.578 13.961 1 85.31 179 PHE B N 1
ATOM 6444 C CA . PHE B 1 179 ? 13.367 23.875 15.109 1 85.31 179 PHE B CA 1
ATOM 6445 C C . PHE B 1 179 ? 13.828 23.078 16.328 1 85.31 179 PHE B C 1
ATOM 6447 O O . PHE B 1 179 ? 14.961 22.578 16.375 1 85.31 179 PHE B O 1
ATOM 6454 N N . LYS B 1 180 ? 13.094 22.906 17.359 1 72.38 180 LYS B N 1
ATOM 6455 C CA . LYS B 1 180 ? 13.516 22.203 18.562 1 72.38 180 LYS B CA 1
ATOM 6456 C C . LYS B 1 180 ? 13.578 20.688 18.328 1 72.38 180 LYS B C 1
ATOM 6458 O O . LYS B 1 180 ? 14.594 20.047 18.609 1 72.38 180 LYS B O 1
ATOM 6463 N N . GLN B 1 181 ? 12.555 20.125 17.891 1 77.81 181 GLN B N 1
ATOM 6464 C CA . GLN B 1 181 ? 12.516 18.672 17.719 1 77.81 181 GLN B CA 1
ATOM 6465 C C . GLN B 1 181 ? 12.406 18.297 16.25 1 77.81 181 GLN B C 1
ATOM 6467 O O . GLN B 1 181 ? 12.258 17.125 15.906 1 77.81 181 GLN B O 1
ATOM 6472 N N . LEU B 1 182 ? 12.477 19.266 15.445 1 86.25 182 LEU B N 1
ATOM 6473 C CA . LEU B 1 182 ? 12.281 19.047 14.016 1 86.25 182 LEU B CA 1
ATOM 6474 C C . LEU B 1 182 ? 13.219 19.906 13.195 1 86.25 182 LEU B C 1
ATOM 6476 O O . LEU B 1 182 ? 13.68 20.953 13.664 1 86.25 182 LEU B O 1
ATOM 6480 N N . ALA B 1 183 ? 13.617 19.438 12.188 1 89.62 183 ALA B N 1
ATOM 6481 C CA . ALA B 1 183 ? 14.375 20.219 11.219 1 89.62 183 ALA B CA 1
ATOM 6482 C C . ALA B 1 183 ? 13.797 20.062 9.812 1 89.62 183 ALA B C 1
ATOM 6484 O O . ALA B 1 183 ? 13.273 19.016 9.469 1 89.62 183 ALA B O 1
ATOM 6485 N N . ILE B 1 184 ? 13.781 21.141 9.133 1 93.69 184 ILE B N 1
ATOM 6486 C CA . ILE B 1 184 ? 13.375 21.109 7.734 1 93.69 184 ILE B CA 1
ATOM 6487 C C . ILE B 1 184 ? 14.602 21.203 6.836 1 93.69 184 ILE B C 1
ATOM 6489 O O . ILE B 1 184 ? 15.383 22.156 6.938 1 93.69 184 ILE B O 1
ATOM 6493 N N . ARG B 1 185 ? 14.766 20.234 6.031 1 93.56 185 ARG B N 1
ATOM 6494 C CA . ARG B 1 185 ? 15.914 20.188 5.129 1 93.56 185 ARG B CA 1
ATOM 6495 C C . ARG B 1 185 ? 15.477 20.375 3.682 1 93.56 185 ARG B C 1
ATOM 6497 O O . ARG B 1 185 ? 14.68 19.594 3.16 1 93.56 185 ARG B O 1
ATOM 6504 N N . SER B 1 186 ? 15.984 21.391 3.061 1 94.62 186 SER B N 1
ATOM 6505 C CA . SER B 1 186 ? 15.719 21.656 1.65 1 94.62 186 SER B CA 1
ATOM 6506 C C . SER B 1 186 ? 16.797 21.031 0.761 1 94.62 186 SER B C 1
ATOM 6508 O O . SER B 1 186 ? 17.984 21.281 0.953 1 94.62 186 SER B O 1
ATOM 6510 N N . VAL B 1 187 ? 16.391 20.25 -0.21 1 94.81 187 VAL B N 1
ATOM 6511 C CA . VAL B 1 187 ? 17.375 19.547 -1.031 1 94.81 187 VAL B CA 1
ATOM 6512 C C . VAL B 1 187 ? 17.328 20.094 -2.459 1 94.81 187 VAL B C 1
ATOM 6514 O O . VAL B 1 187 ? 18.266 19.875 -3.238 1 94.81 187 VAL B O 1
ATOM 6517 N N . ASN B 1 188 ? 16.266 20.656 -2.785 1 93.12 188 ASN B N 1
ATOM 6518 C CA . ASN B 1 188 ? 16.109 21.25 -4.109 1 93.12 188 ASN B CA 1
ATOM 6519 C C . ASN B 1 188 ? 15.234 22.5 -4.062 1 93.12 188 ASN B C 1
ATOM 6521 O O . ASN B 1 188 ? 14.305 22.594 -3.262 1 93.12 188 ASN B O 1
ATOM 6525 N N . ASN B 1 189 ? 15.453 23.453 -4.945 1 88.19 189 ASN B N 1
ATOM 6526 C CA . ASN B 1 189 ? 14.719 24.703 -4.914 1 88.19 189 ASN B CA 1
ATOM 6527 C C . ASN B 1 189 ? 13.711 24.797 -6.055 1 88.19 189 ASN B C 1
ATOM 6529 O O . ASN B 1 189 ? 12.664 25.438 -5.918 1 88.19 189 ASN B O 1
ATOM 6533 N N . ASN B 1 190 ? 14.031 24.234 -7.188 1 84.31 190 ASN B N 1
ATOM 6534 C CA . ASN B 1 190 ? 13.141 24.312 -8.344 1 84.31 190 ASN B CA 1
ATOM 6535 C C . ASN B 1 190 ? 13.023 22.969 -9.047 1 84.31 190 ASN B C 1
ATOM 6537 O O . ASN B 1 190 ? 13.852 22.625 -9.898 1 84.31 190 ASN B O 1
ATOM 6541 N N . PRO B 1 191 ? 11.906 22.328 -8.875 1 87.38 191 PRO B N 1
ATOM 6542 C CA . PRO B 1 191 ? 10.828 22.547 -7.902 1 87.38 191 PRO B CA 1
ATOM 6543 C C . PRO B 1 191 ? 11.281 22.344 -6.461 1 87.38 191 PRO B C 1
ATOM 6545 O O . PRO B 1 191 ? 12.25 21.609 -6.211 1 87.38 191 PRO B O 1
ATOM 6548 N N . PRO B 1 192 ? 10.617 23.031 -5.566 1 92.5 192 PRO B N 1
ATOM 6549 C CA . PRO B 1 192 ? 11.039 22.906 -4.172 1 92.5 192 PRO B CA 1
ATOM 6550 C C . PRO B 1 192 ? 10.773 21.516 -3.604 1 92.5 192 PRO B C 1
ATOM 6552 O O . PRO B 1 192 ? 9.688 20.953 -3.797 1 92.5 192 PRO B O 1
ATOM 6555 N N . VAL B 1 193 ? 11.766 20.922 -2.99 1 95.31 193 VAL B N 1
ATOM 6556 C CA . VAL B 1 193 ? 11.664 19.641 -2.303 1 95.31 193 VAL B CA 1
ATOM 6557 C C . VAL B 1 193 ? 12.273 19.75 -0.908 1 95.31 193 VAL B C 1
ATOM 6559 O O . VAL B 1 193 ? 13.453 20.094 -0.763 1 95.31 193 VAL B O 1
ATOM 6562 N N . GLN B 1 194 ? 11.492 19.516 0.089 1 96.38 194 GLN B N 1
ATOM 6563 C CA . GLN B 1 194 ? 11.961 19.578 1.467 1 96.38 194 GLN B CA 1
ATOM 6564 C C . GLN B 1 194 ? 11.602 18.297 2.227 1 96.38 194 GLN B C 1
ATOM 6566 O O . GLN B 1 194 ? 10.633 17.625 1.883 1 96.38 194 GLN B O 1
ATOM 6571 N N . PHE B 1 195 ? 12.398 17.984 3.207 1 96.12 195 PHE B N 1
ATOM 6572 C CA . PHE B 1 195 ? 12.172 16.844 4.098 1 96.12 195 PHE B CA 1
ATOM 6573 C C . PHE B 1 195 ? 12.062 17.312 5.543 1 96.12 195 PHE B C 1
ATOM 6575 O O . PHE B 1 195 ? 12.781 18.219 5.973 1 96.12 195 PHE B O 1
ATOM 6582 N N . LEU B 1 196 ? 11.094 16.75 6.207 1 94.56 196 LEU B N 1
ATOM 6583 C CA . LEU B 1 196 ? 10.992 16.906 7.652 1 94.56 196 LEU B CA 1
ATOM 6584 C C . LEU B 1 196 ? 11.836 15.859 8.375 1 94.56 196 LEU B C 1
ATOM 6586 O O . LEU B 1 196 ? 11.656 14.664 8.164 1 94.56 196 LEU B O 1
ATOM 6590 N N . ILE B 1 197 ? 12.805 16.312 9.109 1 91.31 197 ILE B N 1
ATOM 6591 C CA . ILE B 1 197 ? 13.641 15.43 9.914 1 91.31 197 ILE B CA 1
ATOM 6592 C C . ILE B 1 197 ? 13.211 15.492 11.375 1 91.31 197 ILE B C 1
ATOM 6594 O O . ILE B 1 197 ? 13.336 16.547 12.023 1 91.31 197 ILE B O 1
ATOM 6598 N N . SER B 1 198 ? 12.656 14.398 11.852 1 86.5 198 SER B N 1
ATOM 6599 C CA . SER B 1 198 ? 12.156 14.375 13.219 1 86.5 198 SER B CA 1
ATOM 6600 C C . SER B 1 198 ? 13.016 13.484 14.109 1 86.5 198 SER B C 1
ATOM 6602 O O . SER B 1 198 ? 13.594 12.5 13.641 1 86.5 198 SER B O 1
ATOM 6604 N N . GLN B 1 199 ? 13.016 13.867 15.312 1 82 199 GLN B N 1
ATOM 6605 C CA . GLN B 1 199 ? 13.648 12.992 16.297 1 82 199 GLN B CA 1
ATOM 6606 C C . GLN B 1 199 ? 12.781 11.766 16.578 1 82 199 GLN B C 1
ATOM 6608 O O . GLN B 1 199 ? 11.562 11.883 16.734 1 82 199 GLN B O 1
ATOM 6613 N N . PRO B 1 200 ? 13.391 10.617 16.688 1 78.19 200 PRO B N 1
ATOM 6614 C CA . PRO B 1 200 ? 12.617 9.391 16.875 1 78.19 200 PRO B CA 1
ATOM 6615 C C . PRO B 1 200 ? 11.82 9.398 18.188 1 78.19 200 PRO B C 1
ATOM 6617 O O . PRO B 1 200 ? 10.766 8.758 18.266 1 78.19 200 PRO B O 1
ATOM 6620 N N . SER B 1 201 ? 12.281 10.102 19.172 1 79.88 201 SER B N 1
ATOM 6621 C CA . SER B 1 201 ? 11.625 10.133 20.484 1 79.88 201 SER B CA 1
ATOM 6622 C C . SER B 1 201 ? 10.242 10.766 20.391 1 79.88 201 SER B C 1
ATOM 6624 O O . SER B 1 201 ? 9.383 10.516 21.25 1 79.88 201 SER B O 1
ATOM 6626 N N . LEU B 1 202 ? 10.055 11.531 19.359 1 84.12 202 LEU B N 1
ATOM 6627 C CA . LEU B 1 202 ? 8.781 12.219 19.172 1 84.12 202 LEU B CA 1
ATOM 6628 C C . LEU B 1 202 ? 7.648 11.211 19 1 84.12 202 LEU B C 1
ATOM 6630 O O . LEU B 1 202 ? 6.492 11.523 19.297 1 84.12 202 LEU B O 1
ATOM 6634 N N . PHE B 1 203 ? 7.973 10.008 18.578 1 88.12 203 PHE B N 1
ATOM 6635 C CA . PHE B 1 203 ? 6.934 9.047 18.234 1 88.12 203 PHE B CA 1
ATOM 6636 C C . PHE B 1 203 ? 6.77 8.016 19.344 1 88.12 203 PHE B C 1
ATOM 6638 O O . PHE B 1 203 ? 6.074 7.012 19.172 1 88.12 203 PHE B O 1
ATOM 6645 N N . GLY B 1 204 ? 7.383 8.25 20.5 1 85.38 204 GLY B N 1
ATOM 6646 C CA . GLY B 1 204 ? 7.352 7.301 21.609 1 85.38 204 GLY B CA 1
ATOM 6647 C C . GLY B 1 204 ? 5.941 6.949 22.047 1 85.38 204 GLY B C 1
ATOM 6648 O O . GLY B 1 204 ? 5.605 5.77 22.188 1 85.38 204 GLY B O 1
ATOM 6649 N N . GLN B 1 205 ? 5.117 7.938 22.234 1 86.19 205 GLN B N 1
ATOM 6650 C CA . GLN B 1 205 ? 3.752 7.711 22.703 1 86.19 205 GLN B CA 1
ATOM 6651 C C . GLN B 1 205 ? 2.928 6.988 21.641 1 86.19 205 GLN B C 1
ATOM 6653 O O . GLN B 1 205 ? 2.137 6.102 21.953 1 86.19 205 GLN B O 1
ATOM 6658 N N . SER B 1 206 ? 3.096 7.418 20.406 1 87.62 206 SER B N 1
ATOM 6659 C CA . SER B 1 206 ? 2.381 6.77 19.312 1 87.62 206 SER B CA 1
ATOM 6660 C C . SER B 1 206 ? 2.768 5.301 19.1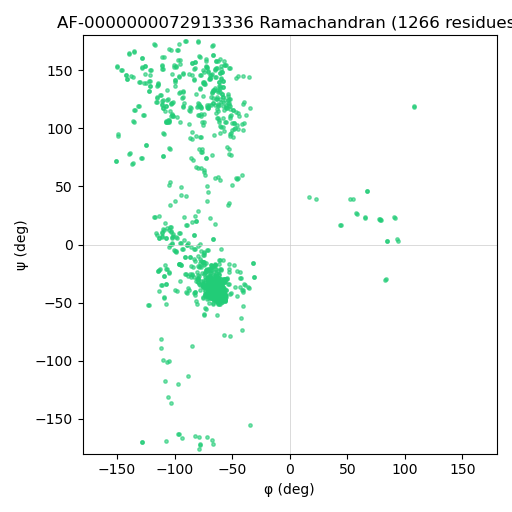88 1 87.62 206 SER B C 1
ATOM 6662 O O . SER B 1 206 ? 1.915 4.445 18.938 1 87.62 206 SER B O 1
ATOM 6664 N N . ARG B 1 207 ? 4.051 5.027 19.359 1 91.31 207 ARG B N 1
ATOM 6665 C CA . ARG B 1 207 ? 4.543 3.65 19.328 1 91.31 207 ARG B CA 1
ATOM 6666 C C . ARG B 1 207 ? 3.934 2.824 20.453 1 91.31 207 ARG B C 1
ATOM 6668 O O . ARG B 1 207 ? 3.51 1.687 20.234 1 91.31 207 ARG B O 1
ATOM 6675 N N . LYS B 1 208 ? 3.861 3.369 21.562 1 88.69 208 LYS B N 1
ATOM 6676 C CA . LYS B 1 208 ? 3.303 2.672 22.719 1 88.69 208 LYS B CA 1
ATOM 6677 C C . LYS B 1 208 ? 1.824 2.361 22.516 1 88.69 208 LYS B C 1
ATOM 6679 O O . LYS B 1 208 ? 1.38 1.237 22.766 1 88.69 208 LYS B O 1
ATOM 6684 N N . GLU B 1 209 ? 1.12 3.281 22.078 1 86.56 209 GLU B N 1
ATOM 6685 C CA . GLU B 1 209 ? -0.315 3.119 21.859 1 86.56 209 GLU B CA 1
ATOM 6686 C C . GLU B 1 209 ? -0.601 2.082 20.781 1 86.56 209 GLU B C 1
ATOM 6688 O O . GLU B 1 209 ? -1.608 1.374 20.844 1 86.56 209 GLU B O 1
ATOM 6693 N N . ALA B 1 210 ? 0.283 2.043 19.781 1 89.44 210 ALA B N 1
ATOM 6694 C CA . ALA B 1 210 ? 0.104 1.104 18.688 1 89.44 210 ALA B CA 1
ATOM 6695 C C . ALA B 1 210 ? 0.636 -0.28 19.047 1 89.44 210 ALA B C 1
ATOM 6697 O O . ALA B 1 210 ? 0.507 -1.227 18.266 1 89.44 210 ALA B O 1
ATOM 6698 N N . GLY B 1 211 ? 1.236 -0.381 20.219 1 89.69 211 GLY B N 1
ATOM 6699 C CA . GLY B 1 211 ? 1.787 -1.656 20.641 1 89.69 211 GLY B CA 1
ATOM 6700 C C . GLY B 1 211 ? 3.117 -1.981 19.984 1 89.69 211 GLY B C 1
ATOM 6701 O O . GLY B 1 211 ? 3.461 -3.152 19.812 1 89.69 211 GLY B O 1
ATOM 6702 N N . HIS B 1 212 ? 3.793 -1.045 19.531 1 90.69 212 HIS B N 1
ATOM 6703 C CA . HIS B 1 212 ? 5.059 -1.235 18.828 1 90.69 212 HIS B CA 1
ATOM 6704 C C . HIS B 1 212 ? 6.238 -0.852 19.703 1 90.69 212 HIS B C 1
ATOM 6706 O O . HIS B 1 212 ? 7.117 -0.098 19.281 1 90.69 212 HIS B O 1
ATOM 6712 N N . THR B 1 213 ? 6.203 -1.429 20.859 1 79.5 213 THR B N 1
ATOM 6713 C CA . THR B 1 213 ? 7.285 -1.084 21.781 1 79.5 213 THR B CA 1
ATOM 6714 C C . THR B 1 213 ? 8.586 -1.759 21.359 1 79.5 213 THR B C 1
ATOM 6716 O O . THR B 1 213 ? 8.602 -2.953 21.047 1 79.5 213 THR B O 1
ATOM 6719 N N . GLY B 1 214 ? 9.445 -1.021 20.828 1 72 214 GLY B N 1
ATOM 6720 C CA . GLY B 1 214 ? 10.688 -1.514 20.25 1 72 214 GLY B CA 1
ATOM 6721 C C . GLY B 1 214 ? 11.82 -1.615 21.266 1 72 214 GLY B C 1
ATOM 6722 O O . GLY B 1 214 ? 11.789 -0.959 22.312 1 72 214 GLY B O 1
ATOM 6723 N N . ALA B 1 215 ? 12.578 -2.559 21.031 1 78.75 215 ALA B N 1
ATOM 6724 C CA . ALA B 1 215 ? 13.828 -2.686 21.781 1 78.75 215 ALA B CA 1
ATOM 6725 C C . ALA B 1 215 ? 14.883 -1.714 21.266 1 78.75 215 ALA B C 1
ATOM 6727 O O . ALA B 1 215 ? 14.891 -1.375 20.078 1 78.75 215 ALA B O 1
ATOM 6728 N N . PRO B 1 216 ? 15.672 -1.241 22.172 1 83.44 216 PRO B N 1
ATOM 6729 C CA . PRO B 1 216 ? 16.781 -0.422 21.688 1 83.44 216 PRO B CA 1
ATOM 6730 C C . PRO B 1 216 ? 17.672 -1.155 20.688 1 83.44 216 PRO B C 1
ATOM 6732 O O . PRO B 1 216 ? 17.719 -2.387 20.688 1 83.44 216 PRO B O 1
ATOM 6735 N N . ILE B 1 217 ? 18.312 -0.414 19.875 1 85.25 217 ILE B N 1
ATOM 6736 C CA . ILE B 1 217 ? 19.141 -0.961 18.812 1 85.25 217 ILE B CA 1
ATOM 6737 C C . ILE B 1 217 ? 20.219 -1.87 19.406 1 85.25 217 ILE B C 1
ATOM 6739 O O . ILE B 1 217 ? 20.547 -2.906 18.828 1 85.25 217 ILE B O 1
ATOM 6743 N N . SER B 1 218 ? 20.766 -1.467 20.547 1 88.19 218 SER B N 1
ATOM 6744 C CA . SER B 1 218 ? 21.812 -2.254 21.203 1 88.19 218 SER B CA 1
ATOM 6745 C C . SER B 1 218 ? 21.281 -3.625 21.625 1 88.19 218 SER B C 1
ATOM 6747 O O . SER B 1 218 ? 21.969 -4.633 21.469 1 88.19 218 SER B O 1
ATOM 6749 N N . SER B 1 219 ? 20.109 -3.625 22.078 1 90.81 219 SER B N 1
ATOM 6750 C CA . SER B 1 219 ? 19.484 -4.891 22.484 1 90.81 219 SER B CA 1
ATOM 6751 C C . SER B 1 219 ? 19.188 -5.758 21.266 1 90.81 219 SER B C 1
ATOM 6753 O O . SER B 1 219 ? 19.328 -6.98 21.312 1 90.81 219 SER B O 1
ATOM 6755 N N . GLN B 1 220 ? 18.766 -5.145 20.172 1 92.19 220 GLN B N 1
ATOM 6756 C CA . GLN B 1 220 ? 18.5 -5.859 18.922 1 92.19 220 GLN B CA 1
ATOM 6757 C C . GLN B 1 220 ? 19.766 -6.508 18.391 1 92.19 220 GLN B C 1
ATOM 6759 O O . GLN B 1 220 ? 19.734 -7.633 17.891 1 92.19 220 GLN B O 1
ATOM 6764 N N . ARG B 1 221 ? 20.812 -5.781 18.516 1 93.06 221 ARG B N 1
ATOM 6765 C CA . ARG B 1 221 ? 22.094 -6.293 18.031 1 93.06 221 ARG B CA 1
ATOM 6766 C C . ARG B 1 221 ? 22.531 -7.52 18.828 1 93.06 221 ARG B C 1
ATOM 6768 O O . ARG B 1 221 ? 23.016 -8.5 18.266 1 93.06 221 ARG B O 1
ATOM 6775 N N . VAL B 1 222 ? 22.344 -7.426 20.141 1 93.56 222 VAL B N 1
ATOM 6776 C CA . VAL B 1 222 ? 22.703 -8.547 21 1 93.56 222 VAL B CA 1
ATOM 6777 C C . VAL B 1 222 ? 21.844 -9.766 20.641 1 93.56 222 VAL B C 1
ATOM 6779 O O . VAL B 1 222 ? 22.359 -10.883 20.562 1 93.56 222 VAL B O 1
ATOM 6782 N N . GLU B 1 223 ? 20.625 -9.531 20.453 1 93 223 GLU B N 1
ATOM 6783 C CA . GLU B 1 223 ? 19.719 -10.625 20.094 1 93 223 GLU B CA 1
ATOM 6784 C C . GLU B 1 223 ? 20.094 -11.234 18.75 1 93 223 GLU B C 1
ATOM 6786 O O . GLU B 1 223 ? 20.047 -12.461 18.594 1 93 223 GLU B O 1
ATOM 6791 N N . LEU B 1 224 ? 20.438 -10.398 17.781 1 95.25 224 LEU B N 1
ATOM 6792 C CA . LEU B 1 224 ? 20.844 -10.883 16.469 1 95.25 224 LEU B CA 1
ATOM 6793 C C . LEU B 1 224 ? 22.125 -11.695 16.562 1 95.25 224 LEU B C 1
ATOM 6795 O O . LEU B 1 224 ? 22.266 -12.734 15.898 1 95.25 224 LEU B O 1
ATOM 6799 N N . GLU B 1 225 ? 23.047 -11.258 17.359 1 93.88 225 GLU B N 1
ATOM 6800 C CA . GLU B 1 225 ? 24.344 -11.93 17.484 1 93.88 225 GLU B CA 1
ATOM 6801 C C . GLU B 1 225 ? 24.188 -13.289 18.172 1 93.88 225 GLU B C 1
ATOM 6803 O O . GLU B 1 225 ? 25 -14.188 17.953 1 93.88 225 GLU B O 1
ATOM 6808 N N . LYS B 1 226 ? 23.172 -13.398 19.016 1 91.88 226 LYS B N 1
ATOM 6809 C CA . LYS B 1 226 ? 22.875 -14.695 19.609 1 91.88 226 LYS B CA 1
ATOM 6810 C C . LYS B 1 226 ? 22.406 -15.688 18.531 1 91.88 226 LYS B C 1
ATOM 6812 O O . LYS B 1 226 ? 22.719 -16.875 18.609 1 91.88 226 LYS B O 1
ATOM 6817 N N . ALA B 1 227 ? 21.672 -15.188 17.562 1 91.81 227 ALA B N 1
ATOM 6818 C CA . ALA B 1 227 ? 21.156 -16.047 16.5 1 91.81 227 ALA B CA 1
ATOM 6819 C C . ALA B 1 227 ? 22.203 -16.266 15.414 1 91.81 227 ALA B C 1
ATOM 6821 O O . ALA B 1 227 ? 22.328 -17.375 14.875 1 91.81 227 ALA B O 1
ATOM 6822 N N . VAL B 1 228 ? 22.922 -15.211 15.047 1 94.44 228 VAL B N 1
ATOM 6823 C CA . VAL B 1 228 ? 23.938 -15.25 14 1 94.44 228 VAL B CA 1
ATOM 6824 C C . VAL B 1 228 ? 25.188 -14.5 14.477 1 94.44 228 VAL B C 1
ATOM 6826 O O . VAL B 1 228 ? 25.156 -13.281 14.633 1 94.44 228 VAL B O 1
ATOM 6829 N N . SER B 1 229 ? 26.266 -15.219 14.609 1 92.56 229 SER B N 1
ATOM 6830 C CA . SER B 1 229 ? 27.516 -14.594 15.039 1 92.56 229 SER B CA 1
ATOM 6831 C C . SER B 1 229 ? 28.031 -13.617 13.984 1 92.56 229 SER B C 1
ATOM 6833 O O . SER B 1 229 ? 27.625 -13.672 12.828 1 92.56 229 SER B O 1
ATOM 6835 N N . GLN B 1 230 ? 28.953 -12.719 14.359 1 93.25 230 GLN B N 1
ATOM 6836 C CA . GLN B 1 230 ? 29.516 -11.727 13.445 1 93.25 230 GLN B CA 1
ATOM 6837 C C . GLN B 1 230 ? 30.25 -12.391 12.289 1 93.25 230 GLN B C 1
ATOM 6839 O O . GLN B 1 230 ? 30.203 -11.906 11.156 1 93.25 230 GLN B O 1
ATOM 6844 N N . ASN B 1 231 ? 30.906 -13.461 12.609 1 92.44 231 ASN B N 1
ATOM 6845 C CA . ASN B 1 231 ? 31.641 -14.172 11.562 1 92.44 231 ASN B CA 1
ATOM 6846 C C . ASN B 1 231 ? 30.688 -14.82 10.562 1 92.44 231 ASN B C 1
ATOM 6848 O O . ASN B 1 231 ? 30.906 -14.742 9.352 1 92.44 231 ASN B O 1
ATOM 6852 N N . MET B 1 232 ? 29.703 -15.461 11.094 1 93.69 232 MET B N 1
ATOM 6853 C CA . MET B 1 232 ? 28.688 -16.016 10.219 1 93.69 232 MET B CA 1
ATOM 6854 C C . MET B 1 232 ? 28.016 -14.93 9.391 1 93.69 232 MET B C 1
ATOM 6856 O O . MET B 1 232 ? 27.75 -15.125 8.203 1 93.69 232 MET B O 1
ATOM 6860 N N . GLY B 1 233 ? 27.781 -13.789 10.023 1 95.62 233 GLY B N 1
ATOM 6861 C CA . GLY B 1 233 ? 27.156 -12.656 9.352 1 95.62 233 GLY B CA 1
ATOM 6862 C C . GLY B 1 233 ? 27.969 -12.156 8.164 1 95.62 233 GLY B C 1
ATOM 6863 O O . GLY B 1 233 ? 27.406 -11.867 7.105 1 95.62 233 GLY B O 1
ATOM 6864 N N . LYS B 1 234 ? 29.219 -12.039 8.32 1 96 234 LYS B N 1
ATOM 6865 C CA . LYS B 1 234 ? 30.094 -11.586 7.246 1 96 234 LYS B CA 1
ATOM 6866 C C . LYS B 1 234 ? 30.016 -12.523 6.043 1 96 234 LYS B C 1
ATOM 6868 O O . LYS B 1 234 ? 30.016 -12.07 4.898 1 96 234 LYS B O 1
ATOM 6873 N N . ARG B 1 235 ? 29.938 -13.789 6.328 1 96.31 235 ARG B N 1
ATOM 6874 C CA . ARG B 1 235 ? 29.859 -14.789 5.266 1 96.31 235 ARG B CA 1
ATOM 6875 C C . ARG B 1 235 ? 28.5 -14.734 4.57 1 96.31 235 ARG B C 1
ATOM 6877 O O . ARG B 1 235 ? 28.422 -14.906 3.352 1 96.31 235 ARG B O 1
ATOM 6884 N N . LEU B 1 236 ? 27.469 -14.555 5.371 1 96.38 236 LEU B N 1
ATOM 6885 C CA . LEU B 1 236 ? 26.141 -14.43 4.789 1 96.38 236 LEU B CA 1
ATOM 6886 C C . LEU B 1 236 ? 26.047 -13.18 3.914 1 96.38 236 LEU B C 1
ATOM 6888 O O . LEU B 1 236 ? 25.375 -13.195 2.877 1 96.38 236 LEU B O 1
ATOM 6892 N N . ILE B 1 237 ? 26.703 -12.055 4.289 1 97.44 237 ILE B N 1
ATOM 6893 C CA . ILE B 1 237 ? 26.734 -10.844 3.484 1 97.44 237 ILE B CA 1
ATOM 6894 C C . ILE B 1 237 ? 27.469 -11.109 2.176 1 97.44 237 ILE B C 1
ATOM 6896 O O . ILE B 1 237 ? 27.078 -10.602 1.12 1 97.44 237 ILE B O 1
ATOM 6900 N N . SER B 1 238 ? 28.531 -11.891 2.266 1 96.38 238 SER B N 1
ATOM 6901 C CA . SER B 1 238 ? 29.25 -12.266 1.054 1 96.38 238 SER B CA 1
ATOM 6902 C C . SER B 1 238 ? 28.375 -13.062 0.103 1 96.38 238 SER B C 1
ATOM 6904 O O . SER B 1 238 ? 28.406 -12.852 -1.111 1 96.38 238 SER B O 1
ATOM 6906 N N . LEU B 1 239 ? 27.609 -13.969 0.695 1 95.75 239 LEU B N 1
ATOM 6907 C CA . LEU B 1 239 ? 26.688 -14.742 -0.114 1 95.75 239 LEU B CA 1
ATOM 6908 C C . LEU B 1 239 ? 25.594 -13.844 -0.702 1 95.75 239 LEU B C 1
ATOM 6910 O O . LEU B 1 239 ? 25.172 -14.047 -1.838 1 95.75 239 LEU B O 1
ATOM 6914 N N . TYR B 1 240 ? 25.156 -12.875 0.065 1 96.44 240 TYR B N 1
ATOM 6915 C CA . TYR B 1 240 ? 24.203 -11.891 -0.446 1 96.44 240 TYR B CA 1
ATOM 6916 C C . TYR B 1 240 ? 24.75 -11.203 -1.69 1 96.44 240 TYR B C 1
ATOM 6918 O O . TYR B 1 240 ? 24.047 -11.07 -2.693 1 96.44 240 TYR B O 1
ATOM 6926 N N . ASN B 1 241 ? 25.984 -10.727 -1.654 1 95.69 241 ASN B N 1
ATOM 6927 C CA . ASN B 1 241 ? 26.609 -10 -2.748 1 95.69 241 ASN B CA 1
ATOM 6928 C C . ASN B 1 241 ? 26.766 -10.875 -3.988 1 95.69 241 ASN B C 1
ATOM 6930 O O . ASN B 1 241 ? 26.703 -10.375 -5.113 1 95.69 241 ASN B O 1
ATOM 6934 N N . ARG B 1 242 ? 26.906 -12.117 -3.723 1 93.69 242 ARG B N 1
ATOM 6935 C CA . ARG B 1 242 ? 27.141 -13.047 -4.828 1 93.69 242 ARG B CA 1
ATOM 6936 C C . ARG B 1 242 ? 25.828 -13.438 -5.504 1 93.69 242 ARG B C 1
ATOM 6938 O O . ARG B 1 242 ? 25.75 -13.469 -6.734 1 93.69 242 ARG B O 1
ATOM 6945 N N . PHE B 1 243 ? 24.766 -13.68 -4.691 1 93.31 243 PHE B N 1
ATOM 6946 C CA . PHE B 1 243 ? 23.594 -14.352 -5.246 1 93.31 243 PHE B CA 1
ATOM 6947 C C . PHE B 1 243 ? 22.422 -13.383 -5.367 1 93.31 243 PHE B C 1
ATOM 6949 O O . PHE B 1 243 ? 21.531 -13.578 -6.195 1 93.31 243 PHE B O 1
ATOM 6956 N N . ILE B 1 244 ? 22.375 -12.336 -4.531 1 96.25 244 ILE B N 1
ATOM 6957 C CA . ILE B 1 244 ? 21.172 -11.5 -4.453 1 96.25 244 ILE B CA 1
ATOM 6958 C C . ILE B 1 244 ? 21.453 -10.133 -5.078 1 96.25 244 ILE B C 1
ATOM 6960 O O . ILE B 1 244 ? 20.688 -9.656 -5.906 1 96.25 244 ILE B O 1
ATOM 6964 N N . ALA B 1 245 ? 22.562 -9.469 -4.801 1 95.5 245 ALA B N 1
ATOM 6965 C CA . ALA B 1 245 ? 22.906 -8.102 -5.172 1 95.5 245 ALA B CA 1
ATOM 6966 C C . ALA B 1 245 ? 22.859 -7.918 -6.688 1 95.5 245 ALA B C 1
ATOM 6968 O O . ALA B 1 245 ? 22.422 -6.867 -7.176 1 95.5 245 ALA B O 1
ATOM 6969 N N . PRO B 1 246 ? 23.266 -8.906 -7.457 1 94.69 246 PRO B N 1
ATOM 6970 C CA . PRO B 1 246 ? 23.234 -8.711 -8.906 1 94.69 246 PRO B CA 1
ATOM 6971 C C . PRO B 1 246 ? 21.812 -8.547 -9.438 1 94.69 246 PRO B C 1
ATOM 6973 O O . PRO B 1 246 ? 21.609 -7.953 -10.5 1 94.69 246 PRO B O 1
ATOM 6976 N N . HIS B 1 247 ? 20.828 -9.141 -8.688 1 95.62 247 HIS B N 1
ATOM 6977 C CA . HIS B 1 247 ? 19.438 -8.969 -9.078 1 95.62 247 HIS B CA 1
ATOM 6978 C C . HIS B 1 247 ? 18.906 -7.609 -8.641 1 95.62 247 HIS B C 1
ATOM 6980 O O . HIS B 1 247 ? 18.062 -7.027 -9.312 1 95.62 247 HIS B O 1
ATOM 6986 N N . TYR B 1 248 ? 19.406 -7.129 -7.457 1 96.75 248 TYR B N 1
ATOM 6987 C CA . TYR B 1 248 ? 18.859 -5.934 -6.816 1 96.75 248 TYR B CA 1
ATOM 6988 C C . TYR B 1 248 ? 19.984 -5.074 -6.242 1 96.75 248 TYR B C 1
ATOM 6990 O O . TYR B 1 248 ? 20.234 -5.098 -5.035 1 96.75 248 TYR B O 1
ATOM 6998 N N . PRO B 1 249 ? 20.672 -4.34 -7.023 1 97.38 249 PRO B N 1
ATOM 6999 C CA . PRO B 1 249 ? 21.734 -3.494 -6.473 1 97.38 249 PRO B CA 1
ATOM 7000 C C . PRO B 1 249 ? 21.188 -2.291 -5.703 1 97.38 249 PRO B C 1
ATOM 7002 O O . PRO B 1 249 ? 21.375 -1.148 -6.133 1 97.38 249 PRO B O 1
ATOM 7005 N N . ILE B 1 250 ? 20.688 -2.492 -4.547 1 97.56 250 ILE B N 1
ATOM 7006 C CA . ILE B 1 250 ? 19.953 -1.461 -3.818 1 97.56 250 ILE B CA 1
ATOM 7007 C C . ILE B 1 250 ? 20.844 -0.867 -2.73 1 97.56 250 ILE B C 1
ATOM 7009 O O . ILE B 1 250 ? 20.406 0.016 -1.982 1 97.56 250 ILE B O 1
ATOM 7013 N N . PHE B 1 251 ? 22.109 -1.304 -2.584 1 97.06 251 PHE B N 1
ATOM 7014 C CA . PHE B 1 251 ? 23.062 -0.749 -1.623 1 97.06 251 PHE B CA 1
ATOM 7015 C C . PHE B 1 251 ? 24.172 0.008 -2.334 1 97.06 251 PHE B C 1
ATOM 7017 O O . PHE B 1 251 ? 24.469 -0.259 -3.502 1 97.06 251 PHE B O 1
ATOM 7024 N N . SER B 1 252 ? 24.719 0.942 -1.622 1 95.06 252 SER B N 1
ATOM 7025 C CA . SER B 1 252 ? 25.875 1.678 -2.119 1 95.06 252 SER B CA 1
ATOM 7026 C C . SER B 1 252 ? 27.188 1.081 -1.594 1 95.06 252 SER B C 1
ATOM 7028 O O . SER B 1 252 ? 27.266 0.673 -0.433 1 95.06 252 SER B O 1
ATOM 7030 N N . THR B 1 253 ? 28.219 1.079 -2.354 1 94.44 253 THR B N 1
ATOM 7031 C CA . THR B 1 253 ? 29.516 0.566 -1.947 1 94.44 253 THR B CA 1
ATOM 7032 C C . THR B 1 253 ? 30.203 1.533 -0.986 1 94.44 253 THR B C 1
ATOM 7034 O O . THR B 1 253 ? 31.156 1.16 -0.295 1 94.44 253 THR B O 1
ATOM 7037 N N . GLU B 1 254 ? 29.734 2.742 -0.964 1 89.69 254 GLU B N 1
ATOM 7038 C CA . GLU B 1 254 ? 30.281 3.715 -0.026 1 89.69 254 GLU B CA 1
ATOM 7039 C C . GLU B 1 254 ? 29.797 3.441 1.397 1 89.69 254 GLU B C 1
ATOM 7041 O O . GLU B 1 254 ? 30.438 3.863 2.363 1 89.69 254 GLU B O 1
ATOM 7046 N N . SER B 1 255 ? 28.641 2.799 1.496 1 87.31 255 SER B N 1
ATOM 7047 C CA . SER B 1 255 ? 28.109 2.381 2.787 1 87.31 255 SER B CA 1
ATOM 7048 C C . SER B 1 255 ? 27.562 0.96 2.725 1 87.31 255 SER B C 1
ATOM 7050 O O . SER B 1 255 ? 26.359 0.748 2.891 1 87.31 255 SER B O 1
ATOM 7052 N N . PRO B 1 256 ? 28.469 0.066 2.592 1 91.38 256 PRO B N 1
ATOM 7053 C CA . PRO B 1 256 ? 28.016 -1.32 2.473 1 91.38 256 PRO B CA 1
ATOM 7054 C C . PRO B 1 256 ? 27.5 -1.886 3.793 1 91.38 256 PRO B C 1
ATOM 7056 O O . PRO B 1 256 ? 27.922 -1.452 4.867 1 91.38 256 PRO B O 1
ATOM 7059 N N . PRO B 1 257 ? 26.609 -2.834 3.652 1 93.94 257 PRO B N 1
ATOM 7060 C CA . PRO B 1 257 ? 26.156 -3.469 4.891 1 93.94 257 PRO B CA 1
ATOM 7061 C C . PRO B 1 257 ? 27.297 -4.141 5.66 1 93.94 257 PRO B C 1
ATOM 7063 O O . PRO B 1 257 ? 28.172 -4.758 5.055 1 93.94 257 PRO B O 1
ATOM 7066 N N . GLY B 1 258 ? 27.297 -3.934 6.941 1 93.56 258 GLY B N 1
ATOM 7067 C CA . GLY B 1 258 ? 28.281 -4.527 7.832 1 93.56 258 GLY B CA 1
ATOM 7068 C C . GLY B 1 258 ? 27.688 -4.973 9.156 1 93.56 258 GLY B C 1
ATOM 7069 O O . GLY B 1 258 ? 26.797 -4.316 9.703 1 93.56 258 GLY B O 1
ATOM 7070 N N . PRO B 1 259 ? 28.172 -6.102 9.68 1 93.19 259 PRO B N 1
ATOM 7071 C CA . PRO B 1 259 ? 27.594 -6.645 10.914 1 93.19 259 PRO B CA 1
ATOM 7072 C C . PRO B 1 259 ? 27.703 -5.668 12.086 1 93.19 259 PRO B C 1
ATOM 7074 O O . PRO B 1 259 ? 26.812 -5.633 12.945 1 93.19 259 PRO B O 1
ATOM 7077 N N . ALA B 1 260 ? 28.703 -4.832 12.094 1 88.31 260 ALA B N 1
ATOM 7078 C CA . ALA B 1 260 ? 28.922 -3.939 13.227 1 88.31 260 ALA B CA 1
ATOM 7079 C C . ALA B 1 260 ? 28.312 -2.562 12.969 1 88.31 260 ALA B C 1
ATOM 7081 O O . ALA B 1 260 ? 28.031 -1.809 13.906 1 88.31 260 ALA B O 1
ATOM 7082 N N . THR B 1 261 ? 28.031 -2.295 11.758 1 87.38 261 THR B N 1
ATOM 7083 C CA . THR B 1 261 ? 27.719 -0.912 11.414 1 87.38 261 THR B CA 1
ATOM 7084 C C . THR B 1 261 ? 26.25 -0.764 11.031 1 87.38 261 THR B C 1
ATOM 7086 O O . THR B 1 261 ? 25.641 0.269 11.297 1 87.38 261 THR B O 1
ATOM 7089 N N . SER B 1 262 ? 25.703 -1.771 10.398 1 92.44 262 SER B N 1
ATOM 7090 C CA . SER B 1 262 ? 24.359 -1.643 9.859 1 92.44 262 SER B CA 1
ATOM 7091 C C . SER B 1 262 ? 23.312 -1.963 10.922 1 92.44 262 SER B C 1
ATOM 7093 O O . SER B 1 262 ? 23.594 -2.646 11.906 1 92.44 262 SER B O 1
ATOM 7095 N N . ALA B 1 263 ? 22.125 -1.447 10.742 1 91.69 263 ALA B N 1
ATOM 7096 C CA . ALA B 1 263 ? 21 -1.707 11.648 1 91.69 263 ALA B CA 1
ATOM 7097 C C . ALA B 1 263 ? 20.703 -3.201 11.75 1 91.69 263 ALA B C 1
ATOM 7099 O O . ALA B 1 263 ? 20.719 -3.908 10.734 1 91.69 263 ALA B O 1
ATOM 7100 N N . PRO B 1 264 ? 20.484 -3.691 12.906 1 94.25 264 PRO B N 1
ATOM 7101 C CA . PRO B 1 264 ? 20.266 -5.125 13.102 1 94.25 264 PRO B CA 1
ATOM 7102 C C . PRO B 1 264 ? 19.094 -5.66 12.273 1 94.25 264 PRO B C 1
ATOM 7104 O O . PRO B 1 264 ? 19.156 -6.785 11.773 1 94.25 264 PRO B O 1
ATOM 7107 N N . CYS B 1 265 ? 18.062 -4.902 12.18 1 94.94 265 CYS B N 1
ATOM 7108 C CA . CYS B 1 265 ? 16.906 -5.344 11.406 1 94.94 265 CYS B CA 1
ATOM 7109 C C . CYS B 1 265 ? 17.281 -5.59 9.953 1 94.94 265 CYS B C 1
ATOM 7111 O O . CYS B 1 265 ? 16.906 -6.609 9.375 1 94.94 265 CYS B O 1
ATOM 7113 N N . LEU B 1 266 ? 17.984 -4.684 9.367 1 96.62 266 LEU B N 1
ATOM 7114 C CA . LEU B 1 266 ? 18.438 -4.84 7.996 1 96.62 266 LEU B CA 1
ATOM 7115 C C . LEU B 1 266 ? 19.359 -6.051 7.867 1 96.62 266 LEU B C 1
ATOM 7117 O O . LEU B 1 266 ? 19.234 -6.836 6.926 1 96.62 266 LEU B O 1
ATOM 7121 N N . LEU B 1 267 ? 20.25 -6.172 8.82 1 97.31 267 LEU B N 1
ATOM 7122 C CA . LEU B 1 267 ? 21.188 -7.297 8.805 1 97.31 267 LEU B CA 1
ATOM 7123 C C . LEU B 1 267 ? 20.422 -8.617 8.898 1 97.31 267 LEU B C 1
ATOM 7125 O O . LEU B 1 267 ? 20.734 -9.562 8.164 1 97.31 267 LEU B O 1
ATOM 7129 N N . ALA B 1 268 ? 19.469 -8.664 9.836 1 97.31 268 ALA B N 1
ATOM 7130 C CA . ALA B 1 268 ? 18.672 -9.875 9.984 1 97.31 268 ALA B CA 1
ATOM 7131 C C . ALA B 1 268 ? 18 -10.258 8.672 1 97.31 268 ALA B C 1
ATOM 7133 O O . ALA B 1 268 ? 17.906 -11.445 8.336 1 97.31 268 ALA B O 1
ATOM 7134 N N . THR B 1 269 ? 17.531 -9.32 7.938 1 97.56 269 THR B N 1
ATOM 7135 C CA . THR B 1 269 ? 16.859 -9.57 6.668 1 97.56 269 THR B CA 1
ATOM 7136 C C . THR B 1 269 ? 17.859 -10.039 5.609 1 97.56 269 THR B C 1
ATOM 7138 O O . THR B 1 269 ? 17.562 -10.953 4.836 1 97.56 269 THR B O 1
ATOM 7141 N N . ILE B 1 270 ? 19.016 -9.383 5.562 1 97.81 270 ILE B N 1
ATOM 7142 C CA . ILE B 1 270 ? 20.078 -9.797 4.637 1 97.81 270 ILE B CA 1
ATOM 7143 C C . ILE B 1 270 ? 20.484 -11.242 4.938 1 97.81 270 ILE B C 1
ATOM 7145 O O . ILE B 1 270 ? 20.641 -12.055 4.023 1 97.81 270 ILE B O 1
ATOM 7149 N N . TYR B 1 271 ? 20.625 -11.516 6.246 1 96.75 271 TYR B N 1
ATOM 7150 C CA . TYR B 1 271 ? 20.984 -12.875 6.648 1 96.75 271 TYR B CA 1
ATOM 7151 C C . TYR B 1 271 ? 19.906 -13.867 6.227 1 96.75 271 TYR B C 1
ATOM 7153 O O . TYR B 1 271 ? 20.203 -14.93 5.684 1 96.75 271 TYR B O 1
ATOM 7161 N N . SER B 1 272 ? 18.656 -13.516 6.438 1 95.19 272 SER B N 1
ATOM 7162 C CA . SER B 1 272 ? 17.531 -14.398 6.164 1 95.19 272 SER B CA 1
ATOM 7163 C C . SER B 1 272 ? 17.438 -14.742 4.68 1 95.19 272 SER B C 1
ATOM 7165 O O . SER B 1 272 ? 17.141 -15.883 4.316 1 95.19 272 SER B O 1
ATOM 7167 N N . ILE B 1 273 ? 17.641 -13.812 3.744 1 95.5 273 ILE B N 1
ATOM 7168 C CA . ILE B 1 273 ? 17.484 -14.062 2.314 1 95.5 273 ILE B CA 1
ATOM 7169 C C . ILE B 1 273 ? 18.719 -14.812 1.791 1 95.5 273 ILE B C 1
ATOM 7171 O O . ILE B 1 273 ? 18.641 -15.484 0.756 1 95.5 273 ILE B O 1
ATOM 7175 N N . SER B 1 274 ? 19.844 -14.766 2.553 1 94.62 274 SER B N 1
ATOM 7176 C CA . SER B 1 274 ? 21.078 -15.391 2.107 1 94.62 274 SER B CA 1
ATOM 7177 C C . SER B 1 274 ? 21.219 -16.797 2.666 1 94.62 274 SER B C 1
ATOM 7179 O O . SER B 1 274 ? 22 -17.609 2.145 1 94.62 274 SER B O 1
ATOM 7181 N N . LEU B 1 275 ? 20.484 -17.156 3.695 1 91.69 275 LEU B N 1
ATOM 7182 C CA . LEU B 1 275 ? 20.625 -18.406 4.422 1 91.69 275 LEU B CA 1
ATOM 7183 C C . LEU B 1 275 ? 20.453 -19.594 3.482 1 91.69 275 LEU B C 1
ATOM 7185 O O . LEU B 1 275 ? 21.172 -20.594 3.605 1 91.69 275 LEU B O 1
ATOM 7189 N N . PRO B 1 276 ? 19.531 -19.594 2.52 1 88.38 276 PRO B N 1
ATOM 7190 C CA . PRO B 1 276 ? 19.359 -20.734 1.62 1 88.38 276 PRO B CA 1
ATOM 7191 C C . PRO B 1 276 ? 20.609 -21.031 0.792 1 88.38 276 PRO B C 1
ATOM 7193 O O . PRO B 1 276 ? 20.75 -22.125 0.257 1 88.38 276 PRO B O 1
ATOM 7196 N N . PHE B 1 277 ? 21.547 -20.109 0.768 1 91.06 277 PHE B N 1
ATOM 7197 C CA . PHE B 1 277 ? 22.75 -20.281 -0.052 1 91.06 277 PHE B CA 1
ATOM 7198 C C . PHE B 1 277 ? 23.953 -20.641 0.812 1 91.06 277 PHE B C 1
ATOM 7200 O O . PHE B 1 277 ? 25.078 -20.625 0.338 1 91.06 277 PHE B O 1
ATOM 7207 N N . ALA B 1 278 ? 23.734 -20.984 2.045 1 90.44 278 ALA B N 1
ATOM 7208 C CA . ALA B 1 278 ? 24.797 -21.266 3.004 1 90.44 278 ALA B CA 1
ATOM 7209 C C . ALA B 1 278 ? 25.688 -22.422 2.527 1 90.44 278 ALA B C 1
ATOM 7211 O O . ALA B 1 278 ? 26.875 -22.453 2.824 1 90.44 278 ALA B O 1
ATOM 7212 N N . MET B 1 279 ? 25.188 -23.344 1.79 1 88.06 279 MET B N 1
ATOM 7213 C CA . MET B 1 279 ? 25.938 -24.516 1.337 1 88.06 279 MET B CA 1
ATOM 7214 C C . MET B 1 279 ? 27.078 -24.109 0.405 1 88.06 279 MET B C 1
ATOM 7216 O O . MET B 1 279 ? 28.016 -24.875 0.191 1 88.06 279 MET B O 1
ATOM 7220 N N . TYR B 1 280 ? 26.984 -22.906 -0.108 1 89.94 280 TYR B N 1
ATOM 7221 C CA . TYR B 1 280 ? 27.984 -22.469 -1.074 1 89.94 280 TYR B CA 1
ATOM 7222 C C . TYR B 1 280 ? 29.156 -21.812 -0.374 1 89.94 280 TYR B C 1
ATOM 7224 O O . TYR B 1 280 ? 30.078 -21.297 -1.03 1 89.94 280 TYR B O 1
ATOM 7232 N N . ASP B 1 281 ? 29.047 -21.75 0.909 1 92.5 281 ASP B N 1
ATOM 7233 C CA . ASP B 1 281 ? 30.172 -21.328 1.756 1 92.5 281 ASP B CA 1
ATOM 7234 C C . ASP B 1 281 ? 30.625 -22.484 2.656 1 92.5 281 ASP B C 1
ATOM 7236 O O . ASP B 1 281 ? 29.844 -22.969 3.482 1 92.5 281 ASP B O 1
ATOM 7240 N N . ASP B 1 282 ? 31.875 -22.875 2.572 1 91.12 282 ASP B N 1
ATOM 7241 C CA . ASP B 1 282 ? 32.406 -24.062 3.229 1 91.12 282 ASP B CA 1
ATOM 7242 C C . ASP B 1 282 ? 32.219 -23.984 4.742 1 91.12 282 ASP B C 1
ATOM 7244 O O . ASP B 1 282 ? 31.766 -24.938 5.379 1 91.12 282 ASP B O 1
ATOM 7248 N N . GLN B 1 283 ? 32.562 -22.922 5.246 1 91.06 283 GLN B N 1
ATOM 7249 C CA . GLN B 1 283 ? 32.5 -22.781 6.695 1 91.06 283 GLN B CA 1
ATOM 7250 C C . GLN B 1 283 ? 31.062 -22.719 7.176 1 91.06 283 GLN B C 1
ATOM 7252 O O . GLN B 1 283 ? 30.719 -23.297 8.211 1 91.06 283 GLN B O 1
ATOM 7257 N N . LEU B 1 284 ? 30.219 -22.016 6.477 1 91.06 284 LEU B N 1
ATOM 7258 C CA . LEU B 1 284 ? 28.812 -21.906 6.855 1 91.06 284 LEU B CA 1
ATOM 7259 C C . LEU B 1 284 ? 28.125 -23.25 6.785 1 91.06 284 LEU B C 1
ATOM 7261 O O . LEU B 1 284 ? 27.234 -23.547 7.59 1 91.06 284 LEU B O 1
ATOM 7265 N N . CYS B 1 285 ? 28.5 -24.031 5.824 1 88.19 285 CYS B N 1
ATOM 7266 C CA . CYS B 1 285 ? 27.922 -25.359 5.668 1 88.19 285 CYS B CA 1
ATOM 7267 C C . CYS B 1 285 ? 28.172 -26.203 6.91 1 88.19 285 CYS B C 1
ATOM 7269 O O . CYS B 1 285 ? 27.266 -26.922 7.367 1 88.19 285 CYS B O 1
ATOM 7271 N N . ILE B 1 286 ? 29.281 -26.062 7.441 1 88.19 286 ILE B N 1
ATOM 7272 C CA . ILE B 1 286 ? 29.656 -26.812 8.633 1 88.19 286 ILE B CA 1
ATOM 7273 C C . ILE B 1 286 ? 28.953 -26.219 9.852 1 88.19 286 ILE B C 1
ATOM 7275 O O . ILE B 1 286 ? 28.375 -26.953 10.664 1 88.19 286 ILE B O 1
ATOM 7279 N N . ASP B 1 287 ? 28.984 -24.938 9.922 1 86.19 287 ASP B N 1
ATOM 7280 C CA . ASP B 1 287 ? 28.359 -24.266 11.055 1 86.19 287 ASP B CA 1
ATOM 7281 C C . ASP B 1 287 ? 26.859 -24.594 11.117 1 86.19 287 ASP B C 1
ATOM 7283 O O . ASP B 1 287 ? 26.312 -24.781 12.203 1 86.19 287 ASP B O 1
ATOM 7287 N N . MET B 1 288 ? 26.266 -24.594 9.984 1 84.31 288 MET B N 1
ATOM 7288 C CA . MET B 1 288 ? 24.812 -24.781 9.914 1 84.31 288 MET B CA 1
ATOM 7289 C C . MET B 1 288 ? 24.438 -26.219 10.258 1 84.31 288 MET B C 1
ATOM 7291 O O . MET B 1 288 ? 23.312 -26.484 10.695 1 84.31 288 MET B O 1
ATOM 7295 N N . ALA B 1 289 ? 25.359 -27.125 9.961 1 81.31 289 ALA B N 1
ATOM 7296 C CA . ALA B 1 289 ? 25.125 -28.516 10.312 1 81.31 289 ALA B CA 1
ATOM 7297 C C . ALA B 1 289 ? 25.047 -28.703 11.82 1 81.31 289 ALA B C 1
ATOM 7299 O O . ALA B 1 289 ? 24.312 -29.562 12.312 1 81.31 289 ALA B O 1
ATOM 7300 N N . TYR B 1 290 ? 25.703 -27.828 12.523 1 79.38 290 TYR B N 1
ATOM 7301 C CA . TYR B 1 290 ? 25.734 -27.953 13.977 1 79.38 290 TYR B CA 1
ATOM 7302 C C . TYR B 1 290 ? 24.719 -27.016 14.633 1 79.38 290 TYR B C 1
ATOM 7304 O O . TYR B 1 290 ? 24.062 -27.391 15.609 1 79.38 290 TYR B O 1
ATOM 7312 N N . ASP B 1 291 ? 24.641 -25.859 14.07 1 81.31 291 ASP B N 1
ATOM 7313 C CA . ASP B 1 291 ? 23.781 -24.844 14.664 1 81.31 291 ASP B CA 1
ATOM 7314 C C . ASP B 1 291 ? 23.203 -23.906 13.602 1 81.31 291 ASP B C 1
ATOM 7316 O O . ASP B 1 291 ? 23.812 -22.906 13.25 1 81.31 291 ASP B O 1
ATOM 7320 N N . SER B 1 292 ? 22.078 -24.203 13.148 1 83.25 292 SER B N 1
ATOM 7321 C CA . SER B 1 292 ? 21.438 -23.344 12.164 1 83.25 292 SER B CA 1
ATOM 7322 C C . SER B 1 292 ? 20.531 -22.312 12.828 1 83.25 292 SER B C 1
ATOM 7324 O O . SER B 1 292 ? 19.766 -22.656 13.742 1 83.25 292 SER B O 1
ATOM 7326 N N . PRO B 1 293 ? 20.734 -21.078 12.391 1 87.44 293 PRO B N 1
ATOM 7327 C CA . PRO B 1 293 ? 19.844 -20.062 12.953 1 87.44 293 PRO B CA 1
ATOM 7328 C C . PRO B 1 293 ? 18.359 -20.375 12.703 1 87.44 293 PRO B C 1
ATOM 7330 O O . PRO B 1 293 ? 18 -20.859 11.641 1 87.44 293 PRO B O 1
ATOM 7333 N N . ASP B 1 294 ? 17.594 -20.109 13.656 1 86.06 294 ASP B N 1
ATOM 7334 C CA . ASP B 1 294 ? 16.156 -20.312 13.562 1 86.06 294 ASP B CA 1
ATOM 7335 C C . ASP B 1 294 ? 15.484 -19.219 12.75 1 86.06 294 ASP B C 1
ATOM 7337 O O . ASP B 1 294 ? 15.539 -18.047 13.125 1 86.06 294 ASP B O 1
ATOM 7341 N N . ALA B 1 295 ? 14.891 -19.562 11.688 1 84.25 295 ALA B N 1
ATOM 7342 C CA . ALA B 1 295 ? 14.219 -18.625 10.805 1 84.25 295 ALA B CA 1
ATOM 7343 C C . ALA B 1 295 ? 13.141 -17.844 11.562 1 84.25 295 ALA B C 1
ATOM 7345 O O . ALA B 1 295 ? 12.922 -16.656 11.289 1 84.25 295 ALA B O 1
ATOM 7346 N N . GLU B 1 296 ? 12.57 -18.453 12.492 1 87.94 296 GLU B N 1
ATOM 7347 C CA . GLU B 1 296 ? 11.508 -17.812 13.258 1 87.94 296 GLU B CA 1
ATOM 7348 C C . GLU B 1 296 ? 12.062 -16.719 14.172 1 87.94 296 GLU B C 1
ATOM 7350 O O . GLU B 1 296 ? 11.422 -15.688 14.383 1 87.94 296 GLU B O 1
ATOM 7355 N N . ASP B 1 297 ? 13.203 -16.984 14.688 1 90.06 297 ASP B N 1
ATOM 7356 C CA . ASP B 1 297 ? 13.836 -15.984 15.547 1 90.06 297 ASP B CA 1
ATOM 7357 C C . ASP B 1 297 ? 14.195 -14.727 14.758 1 90.06 297 ASP B C 1
ATOM 7359 O O . ASP B 1 297 ? 13.984 -13.609 15.234 1 90.06 297 ASP B O 1
ATOM 7363 N N . LEU B 1 298 ? 14.773 -14.969 13.633 1 93.44 298 LEU B N 1
ATOM 7364 C CA . LEU B 1 298 ? 15.117 -13.828 12.789 1 93.44 298 LEU B CA 1
ATOM 7365 C C . LEU B 1 298 ? 13.867 -13.062 12.367 1 93.44 298 LEU B C 1
ATOM 7367 O O . LEU B 1 298 ? 13.859 -11.828 12.359 1 93.44 298 LEU B O 1
ATOM 7371 N N . ALA B 1 299 ? 12.828 -13.828 12.094 1 93.75 299 ALA B N 1
ATOM 7372 C CA . ALA B 1 299 ? 11.57 -13.203 11.672 1 93.75 299 ALA B CA 1
ATOM 7373 C C . ALA B 1 299 ? 10.977 -12.352 12.797 1 93.75 299 ALA B C 1
ATOM 7375 O O . ALA B 1 299 ? 10.453 -11.266 12.547 1 93.75 299 ALA B O 1
ATOM 7376 N N . HIS B 1 300 ? 11.047 -12.828 13.969 1 92.56 300 HIS B N 1
ATOM 7377 C CA . HIS B 1 300 ? 10.523 -12.078 15.102 1 92.56 300 HIS B CA 1
ATOM 7378 C C . HIS B 1 300 ? 11.289 -10.773 15.305 1 92.56 300 HIS B C 1
ATOM 7380 O O . HIS B 1 300 ? 10.688 -9.734 15.602 1 92.56 300 HIS B O 1
ATOM 7386 N N . LEU B 1 301 ? 12.57 -10.883 15.195 1 93.81 301 LEU B N 1
ATOM 7387 C CA . LEU B 1 301 ? 13.391 -9.688 15.32 1 93.81 301 LEU B CA 1
ATOM 7388 C C . LEU B 1 301 ? 13.047 -8.672 14.227 1 93.81 301 LEU B C 1
ATOM 7390 O O . LEU B 1 301 ? 12.906 -7.48 14.508 1 93.81 301 LEU B O 1
ATOM 7394 N N . ILE B 1 302 ? 12.898 -9.141 13.008 1 95.81 302 ILE B N 1
ATOM 7395 C CA . ILE B 1 302 ? 12.578 -8.281 11.875 1 95.81 302 ILE B CA 1
ATOM 7396 C C . ILE B 1 302 ? 11.211 -7.641 12.078 1 95.81 302 ILE B C 1
ATOM 7398 O O . ILE B 1 302 ? 11.055 -6.426 11.93 1 95.81 302 ILE B O 1
ATOM 7402 N N . ASN B 1 303 ? 10.211 -8.445 12.43 1 94.69 303 ASN B N 1
ATOM 7403 C CA . ASN B 1 303 ? 8.852 -7.961 12.594 1 94.69 303 ASN B CA 1
ATOM 7404 C C . ASN B 1 303 ? 8.758 -6.887 13.672 1 94.69 303 ASN B C 1
ATOM 7406 O O . ASN B 1 303 ? 8.109 -5.855 13.484 1 94.69 303 ASN B O 1
ATOM 7410 N N . ALA B 1 304 ? 9.391 -7.129 14.742 1 93.25 304 ALA B N 1
ATOM 7411 C CA . ALA B 1 304 ? 9.367 -6.176 15.844 1 93.25 304 ALA B CA 1
ATOM 7412 C C . ALA B 1 304 ? 10.055 -4.871 15.453 1 93.25 304 ALA B C 1
ATOM 7414 O O . ALA B 1 304 ? 9.57 -3.783 15.773 1 93.25 304 ALA B O 1
ATOM 7415 N N . ALA B 1 305 ? 11.156 -4.984 14.844 1 94.44 305 ALA B N 1
ATOM 7416 C CA . ALA B 1 305 ? 11.914 -3.803 14.445 1 94.44 305 ALA B CA 1
ATOM 7417 C C . ALA B 1 305 ? 11.172 -3.004 13.383 1 94.44 305 ALA B C 1
ATOM 7419 O O . ALA B 1 305 ? 11.133 -1.772 13.43 1 94.44 305 ALA B O 1
ATOM 7420 N N . VAL B 1 306 ? 10.602 -3.691 12.422 1 95.62 306 VAL B N 1
ATOM 7421 C CA . VAL B 1 306 ? 9.875 -3.018 11.352 1 95.62 306 VAL B CA 1
ATOM 7422 C C . VAL B 1 306 ? 8.664 -2.287 11.93 1 95.62 306 VAL B C 1
ATOM 7424 O O . VAL B 1 306 ? 8.367 -1.153 11.539 1 95.62 306 VAL B O 1
ATOM 7427 N N . ALA B 1 307 ? 7.965 -2.934 12.852 1 94.62 307 ALA B N 1
ATOM 7428 C CA . ALA B 1 307 ? 6.809 -2.305 13.492 1 94.62 307 ALA B CA 1
ATOM 7429 C C . ALA B 1 307 ? 7.207 -1.013 14.195 1 94.62 307 ALA B C 1
ATOM 7431 O O . ALA B 1 307 ? 6.473 -0.023 14.148 1 94.62 307 ALA B O 1
ATOM 7432 N N . PHE B 1 308 ? 8.352 -1.026 14.773 1 93.25 308 PHE B N 1
ATOM 7433 C CA . PHE B 1 308 ? 8.867 0.139 15.484 1 93.25 308 PHE B CA 1
ATOM 7434 C C . PHE B 1 308 ? 9.305 1.22 14.5 1 93.25 308 PHE B C 1
ATOM 7436 O O . PHE B 1 308 ? 8.961 2.393 14.672 1 93.25 308 PHE B O 1
ATOM 7443 N N . GLU B 1 309 ? 9.977 0.856 13.438 1 92.88 309 GLU B N 1
ATOM 7444 C CA . GLU B 1 309 ? 10.617 1.791 12.516 1 92.88 309 GLU B CA 1
ATOM 7445 C C . GLU B 1 309 ? 9.602 2.4 11.555 1 92.88 309 GLU B C 1
ATOM 7447 O O . GLU B 1 309 ? 9.836 3.473 10.992 1 92.88 309 GLU B O 1
ATOM 7452 N N . ILE B 1 310 ? 8.469 1.811 11.391 1 95.25 310 ILE B N 1
ATOM 7453 C CA . ILE B 1 310 ? 7.504 2.25 10.391 1 95.25 310 ILE B CA 1
ATOM 7454 C C . ILE B 1 310 ? 6.93 3.605 10.789 1 95.25 310 ILE B C 1
ATOM 7456 O O . ILE B 1 310 ? 6.363 4.316 9.961 1 95.25 310 ILE B O 1
ATOM 7460 N N . HIS B 1 311 ? 7.062 4.027 12.062 1 93.81 311 HIS B N 1
ATOM 7461 C CA . HIS B 1 311 ? 6.625 5.34 12.531 1 93.81 311 HIS B CA 1
ATOM 7462 C C . HIS B 1 311 ? 7.559 6.441 12.039 1 93.81 311 HIS B C 1
ATOM 7464 O O . HIS B 1 311 ? 7.172 7.609 11.984 1 93.81 311 HIS B O 1
ATOM 7470 N N . SER B 1 312 ? 8.766 6.086 11.742 1 93.25 312 SER B N 1
ATOM 7471 C CA . SER B 1 312 ? 9.781 6.984 11.203 1 93.25 312 SER B CA 1
ATOM 7472 C C . SER B 1 312 ? 10.781 6.23 10.328 1 93.25 312 SER B C 1
ATOM 7474 O O . SER B 1 312 ? 11.953 6.117 10.672 1 93.25 312 SER B O 1
ATOM 7476 N N . PRO B 1 313 ? 10.312 5.84 9.203 1 95.19 313 PRO B N 1
ATOM 7477 C CA . PRO B 1 313 ? 11.148 4.992 8.344 1 95.19 313 PRO B CA 1
ATOM 7478 C C . PRO B 1 313 ? 12.305 5.758 7.711 1 95.19 313 PRO B C 1
ATOM 7480 O O . PRO B 1 313 ? 12.242 6.98 7.562 1 95.19 313 PRO B O 1
ATOM 7483 N N . ASN B 1 314 ? 13.367 5.09 7.414 1 95 314 ASN B N 1
ATOM 7484 C CA . ASN B 1 314 ? 14.516 5.586 6.656 1 95 314 ASN B CA 1
ATOM 7485 C C . ASN B 1 314 ? 14.875 4.652 5.504 1 95 314 ASN B C 1
ATOM 7487 O O . ASN B 1 314 ? 14.102 3.76 5.16 1 95 314 ASN B O 1
ATOM 7491 N N . ILE B 1 315 ? 15.961 4.852 4.875 1 96.12 315 ILE B N 1
ATOM 7492 C CA . ILE B 1 315 ? 16.312 4.102 3.674 1 96.12 315 ILE B CA 1
ATOM 7493 C C . ILE B 1 315 ? 16.531 2.633 4.027 1 96.12 315 ILE B C 1
ATOM 7495 O O . ILE B 1 315 ? 16.219 1.743 3.236 1 96.12 315 ILE B O 1
ATOM 7499 N N . ALA B 1 316 ? 17.109 2.34 5.211 1 95.62 316 ALA B N 1
ATOM 7500 C CA . ALA B 1 316 ? 17.328 0.968 5.66 1 95.62 316 ALA B CA 1
ATOM 7501 C C . ALA B 1 316 ? 16 0.229 5.84 1 95.62 316 ALA B C 1
ATOM 7503 O O . ALA B 1 316 ? 15.922 -0.972 5.57 1 95.62 316 ALA B O 1
ATOM 7504 N N . THR B 1 317 ? 14.992 0.939 6.348 1 96.62 317 THR B N 1
ATOM 7505 C CA . THR B 1 317 ? 13.672 0.344 6.496 1 96.62 317 THR B CA 1
ATOM 7506 C C . THR B 1 317 ? 13.117 -0.095 5.145 1 96.62 317 THR B C 1
ATOM 7508 O O . THR B 1 317 ? 12.57 -1.193 5.016 1 96.62 317 THR B O 1
ATOM 7511 N N . VAL B 1 318 ? 13.25 0.756 4.133 1 98.25 318 VAL B N 1
ATOM 7512 C CA . VAL B 1 318 ? 12.766 0.458 2.791 1 98.25 318 VAL B CA 1
ATOM 7513 C C . VAL B 1 318 ? 13.523 -0.736 2.219 1 98.25 318 VAL B C 1
ATOM 7515 O O . VAL B 1 318 ? 12.93 -1.634 1.622 1 98.25 318 VAL B O 1
ATOM 7518 N N . GLN B 1 319 ? 14.82 -0.712 2.398 1 98.19 319 GLN B N 1
ATOM 7519 C CA . GLN B 1 319 ? 15.641 -1.821 1.927 1 98.19 319 GLN B CA 1
ATOM 7520 C C . GLN B 1 319 ? 15.25 -3.127 2.613 1 98.19 319 GLN B C 1
ATOM 7522 O O . GLN B 1 319 ? 15.211 -4.18 1.977 1 98.19 319 GLN B O 1
ATOM 7527 N N . THR B 1 320 ? 14.969 -3.027 3.898 1 98.19 320 THR B N 1
ATOM 7528 C CA . THR B 1 320 ? 14.523 -4.191 4.656 1 98.19 320 THR B CA 1
ATOM 7529 C C . THR B 1 320 ? 13.227 -4.75 4.082 1 98.19 320 THR B C 1
ATOM 7531 O O . THR B 1 320 ? 13.125 -5.949 3.822 1 98.19 320 THR B O 1
ATOM 7534 N N . LEU B 1 321 ? 12.234 -3.934 3.887 1 98.69 321 LEU B N 1
ATOM 7535 C CA . LEU B 1 321 ? 10.945 -4.355 3.354 1 98.69 321 LEU B CA 1
ATOM 7536 C C . LEU B 1 321 ? 11.102 -4.938 1.953 1 98.69 321 LEU B C 1
ATOM 7538 O O . LEU B 1 321 ? 10.453 -5.938 1.618 1 98.69 321 LEU B O 1
ATOM 7542 N N . PHE B 1 322 ? 11.969 -4.305 1.146 1 98.69 322 PHE B N 1
ATOM 7543 C CA . PHE B 1 322 ? 12.227 -4.789 -0.208 1 98.69 322 PHE B CA 1
ATOM 7544 C C . PHE B 1 322 ? 12.742 -6.223 -0.184 1 98.69 322 PHE B C 1
ATOM 7546 O O . PHE B 1 322 ? 12.234 -7.082 -0.91 1 98.69 322 PHE B O 1
ATOM 7553 N N . LEU B 1 323 ? 13.695 -6.426 0.659 1 98.25 323 LEU B N 1
ATOM 7554 C CA . LEU B 1 323 ? 14.328 -7.734 0.715 1 98.25 323 LEU B CA 1
ATOM 7555 C C . LEU B 1 323 ? 13.375 -8.781 1.29 1 98.25 323 LEU B C 1
ATOM 7557 O O . LEU B 1 323 ? 13.438 -9.953 0.913 1 98.25 323 LEU B O 1
ATOM 7561 N N . LEU B 1 324 ? 12.508 -8.367 2.158 1 96.62 324 LEU B N 1
ATOM 7562 C CA . LEU B 1 324 ? 11.508 -9.281 2.703 1 96.62 324 LEU B CA 1
ATOM 7563 C C . LEU B 1 324 ? 10.594 -9.805 1.601 1 96.62 324 LEU B C 1
ATOM 7565 O O . LEU B 1 324 ? 10.195 -10.969 1.623 1 96.62 324 LEU B O 1
ATOM 7569 N N . ILE B 1 325 ? 10.266 -8.984 0.663 1 97.19 325 ILE B N 1
ATOM 7570 C CA . ILE B 1 325 ? 9.391 -9.375 -0.442 1 97.19 325 ILE B CA 1
ATOM 7571 C C . ILE B 1 325 ? 10.164 -10.242 -1.431 1 97.19 325 ILE B C 1
ATOM 7573 O O . ILE B 1 325 ? 9.617 -11.203 -1.982 1 97.19 325 ILE B O 1
ATOM 7577 N N . ALA B 1 326 ? 11.43 -9.891 -1.589 1 96.38 326 ALA B N 1
ATOM 7578 C CA . ALA B 1 326 ? 12.258 -10.562 -2.584 1 96.38 326 ALA B CA 1
ATOM 7579 C C . ALA B 1 326 ? 12.656 -11.961 -2.111 1 96.38 326 ALA B C 1
ATOM 7581 O O . ALA B 1 326 ? 13.094 -12.789 -2.908 1 96.38 326 ALA B O 1
ATOM 7582 N N . ARG B 1 327 ? 12.477 -12.18 -0.848 1 92.25 327 ARG B N 1
ATOM 7583 C CA . ARG B 1 327 ? 12.875 -13.461 -0.278 1 92.25 327 ARG B CA 1
ATOM 7584 C C . ARG B 1 327 ? 12.016 -14.594 -0.831 1 92.25 327 ARG B C 1
ATOM 7586 O O . ARG B 1 327 ? 10.789 -14.461 -0.929 1 92.25 327 ARG B O 1
ATOM 7593 N N . PRO B 1 328 ? 12.609 -15.633 -1.247 1 83.81 328 PRO B N 1
ATOM 7594 C CA . PRO B 1 328 ? 11.812 -16.781 -1.704 1 83.81 328 PRO B CA 1
ATOM 7595 C C . PRO B 1 328 ? 10.992 -17.406 -0.582 1 83.81 328 PRO B C 1
ATOM 7597 O O . PRO B 1 328 ? 11.398 -17.359 0.583 1 83.81 328 PRO B O 1
ATOM 7600 N N . SER B 1 329 ? 9.93 -17.953 -0.947 1 77.5 329 SER B N 1
ATOM 7601 C CA . SER B 1 329 ? 9.078 -18.609 0.04 1 77.5 329 SER B CA 1
ATOM 7602 C C . SER B 1 329 ? 9.734 -19.875 0.583 1 77.5 329 SER B C 1
ATOM 7604 O O . SER B 1 329 ? 10.445 -20.578 -0.143 1 77.5 329 SER B O 1
ATOM 7606 N N . SER B 1 330 ? 9.531 -20.109 1.808 1 73.94 330 SER B N 1
ATOM 7607 C CA . SER B 1 330 ? 10.031 -21.328 2.418 1 73.94 330 SER B CA 1
ATOM 7608 C C . SER B 1 330 ? 9.266 -22.547 1.925 1 73.94 330 SER B C 1
ATOM 7610 O O . SER B 1 330 ? 9.812 -23.656 1.883 1 73.94 330 SER B O 1
ATOM 7612 N N . ASN B 1 331 ? 7.992 -22.297 1.598 1 82 331 ASN B N 1
ATOM 7613 C CA . ASN B 1 331 ? 7.172 -23.344 1.005 1 82 331 ASN B CA 1
ATOM 7614 C C . ASN B 1 331 ? 6.934 -23.109 -0.483 1 82 331 ASN B C 1
ATOM 7616 O O . ASN B 1 331 ? 6.117 -22.266 -0.854 1 82 331 ASN B O 1
ATOM 7620 N N . PRO B 1 332 ? 7.594 -23.859 -1.273 1 85.06 332 PRO B N 1
ATOM 7621 C CA . PRO B 1 332 ? 7.508 -23.625 -2.717 1 85.06 332 PRO B CA 1
ATOM 7622 C C . PRO B 1 332 ? 6.156 -24.031 -3.301 1 85.06 332 PRO B C 1
ATOM 7624 O O . PRO B 1 332 ? 5.859 -23.719 -4.457 1 85.06 332 PRO B O 1
ATOM 7627 N N . LEU B 1 333 ? 5.293 -24.625 -2.473 1 86.25 333 LEU B N 1
ATOM 7628 C CA . LEU B 1 333 ? 4.02 -25.125 -2.986 1 86.25 333 LEU B CA 1
ATOM 7629 C C . LEU B 1 333 ? 2.891 -24.141 -2.688 1 86.25 333 LEU B C 1
ATOM 7631 O O . LEU B 1 333 ? 1.764 -24.328 -3.15 1 86.25 333 LEU B O 1
ATOM 7635 N N . VAL B 1 334 ? 3.25 -23.141 -1.961 1 85 334 VAL B N 1
ATOM 7636 C CA . VAL B 1 334 ? 2.23 -22.156 -1.607 1 85 334 VAL B CA 1
ATOM 7637 C C . VAL B 1 334 ? 2.658 -20.781 -2.094 1 85 334 VAL B C 1
ATOM 7639 O O . VAL B 1 334 ? 3.812 -20.375 -1.92 1 85 334 VAL B O 1
ATOM 7642 N N . SER B 1 335 ? 1.869 -19.969 -2.762 1 80.19 335 SER B N 1
ATOM 7643 C CA . SER B 1 335 ? 2.189 -18.656 -3.322 1 80.19 335 SER B CA 1
ATOM 7644 C C . SER B 1 335 ? 2.217 -17.578 -2.238 1 80.19 335 SER B C 1
ATOM 7646 O O . SER B 1 335 ? 2.893 -16.562 -2.385 1 80.19 335 SER B O 1
ATOM 7648 N N . ASP B 1 336 ? 1.94 -17.688 -1.12 1 84.06 336 ASP B N 1
ATOM 7649 C CA . ASP B 1 336 ? 1.811 -16.672 -0.08 1 84.06 336 ASP B CA 1
ATOM 7650 C C . ASP B 1 336 ? 1.543 -15.297 -0.687 1 84.06 336 ASP B C 1
ATOM 7652 O O . ASP B 1 336 ? 2.164 -14.312 -0.292 1 84.06 336 ASP B O 1
ATOM 7656 N N . ALA B 1 337 ? 0.806 -15.141 -1.656 1 90.88 337 ALA B N 1
ATOM 7657 C CA . ALA B 1 337 ? 0.513 -13.969 -2.471 1 90.88 337 ALA B CA 1
ATOM 7658 C C . ALA B 1 337 ? -0.005 -12.82 -1.607 1 90.88 337 ALA B C 1
ATOM 7660 O O . ALA B 1 337 ? 0.437 -11.68 -1.753 1 90.88 337 ALA B O 1
ATOM 7661 N N . SER B 1 338 ? -0.895 -13.102 -0.687 1 95.06 338 SER B N 1
ATOM 7662 C CA . SER B 1 338 ? -1.534 -12.062 0.114 1 95.06 338 SER B CA 1
ATOM 7663 C C . SER B 1 338 ? -0.527 -11.367 1.024 1 95.06 338 SER B C 1
ATOM 7665 O O . SER B 1 338 ? -0.498 -10.141 1.103 1 95.06 338 SER B O 1
ATOM 7667 N N . TYR B 1 339 ? 0.27 -12.156 1.697 1 94.88 339 TYR B N 1
ATOM 7668 C CA . TYR B 1 339 ? 1.266 -11.586 2.6 1 94.88 339 TYR B CA 1
ATOM 7669 C C . TYR B 1 339 ? 2.268 -10.734 1.836 1 94.88 339 TYR B C 1
ATOM 7671 O O . TYR B 1 339 ? 2.588 -9.617 2.256 1 94.88 339 TYR B O 1
ATOM 7679 N N . ARG B 1 340 ? 2.791 -11.258 0.749 1 95.81 340 ARG B N 1
ATOM 7680 C CA . ARG B 1 340 ? 3.76 -10.531 -0.061 1 95.81 340 ARG B CA 1
ATOM 7681 C C . ARG B 1 340 ? 3.162 -9.227 -0.59 1 95.81 340 ARG B C 1
ATOM 7683 O O . ARG B 1 340 ? 3.824 -8.188 -0.585 1 95.81 340 ARG B O 1
ATOM 7690 N N . TRP B 1 341 ? 1.938 -9.32 -1.039 1 97.88 341 TRP B N 1
ATOM 7691 C CA . TRP B 1 341 ? 1.267 -8.148 -1.588 1 97.88 341 TRP B CA 1
ATOM 7692 C C . TRP B 1 341 ? 1.02 -7.105 -0.504 1 97.88 341 TRP B C 1
ATOM 7694 O O . TRP B 1 341 ? 1.146 -5.902 -0.75 1 97.88 341 TRP B O 1
ATOM 7704 N N . ALA B 1 342 ? 0.659 -7.535 0.697 1 98 342 ALA B N 1
ATOM 7705 C CA . ALA B 1 342 ? 0.482 -6.617 1.818 1 98 342 ALA B CA 1
ATOM 7706 C C . ALA B 1 342 ? 1.794 -5.918 2.166 1 98 342 ALA B C 1
ATOM 7708 O O . ALA B 1 342 ? 1.811 -4.715 2.438 1 98 342 ALA B O 1
ATOM 7709 N N . THR B 1 343 ? 2.855 -6.691 2.172 1 97.94 343 THR B N 1
ATOM 7710 C CA . THR B 1 343 ? 4.168 -6.117 2.445 1 97.94 343 THR B CA 1
ATOM 7711 C C . THR B 1 343 ? 4.562 -5.125 1.354 1 97.94 343 THR B C 1
ATOM 7713 O O . THR B 1 343 ? 5.211 -4.117 1.631 1 97.94 343 THR B O 1
ATOM 7716 N N . MET B 1 344 ? 4.148 -5.387 0.132 1 98.62 344 MET B N 1
ATOM 7717 C CA . MET B 1 344 ? 4.414 -4.473 -0.975 1 98.62 344 MET B CA 1
ATOM 7718 C C . MET B 1 344 ? 3.742 -3.123 -0.735 1 98.62 344 MET B C 1
ATOM 7720 O O . MET B 1 344 ? 4.336 -2.074 -1.001 1 98.62 344 MET B O 1
ATOM 7724 N N . GLY B 1 345 ? 2.479 -3.176 -0.268 1 98.69 345 GLY B N 1
ATOM 7725 C CA . GLY B 1 345 ? 1.811 -1.932 0.079 1 98.69 345 GLY B CA 1
ATOM 7726 C C . GLY B 1 345 ? 2.562 -1.122 1.119 1 98.69 345 GLY B C 1
ATOM 7727 O O . GLY B 1 345 ? 2.699 0.096 0.985 1 98.69 345 GLY B O 1
ATOM 7728 N N . THR B 1 346 ? 3.045 -1.788 2.123 1 98.69 346 THR B N 1
ATOM 7729 C CA . THR B 1 346 ? 3.828 -1.137 3.168 1 98.69 346 THR B CA 1
ATOM 7730 C C . THR B 1 346 ? 5.113 -0.55 2.594 1 98.69 346 THR B C 1
ATOM 7732 O O . THR B 1 346 ? 5.516 0.555 2.961 1 98.69 346 THR B O 1
ATOM 7735 N N . LEU B 1 347 ? 5.73 -1.321 1.733 1 98.88 347 LEU B N 1
ATOM 7736 C CA . LEU B 1 347 ? 6.969 -0.877 1.107 1 98.88 347 LEU B CA 1
ATOM 7737 C C . LEU B 1 347 ? 6.75 0.408 0.317 1 98.88 347 LEU B C 1
ATOM 7739 O O . LEU B 1 347 ? 7.527 1.356 0.436 1 98.88 347 LEU B O 1
ATOM 7743 N N . VAL B 1 348 ? 5.715 0.469 -0.483 1 98.81 348 VAL B N 1
ATOM 7744 C CA . VAL B 1 348 ? 5.445 1.647 -1.301 1 98.81 348 VAL B CA 1
ATOM 7745 C C . VAL B 1 348 ? 5.168 2.85 -0.401 1 98.81 348 VAL B C 1
ATOM 7747 O O . VAL B 1 348 ? 5.609 3.965 -0.691 1 98.81 348 VAL B O 1
ATOM 7750 N N . SER B 1 349 ? 4.453 2.623 0.711 1 98.75 349 SER B N 1
ATOM 7751 C CA . SER B 1 349 ? 4.176 3.699 1.659 1 98.75 349 SER B CA 1
ATOM 7752 C C . SER B 1 349 ? 5.461 4.238 2.275 1 98.75 349 SER B C 1
ATOM 7754 O O . SER B 1 349 ? 5.656 5.453 2.361 1 98.75 349 SER B O 1
ATOM 7756 N N . ALA B 1 350 ? 6.316 3.332 2.703 1 98.5 350 ALA B N 1
ATOM 7757 C CA . ALA B 1 350 ? 7.586 3.742 3.295 1 98.5 350 ALA B CA 1
ATOM 7758 C C . ALA B 1 350 ? 8.461 4.461 2.273 1 98.5 350 ALA B C 1
ATOM 7760 O O . ALA B 1 350 ? 9.141 5.441 2.604 1 98.5 350 ALA B O 1
ATOM 7761 N N . ALA B 1 351 ? 8.445 3.945 1.066 1 98.75 351 ALA B N 1
ATOM 7762 C CA . ALA B 1 351 ? 9.242 4.543 -0 1 98.75 351 ALA B CA 1
ATOM 7763 C C . ALA B 1 351 ? 8.789 5.969 -0.293 1 98.75 351 ALA B C 1
ATOM 7765 O O . ALA B 1 351 ? 9.625 6.867 -0.463 1 98.75 351 ALA B O 1
ATOM 7766 N N . THR B 1 352 ? 7.488 6.191 -0.365 1 97.94 352 THR B N 1
ATOM 7767 C CA . THR B 1 352 ? 6.984 7.531 -0.635 1 97.94 352 THR B CA 1
ATOM 7768 C C . THR B 1 352 ? 7.223 8.453 0.561 1 97.94 352 THR B C 1
ATOM 7770 O O . THR B 1 352 ? 7.422 9.656 0.394 1 97.94 352 THR B O 1
ATOM 7773 N N . ASN B 1 353 ? 7.191 7.844 1.737 1 97.56 353 ASN B N 1
ATOM 7774 C CA . ASN B 1 353 ? 7.465 8.625 2.938 1 97.56 353 ASN B CA 1
ATOM 7775 C C . ASN B 1 353 ? 8.852 9.266 2.885 1 97.56 353 ASN B C 1
ATOM 7777 O O . ASN B 1 353 ? 9.023 10.414 3.303 1 97.56 353 ASN B O 1
ATOM 7781 N N . ILE B 1 354 ? 9.828 8.562 2.357 1 97.38 354 ILE B N 1
ATOM 7782 C CA . ILE B 1 354 ? 11.188 9.086 2.367 1 97.38 354 ILE B CA 1
ATOM 7783 C C . ILE B 1 354 ? 11.508 9.719 1.019 1 97.38 354 ILE B C 1
ATOM 7785 O O . ILE B 1 354 ? 12.672 10.008 0.72 1 97.38 354 ILE B O 1
ATOM 7789 N N . GLY B 1 355 ? 10.57 9.836 0.123 1 97.38 355 GLY B N 1
ATOM 7790 C CA . GLY B 1 355 ? 10.695 10.648 -1.073 1 97.38 355 GLY B CA 1
ATOM 7791 C C . GLY B 1 355 ? 11.242 9.891 -2.262 1 97.38 355 GLY B C 1
ATOM 7792 O O . GLY B 1 355 ? 11.773 10.484 -3.201 1 97.38 355 GLY B O 1
ATOM 7793 N N . LEU B 1 356 ? 11.125 8.57 -2.291 1 98.19 356 LEU B N 1
ATOM 7794 C CA . LEU B 1 356 ? 11.703 7.789 -3.377 1 98.19 356 LEU B CA 1
ATOM 7795 C C . LEU B 1 356 ? 10.867 7.922 -4.648 1 98.19 356 LEU B C 1
ATOM 7797 O O . LEU B 1 356 ? 11.32 7.555 -5.734 1 98.19 356 LEU B O 1
ATOM 7801 N N . HIS B 1 357 ? 9.641 8.422 -4.598 1 97.19 357 HIS B N 1
ATOM 7802 C CA . HIS B 1 357 ? 8.836 8.633 -5.797 1 97.19 357 HIS B CA 1
ATOM 7803 C C . HIS B 1 357 ? 9.32 9.852 -6.578 1 97.19 357 HIS B C 1
ATOM 7805 O O . HIS B 1 357 ? 8.906 10.07 -7.715 1 97.19 357 HIS B O 1
ATOM 7811 N N . LEU B 1 358 ? 10.219 10.625 -6.012 1 96.5 358 LEU B N 1
ATOM 7812 C CA . LEU B 1 358 ? 10.789 11.812 -6.641 1 96.5 358 LEU B CA 1
ATOM 7813 C C . LEU B 1 358 ? 12.125 11.5 -7.297 1 96.5 358 LEU B C 1
ATOM 7815 O O . LEU B 1 358 ? 12.68 10.414 -7.094 1 96.5 358 LEU B O 1
ATOM 7819 N N . ASP B 1 359 ? 12.641 12.422 -8.133 1 96.44 359 ASP B N 1
ATOM 7820 C CA . ASP B 1 359 ? 13.93 12.266 -8.797 1 96.44 359 ASP B CA 1
ATOM 7821 C C . ASP B 1 359 ? 15.016 13.086 -8.102 1 96.44 359 ASP B C 1
ATOM 7823 O O . ASP B 1 359 ? 15.008 14.32 -8.18 1 96.44 359 ASP B O 1
ATOM 7827 N N . PRO B 1 360 ? 15.945 12.469 -7.469 1 96.88 360 PRO B N 1
ATOM 7828 C CA . PRO B 1 360 ? 16.953 13.195 -6.699 1 96.88 360 PRO B CA 1
ATOM 7829 C C . PRO B 1 360 ? 18.109 13.695 -7.559 1 96.88 360 PRO B C 1
ATOM 7831 O O . PRO B 1 360 ? 19.094 14.234 -7.035 1 96.88 360 PRO B O 1
ATOM 7834 N N . SER B 1 361 ? 18.078 13.609 -8.828 1 95.56 361 SER B N 1
ATOM 7835 C CA . SER B 1 361 ? 19.188 13.867 -9.727 1 95.56 361 SER B CA 1
ATOM 7836 C C . SER B 1 361 ? 19.781 15.25 -9.5 1 95.56 361 SER B C 1
ATOM 7838 O O . SER B 1 361 ? 20.984 15.461 -9.656 1 95.56 361 SER B O 1
ATOM 7840 N N . LEU B 1 362 ? 18.984 16.219 -9.055 1 93.31 362 LEU B N 1
ATOM 7841 C CA . LEU B 1 362 ? 19.438 17.609 -8.906 1 93.31 362 LEU B CA 1
ATOM 7842 C C . LEU B 1 362 ? 19.516 18 -7.438 1 93.31 362 LEU B C 1
ATOM 7844 O O . LEU B 1 362 ? 19.688 19.172 -7.117 1 93.31 362 LEU B O 1
ATOM 7848 N N . TRP B 1 363 ? 19.375 17.016 -6.566 1 95.12 363 TRP B N 1
ATOM 7849 C CA . TRP B 1 363 ? 19.344 17.328 -5.145 1 95.12 363 TRP B CA 1
ATOM 7850 C C . TRP B 1 363 ? 20.719 17.672 -4.617 1 95.12 363 TRP B C 1
ATOM 7852 O O . TRP B 1 363 ? 21.734 17.188 -5.137 1 95.12 363 TRP B O 1
ATOM 7862 N N . ASN B 1 364 ? 20.766 18.547 -3.625 1 92.44 364 ASN B N 1
ATOM 7863 C CA . ASN B 1 364 ? 22.016 18.891 -2.947 1 92.44 364 ASN B CA 1
ATOM 7864 C C . ASN B 1 364 ? 22.422 17.844 -1.928 1 92.44 364 ASN B C 1
ATOM 7866 O O . ASN B 1 364 ? 22.469 18.109 -0.728 1 92.44 364 ASN B O 1
ATOM 7870 N N . ILE B 1 365 ? 22.75 16.641 -2.365 1 92.75 365 ILE B N 1
ATOM 7871 C CA . ILE B 1 365 ? 23.219 15.508 -1.589 1 92.75 365 ILE B CA 1
ATOM 7872 C C . ILE B 1 365 ? 24.344 14.797 -2.348 1 92.75 365 ILE B C 1
ATOM 7874 O O . ILE B 1 365 ? 24.547 15.039 -3.539 1 92.75 365 ILE B O 1
ATOM 7878 N N . PRO B 1 366 ? 25.125 13.93 -1.678 1 92 366 PRO B N 1
ATOM 7879 C CA . PRO B 1 366 ? 26.25 13.258 -2.35 1 92 366 PRO B CA 1
ATOM 7880 C C . PRO B 1 366 ? 25.797 12.406 -3.535 1 92 366 PRO B C 1
ATOM 7882 O O . PRO B 1 366 ? 24.734 11.773 -3.475 1 92 366 PRO B O 1
ATOM 7885 N N . SER B 1 367 ? 26.641 12.32 -4.555 1 93.75 367 SER B N 1
ATOM 7886 C CA . SER B 1 367 ? 26.328 11.609 -5.789 1 93.75 367 SER B CA 1
ATOM 7887 C C . SER B 1 367 ? 26.062 10.133 -5.523 1 93.75 367 SER B C 1
ATOM 7889 O O . SER B 1 367 ? 25.219 9.523 -6.188 1 93.75 367 SER B O 1
ATOM 7891 N N . ALA B 1 368 ? 26.75 9.586 -4.574 1 94 368 ALA B N 1
ATOM 7892 C CA . ALA B 1 368 ? 26.547 8.18 -4.238 1 94 368 ALA B CA 1
ATOM 7893 C C . ALA B 1 368 ? 25.141 7.941 -3.695 1 94 368 ALA B C 1
ATOM 7895 O O . ALA B 1 368 ? 24.531 6.906 -3.967 1 94 368 ALA B O 1
ATOM 7896 N N . GLN B 1 369 ? 24.641 8.898 -2.912 1 95 369 GLN B N 1
ATOM 7897 C CA . GLN B 1 369 ? 23.297 8.781 -2.373 1 95 369 GLN B CA 1
ATOM 7898 C C . GLN B 1 369 ? 22.25 8.984 -3.467 1 95 369 GLN B C 1
ATOM 7900 O O . GLN B 1 369 ? 21.188 8.359 -3.436 1 95 369 GLN B O 1
ATOM 7905 N N . ILE B 1 370 ? 22.578 9.891 -4.379 1 97 370 ILE B N 1
ATOM 7906 C CA . ILE B 1 370 ? 21.688 10.109 -5.504 1 97 370 ILE B CA 1
ATOM 7907 C C . ILE B 1 370 ? 21.516 8.805 -6.289 1 97 370 ILE B C 1
ATOM 7909 O O . ILE B 1 370 ? 20.391 8.383 -6.559 1 97 370 ILE B O 1
ATOM 7913 N N . ALA B 1 371 ? 22.625 8.172 -6.609 1 97.69 371 ALA B N 1
ATOM 7914 C CA . ALA B 1 371 ? 22.594 6.938 -7.383 1 97.69 371 ALA B CA 1
ATOM 7915 C C . ALA B 1 371 ? 21.875 5.828 -6.613 1 97.69 371 ALA B C 1
ATOM 7917 O O . ALA B 1 371 ? 21.109 5.062 -7.191 1 97.69 371 ALA B O 1
ATOM 7918 N N . GLU B 1 372 ? 22.156 5.723 -5.352 1 97.19 372 GLU B N 1
ATOM 7919 C CA . GLU B 1 372 ? 21.531 4.703 -4.516 1 97.19 372 GLU B CA 1
ATOM 7920 C C . GLU B 1 372 ? 20.016 4.895 -4.453 1 97.19 372 GLU B C 1
ATOM 7922 O O . GLU B 1 372 ? 19.25 3.93 -4.578 1 97.19 372 GLU B O 1
ATOM 7927 N N . ARG B 1 373 ? 19.578 6.129 -4.227 1 98.06 373 ARG B N 1
ATOM 7928 C CA . ARG B 1 373 ? 18.141 6.438 -4.16 1 98.06 373 ARG B CA 1
ATOM 7929 C C . ARG B 1 373 ? 17.469 6.148 -5.496 1 98.06 373 ARG B C 1
ATOM 7931 O O . ARG B 1 373 ? 16.344 5.641 -5.527 1 98.06 373 ARG B O 1
ATOM 7938 N N . ARG B 1 374 ? 18.094 6.492 -6.562 1 98.56 374 ARG B N 1
ATOM 7939 C CA . ARG B 1 374 ? 17.516 6.246 -7.875 1 98.56 374 ARG B CA 1
ATOM 7940 C C . ARG B 1 374 ? 17.391 4.75 -8.148 1 98.56 374 ARG B C 1
ATOM 7942 O O . ARG B 1 374 ? 16.359 4.289 -8.641 1 98.56 374 ARG B O 1
ATOM 7949 N N . ARG B 1 375 ? 18.453 3.984 -7.84 1 98.56 375 ARG B N 1
ATOM 7950 C CA . ARG B 1 375 ? 18.391 2.537 -8.008 1 98.56 375 ARG B CA 1
ATOM 7951 C C . ARG B 1 375 ? 17.281 1.937 -7.152 1 98.56 375 ARG B C 1
ATOM 7953 O O . ARG B 1 375 ? 16.469 1.139 -7.641 1 98.56 375 ARG B O 1
ATOM 7960 N N . LEU B 1 376 ? 17.266 2.344 -5.898 1 98.62 376 LEU B N 1
ATOM 7961 C CA . LEU B 1 376 ? 16.25 1.825 -4.984 1 98.62 376 LEU B CA 1
ATOM 7962 C C . LEU B 1 376 ? 14.852 2.197 -5.461 1 98.62 376 LEU B C 1
ATOM 7964 O O . LEU B 1 376 ? 13.938 1.377 -5.402 1 98.62 376 LEU B O 1
ATOM 7968 N N . SER B 1 377 ? 14.672 3.469 -5.91 1 98.75 377 SER B N 1
ATOM 7969 C CA . SER B 1 377 ? 13.391 3.93 -6.438 1 98.75 377 SER B CA 1
ATOM 7970 C C . SER B 1 377 ? 12.93 3.062 -7.605 1 98.75 377 SER B C 1
ATOM 7972 O O . SER B 1 377 ? 11.789 2.582 -7.613 1 98.75 377 SER B O 1
ATOM 7974 N N . PHE B 1 378 ? 13.828 2.805 -8.531 1 98.69 378 PHE B N 1
ATOM 7975 C CA . PHE B 1 378 ? 13.477 1.995 -9.695 1 98.69 378 PHE B CA 1
ATOM 7976 C C . PHE B 1 378 ? 13.109 0.576 -9.273 1 98.69 378 PHE B C 1
ATOM 7978 O O . PHE B 1 378 ? 12.125 0.011 -9.766 1 98.69 378 PHE B O 1
ATOM 7985 N N . PHE B 1 379 ? 13.883 -0.007 -8.43 1 98.88 379 PHE B N 1
ATOM 7986 C CA . PHE B 1 379 ? 13.656 -1.408 -8.094 1 98.88 379 PHE B CA 1
ATOM 7987 C C . PHE B 1 379 ? 12.391 -1.573 -7.27 1 98.88 379 PHE B C 1
ATOM 7989 O O . PHE B 1 379 ? 11.727 -2.609 -7.344 1 98.88 379 PHE B O 1
ATOM 7996 N N . VAL B 1 380 ? 12 -0.577 -6.465 1 98.88 380 VAL B N 1
ATOM 7997 C CA . VAL B 1 380 ? 10.695 -0.608 -5.809 1 98.88 380 VAL B CA 1
ATOM 7998 C C . VAL B 1 380 ? 9.586 -0.587 -6.863 1 98.88 380 VAL B C 1
ATOM 8000 O O . VAL B 1 380 ? 8.625 -1.358 -6.777 1 98.88 380 VAL B O 1
ATOM 8003 N N . TYR B 1 381 ? 9.75 0.317 -7.867 1 98.62 381 TYR B N 1
ATOM 8004 C CA . TYR B 1 381 ? 8.812 0.4 -8.977 1 98.62 381 TYR B CA 1
ATOM 8005 C C . TYR B 1 381 ? 8.734 -0.925 -9.727 1 98.62 381 TYR B C 1
ATOM 8007 O O . TYR B 1 381 ? 7.641 -1.42 -10.016 1 98.62 381 TYR B O 1
ATOM 8015 N N . ALA B 1 382 ? 9.883 -1.481 -10.008 1 98.81 382 ALA B N 1
ATOM 8016 C CA . ALA B 1 382 ? 9.953 -2.734 -10.758 1 98.81 382 ALA B CA 1
ATOM 8017 C C . ALA B 1 382 ? 9.312 -3.877 -9.977 1 98.81 382 ALA B C 1
ATOM 8019 O O . ALA B 1 382 ? 8.562 -4.676 -10.539 1 98.81 382 ALA B O 1
ATOM 8020 N N . LEU B 1 383 ? 9.664 -3.977 -8.711 1 98.62 383 LEU B N 1
ATOM 8021 C CA . LEU B 1 383 ? 9.102 -5.027 -7.867 1 98.62 383 LEU B CA 1
ATOM 8022 C C . LEU B 1 383 ? 7.578 -4.957 -7.859 1 98.62 383 LEU B C 1
ATOM 8024 O O . LEU B 1 383 ? 6.906 -5.988 -7.926 1 98.62 383 LEU B O 1
ATOM 8028 N N . ASP B 1 384 ? 7.039 -3.766 -7.758 1 98.5 384 ASP B N 1
ATOM 8029 C CA . ASP B 1 384 ? 5.594 -3.555 -7.77 1 98.5 384 ASP B CA 1
ATOM 8030 C C . ASP B 1 384 ? 4.977 -4.055 -9.07 1 98.5 384 ASP B C 1
ATOM 8032 O O . ASP B 1 384 ? 3.955 -4.746 -9.055 1 98.5 384 ASP B O 1
ATOM 8036 N N . ARG B 1 385 ? 5.574 -3.705 -10.219 1 98.5 385 ARG B N 1
ATOM 8037 C CA . ARG B 1 385 ? 5.031 -4.059 -11.531 1 98.5 385 ARG B CA 1
ATOM 8038 C C . ARG B 1 385 ? 5.074 -5.566 -11.75 1 98.5 385 ARG B C 1
ATOM 8040 O O . ARG B 1 385 ? 4.09 -6.164 -12.188 1 98.5 385 ARG B O 1
ATOM 8047 N N . TRP B 1 386 ? 6.172 -6.164 -11.461 1 98.56 386 TRP B N 1
ATOM 8048 C CA . TRP B 1 386 ? 6.348 -7.594 -11.703 1 98.56 386 TRP B CA 1
ATOM 8049 C C . TRP B 1 386 ? 5.461 -8.414 -10.773 1 98.56 386 TRP B C 1
ATOM 8051 O O . TRP B 1 386 ? 4.883 -9.422 -11.195 1 98.56 386 TRP B O 1
ATOM 8061 N N . LEU B 1 387 ? 5.34 -7.98 -9.531 1 97.88 387 LEU B N 1
ATOM 8062 C CA . LEU B 1 387 ? 4.461 -8.695 -8.609 1 97.88 387 LEU B CA 1
ATOM 8063 C C . LEU B 1 387 ? 2.998 -8.508 -9 1 97.88 387 LEU B C 1
ATOM 8065 O O . LEU B 1 387 ? 2.193 -9.43 -8.875 1 97.88 387 LEU B O 1
ATOM 8069 N N . ALA B 1 388 ? 2.66 -7.266 -9.383 1 97.62 388 ALA B N 1
ATOM 8070 C CA . ALA B 1 388 ? 1.297 -7.008 -9.844 1 97.62 388 ALA B CA 1
ATOM 8071 C C . ALA B 1 388 ? 0.928 -7.918 -11.008 1 97.62 388 ALA B C 1
ATOM 8073 O O . ALA B 1 388 ? -0.159 -8.5 -11.031 1 97.62 388 ALA B O 1
ATOM 8074 N N . ALA B 1 389 ? 1.802 -8.07 -11.961 1 97.94 389 ALA B N 1
ATOM 8075 C CA . ALA B 1 389 ? 1.572 -8.938 -13.109 1 97.94 389 ALA B CA 1
ATOM 8076 C C . ALA B 1 389 ? 1.44 -10.398 -12.68 1 97.94 389 ALA B C 1
ATOM 8078 O O . ALA B 1 389 ? 0.532 -11.102 -13.117 1 97.94 389 ALA B O 1
ATOM 8079 N N . ALA B 1 390 ? 2.336 -10.797 -11.789 1 97.25 390 ALA B N 1
ATOM 8080 C CA . ALA B 1 390 ? 2.404 -12.195 -11.367 1 97.25 390 ALA B CA 1
ATOM 8081 C C . ALA B 1 390 ? 1.171 -12.578 -10.555 1 97.25 390 ALA B C 1
ATOM 8083 O O . ALA B 1 390 ? 0.679 -13.703 -10.656 1 97.25 390 ALA B O 1
ATOM 8084 N N . LEU B 1 391 ? 0.644 -11.672 -9.766 1 96.06 391 LEU B N 1
ATOM 8085 C CA . LEU B 1 391 ? -0.445 -11.984 -8.852 1 96.06 391 LEU B CA 1
ATOM 8086 C C . LEU B 1 391 ? -1.789 -11.57 -9.438 1 96.06 391 LEU B C 1
ATOM 8088 O O . LEU B 1 391 ? -2.84 -11.867 -8.867 1 96.06 391 LEU B O 1
ATOM 8092 N N . GLY B 1 392 ? -1.743 -10.906 -10.578 1 95.94 392 GLY B N 1
ATOM 8093 C CA . GLY B 1 392 ? -2.973 -10.43 -11.188 1 95.94 392 GLY B CA 1
ATOM 8094 C C . GLY B 1 392 ? -3.656 -9.344 -10.383 1 95.94 392 GLY B C 1
ATOM 8095 O O . GLY B 1 392 ? -4.855 -9.422 -10.109 1 95.94 392 GLY B O 1
ATOM 8096 N N . ARG B 1 393 ? -2.912 -8.383 -9.945 1 96 393 ARG B N 1
ATOM 8097 C CA . ARG B 1 393 ? -3.424 -7.289 -9.133 1 96 393 ARG B CA 1
ATOM 8098 C C . ARG B 1 393 ? -3.074 -5.938 -9.75 1 96 393 ARG B C 1
ATOM 8100 O O . ARG B 1 393 ? -2.125 -5.832 -10.531 1 96 393 ARG B O 1
ATOM 8107 N N . PRO B 1 394 ? -3.922 -4.902 -9.453 1 96.06 394 PRO B N 1
ATOM 8108 C CA . PRO B 1 394 ? -3.498 -3.564 -9.875 1 96.06 394 PRO B CA 1
ATOM 8109 C C . PRO B 1 394 ? -2.252 -3.08 -9.133 1 96.06 394 PRO B C 1
ATOM 8111 O O . PRO B 1 394 ? -2.158 -3.225 -7.914 1 96.06 394 PRO B O 1
ATOM 8114 N N . PRO B 1 395 ? -1.312 -2.564 -9.883 1 96.88 395 PRO B N 1
ATOM 8115 C CA . PRO B 1 395 ? -0.109 -2.068 -9.211 1 96.88 395 PRO B CA 1
ATOM 8116 C C . PRO B 1 395 ? -0.412 -0.976 -8.195 1 96.88 395 PRO B C 1
ATOM 8118 O O . PRO B 1 395 ? -1.366 -0.213 -8.359 1 96.88 395 PRO B O 1
ATOM 8121 N N . HIS B 1 396 ? 0.357 -0.887 -7.125 1 97.75 396 HIS B N 1
ATOM 8122 C CA . HIS B 1 396 ? 0.245 0.158 -6.113 1 97.75 396 HIS B CA 1
ATOM 8123 C C . HIS B 1 396 ? 0.717 1.502 -6.656 1 97.75 396 HIS B C 1
ATOM 8125 O O . HIS B 1 396 ? 0.182 2.549 -6.285 1 97.75 396 HIS B O 1
ATOM 8131 N N . ILE B 1 397 ? 1.724 1.433 -7.477 1 97.44 397 ILE B N 1
ATOM 8132 C CA . ILE B 1 397 ? 2.387 2.656 -7.914 1 97.44 397 ILE B CA 1
ATOM 8133 C C . I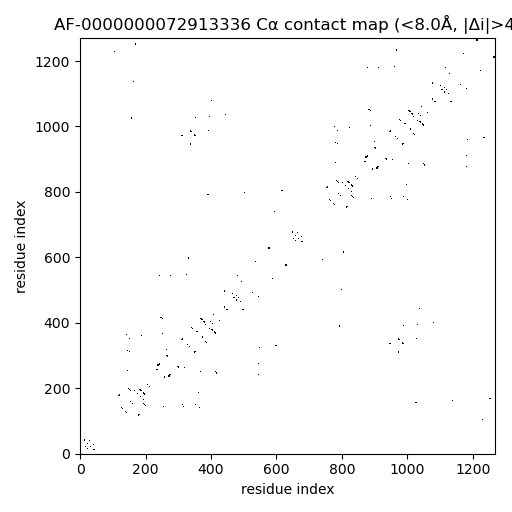LE B 1 397 ? 1.764 3.143 -9.219 1 97.44 397 ILE B C 1
ATOM 8135 O O . ILE B 1 397 ? 1.696 2.395 -10.203 1 97.44 397 ILE B O 1
ATOM 8139 N N . ASN B 1 398 ? 1.21 4.309 -9.188 1 94.94 398 ASN B N 1
ATOM 8140 C CA . ASN B 1 398 ? 0.829 5 -10.414 1 94.94 398 ASN B CA 1
ATOM 8141 C C . ASN B 1 398 ? 2.037 5.625 -11.102 1 94.94 398 ASN B C 1
ATOM 8143 O O . ASN B 1 398 ? 2.707 6.488 -10.531 1 94.94 398 ASN B O 1
ATOM 8147 N N . ARG B 1 399 ? 2.303 5.223 -12.273 1 92.94 399 ARG B N 1
ATOM 8148 C CA . ARG B 1 399 ? 3.484 5.637 -13.023 1 92.94 399 ARG B CA 1
ATOM 8149 C C . ARG B 1 399 ? 3.535 7.152 -13.164 1 92.94 399 ARG B C 1
ATOM 8151 O O . ARG B 1 399 ? 4.617 7.746 -13.164 1 92.94 399 ARG B O 1
ATOM 8158 N N . ALA B 1 400 ? 2.453 7.84 -13.195 1 91 400 ALA B N 1
ATOM 8159 C CA . ALA B 1 400 ? 2.383 9.289 -13.352 1 91 400 ALA B CA 1
ATOM 8160 C C . ALA B 1 400 ? 2.936 10.008 -12.125 1 91 400 ALA B C 1
ATOM 8162 O O . ALA B 1 400 ? 3.33 11.172 -12.203 1 91 400 ALA B O 1
ATOM 8163 N N . ASN B 1 401 ? 2.951 9.297 -11.016 1 93.38 401 ASN B N 1
ATOM 8164 C CA . ASN B 1 401 ? 3.396 9.906 -9.766 1 93.38 401 ASN B CA 1
ATOM 8165 C C . ASN B 1 401 ? 4.742 9.344 -9.32 1 93.38 401 ASN B C 1
ATOM 8167 O O . ASN B 1 401 ? 5.133 9.5 -8.164 1 93.38 401 ASN B O 1
ATOM 8171 N N . TRP B 1 402 ? 5.438 8.641 -10.172 1 96.12 402 TRP B N 1
ATOM 8172 C CA . TRP B 1 402 ? 6.73 8.031 -9.867 1 96.12 402 TRP B CA 1
ATOM 8173 C C . TRP B 1 402 ? 7.77 8.43 -10.914 1 96.12 402 TRP B C 1
ATOM 8175 O O . TRP B 1 402 ? 7.738 7.949 -12.047 1 96.12 402 TRP B O 1
ATOM 8185 N N . LEU B 1 403 ? 8.727 9.203 -10.555 1 95.44 403 LEU B N 1
ATOM 8186 C CA . LEU B 1 403 ? 9.555 9.914 -11.531 1 95.44 403 LEU B CA 1
ATOM 8187 C C . LEU B 1 403 ? 10.703 9.031 -12.016 1 95.44 403 LEU B C 1
ATOM 8189 O O . LEU B 1 403 ? 11.219 9.242 -13.117 1 95.44 403 LEU B O 1
ATOM 8193 N N . VAL B 1 404 ? 11.164 8.055 -11.211 1 97.19 404 VAL B N 1
ATOM 8194 C CA . VAL B 1 404 ? 12.266 7.188 -11.625 1 97.19 404 VAL B CA 1
ATOM 8195 C C . VAL B 1 404 ? 11.727 5.812 -12.008 1 97.19 404 VAL B C 1
ATOM 8197 O O . VAL B 1 404 ? 11.797 4.867 -11.219 1 97.19 404 VAL B O 1
ATOM 8200 N N . ASP B 1 405 ? 11.25 5.625 -13.195 1 95.81 405 ASP B N 1
ATOM 8201 C CA . ASP B 1 405 ? 10.68 4.363 -13.648 1 95.81 405 ASP B CA 1
ATOM 8202 C C . ASP B 1 405 ? 11.609 3.658 -14.633 1 95.81 405 ASP B C 1
ATOM 8204 O O . ASP B 1 405 ? 11.234 2.645 -15.227 1 95.81 405 ASP B O 1
ATOM 8208 N N . GLU B 1 406 ? 12.836 4.234 -14.828 1 96.94 406 GLU B N 1
ATOM 8209 C CA . GLU B 1 406 ? 13.898 3.648 -15.641 1 96.94 406 GLU B CA 1
ATOM 8210 C C . GLU B 1 406 ? 15.273 4.043 -15.117 1 96.94 406 GLU B C 1
ATOM 8212 O O . GLU B 1 406 ? 15.43 5.094 -14.484 1 96.94 406 GLU B O 1
ATOM 8217 N N . LEU B 1 407 ? 16.203 3.207 -15.383 1 97.75 407 LEU B N 1
ATOM 8218 C CA . LEU B 1 407 ? 17.562 3.49 -14.953 1 97.75 407 LEU B CA 1
ATOM 8219 C C . LEU B 1 407 ? 18.391 4.07 -16.094 1 97.75 407 LEU B C 1
ATOM 8221 O O . LEU B 1 407 ? 18.062 3.865 -17.266 1 97.75 407 LEU B O 1
ATOM 8225 N N . SER B 1 408 ? 19.375 4.836 -15.727 1 96.44 408 SER B N 1
ATOM 8226 C CA . SER B 1 408 ? 20.344 5.387 -16.672 1 96.44 408 SER B CA 1
ATOM 8227 C C . SER B 1 408 ? 21.75 4.875 -16.375 1 96.44 408 SER B C 1
ATOM 8229 O O . SER B 1 408 ? 21.984 4.203 -15.359 1 96.44 408 SER B O 1
ATOM 8231 N N . ALA B 1 409 ? 22.703 5.156 -17.234 1 94.94 409 ALA B N 1
ATOM 8232 C CA . ALA B 1 409 ? 24.078 4.723 -17.078 1 94.94 409 ALA B CA 1
ATOM 8233 C C . ALA B 1 409 ? 24.703 5.324 -15.812 1 94.94 409 ALA B C 1
ATOM 8235 O O . ALA B 1 409 ? 25.531 4.684 -15.156 1 94.94 409 ALA B O 1
ATOM 8236 N N . GLN B 1 410 ? 24.266 6.43 -15.453 1 94.69 410 GLN B N 1
ATOM 8237 C CA . GLN B 1 410 ? 24.828 7.137 -14.305 1 94.69 410 GLN B CA 1
ATOM 8238 C C . GLN B 1 410 ? 24.438 6.457 -12.992 1 94.69 410 GLN B C 1
ATOM 8240 O O . GLN B 1 410 ? 25.125 6.617 -11.977 1 94.69 410 GLN B O 1
ATOM 8245 N N . ASP B 1 411 ? 23.422 5.707 -13.047 1 97.62 411 ASP B N 1
ATOM 8246 C CA . ASP B 1 411 ? 22.922 5.074 -11.828 1 97.62 411 ASP B CA 1
ATOM 8247 C C . ASP B 1 411 ? 23.812 3.918 -11.398 1 97.62 411 ASP B C 1
ATOM 8249 O O . ASP B 1 411 ? 23.625 3.355 -10.312 1 97.62 411 ASP B O 1
ATOM 8253 N N . GLU B 1 412 ? 24.781 3.553 -12.188 1 97.31 412 GLU B N 1
ATOM 8254 C CA . GLU B 1 412 ? 25.75 2.5 -11.867 1 97.31 412 GLU B CA 1
ATOM 8255 C C . GLU B 1 412 ? 26.688 2.932 -10.758 1 97.31 412 GLU B C 1
ATOM 8257 O O . GLU B 1 412 ? 27.281 2.092 -10.07 1 97.31 412 GLU B O 1
ATOM 8262 N N . HIS B 1 413 ? 26.781 4.203 -10.594 1 95.88 413 HIS B N 1
ATOM 8263 C CA . HIS B 1 413 ? 27.719 4.766 -9.633 1 95.88 413 HIS B CA 1
ATOM 8264 C C . HIS B 1 413 ? 27.531 4.141 -8.25 1 95.88 413 HIS B C 1
ATOM 8266 O O . HIS B 1 413 ? 26.406 4.094 -7.734 1 95.88 413 HIS B O 1
ATOM 8272 N N . SER B 1 414 ? 28.609 3.535 -7.742 1 95.62 414 SER B N 1
ATOM 8273 C CA . SER B 1 414 ? 28.688 2.953 -6.406 1 95.62 414 SER B CA 1
ATOM 8274 C C . SER B 1 414 ? 27.734 1.771 -6.266 1 95.62 414 SER B C 1
ATOM 8276 O O . SER B 1 414 ? 27.234 1.493 -5.172 1 95.62 414 SER B O 1
ATOM 8278 N N . SER B 1 415 ? 27.328 1.105 -7.316 1 96.06 415 SER B N 1
ATOM 8279 C CA . SER B 1 415 ? 26.422 -0.027 -7.25 1 96.06 415 SER B CA 1
ATOM 8280 C C . SER B 1 415 ? 27.141 -1.299 -6.816 1 96.06 415 SER B C 1
ATOM 8282 O O . SER B 1 415 ? 26.516 -2.23 -6.305 1 96.06 415 SER B O 1
ATOM 8284 N N . GLY B 1 416 ? 28.391 -1.395 -7.074 1 94.56 416 GLY B N 1
ATOM 8285 C CA . GLY B 1 416 ? 29.172 -2.58 -6.777 1 94.56 416 GLY B CA 1
ATOM 8286 C C . GLY B 1 416 ? 29.094 -3.641 -7.855 1 94.56 416 GLY B C 1
ATOM 8287 O O . GLY B 1 416 ? 29.734 -4.688 -7.758 1 94.56 416 GLY B O 1
ATOM 8288 N N . LEU B 1 417 ? 28.422 -3.404 -8.938 1 95.62 417 LEU B N 1
ATOM 8289 C CA . LEU B 1 417 ? 28.266 -4.359 -10.031 1 95.62 417 LEU B CA 1
ATOM 8290 C C . LEU B 1 417 ? 29.344 -4.156 -11.086 1 95.62 417 LEU B C 1
ATOM 8292 O O . LEU B 1 417 ? 29.812 -3.035 -11.297 1 95.62 417 LEU B O 1
ATOM 8296 N N . ASP B 1 418 ? 29.719 -5.223 -11.688 1 93.5 418 ASP B N 1
ATOM 8297 C CA . ASP B 1 418 ? 30.625 -5.098 -12.82 1 93.5 418 ASP B CA 1
ATOM 8298 C C . ASP B 1 418 ? 29.875 -4.688 -14.086 1 93.5 418 ASP B C 1
ATOM 8300 O O . ASP B 1 418 ? 28.656 -4.551 -14.07 1 93.5 418 ASP B O 1
ATOM 8304 N N . ALA B 1 419 ? 30.578 -4.438 -15.117 1 92.56 419 ALA B N 1
ATOM 8305 C CA . ALA B 1 419 ? 30.016 -3.891 -16.344 1 92.56 419 ALA B CA 1
ATOM 8306 C C . ALA B 1 419 ? 28.984 -4.84 -16.938 1 92.56 419 ALA B C 1
ATOM 8308 O O . ALA B 1 419 ? 27.938 -4.398 -17.453 1 92.56 419 ALA B O 1
ATOM 8309 N N . SER B 1 420 ? 29.281 -6.133 -16.922 1 91.25 420 SER B N 1
ATOM 8310 C CA . SER B 1 420 ? 28.359 -7.117 -17.469 1 91.25 420 SER B CA 1
ATOM 8311 C C . SER B 1 420 ? 27.078 -7.203 -16.641 1 91.25 420 SER B C 1
ATOM 8313 O O . SER B 1 420 ? 25.984 -7.297 -17.188 1 91.25 420 SER B O 1
ATOM 8315 N N . GLN B 1 421 ? 27.25 -7.203 -15.375 1 93.44 421 GLN B N 1
ATOM 8316 C CA . GLN B 1 421 ? 26.094 -7.234 -14.469 1 93.44 421 GLN B CA 1
ATOM 8317 C C . GLN B 1 421 ? 25.234 -5.988 -14.633 1 93.44 421 GLN B C 1
ATOM 8319 O O . GLN B 1 421 ? 24 -6.074 -14.594 1 93.44 421 GLN B O 1
ATOM 8324 N N . TRP B 1 422 ? 25.859 -4.844 -14.789 1 95.12 422 TRP B N 1
ATOM 8325 C CA . TRP B 1 422 ? 25.109 -3.604 -14.961 1 95.12 422 TRP B CA 1
ATOM 8326 C C . TRP B 1 422 ? 24.344 -3.605 -16.281 1 95.12 422 TRP B C 1
ATOM 8328 O O . TRP B 1 422 ? 23.25 -3.068 -16.375 1 95.12 422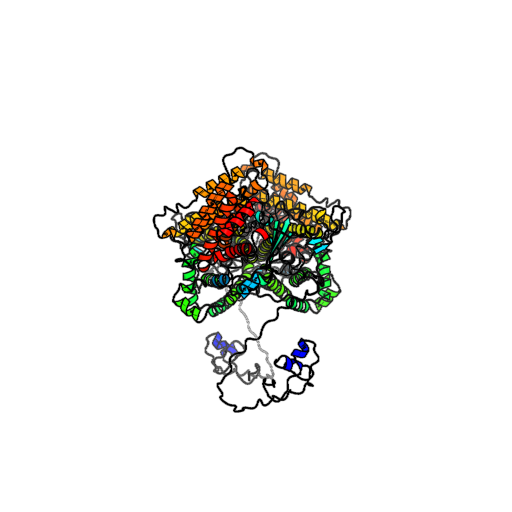 TRP B O 1
ATOM 8338 N N . ALA B 1 423 ? 24.969 -4.16 -17.328 1 92.69 423 ALA B N 1
ATOM 8339 C CA . ALA B 1 423 ? 24.281 -4.285 -18.609 1 92.69 423 ALA B CA 1
ATOM 8340 C C . ALA B 1 423 ? 22.984 -5.082 -18.453 1 92.69 423 ALA B C 1
ATOM 8342 O O . ALA B 1 423 ? 21.953 -4.73 -19.031 1 92.69 423 ALA B O 1
ATOM 8343 N N . ASP B 1 424 ? 23.062 -6.172 -17.672 1 93.25 424 ASP B N 1
ATOM 8344 C CA . ASP B 1 424 ? 21.859 -6.949 -17.391 1 93.25 424 ASP B CA 1
ATOM 8345 C C . ASP B 1 424 ? 20.812 -6.094 -16.672 1 93.25 424 ASP B C 1
ATOM 8347 O O . ASP B 1 424 ? 19.625 -6.184 -16.984 1 93.25 424 ASP B O 1
ATOM 8351 N N . THR B 1 425 ? 21.297 -5.297 -15.734 1 96.12 425 THR B N 1
ATOM 8352 C CA . THR B 1 425 ? 20.406 -4.43 -14.984 1 96.12 425 THR B CA 1
ATOM 8353 C C . THR B 1 425 ? 19.703 -3.436 -15.906 1 96.12 425 THR B C 1
ATOM 8355 O O . THR B 1 425 ? 18.516 -3.154 -15.75 1 96.12 425 THR B O 1
ATOM 8358 N N . MET B 1 426 ? 20.406 -2.934 -16.859 1 95.38 426 MET B N 1
ATOM 8359 C CA . MET B 1 426 ? 19.844 -1.99 -17.828 1 95.38 426 MET B CA 1
ATOM 8360 C C . MET B 1 426 ? 18.812 -2.668 -18.719 1 95.38 426 MET B C 1
ATOM 8362 O O . MET B 1 426 ? 17.781 -2.076 -19.031 1 95.38 426 MET B O 1
ATOM 8366 N N . VAL B 1 427 ? 19.109 -3.885 -19.094 1 94.81 427 VAL B N 1
ATOM 8367 C CA . VAL B 1 427 ? 18.156 -4.637 -19.891 1 94.81 427 VAL B CA 1
ATOM 8368 C C . VAL B 1 427 ? 16.891 -4.902 -19.078 1 94.81 427 VAL B C 1
ATOM 8370 O O . VAL B 1 427 ? 15.773 -4.785 -19.578 1 94.81 427 VAL B O 1
ATOM 8373 N N . PHE B 1 428 ? 17.094 -5.266 -17.844 1 96.56 428 PHE B N 1
ATOM 8374 C CA . PHE B 1 428 ? 15.961 -5.496 -16.953 1 96.56 428 PHE B CA 1
ATOM 8375 C C . PHE B 1 428 ? 15.109 -4.238 -16.812 1 96.56 428 PHE B C 1
ATOM 8377 O O . PHE B 1 428 ? 13.883 -4.316 -16.781 1 96.56 428 PHE B O 1
ATOM 8384 N N . SER B 1 429 ? 15.766 -3.105 -16.734 1 97.06 429 SER B N 1
ATOM 8385 C CA . SER B 1 429 ? 15.07 -1.824 -16.656 1 97.06 429 SER B CA 1
ATOM 8386 C C . SER B 1 429 ? 14.203 -1.596 -17.891 1 97.06 429 SER B C 1
ATOM 8388 O O . SER B 1 429 ? 13.039 -1.202 -17.781 1 97.06 429 SER B O 1
ATOM 8390 N N . ALA B 1 430 ? 14.734 -1.826 -19.031 1 96.06 430 ALA B N 1
ATOM 8391 C CA . ALA B 1 430 ? 13.992 -1.661 -20.281 1 96.06 430 ALA B CA 1
ATOM 8392 C C . ALA B 1 430 ? 12.82 -2.641 -20.359 1 96.06 430 ALA B C 1
ATOM 8394 O O . ALA B 1 430 ? 11.734 -2.285 -20.812 1 96.06 430 ALA B O 1
ATOM 8395 N N . LEU B 1 431 ? 13.094 -3.865 -19.953 1 96.88 431 LEU B N 1
ATOM 8396 C CA . LEU B 1 431 ? 12.047 -4.887 -19.938 1 96.88 431 LEU B CA 1
ATOM 8397 C C . LEU B 1 431 ? 10.914 -4.492 -19 1 96.88 431 LEU B C 1
ATOM 8399 O O . LEU B 1 431 ? 9.742 -4.73 -19.312 1 96.88 431 LEU B O 1
ATOM 8403 N N . THR B 1 432 ? 11.25 -3.959 -17.859 1 98 432 THR B N 1
ATOM 8404 C CA . THR B 1 432 ? 10.25 -3.512 -16.891 1 98 432 THR B CA 1
ATOM 8405 C C . THR B 1 432 ? 9.367 -2.426 -17.5 1 98 432 THR B C 1
ATOM 8407 O O . THR B 1 432 ? 8.156 -2.4 -17.266 1 98 432 THR B O 1
ATOM 8410 N N . ALA B 1 433 ? 9.953 -1.546 -18.266 1 96.81 433 ALA B N 1
ATOM 8411 C CA . ALA B 1 433 ? 9.188 -0.509 -18.938 1 96.81 433 ALA B CA 1
ATOM 8412 C C . ALA B 1 433 ? 8.172 -1.122 -19.906 1 96.81 433 ALA B C 1
ATOM 8414 O O . ALA B 1 433 ? 7.035 -0.653 -20 1 96.81 433 ALA B O 1
ATOM 8415 N N . SER B 1 434 ? 8.586 -2.127 -20.578 1 96.75 434 SER B N 1
ATOM 8416 C CA . SER B 1 434 ? 7.688 -2.814 -21.516 1 96.75 434 SER B CA 1
ATOM 8417 C C . SER B 1 434 ? 6.543 -3.494 -20.781 1 96.75 434 SER B C 1
ATOM 8419 O O . SER B 1 434 ? 5.395 -3.445 -21.219 1 96.75 434 SER B O 1
ATOM 8421 N N . LEU B 1 435 ? 6.898 -4.156 -19.703 1 97.88 435 LEU B N 1
ATOM 8422 C CA . LEU B 1 435 ? 5.863 -4.793 -18.906 1 97.88 435 LEU B CA 1
ATOM 8423 C C . LEU B 1 435 ? 4.879 -3.76 -18.359 1 97.88 435 LEU B C 1
ATOM 8425 O O . LEU B 1 435 ? 3.67 -4.004 -18.344 1 97.88 435 LEU B O 1
ATOM 8429 N N . SER B 1 436 ? 5.398 -2.633 -17.891 1 97.06 436 SER B N 1
ATOM 8430 C CA . SER B 1 436 ? 4.555 -1.561 -17.375 1 97.06 436 SER B CA 1
ATOM 8431 C C . SER B 1 436 ? 3.58 -1.063 -18.438 1 97.06 436 SER B C 1
ATOM 8433 O O . SER B 1 436 ? 2.402 -0.839 -18.156 1 97.06 436 SER B O 1
ATOM 8435 N N . ASP B 1 437 ? 4.051 -0.905 -19.625 1 95.69 437 ASP B N 1
ATOM 8436 C CA . ASP B 1 437 ? 3.199 -0.475 -20.734 1 95.69 437 ASP B CA 1
ATOM 8437 C C . ASP B 1 437 ? 2.098 -1.497 -21.016 1 95.69 437 ASP B C 1
ATOM 8439 O O . ASP B 1 437 ? 0.95 -1.127 -21.266 1 95.69 437 ASP B O 1
ATOM 8443 N N . ALA B 1 438 ? 2.508 -2.73 -20.984 1 95.75 438 ALA B N 1
ATOM 8444 C CA . ALA B 1 438 ? 1.531 -3.793 -21.203 1 95.75 438 ALA B CA 1
ATOM 8445 C C . ALA B 1 438 ? 0.438 -3.773 -20.141 1 95.75 438 ALA B C 1
ATOM 8447 O O . ALA B 1 438 ? -0.75 -3.871 -20.469 1 95.75 438 ALA B O 1
ATOM 8448 N N . LEU B 1 439 ? 0.831 -3.637 -18.891 1 95.31 439 LEU B N 1
ATOM 8449 C CA . LEU B 1 439 ? -0.132 -3.625 -17.797 1 95.31 439 LEU B CA 1
ATOM 8450 C C . LEU B 1 439 ? -1.035 -2.4 -17.875 1 95.31 439 LEU B C 1
ATOM 8452 O O . LEU B 1 439 ? -2.248 -2.504 -17.688 1 95.31 439 LEU B O 1
ATOM 8456 N N . ASP B 1 440 ? -0.511 -1.253 -18.203 1 92.75 440 ASP B N 1
ATOM 8457 C CA . ASP B 1 440 ? -1.248 0.007 -18.203 1 92.75 440 ASP B CA 1
ATOM 8458 C C . ASP B 1 440 ? -2.217 0.071 -19.391 1 92.75 440 ASP B C 1
ATOM 8460 O O . ASP B 1 440 ? -3.287 0.676 -19.281 1 92.75 440 ASP B O 1
ATOM 8464 N N . ARG B 1 441 ? -1.896 -0.587 -20.422 1 91.88 441 ARG B N 1
ATOM 8465 C CA . ARG B 1 441 ? -2.676 -0.393 -21.641 1 91.88 441 ARG B CA 1
ATOM 8466 C C . ARG B 1 441 ? -3.607 -1.575 -21.891 1 91.88 441 ARG B C 1
ATOM 8468 O O . ARG B 1 441 ? -4.648 -1.427 -22.531 1 91.88 441 ARG B O 1
ATOM 8475 N N . LEU B 1 442 ? -3.246 -2.754 -21.344 1 92.44 442 LEU B N 1
ATOM 8476 C CA . LEU B 1 442 ? -4.004 -3.939 -21.719 1 92.44 442 LEU B CA 1
ATOM 8477 C C . LEU B 1 442 ? -4.773 -4.504 -20.531 1 92.44 442 LEU B C 1
ATOM 8479 O O . LEU B 1 442 ? -5.734 -5.258 -20.719 1 92.44 442 LEU B O 1
ATOM 8483 N N . TYR B 1 443 ? -4.406 -4.258 -19.359 1 89.56 443 TYR B N 1
ATOM 8484 C CA . TYR B 1 443 ? -4.996 -4.926 -18.203 1 89.56 443 TYR B CA 1
ATOM 8485 C C . TYR B 1 443 ? -5.699 -3.926 -17.297 1 89.56 443 TYR B C 1
ATOM 8487 O O . TYR B 1 443 ? -5.891 -4.188 -16.109 1 89.56 443 TYR B O 1
ATOM 8495 N N . LEU B 1 444 ? -6.09 -2.803 -17.844 1 73.94 444 LEU B N 1
ATOM 8496 C CA . LEU B 1 444 ? -6.945 -1.864 -17.141 1 73.94 444 LEU B CA 1
ATOM 8497 C C . LEU B 1 444 ? -8.398 -2.334 -17.141 1 73.94 444 LEU B C 1
ATOM 8499 O O . LEU B 1 444 ? -8.758 -3.232 -17.906 1 73.94 444 LEU B O 1
ATOM 8503 N N . SER B 1 445 ? -9.102 -1.837 -16.312 1 65.06 445 SER B N 1
ATOM 8504 C CA . SER B 1 445 ? -10.508 -2.219 -16.203 1 65.06 445 SER B CA 1
ATOM 8505 C C . SER B 1 445 ? -11.258 -1.948 -17.5 1 65.06 445 SER B C 1
ATOM 8507 O O . SER B 1 445 ? -12.141 -2.713 -17.891 1 65.06 445 SER B O 1
ATOM 8509 N N . GLN B 1 446 ? -10.875 -0.912 -18.156 1 64.94 446 GLN B N 1
ATOM 8510 C CA . GLN B 1 446 ? -11.516 -0.633 -19.438 1 64.94 446 GLN B CA 1
ATOM 8511 C C . GLN B 1 446 ? -10.555 -0.873 -20.594 1 64.94 446 GLN B C 1
ATOM 8513 O O . GLN B 1 446 ? -9.453 -0.307 -20.625 1 64.94 446 GLN B O 1
ATOM 8518 N N . ARG B 1 447 ? -10.93 -1.843 -21.438 1 65.5 447 ARG B N 1
ATOM 8519 C CA . ARG B 1 447 ? -10.062 -2.221 -22.547 1 65.5 447 ARG B CA 1
ATOM 8520 C C . ARG B 1 447 ? -10.031 -1.132 -23.609 1 65.5 447 ARG B C 1
ATOM 8522 O O . ARG B 1 447 ? -11.008 -0.4 -23.781 1 65.5 447 ARG B O 1
ATOM 8529 N N . PRO B 1 448 ? -8.891 -1.11 -24.203 1 67.88 448 PRO B N 1
ATOM 8530 C CA . PRO B 1 448 ? -8.727 -0.075 -25.219 1 67.88 448 PRO B CA 1
ATOM 8531 C C . PRO B 1 448 ? -9.586 -0.323 -26.453 1 67.88 448 PRO B C 1
ATOM 8533 O O . PRO B 1 448 ? -9.883 -1.475 -26.797 1 67.88 448 PRO B O 1
ATOM 8536 N N . GLU B 1 449 ? -10.016 0.7 -27 1 68.19 449 GLU B N 1
ATOM 8537 C CA . GLU B 1 449 ? -10.805 0.646 -28.234 1 68.19 449 GLU B CA 1
ATOM 8538 C C . GLU B 1 449 ? -10 0.029 -29.375 1 68.19 449 GLU B C 1
ATOM 8540 O O . GLU B 1 449 ? -10.531 -0.768 -30.156 1 68.19 449 GLU B O 1
ATOM 8545 N N . GLU B 1 450 ? -8.711 0.338 -29.375 1 84.38 450 GLU B N 1
ATOM 8546 C CA . GLU B 1 450 ? -7.855 -0.186 -30.438 1 84.38 450 GLU B CA 1
ATOM 8547 C C . GLU B 1 450 ? -6.887 -1.236 -29.906 1 84.38 450 GLU B C 1
ATOM 8549 O O . GLU B 1 450 ? -5.668 -1.043 -29.938 1 84.38 450 GLU B O 1
ATOM 8554 N N . LEU B 1 451 ? -7.312 -2.363 -29.656 1 85.44 451 LEU B N 1
ATOM 8555 C CA . LEU B 1 451 ? -6.559 -3.424 -29 1 85.44 451 LEU B CA 1
ATOM 8556 C C . LEU B 1 451 ? -5.477 -3.979 -29.922 1 85.44 451 LEU B C 1
ATOM 8558 O O . LEU B 1 451 ? -4.332 -4.16 -29.484 1 85.44 451 LEU B O 1
ATOM 8562 N N . GLN B 1 452 ? -5.805 -4.242 -31.234 1 86.25 452 GLN B N 1
ATOM 8563 C CA . GLN B 1 452 ? -4.844 -4.828 -32.156 1 86.25 452 GLN B CA 1
ATOM 8564 C C . GLN B 1 452 ? -3.633 -3.918 -32.344 1 86.25 452 GLN B C 1
ATOM 8566 O O . GLN B 1 452 ? -2.49 -4.379 -32.281 1 86.25 452 GLN B O 1
ATOM 8571 N N . THR B 1 453 ? -3.912 -2.678 -32.562 1 90.38 453 THR B N 1
ATOM 8572 C CA . THR B 1 453 ? -2.832 -1.718 -32.781 1 90.38 453 THR B CA 1
ATOM 8573 C C . THR B 1 453 ? -1.948 -1.632 -31.531 1 90.38 453 THR B C 1
ATOM 8575 O O . THR B 1 453 ? -0.721 -1.579 -31.641 1 90.38 453 THR B O 1
ATOM 8578 N N . THR B 1 454 ? -2.568 -1.585 -30.375 1 92.38 454 THR B N 1
ATOM 8579 C CA . THR B 1 454 ? -1.836 -1.495 -29.125 1 92.38 454 THR B CA 1
ATOM 8580 C C . THR B 1 454 ? -0.951 -2.721 -28.922 1 92.38 454 THR B C 1
ATOM 8582 O O . THR B 1 454 ? 0.212 -2.598 -28.531 1 92.38 454 THR B O 1
ATOM 8585 N N . VAL B 1 455 ? -1.456 -3.879 -29.25 1 93.75 455 VAL B N 1
ATOM 8586 C CA . VAL B 1 455 ? -0.733 -5.133 -29.062 1 93.75 455 VAL B CA 1
ATOM 8587 C C . VAL B 1 455 ? 0.464 -5.188 -30 1 93.75 455 VAL B C 1
ATOM 8589 O O . VAL B 1 455 ? 1.56 -5.59 -29.609 1 93.75 455 VAL B O 1
ATOM 8592 N N . LEU B 1 456 ? 0.257 -4.82 -31.234 1 93.19 456 LEU B N 1
ATOM 8593 C CA . LEU B 1 456 ? 1.336 -4.832 -32.219 1 93.19 456 LEU B CA 1
ATOM 8594 C C . LEU B 1 456 ? 2.434 -3.846 -31.828 1 93.19 456 LEU B C 1
ATOM 8596 O O . LEU B 1 456 ? 3.621 -4.148 -31.969 1 93.19 456 LEU B O 1
ATOM 8600 N N . GLU B 1 457 ? 2.02 -2.688 -31.359 1 94.44 457 GLU B N 1
ATOM 8601 C CA . GLU B 1 457 ? 2.986 -1.687 -30.906 1 94.44 457 GLU B CA 1
ATOM 8602 C C . GLU B 1 457 ? 3.807 -2.195 -29.734 1 94.44 457 GLU B C 1
ATOM 8604 O O . GLU B 1 457 ? 5.023 -2.008 -29.688 1 94.44 457 GLU B O 1
ATOM 8609 N N . LEU B 1 458 ? 3.115 -2.766 -28.781 1 95.5 458 LEU B N 1
ATOM 8610 C CA . LEU B 1 458 ? 3.787 -3.279 -27.594 1 95.5 458 LEU B CA 1
ATOM 8611 C C . LEU B 1 458 ? 4.727 -4.426 -27.953 1 95.5 458 LEU B C 1
ATOM 8613 O O . LEU B 1 458 ? 5.828 -4.527 -27.406 1 95.5 458 LEU B O 1
ATOM 8617 N N . SER B 1 459 ? 4.301 -5.32 -28.844 1 94.81 459 SER B N 1
ATOM 8618 C CA . SER B 1 459 ? 5.129 -6.441 -29.266 1 94.81 459 SER B CA 1
ATOM 8619 C C . SER B 1 459 ? 6.379 -5.961 -30 1 94.81 459 SER B C 1
ATOM 8621 O O . SER B 1 459 ? 7.469 -6.504 -29.797 1 94.81 459 SER B O 1
ATOM 8623 N N . GLU B 1 460 ? 6.188 -4.949 -30.797 1 93.69 460 GLU B N 1
ATOM 8624 C CA . GLU B 1 460 ? 7.32 -4.395 -31.531 1 93.69 460 GLU B CA 1
ATOM 8625 C C . GLU B 1 460 ? 8.328 -3.746 -30.578 1 93.69 460 GLU B C 1
ATOM 8627 O O . GLU B 1 460 ? 9.539 -3.898 -30.766 1 93.69 460 GLU B O 1
ATOM 8632 N N . SER B 1 461 ? 7.801 -2.996 -29.656 1 93.44 461 SER B N 1
ATOM 8633 C CA . SER B 1 461 ? 8.672 -2.35 -28.672 1 93.44 461 SER B CA 1
ATOM 8634 C C . SER B 1 461 ? 9.461 -3.379 -27.875 1 93.44 461 SER B C 1
ATOM 8636 O O . SER B 1 461 ? 10.625 -3.143 -27.531 1 93.44 461 SER B O 1
ATOM 8638 N N . LEU B 1 462 ? 8.828 -4.48 -27.562 1 94.62 462 LEU B N 1
ATOM 8639 C CA . LEU B 1 462 ? 9.477 -5.543 -26.797 1 94.62 462 LEU B CA 1
ATOM 8640 C C . LEU B 1 462 ? 10.547 -6.234 -27.625 1 94.62 462 LEU B C 1
ATOM 8642 O O . LEU B 1 462 ? 11.586 -6.637 -27.109 1 94.62 462 LEU B O 1
ATOM 8646 N N . GLU B 1 463 ? 10.344 -6.355 -28.891 1 91.25 463 GLU B N 1
ATOM 8647 C CA . GLU B 1 463 ? 11.297 -7.016 -29.781 1 91.25 463 GLU B CA 1
ATOM 8648 C C . GLU B 1 463 ? 12.609 -6.238 -29.859 1 91.25 463 GLU B C 1
ATOM 8650 O O . GLU B 1 463 ? 13.68 -6.828 -30.016 1 91.25 463 GLU B O 1
ATOM 8655 N N . HIS B 1 464 ? 12.516 -4.961 -29.641 1 87 464 HIS B N 1
ATOM 8656 C CA . HIS B 1 464 ? 13.703 -4.117 -29.672 1 87 464 HIS B CA 1
ATOM 8657 C C . HIS B 1 464 ? 14.594 -4.355 -28.469 1 87 464 HIS B C 1
ATOM 8659 O O . HIS B 1 464 ? 15.789 -4.047 -28.5 1 87 464 HIS B O 1
ATOM 8665 N N . ILE B 1 465 ? 13.977 -4.852 -27.484 1 85 465 ILE B N 1
ATOM 8666 C CA . ILE B 1 465 ? 14.703 -5.09 -26.234 1 85 465 ILE B CA 1
ATOM 8667 C C . ILE B 1 465 ? 15.234 -6.52 -26.219 1 85 465 ILE B C 1
ATOM 8669 O O . ILE B 1 465 ? 16.062 -6.867 -25.375 1 85 465 ILE B O 1
ATOM 8673 N N . LYS B 1 466 ? 14.906 -7.262 -27.219 1 76.12 466 LYS B N 1
ATOM 8674 C CA . LYS B 1 466 ? 15.305 -8.664 -27.219 1 76.12 466 LYS B CA 1
ATOM 8675 C C . LYS B 1 466 ? 16.812 -8.812 -27.047 1 76.12 466 LYS B C 1
ATOM 8677 O O . LYS B 1 466 ? 17.578 -8.211 -27.797 1 76.12 466 LYS B O 1
ATOM 8682 N N . PRO B 1 467 ? 17.203 -9.227 -25.859 1 61.19 467 PRO B N 1
ATOM 8683 C CA . PRO B 1 467 ? 18.641 -9.414 -25.656 1 61.19 467 PRO B CA 1
ATOM 8684 C C . PRO B 1 467 ? 19.281 -10.234 -26.766 1 61.19 467 PRO B C 1
ATOM 8686 O O . PRO B 1 467 ? 18.641 -11.102 -27.359 1 61.19 467 PRO B O 1
ATOM 8689 N N . ASP B 1 468 ? 20.203 -9.719 -27.594 1 60.34 468 ASP B N 1
ATOM 8690 C CA . ASP B 1 468 ? 20.984 -10.531 -28.531 1 60.34 468 ASP B CA 1
ATOM 8691 C C . ASP B 1 468 ? 21.531 -11.781 -27.844 1 60.34 468 ASP B C 1
ATOM 8693 O O . ASP B 1 468 ? 22.656 -11.789 -27.359 1 60.34 468 ASP B O 1
ATOM 8697 N N . TRP B 1 469 ? 20.641 -12.555 -27.281 1 56.19 469 TRP B N 1
ATOM 8698 C CA . TRP B 1 469 ? 20.984 -13.75 -26.516 1 56.19 469 TRP B CA 1
ATOM 8699 C C . TRP B 1 469 ? 22.109 -14.531 -27.203 1 56.19 469 TRP B C 1
ATOM 8701 O O . TRP B 1 469 ? 22.922 -15.172 -26.531 1 56.19 469 TRP B O 1
ATOM 8711 N N . THR B 1 470 ? 22 -14.547 -28.484 1 46.66 470 THR B N 1
ATOM 8712 C CA . THR B 1 470 ? 23.016 -15.25 -29.266 1 46.66 470 THR B CA 1
ATOM 8713 C C . THR B 1 470 ? 24.328 -14.484 -29.266 1 46.66 470 THR B C 1
ATOM 8715 O O . THR B 1 470 ? 25.391 -15.055 -29.531 1 46.66 470 THR B O 1
ATOM 8718 N N . SER B 1 471 ? 24.203 -13.25 -29.297 1 43.19 471 SER B N 1
ATOM 8719 C CA . SER B 1 471 ? 25.453 -12.562 -29.641 1 43.19 471 SER B CA 1
ATOM 8720 C C . SER B 1 471 ? 26.344 -12.43 -28.406 1 43.19 471 SER B C 1
ATOM 8722 O O . SER B 1 471 ? 27.453 -11.875 -28.5 1 43.19 471 SER B O 1
ATOM 8724 N N . SER B 1 472 ? 25.812 -12.312 -27.234 1 43.28 472 SER B N 1
ATOM 8725 C CA . SER B 1 472 ? 26.906 -12.094 -26.297 1 43.28 472 SER B CA 1
ATOM 8726 C C . SER B 1 472 ? 27.984 -13.156 -26.438 1 43.28 472 SER B C 1
ATOM 8728 O O . SER B 1 472 ? 27.719 -14.344 -26.281 1 43.28 472 SER B O 1
ATOM 8730 N N . THR B 1 473 ? 28.891 -12.977 -27.125 1 40.28 473 THR B N 1
ATOM 8731 C CA . THR B 1 473 ? 30.172 -13.609 -27.438 1 40.28 473 THR B CA 1
ATOM 8732 C C . THR B 1 473 ? 30.781 -14.227 -26.188 1 40.28 473 THR B C 1
ATOM 8734 O O . THR B 1 473 ? 31.781 -14.945 -26.281 1 40.28 473 THR B O 1
ATOM 8737 N N . ASP B 1 474 ? 30.625 -13.609 -25.031 1 43.81 474 ASP B N 1
ATOM 8738 C CA . ASP B 1 474 ? 31.266 -14.281 -23.906 1 43.81 474 ASP B CA 1
ATOM 8739 C C . ASP B 1 474 ? 30.359 -15.375 -23.328 1 43.81 474 ASP B C 1
ATOM 8741 O O . ASP B 1 474 ? 29.312 -15.086 -22.766 1 43.81 474 ASP B O 1
ATOM 8745 N N . PRO B 1 475 ? 30.422 -16.531 -23.75 1 46.03 475 PRO B N 1
ATOM 8746 C CA . PRO B 1 475 ? 29.719 -17.719 -23.234 1 46.03 475 PRO B CA 1
ATOM 8747 C C . PRO B 1 475 ? 29.469 -17.656 -21.734 1 46.03 475 PRO B C 1
ATOM 8749 O O . PRO B 1 475 ? 28.578 -18.344 -21.219 1 46.03 475 PRO B O 1
ATOM 8752 N N . ASN B 1 476 ? 30.312 -16.969 -21.094 1 45.91 476 ASN B N 1
ATOM 8753 C CA . ASN B 1 476 ? 30.25 -16.922 -19.641 1 45.91 476 ASN B CA 1
ATOM 8754 C C . ASN B 1 476 ? 29.078 -16.062 -19.156 1 45.91 476 ASN B C 1
ATOM 8756 O O . ASN B 1 476 ? 28.609 -16.219 -18.031 1 45.91 476 ASN B O 1
ATOM 8760 N N . ASN B 1 477 ? 28.672 -14.992 -19.938 1 49.38 477 ASN B N 1
ATOM 8761 C CA . ASN B 1 477 ? 27.656 -14.031 -19.531 1 49.38 477 ASN B CA 1
ATOM 8762 C C . ASN B 1 477 ? 26.25 -14.625 -19.625 1 49.38 477 ASN B C 1
ATOM 8764 O O . ASN B 1 477 ? 25.375 -14.305 -18.812 1 49.38 477 ASN B O 1
ATOM 8768 N N . ASP B 1 478 ? 26.031 -15.516 -20.703 1 53.09 478 ASP B N 1
ATOM 8769 C CA . ASP B 1 478 ? 24.734 -16.141 -20.938 1 53.09 478 ASP B CA 1
ATOM 8770 C C . ASP B 1 478 ? 24.375 -17.109 -19.812 1 53.09 478 ASP B C 1
ATOM 8772 O O . ASP B 1 478 ? 23.266 -17.625 -19.75 1 53.09 478 ASP B O 1
ATOM 8776 N N . LYS B 1 479 ? 25.344 -17.078 -18.781 1 63.41 479 LYS B N 1
ATOM 8777 C CA . LYS B 1 479 ? 25.156 -18.094 -17.75 1 63.41 479 LYS B CA 1
ATOM 8778 C C . LYS B 1 479 ? 24.844 -17.453 -16.391 1 63.41 479 LYS B C 1
ATOM 8780 O O . LYS B 1 479 ? 24.688 -18.156 -15.398 1 63.41 479 LYS B O 1
ATOM 8785 N N . SER B 1 480 ? 24.641 -16.047 -16.609 1 81.75 480 SER B N 1
ATOM 8786 C CA . SER B 1 480 ? 24.359 -15.461 -15.297 1 81.75 480 SER B CA 1
ATOM 8787 C C . SER B 1 480 ? 22.891 -15.625 -14.93 1 81.75 480 SER B C 1
ATOM 8789 O O . SER B 1 480 ? 22.016 -15.648 -15.805 1 81.75 480 SER B O 1
ATOM 8791 N N . MET B 1 481 ? 22.609 -15.703 -13.672 1 84 481 MET B N 1
ATOM 8792 C CA . MET B 1 481 ? 21.25 -15.922 -13.195 1 84 481 MET B CA 1
ATOM 8793 C C . MET B 1 481 ? 20.359 -14.719 -13.5 1 84 481 MET B C 1
ATOM 8795 O O . MET B 1 481 ? 19.234 -14.883 -13.984 1 84 481 MET B O 1
ATOM 8799 N N . PRO B 1 482 ? 20.844 -13.453 -13.367 1 86.38 482 PRO B N 1
ATOM 8800 C CA . PRO B 1 482 ? 20.016 -12.328 -13.781 1 86.38 482 PRO B CA 1
ATOM 8801 C C . PRO B 1 482 ? 19.672 -12.367 -15.273 1 86.38 482 PRO B C 1
ATOM 8803 O O . PRO B 1 482 ? 18.562 -12.023 -15.672 1 86.38 482 PRO B O 1
ATOM 8806 N N . GLY B 1 483 ? 20.609 -12.812 -16.047 1 88.19 483 GLY B N 1
ATOM 8807 C CA . GLY B 1 483 ? 20.359 -12.953 -17.469 1 88.19 483 GLY B CA 1
ATOM 8808 C C . GLY B 1 483 ? 19.25 -13.953 -17.781 1 88.19 483 GLY B C 1
ATOM 8809 O O . GLY B 1 483 ? 18.422 -13.703 -18.656 1 88.19 483 GLY B O 1
ATOM 8810 N N . ILE B 1 484 ? 19.266 -15.078 -17.078 1 90.62 484 ILE B N 1
ATOM 8811 C CA . ILE B 1 484 ? 18.266 -16.109 -17.266 1 90.62 484 ILE B CA 1
ATOM 8812 C C . ILE B 1 484 ? 16.891 -15.586 -16.844 1 90.62 484 ILE B C 1
ATOM 8814 O O . ILE B 1 484 ? 15.891 -15.82 -17.531 1 90.62 484 ILE B O 1
ATOM 8818 N N . THR B 1 485 ? 16.844 -14.883 -15.75 1 93.31 485 THR B N 1
ATOM 8819 C CA . THR B 1 485 ? 15.586 -14.328 -15.266 1 93.31 485 THR B CA 1
ATOM 8820 C C . THR B 1 485 ? 15.055 -13.273 -16.234 1 93.31 485 THR B C 1
ATOM 8822 O O . THR B 1 485 ? 13.836 -13.133 -16.391 1 93.31 485 THR B O 1
ATOM 8825 N N . ILE B 1 486 ? 15.914 -12.516 -16.844 1 94.75 486 ILE B N 1
ATOM 8826 C CA . ILE B 1 486 ? 15.523 -11.508 -17.828 1 94.75 486 ILE B CA 1
ATOM 8827 C C . ILE B 1 486 ? 14.891 -12.195 -19.047 1 94.75 486 ILE B C 1
ATOM 8829 O O . ILE B 1 486 ? 13.883 -11.727 -19.578 1 94.75 486 ILE B O 1
ATOM 8833 N N . LYS B 1 487 ? 15.477 -13.305 -19.469 1 93.75 487 LYS B N 1
ATOM 8834 C CA . LYS B 1 487 ? 14.922 -14.062 -20.594 1 93.75 487 LYS B CA 1
ATOM 8835 C C . LYS B 1 487 ? 13.523 -14.578 -20.266 1 93.75 487 LYS B C 1
ATOM 8837 O O . LYS B 1 487 ? 12.617 -14.508 -21.094 1 93.75 487 LYS B O 1
ATOM 8842 N N . LEU B 1 488 ? 13.438 -15.156 -19.047 1 95.81 488 LEU B N 1
ATOM 8843 C CA . LEU B 1 488 ? 12.117 -15.586 -18.594 1 95.81 488 LEU B CA 1
ATOM 8844 C C . LEU B 1 488 ? 11.133 -14.422 -18.625 1 95.81 488 LEU B C 1
ATOM 8846 O O . LEU B 1 488 ? 9.992 -14.57 -19.062 1 95.81 488 LEU B O 1
ATOM 8850 N N . GLY B 1 489 ? 11.602 -13.242 -18.141 1 97.06 489 GLY B N 1
ATOM 8851 C CA . GLY B 1 489 ? 10.758 -12.055 -18.125 1 97.06 489 GLY B CA 1
ATOM 8852 C C . GLY B 1 489 ? 10.328 -11.609 -19.5 1 97.06 489 GLY B C 1
ATOM 8853 O O . GLY B 1 489 ? 9.211 -11.125 -19.688 1 97.06 489 GLY B O 1
ATOM 8854 N N . TYR B 1 490 ? 11.211 -11.766 -20.438 1 96.75 490 TYR B N 1
ATOM 8855 C CA . TYR B 1 490 ? 10.906 -11.422 -21.812 1 96.75 490 TYR B CA 1
ATOM 8856 C C . TYR B 1 490 ? 9.758 -12.273 -22.359 1 96.75 490 TYR B C 1
ATOM 8858 O O . TYR B 1 490 ? 8.781 -11.742 -22.891 1 96.75 490 TYR B O 1
ATOM 8866 N N . TYR B 1 491 ? 9.844 -13.594 -22.219 1 96.88 491 TYR B N 1
ATOM 8867 C CA . TYR B 1 491 ? 8.789 -14.492 -22.688 1 96.88 491 TYR B CA 1
ATOM 8868 C C . TYR B 1 491 ? 7.496 -14.266 -21.922 1 96.88 491 TYR B C 1
ATOM 8870 O O . TYR B 1 491 ? 6.406 -14.32 -22.5 1 96.88 491 TYR B O 1
ATOM 8878 N N . TYR B 1 492 ? 7.645 -14.078 -20.609 1 98 492 TYR B N 1
ATOM 8879 C CA . TYR B 1 492 ? 6.477 -13.828 -19.766 1 98 492 TYR B CA 1
ATOM 8880 C C . TYR B 1 492 ? 5.738 -12.57 -20.219 1 98 492 TYR B C 1
ATOM 8882 O O . TYR B 1 492 ? 4.508 -12.57 -20.312 1 98 492 TYR B O 1
ATOM 8890 N N . THR B 1 493 ? 6.438 -11.445 -20.516 1 98.12 493 THR B N 1
ATOM 8891 C CA . THR B 1 493 ? 5.836 -10.195 -20.969 1 98.12 493 THR B CA 1
ATOM 8892 C C . THR B 1 493 ? 5.16 -10.391 -22.328 1 98.12 493 THR B C 1
ATOM 8894 O O . THR B 1 493 ? 4.066 -9.883 -22.562 1 98.12 493 THR B O 1
ATOM 8897 N N . GLN B 1 494 ? 5.805 -11.172 -23.203 1 97.44 494 GLN B N 1
ATOM 8898 C CA . GLN B 1 494 ? 5.203 -11.492 -24.5 1 97.44 494 GLN B CA 1
ATOM 8899 C C . GLN B 1 494 ? 3.889 -12.25 -24.312 1 97.44 494 GLN B C 1
ATOM 8901 O O . GLN B 1 494 ? 2.904 -11.961 -25 1 97.44 494 GLN B O 1
ATOM 8906 N N . LEU B 1 495 ? 3.967 -13.195 -23.453 1 98.06 495 LEU B N 1
ATOM 8907 C CA . LEU B 1 495 ? 2.77 -13.977 -23.156 1 98.06 495 LEU B CA 1
ATOM 8908 C C . LEU B 1 495 ? 1.63 -13.078 -22.703 1 98.06 495 LEU B C 1
ATOM 8910 O O . LEU B 1 495 ? 0.497 -13.211 -23.172 1 98.06 495 LEU B O 1
ATOM 8914 N N . LEU B 1 496 ? 1.869 -12.156 -21.797 1 97.75 496 LEU B N 1
ATOM 8915 C CA . LEU B 1 496 ? 0.836 -11.281 -21.25 1 97.75 496 LEU B CA 1
ATOM 8916 C C . LEU B 1 496 ? 0.248 -10.391 -22.328 1 97.75 496 LEU B C 1
ATOM 8918 O O . LEU B 1 496 ? -0.962 -10.156 -22.359 1 97.75 496 LEU B O 1
ATOM 8922 N N . ILE B 1 497 ? 1.116 -9.875 -23.219 1 96.81 497 ILE B N 1
ATOM 8923 C CA . ILE B 1 497 ? 0.667 -8.992 -24.297 1 96.81 497 ILE B CA 1
ATOM 8924 C C . ILE B 1 497 ? -0.268 -9.758 -25.234 1 96.81 497 ILE B C 1
ATOM 8926 O O . ILE B 1 497 ? -1.373 -9.297 -25.531 1 96.81 497 ILE B O 1
ATOM 8930 N N . LEU B 1 498 ? 0.13 -10.93 -25.641 1 96.25 498 LEU B N 1
ATOM 8931 C CA . LEU B 1 498 ? -0.619 -11.695 -26.625 1 96.25 498 LEU B CA 1
ATOM 8932 C C . LEU B 1 498 ? -1.856 -12.328 -25.984 1 96.25 498 LEU B C 1
ATOM 8934 O O . LEU B 1 498 ? -2.887 -12.484 -26.656 1 96.25 498 LEU B O 1
ATOM 8938 N N . ARG B 1 499 ? -1.755 -12.727 -24.734 1 95.5 499 ARG B N 1
ATOM 8939 C CA . ARG B 1 499 ? -2.904 -13.266 -24.016 1 95.5 499 ARG B CA 1
ATOM 8940 C C . ARG B 1 499 ? -4.07 -12.289 -24.031 1 95.5 499 ARG B C 1
ATOM 8942 O O . ARG B 1 499 ? -5.223 -12.688 -24.219 1 95.5 499 ARG B O 1
ATOM 8949 N N . ALA B 1 500 ? -3.801 -11.039 -23.781 1 92.94 500 ALA B N 1
ATOM 8950 C CA . ALA B 1 500 ? -4.844 -10.016 -23.797 1 92.94 500 ALA B CA 1
ATOM 8951 C C . ALA B 1 500 ? -5.539 -9.953 -25.156 1 92.94 500 ALA B C 1
ATOM 8953 O O . ALA B 1 500 ? -6.758 -9.781 -25.219 1 92.94 500 ALA B O 1
ATOM 8954 N N . ALA B 1 501 ? -4.793 -10.141 -26.219 1 91.25 501 ALA B N 1
ATOM 8955 C CA . ALA B 1 501 ? -5.344 -10.109 -27.562 1 91.25 501 ALA B CA 1
ATOM 8956 C C . ALA B 1 501 ? -6.199 -11.344 -27.828 1 91.25 501 ALA B C 1
ATOM 8958 O O . ALA B 1 501 ? -7.266 -11.25 -28.453 1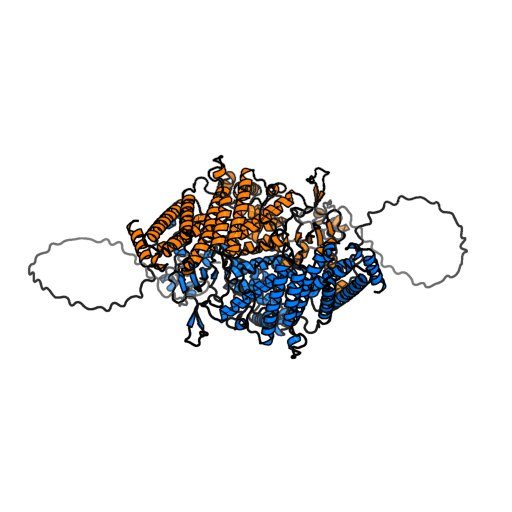 91.25 501 ALA B O 1
ATOM 8959 N N . VAL B 1 502 ? -5.738 -12.461 -27.406 1 92.5 502 VAL B N 1
ATOM 8960 C CA . VAL B 1 502 ? -6.449 -13.711 -27.625 1 92.5 502 VAL B CA 1
ATOM 8961 C C . VAL B 1 502 ? -7.777 -13.703 -26.875 1 92.5 502 VAL B C 1
ATOM 8963 O O . VAL B 1 502 ? -8.805 -14.141 -27.406 1 92.5 502 VAL B O 1
ATOM 8966 N N . HIS B 1 503 ? -7.812 -13.18 -25.656 1 89.12 503 HIS B N 1
ATOM 8967 C CA . HIS B 1 503 ? -9.039 -13.094 -24.875 1 89.12 503 HIS B CA 1
ATOM 8968 C C . HIS B 1 503 ? -10.055 -12.164 -25.531 1 89.12 503 HIS B C 1
ATOM 8970 O O . HIS B 1 503 ? -11.25 -12.453 -25.531 1 89.12 503 HIS B O 1
ATOM 8976 N N . ALA B 1 504 ? -9.586 -11.039 -26.031 1 83.75 504 ALA B N 1
ATOM 8977 C CA . ALA B 1 504 ? -10.477 -10.07 -26.672 1 83.75 504 ALA B CA 1
ATOM 8978 C C . ALA B 1 504 ? -11.133 -10.664 -27.906 1 83.75 504 ALA B C 1
ATOM 8980 O O . ALA B 1 504 ? -12.305 -10.406 -28.188 1 83.75 504 ALA B O 1
ATOM 8981 N N . ARG B 1 505 ? -10.422 -11.43 -28.641 1 80.19 505 ARG B N 1
ATOM 8982 C CA . ARG B 1 505 ? -10.938 -12.047 -29.859 1 80.19 505 ARG B CA 1
ATOM 8983 C C . ARG B 1 505 ? -11.953 -13.133 -29.531 1 80.19 505 ARG B C 1
ATOM 8985 O O . ARG B 1 505 ? -12.945 -13.297 -30.25 1 80.19 505 ARG B O 1
ATOM 8992 N N . ASN B 1 506 ? -11.695 -13.844 -28.547 1 75.5 506 ASN B N 1
ATOM 8993 C CA . ASN B 1 506 ? -12.594 -14.922 -28.141 1 75.5 506 ASN B CA 1
ATOM 8994 C C . ASN B 1 506 ? -13.914 -14.375 -27.594 1 75.5 506 ASN B C 1
ATOM 8996 O O . ASN B 1 506 ? -14.961 -15.023 -27.734 1 75.5 506 ASN B O 1
ATOM 9000 N N . SER B 1 507 ? -13.875 -13.227 -26.984 1 69.94 507 SER B N 1
ATOM 9001 C CA . SER B 1 507 ? -15.078 -12.633 -26.406 1 69.94 507 SER B CA 1
ATOM 9002 C C . SER B 1 507 ? -15.914 -11.938 -27.469 1 69.94 507 SER B C 1
ATOM 9004 O O . SER B 1 507 ? -17.141 -11.836 -27.328 1 69.94 507 SER B O 1
ATOM 9006 N N . HIS B 1 508 ? -15.227 -11.438 -28.5 1 68.44 508 HIS B N 1
ATOM 9007 C CA . HIS B 1 508 ? -15.938 -10.773 -29.578 1 68.44 508 HIS B CA 1
ATOM 9008 C C . HIS B 1 508 ? -15.523 -11.328 -30.938 1 68.44 508 HIS B C 1
ATOM 9010 O O . HIS B 1 508 ? -14.766 -10.688 -31.672 1 68.44 508 HIS B O 1
ATOM 9016 N N . PRO B 1 509 ? -16.031 -12.578 -31.219 1 60.53 509 PRO B N 1
ATOM 9017 C CA . PRO B 1 509 ? -15.594 -13.219 -32.469 1 60.53 509 PRO B CA 1
ATOM 9018 C C . PRO B 1 509 ? -15.953 -12.398 -33.719 1 60.53 509 PRO B C 1
ATOM 9020 O O . PRO B 1 509 ? -15.25 -12.453 -34.719 1 60.53 509 PRO B O 1
ATOM 9023 N N . SER B 1 510 ? -17.094 -11.703 -33.719 1 54.72 510 SER B N 1
ATOM 9024 C CA . SER B 1 510 ? -17.594 -10.984 -34.906 1 54.72 510 SER B CA 1
ATOM 9025 C C . SER B 1 510 ? -16.656 -9.844 -35.281 1 54.72 510 SER B C 1
ATOM 9027 O O . SER B 1 510 ? -16.719 -9.32 -36.406 1 54.72 510 SER B O 1
ATOM 9029 N N . ALA B 1 511 ? -16.234 -9.328 -34.375 1 50.16 511 ALA B N 1
ATOM 9030 C CA . ALA B 1 511 ? -15.453 -8.133 -34.688 1 50.16 511 ALA B CA 1
ATOM 9031 C C . ALA B 1 511 ? -14.25 -8.484 -35.562 1 50.16 511 ALA B C 1
ATOM 9033 O O . ALA B 1 511 ? -13.586 -7.59 -36.094 1 50.16 511 ALA B O 1
ATOM 9034 N N . SER B 1 512 ? -13.93 -9.695 -35.594 1 49.06 512 SER B N 1
ATOM 9035 C CA . SER B 1 512 ? -12.727 -10.164 -36.281 1 49.06 512 SER B CA 1
ATOM 9036 C C . SER B 1 512 ? -12.992 -10.398 -37.75 1 49.06 512 SER B C 1
ATOM 9038 O O . SER B 1 512 ? -12.18 -11.023 -38.438 1 49.06 512 SER B O 1
ATOM 9040 N N . ASN B 1 513 ? -14.195 -10.195 -38.094 1 43.25 513 ASN B N 1
ATOM 9041 C CA . ASN B 1 513 ? -14.367 -10.43 -39.531 1 43.25 513 ASN B CA 1
ATOM 9042 C C . ASN B 1 513 ? -13.359 -9.633 -40.375 1 43.25 513 ASN B C 1
ATOM 9044 O O . ASN B 1 513 ? -13.531 -9.469 -41.562 1 43.25 513 ASN B O 1
ATOM 9048 N N . THR B 1 514 ? -12.891 -8.648 -39.75 1 44.19 514 THR B N 1
ATOM 9049 C CA . THR B 1 514 ? -12.062 -7.949 -40.719 1 44.19 514 THR B CA 1
ATOM 9050 C C . THR B 1 514 ? -10.969 -8.867 -41.25 1 44.19 514 THR B C 1
ATOM 9052 O O . THR B 1 514 ? -10.453 -9.719 -40.531 1 44.19 514 THR B O 1
ATOM 9055 N N . SER B 1 515 ? -10.82 -8.969 -42.438 1 43.28 515 SER B N 1
ATOM 9056 C CA . SER B 1 515 ? -9.914 -9.602 -43.406 1 43.28 515 SER B CA 1
ATOM 9057 C C . SER B 1 515 ? -8.492 -9.664 -42.844 1 43.28 515 SER B C 1
ATOM 9059 O O . SER B 1 515 ? -7.57 -10.07 -43.562 1 43.28 515 SER B O 1
ATOM 9061 N N . ASP B 1 516 ? -8.086 -8.922 -41.781 1 50.72 516 ASP B N 1
ATOM 9062 C CA . ASP B 1 516 ? -6.668 -8.609 -41.625 1 50.72 516 ASP B CA 1
ATOM 9063 C C . ASP B 1 516 ? -5.887 -9.836 -41.125 1 50.72 516 ASP B C 1
ATOM 9065 O O . ASP B 1 516 ? -6.434 -10.703 -40.469 1 50.72 516 ASP B O 1
ATOM 9069 N N . GLN B 1 517 ? -4.629 -10.047 -41.688 1 62.09 517 GLN B N 1
ATOM 9070 C CA . GLN B 1 517 ? -3.463 -10.914 -41.812 1 62.09 517 GLN B CA 1
ATOM 9071 C C . GLN B 1 517 ? -2.904 -11.297 -40.438 1 62.09 517 GLN B C 1
ATOM 9073 O O . GLN B 1 517 ? -2.23 -12.32 -40.312 1 62.09 517 GLN B O 1
ATOM 9078 N N . TRP B 1 518 ? -3.244 -10.602 -39.344 1 75.38 518 TRP B N 1
ATOM 9079 C CA . TRP B 1 518 ? -2.561 -10.945 -38.094 1 75.38 518 TRP B CA 1
ATOM 9080 C C . TRP B 1 518 ? -3.443 -11.812 -37.219 1 75.38 518 TRP B C 1
ATOM 9082 O O . TRP B 1 518 ? -4.617 -11.508 -37 1 75.38 518 TRP B O 1
ATOM 9092 N N . SER B 1 519 ? -2.953 -13.023 -36.844 1 86.38 519 SER B N 1
ATOM 9093 C CA . SER B 1 519 ? -3.605 -13.938 -35.906 1 86.38 519 SER B CA 1
ATOM 9094 C C . SER B 1 519 ? -2.893 -13.953 -34.562 1 86.38 519 SER B C 1
ATOM 9096 O O . SER B 1 519 ? -1.795 -14.5 -34.438 1 86.38 519 SER B O 1
ATOM 9098 N N . PRO B 1 520 ? -3.49 -13.297 -33.5 1 91.06 520 PRO B N 1
ATOM 9099 C CA . PRO B 1 520 ? -2.883 -13.336 -32.188 1 91.06 520 PRO B CA 1
ATOM 9100 C C . PRO B 1 520 ? -2.664 -14.766 -31.672 1 91.06 520 PRO B C 1
ATOM 9102 O O . PRO B 1 520 ? -1.692 -15.023 -30.953 1 91.06 520 PRO B O 1
ATOM 9105 N N . ARG B 1 521 ? -3.521 -15.656 -32.062 1 92.88 521 ARG B N 1
ATOM 9106 C CA . ARG B 1 521 ? -3.408 -17.031 -31.609 1 92.88 521 ARG B CA 1
ATOM 9107 C C . ARG B 1 521 ? -2.158 -17.703 -32.188 1 92.88 521 ARG B C 1
ATOM 9109 O O . ARG B 1 521 ? -1.465 -18.438 -31.484 1 92.88 521 ARG B O 1
ATOM 9116 N N . LYS B 1 522 ? -1.851 -17.406 -33.469 1 93.06 522 LYS B N 1
ATOM 9117 C CA . LYS B 1 522 ? -0.643 -17.953 -34.094 1 93.06 522 LYS B CA 1
ATOM 9118 C C . LYS B 1 522 ? 0.612 -17.375 -33.438 1 93.06 522 LYS B C 1
ATOM 9120 O O . LYS B 1 522 ? 1.601 -18.078 -33.25 1 93.06 522 LYS B O 1
ATOM 9125 N N . SER B 1 523 ? 0.54 -16.078 -33.219 1 94.31 523 SER B N 1
ATOM 9126 C CA . SER B 1 523 ? 1.668 -15.438 -32.562 1 94.31 523 SER B CA 1
ATOM 9127 C C . SER B 1 523 ? 1.9 -16.016 -31.172 1 94.31 523 SER B C 1
ATOM 9129 O O . SER B 1 523 ? 3.045 -16.25 -30.766 1 94.31 523 SER B O 1
ATOM 9131 N N . LEU B 1 524 ? 0.802 -16.188 -30.453 1 96.31 524 LEU B N 1
ATOM 9132 C CA . LEU B 1 524 ? 0.907 -16.75 -29.109 1 96.31 524 LEU B CA 1
ATOM 9133 C C . LEU B 1 524 ? 1.455 -18.172 -29.156 1 96.31 524 LEU B C 1
ATOM 9135 O O . LEU B 1 524 ? 2.219 -18.578 -28.281 1 96.31 524 LEU B O 1
ATOM 9139 N N . LYS B 1 525 ? 1.066 -18.953 -30.156 1 96.19 525 LYS B N 1
ATOM 9140 C CA . LYS B 1 525 ? 1.584 -20.297 -30.328 1 96.19 525 LYS B CA 1
ATOM 9141 C C . LYS B 1 525 ? 3.105 -20.297 -30.469 1 96.19 525 LYS B C 1
ATOM 9143 O O . LYS B 1 525 ? 3.795 -21.062 -29.797 1 96.19 525 LYS B O 1
ATOM 9148 N N . THR B 1 526 ? 3.592 -19.422 -31.266 1 96.19 526 THR B N 1
ATOM 9149 C CA . THR B 1 526 ? 5.031 -19.312 -31.484 1 96.19 526 THR B CA 1
ATOM 9150 C C . THR B 1 526 ? 5.75 -18.969 -30.188 1 96.19 526 THR B C 1
ATOM 9152 O O . THR B 1 526 ? 6.781 -19.562 -29.859 1 96.19 526 THR B O 1
ATOM 9155 N N . VAL B 1 527 ? 5.227 -18.062 -29.484 1 96.69 527 VAL B N 1
ATOM 9156 C CA . VAL B 1 527 ? 5.84 -17.625 -28.234 1 96.69 527 VAL B CA 1
ATOM 9157 C C . VAL B 1 527 ? 5.824 -18.75 -27.219 1 96.69 527 VAL B C 1
ATOM 9159 O O . VAL B 1 527 ? 6.805 -18.969 -26.5 1 96.69 527 VAL B O 1
ATOM 9162 N N . LEU B 1 528 ? 4.715 -19.484 -27.094 1 98.12 528 LEU B N 1
ATOM 9163 C CA . LEU B 1 528 ? 4.605 -20.562 -26.109 1 98.12 528 LEU B CA 1
ATOM 9164 C C . LEU B 1 528 ? 5.566 -21.703 -26.438 1 98.12 528 LEU B C 1
ATOM 9166 O O . LEU B 1 528 ? 6.121 -22.328 -25.547 1 98.12 528 LEU B O 1
ATOM 9170 N N . GLU B 1 529 ? 5.746 -21.969 -27.719 1 97.56 529 GLU B N 1
ATOM 9171 C CA . GLU B 1 529 ? 6.723 -22.969 -28.125 1 97.56 529 GLU B CA 1
ATOM 9172 C C . GLU B 1 529 ? 8.141 -22.547 -27.75 1 97.56 529 GLU B C 1
ATOM 9174 O O . GLU B 1 529 ? 8.914 -23.344 -27.219 1 97.56 529 GLU B O 1
ATOM 9179 N N . GLN B 1 530 ? 8.461 -21.297 -28 1 95.88 530 GLN B N 1
ATOM 9180 C CA . GLN B 1 530 ? 9.766 -20.766 -27.641 1 95.88 530 GLN B CA 1
ATOM 9181 C C . GLN B 1 530 ? 9.945 -20.75 -26.125 1 95.88 530 GLN B C 1
ATOM 9183 O O . GLN B 1 530 ? 11.031 -21.047 -25.609 1 95.88 530 GLN B O 1
ATOM 9188 N N . TYR B 1 531 ? 8.906 -20.344 -25.469 1 96.81 531 TYR B N 1
ATOM 9189 C CA . TYR B 1 531 ? 8.898 -20.312 -24.016 1 96.81 531 TYR B CA 1
ATOM 9190 C C . TYR B 1 531 ? 9.148 -21.703 -23.438 1 96.81 531 TYR B C 1
ATOM 9192 O O . TYR B 1 531 ? 9.93 -21.859 -22.5 1 96.81 531 TYR B O 1
ATOM 9200 N N . SER B 1 532 ? 8.516 -22.719 -23.969 1 96.94 532 SER B N 1
ATOM 9201 C CA . SER B 1 532 ? 8.727 -24.109 -23.578 1 96.94 532 SER B CA 1
ATOM 9202 C C . SER B 1 532 ? 10.148 -24.562 -23.875 1 96.94 532 SER B C 1
ATOM 9204 O O . SER B 1 532 ? 10.75 -25.297 -23.078 1 96.94 532 SER B O 1
ATOM 9206 N N . ASP B 1 533 ? 10.68 -24.156 -24.969 1 95.69 533 ASP B N 1
ATOM 9207 C CA . ASP B 1 533 ? 12.062 -24.484 -25.328 1 95.69 533 ASP B CA 1
ATOM 9208 C C . ASP B 1 533 ? 13.039 -23.859 -24.328 1 95.69 533 ASP B C 1
ATOM 9210 O O . ASP B 1 533 ? 14.055 -24.484 -23.984 1 95.69 533 ASP B O 1
ATOM 9214 N N . PHE B 1 534 ? 12.82 -22.688 -23.906 1 94.06 534 PHE B N 1
ATOM 9215 C CA . PHE B 1 534 ? 13.625 -22.047 -22.875 1 94.06 534 PHE B CA 1
ATOM 9216 C C . PHE B 1 534 ? 13.625 -22.875 -21.609 1 94.06 534 PHE B C 1
ATOM 9218 O O . PHE B 1 534 ? 14.68 -23.094 -21 1 94.06 534 PHE B O 1
ATOM 9225 N N . LEU B 1 535 ? 12.406 -23.312 -21.203 1 93.62 535 LEU B N 1
ATOM 9226 C CA . LEU B 1 535 ? 12.297 -24.141 -20.016 1 93.62 535 LEU B CA 1
ATOM 9227 C C . LEU B 1 535 ? 13.125 -25.406 -20.156 1 93.62 535 LEU B C 1
ATOM 9229 O O . LEU B 1 535 ? 13.82 -25.812 -19.234 1 93.62 535 LEU B O 1
ATOM 9233 N N . LYS B 1 536 ? 13.133 -26 -21.359 1 91.06 536 LYS B N 1
ATOM 9234 C CA . LYS B 1 536 ? 13.898 -27.203 -21.641 1 91.06 536 LYS B CA 1
ATOM 9235 C C . LYS B 1 536 ? 15.398 -26.938 -21.578 1 91.06 536 LYS B C 1
ATOM 9237 O O . LYS B 1 536 ? 16.172 -27.812 -21.203 1 91.06 536 LYS B O 1
ATOM 9242 N N . SER B 1 537 ? 15.727 -25.781 -21.891 1 88.94 537 SER B N 1
ATOM 9243 C CA . SER B 1 537 ? 17.141 -25.453 -22 1 88.94 537 SER B CA 1
ATOM 9244 C C . SER B 1 537 ? 17.75 -25.125 -20.641 1 88.94 537 SER B C 1
ATOM 9246 O O . SER B 1 537 ? 18.969 -25.062 -20.5 1 88.94 537 SER B O 1
ATOM 9248 N N . LEU B 1 538 ? 16.859 -24.938 -19.641 1 87.69 538 LEU B N 1
ATOM 9249 C CA . LEU B 1 538 ? 17.375 -24.609 -18.312 1 87.69 538 LEU B CA 1
ATOM 9250 C C . LEU B 1 538 ? 18.234 -25.75 -17.781 1 87.69 538 LEU B C 1
ATOM 9252 O O . LEU B 1 538 ? 17.844 -26.922 -17.828 1 87.69 538 LEU B O 1
ATOM 9256 N N . LYS B 1 539 ? 19.5 -25.469 -17.516 1 79.12 539 LYS B N 1
ATOM 9257 C CA . LYS B 1 539 ? 20.422 -26.484 -17.016 1 79.12 539 LYS B CA 1
ATOM 9258 C C . LYS B 1 539 ? 20.594 -26.375 -15.5 1 79.12 539 LYS B C 1
ATOM 9260 O O . LYS B 1 539 ? 20.5 -25.281 -14.93 1 79.12 539 LYS B O 1
ATOM 9265 N N . SER B 1 540 ? 20.641 -27.625 -14.906 1 65.38 540 SER B N 1
ATOM 9266 C CA . SER B 1 540 ? 20.656 -27.797 -13.453 1 65.38 540 SER B CA 1
ATOM 9267 C C . SER B 1 540 ? 21.984 -27.328 -12.852 1 65.38 540 SER B C 1
ATOM 9269 O O . SER B 1 540 ? 22.062 -27.094 -11.641 1 65.38 540 SER B O 1
ATOM 9271 N N . ASP B 1 541 ? 23.078 -27.453 -13.586 1 58.34 541 ASP B N 1
ATOM 9272 C CA . ASP B 1 541 ? 24.359 -27.328 -12.914 1 58.34 541 ASP B CA 1
ATOM 9273 C C . ASP B 1 541 ? 24.359 -26.125 -11.969 1 58.34 541 ASP B C 1
ATOM 9275 O O . ASP B 1 541 ? 25.062 -26.125 -10.953 1 58.34 541 ASP B O 1
ATOM 9279 N N . GLU B 1 542 ? 23.844 -25 -12.43 1 54.5 542 GLU B N 1
ATOM 9280 C CA . GLU B 1 542 ? 23.984 -23.812 -11.586 1 54.5 542 GLU B CA 1
ATOM 9281 C C . GLU B 1 542 ? 22.75 -23.609 -10.711 1 54.5 542 GLU B C 1
ATOM 9283 O O . GLU B 1 542 ? 21.953 -22.703 -10.969 1 54.5 542 GLU B O 1
ATOM 9288 N N . THR B 1 543 ? 22.438 -24.719 -10.094 1 56 543 THR B N 1
ATOM 9289 C CA . THR B 1 543 ? 21.141 -24.906 -9.461 1 56 543 THR B CA 1
ATOM 9290 C C . THR B 1 543 ? 20.812 -23.75 -8.516 1 56 543 THR B C 1
ATOM 9292 O O . THR B 1 543 ? 19.734 -23.156 -8.586 1 56 543 THR B O 1
ATOM 9295 N N . ALA B 1 544 ? 21.438 -23.75 -7.227 1 61.84 544 ALA B N 1
ATOM 9296 C CA . ALA B 1 544 ? 20.781 -23.078 -6.105 1 61.84 544 ALA B CA 1
ATOM 9297 C C . ALA B 1 544 ? 20.891 -21.562 -6.227 1 61.84 544 ALA B C 1
ATOM 9299 O O . ALA B 1 544 ? 21.766 -20.953 -5.605 1 61.84 544 ALA B O 1
ATOM 9300 N N . GLU B 1 545 ? 20.266 -21.047 -7.293 1 82.19 545 GLU B N 1
ATOM 9301 C CA . GLU B 1 545 ? 20.359 -19.594 -7.48 1 82.19 545 GLU B CA 1
ATOM 9302 C C . GLU B 1 545 ? 19.062 -18.906 -7.051 1 82.19 545 GLU B C 1
ATOM 9304 O O . GLU B 1 545 ? 18.078 -19.562 -6.715 1 82.19 545 GLU B O 1
ATOM 9309 N N . HIS B 1 546 ? 19.156 -17.609 -6.934 1 92 546 HIS B N 1
ATOM 9310 C CA . HIS B 1 546 ? 18.016 -16.781 -6.492 1 92 546 HIS B CA 1
ATOM 9311 C C . HIS B 1 546 ? 17.031 -16.547 -7.633 1 92 546 HIS B C 1
ATOM 9313 O O . HIS B 1 546 ? 17.422 -16.125 -8.719 1 92 546 HIS B O 1
ATOM 9319 N N . TRP B 1 547 ? 15.812 -16.953 -7.441 1 92.81 547 TRP B N 1
ATOM 9320 C CA . TRP B 1 547 ? 14.719 -16.641 -8.352 1 92.81 547 TRP B CA 1
ATOM 9321 C C . TRP B 1 547 ? 13.781 -15.609 -7.746 1 92.81 547 TRP B C 1
ATOM 9323 O O . TRP B 1 547 ? 13.195 -15.844 -6.684 1 92.81 547 TRP B O 1
ATOM 9333 N N . PRO B 1 548 ? 13.648 -14.438 -8.422 1 94.69 548 PRO B N 1
ATOM 9334 C CA . PRO B 1 548 ? 12.656 -13.477 -7.938 1 94.69 548 PRO B CA 1
ATOM 9335 C C . PRO B 1 548 ? 11.266 -14.102 -7.766 1 94.69 548 PRO B C 1
ATOM 9337 O O . PRO B 1 548 ? 10.898 -15.016 -8.508 1 94.69 548 PRO B O 1
ATOM 9340 N N . PRO B 1 549 ? 10.484 -13.586 -6.871 1 94.06 549 PRO B N 1
ATOM 9341 C CA . PRO B 1 549 ? 9.195 -14.211 -6.535 1 94.06 549 PRO B CA 1
ATOM 9342 C C . PRO B 1 549 ? 8.242 -14.258 -7.719 1 94.06 549 PRO B C 1
ATOM 9344 O O . PRO B 1 549 ? 7.422 -15.18 -7.816 1 94.06 549 PRO B O 1
ATOM 9347 N N . TRP B 1 550 ? 8.258 -13.328 -8.633 1 96.19 550 TRP B N 1
ATOM 9348 C CA . TRP B 1 550 ? 7.32 -13.289 -9.742 1 96.19 550 TRP B CA 1
ATOM 9349 C C . TRP B 1 550 ? 7.559 -14.453 -10.703 1 96.19 550 TRP B C 1
ATOM 9351 O O . TRP B 1 550 ? 6.684 -14.789 -11.5 1 96.19 550 TRP B O 1
ATOM 9361 N N . CYS B 1 551 ? 8.758 -15.117 -10.664 1 95.44 551 CYS B N 1
ATOM 9362 C CA . CYS B 1 551 ? 9.109 -16.188 -11.578 1 95.44 551 CYS B CA 1
ATOM 9363 C C . CYS B 1 551 ? 8.219 -17.406 -11.367 1 95.44 551 CYS B C 1
ATOM 9365 O O . CYS B 1 551 ? 7.918 -18.141 -12.32 1 95.44 551 CYS B O 1
ATOM 9367 N N . GLN B 1 552 ? 7.805 -17.609 -10.133 1 94.56 552 GLN B N 1
ATOM 9368 C CA . GLN B 1 552 ? 6.918 -18.734 -9.828 1 94.56 552 GLN B CA 1
ATOM 9369 C C . GLN B 1 552 ? 5.641 -18.656 -10.656 1 94.56 552 GLN B C 1
ATOM 9371 O O . GLN B 1 552 ? 5.238 -19.641 -11.281 1 94.56 552 GLN B O 1
ATOM 9376 N N . SER B 1 553 ? 5.039 -17.516 -10.695 1 95.44 553 SER B N 1
ATOM 9377 C CA . SER B 1 553 ? 3.811 -17.312 -11.453 1 95.44 553 SER B CA 1
ATOM 9378 C C . SER B 1 553 ? 4.082 -17.328 -12.953 1 95.44 553 SER B C 1
ATOM 9380 O O . SER B 1 553 ? 3.229 -17.75 -13.742 1 95.44 553 SER B O 1
ATOM 9382 N N . ALA B 1 554 ? 5.254 -16.906 -13.344 1 97.19 554 ALA B N 1
ATOM 9383 C CA . ALA B 1 554 ? 5.613 -16.891 -14.758 1 97.19 554 ALA B CA 1
ATOM 9384 C C . ALA B 1 554 ? 5.656 -18.312 -15.32 1 97.19 554 ALA B C 1
ATOM 9386 O O . ALA B 1 554 ? 5.117 -18.578 -16.406 1 97.19 554 ALA B O 1
ATOM 9387 N N . PHE B 1 555 ? 6.27 -19.25 -14.586 1 96.62 555 PHE B N 1
ATOM 9388 C CA . PHE B 1 555 ? 6.32 -20.641 -15.031 1 96.62 555 PHE B CA 1
ATOM 9389 C C . PHE B 1 555 ? 4.93 -21.266 -15.023 1 96.62 555 PHE B C 1
ATOM 9391 O O . PHE B 1 555 ? 4.578 -22.016 -15.938 1 96.62 555 PHE B O 1
ATOM 9398 N N . SER B 1 556 ? 4.184 -20.938 -14 1 96.81 556 SER B N 1
ATOM 9399 C CA . SER B 1 556 ? 2.816 -21.453 -13.922 1 96.81 556 SER B CA 1
ATOM 9400 C C . SER B 1 556 ? 1.969 -20.938 -15.078 1 96.81 556 SER B C 1
ATOM 9402 O O . SER B 1 556 ? 1.14 -21.672 -15.625 1 96.81 556 SER B O 1
ATOM 9404 N N . SER B 1 557 ? 2.139 -19.688 -15.469 1 98 557 SER B N 1
ATOM 9405 C CA . SER B 1 557 ? 1.37 -19.047 -16.531 1 98 557 SER B CA 1
ATOM 9406 C C . SER B 1 557 ? 1.593 -19.75 -17.875 1 98 557 SER B C 1
ATOM 9408 O O . SER B 1 557 ? 0.694 -19.781 -18.719 1 98 557 SER B O 1
ATOM 9410 N N . LEU B 1 558 ? 2.797 -20.266 -18.062 1 98.06 558 LEU B N 1
ATOM 9411 C CA . LEU B 1 558 ? 3.096 -21 -19.281 1 98.06 558 LEU B CA 1
ATOM 9412 C C . LEU B 1 558 ? 2.143 -22.172 -19.453 1 98.06 558 LEU B C 1
ATOM 9414 O O . LEU B 1 558 ? 1.528 -22.328 -20.516 1 98.06 558 LEU B O 1
ATOM 9418 N N . CYS B 1 559 ? 1.943 -22.938 -18.438 1 97.38 559 CYS B N 1
ATOM 9419 C CA . CYS B 1 559 ? 1.096 -24.125 -18.484 1 97.38 559 CYS B CA 1
ATOM 9420 C C . CYS B 1 559 ? -0.37 -23.75 -18.641 1 97.38 559 CYS B C 1
ATOM 9422 O O . CYS B 1 559 ? -1.09 -24.359 -19.438 1 97.38 559 CYS B O 1
ATOM 9424 N N . PHE B 1 560 ? -0.775 -22.766 -17.953 1 97.75 560 PHE B N 1
ATOM 9425 C CA . PHE B 1 560 ? -2.172 -22.359 -18.016 1 97.75 560 PHE B CA 1
ATOM 9426 C C . PHE B 1 560 ? -2.488 -21.766 -19.391 1 97.75 560 PHE B C 1
ATOM 9428 O O . PHE B 1 560 ? -3.602 -21.922 -19.906 1 97.75 560 PHE B O 1
ATOM 9435 N N . ALA B 1 561 ? -1.519 -21.062 -19.938 1 98.12 561 ALA B N 1
ATOM 9436 C CA . ALA B 1 561 ? -1.729 -20.531 -21.281 1 98.12 561 ALA B CA 1
ATOM 9437 C C . ALA B 1 561 ? -1.887 -21.656 -22.312 1 98.12 561 ALA B C 1
ATOM 9439 O O . ALA B 1 561 ? -2.74 -21.578 -23.188 1 98.12 561 ALA B O 1
ATOM 9440 N N . MET B 1 562 ? -1.059 -22.703 -22.203 1 98.06 562 MET B N 1
ATOM 9441 C CA . MET B 1 562 ? -1.167 -23.859 -23.094 1 98.06 562 MET B CA 1
ATOM 9442 C C . MET B 1 562 ? -2.504 -24.562 -22.906 1 98.06 562 MET B C 1
ATOM 9444 O O . MET B 1 562 ? -3.127 -24.984 -23.875 1 98.06 562 MET B O 1
ATOM 9448 N N . LEU B 1 563 ? -2.891 -24.688 -21.656 1 98.12 563 LEU B N 1
ATOM 9449 C CA . LEU B 1 563 ? -4.18 -25.312 -21.375 1 98.12 563 LEU B CA 1
ATOM 9450 C C . LEU B 1 563 ? -5.32 -24.516 -21.984 1 98.12 563 LEU B C 1
ATOM 9452 O O . LEU B 1 563 ? -6.273 -25.094 -22.516 1 98.12 563 LEU B O 1
ATOM 9456 N N . PHE B 1 564 ? -5.25 -23.203 -21.875 1 97.56 564 PHE B N 1
ATOM 9457 C CA . PHE B 1 564 ? -6.258 -22.344 -22.484 1 97.56 564 PHE B CA 1
ATOM 9458 C C . PHE B 1 564 ? -6.301 -22.547 -24 1 97.56 564 PHE B C 1
ATOM 9460 O O . PHE B 1 564 ? -7.379 -22.625 -24.594 1 97.56 564 PHE B O 1
ATOM 9467 N N . MET B 1 565 ? -5.105 -22.578 -24.625 1 97.12 565 MET B N 1
ATOM 9468 C CA . MET B 1 565 ? -5.031 -22.797 -26.078 1 97.12 565 MET B CA 1
ATOM 9469 C C . MET B 1 565 ? -5.621 -24.156 -26.453 1 97.12 565 MET B C 1
ATOM 9471 O O . MET B 1 565 ? -6.238 -24.281 -27.516 1 97.12 565 MET B O 1
ATOM 9475 N N . PHE B 1 566 ? -5.488 -25.156 -25.641 1 97.62 566 PHE B N 1
ATOM 9476 C CA . PHE B 1 566 ? -6.059 -26.484 -25.859 1 97.62 566 PHE B CA 1
ATOM 9477 C C . PHE B 1 566 ? -7.578 -26.438 -25.797 1 97.62 566 PHE B C 1
ATOM 9479 O O . PHE B 1 566 ? -8.258 -26.859 -26.734 1 97.62 566 PHE B O 1
ATOM 9486 N N . VAL B 1 567 ? -8.078 -25.828 -24.719 1 96.69 567 VAL B N 1
ATOM 9487 C CA . VAL B 1 567 ? -9.516 -25.859 -24.453 1 96.69 567 VAL B CA 1
ATOM 9488 C C . VAL B 1 567 ? -10.242 -24.984 -25.469 1 96.69 567 VAL B C 1
ATOM 9490 O O . VAL B 1 567 ? -11.367 -25.297 -25.875 1 96.69 567 VAL B O 1
ATOM 9493 N N . SER B 1 568 ? -9.625 -23.906 -25.938 1 94.94 568 SER B N 1
ATOM 9494 C CA . SER B 1 568 ? -10.266 -22.953 -26.844 1 94.94 568 SER B CA 1
ATOM 9495 C C . SER B 1 568 ? -9.93 -23.266 -28.297 1 94.94 568 SER B C 1
ATOM 9497 O O . SER B 1 568 ? -10.203 -22.453 -29.188 1 94.94 568 SER B O 1
ATOM 9499 N N . ALA B 1 569 ? -9.312 -24.391 -28.594 1 95.5 569 ALA B N 1
ATOM 9500 C CA . ALA B 1 569 ? -8.914 -24.766 -29.953 1 95.5 569 ALA B CA 1
ATOM 9501 C C . ALA B 1 569 ? -10.125 -24.891 -30.875 1 95.5 569 ALA B C 1
ATOM 9503 O O . ALA B 1 569 ? -11.164 -25.422 -30.469 1 95.5 569 ALA B O 1
ATOM 9504 N N . ALA B 1 570 ? -9.984 -24.422 -32.094 1 92.06 570 ALA B N 1
ATOM 9505 C CA . ALA B 1 570 ? -11.094 -24.406 -33.031 1 92.06 570 ALA B CA 1
ATOM 9506 C C . ALA B 1 570 ? -11.18 -25.75 -33.781 1 92.06 570 ALA B C 1
ATOM 9508 O O . ALA B 1 570 ? -12.25 -26.109 -34.281 1 92.06 570 ALA B O 1
ATOM 9509 N N . THR B 1 571 ? -10.055 -26.438 -33.875 1 95.38 571 THR B N 1
ATOM 9510 C CA . THR B 1 571 ? -10.031 -27.688 -34.625 1 95.38 571 THR B CA 1
ATOM 9511 C C . THR B 1 571 ? -9.445 -28.812 -33.812 1 95.38 571 THR B C 1
ATOM 9513 O O . THR B 1 571 ? -8.758 -28.562 -32.812 1 95.38 571 THR B O 1
ATOM 9516 N N . TYR B 1 572 ? -9.742 -30.016 -34.219 1 96.75 572 TYR B N 1
ATOM 9517 C CA . TYR B 1 572 ? -9.219 -31.203 -33.562 1 96.75 572 TYR B CA 1
ATOM 9518 C C . TYR B 1 572 ? -7.695 -31.234 -33.625 1 96.75 572 TYR B C 1
ATOM 9520 O O . TYR B 1 572 ? -7.035 -31.562 -32.625 1 96.75 572 TYR B O 1
ATOM 9528 N N . GLU B 1 573 ? -7.109 -30.891 -34.781 1 95.94 573 GLU B N 1
ATOM 9529 C CA . GLU B 1 573 ? -5.664 -30.938 -34.969 1 95.94 573 GLU B CA 1
ATOM 9530 C C . GLU B 1 573 ? -4.949 -29.969 -34.031 1 95.94 573 GLU B C 1
ATOM 9532 O O . GLU B 1 573 ? -3.908 -30.297 -33.469 1 95.94 573 GLU B O 1
ATOM 9537 N N . GLU B 1 574 ? -5.559 -28.828 -33.938 1 95.75 574 GLU B N 1
ATOM 9538 C CA . GLU B 1 574 ? -4.969 -27.844 -33.031 1 95.75 574 GLU B CA 1
ATOM 9539 C C . GLU B 1 574 ? -5.027 -28.297 -31.578 1 95.75 574 GLU B C 1
ATOM 9541 O O . GLU B 1 574 ? -4.055 -28.156 -30.844 1 95.75 574 GLU B O 1
ATOM 9546 N N . ALA B 1 575 ? -6.16 -28.781 -31.203 1 97.56 575 ALA B N 1
ATOM 9547 C CA . ALA B 1 575 ? -6.328 -29.266 -29.828 1 97.56 575 ALA B CA 1
ATOM 9548 C C . ALA B 1 575 ? -5.32 -30.359 -29.516 1 97.56 575 ALA B C 1
ATOM 9550 O O . ALA B 1 575 ? -4.719 -30.359 -28.438 1 97.56 575 ALA B O 1
ATOM 9551 N N . LEU B 1 576 ? -5.164 -31.312 -30.453 1 96.88 576 LEU B N 1
ATOM 9552 C CA . LEU B 1 576 ? -4.234 -32.406 -30.266 1 96.88 576 LEU B CA 1
ATOM 9553 C C . LEU B 1 576 ? -2.803 -31.906 -30.125 1 96.88 576 LEU B C 1
ATOM 9555 O O . LEU B 1 576 ? -2.047 -32.375 -29.281 1 96.88 576 LEU B O 1
ATOM 9559 N N . SER B 1 577 ? -2.422 -30.984 -30.938 1 96.25 577 SER B N 1
ATOM 9560 C CA . SER B 1 577 ? -1.079 -30.422 -30.906 1 96.25 577 SER B CA 1
ATOM 9561 C C . SER B 1 577 ? -0.808 -29.734 -29.562 1 96.25 577 SER B C 1
ATOM 9563 O O . SER B 1 577 ? 0.284 -29.859 -29 1 96.25 577 SER B O 1
ATOM 9565 N N . TRP B 1 578 ? -1.76 -28.984 -29.062 1 97.5 578 TRP B N 1
ATOM 9566 C CA . TRP B 1 578 ? -1.595 -28.281 -27.797 1 97.5 578 TRP B CA 1
ATOM 9567 C C . TRP B 1 578 ? -1.517 -29.25 -26.625 1 97.5 578 TRP B C 1
ATOM 9569 O O . TRP B 1 578 ? -0.743 -29.047 -25.688 1 97.5 578 TRP B O 1
ATOM 9579 N N . MET B 1 579 ? -2.328 -30.266 -26.641 1 97.12 579 MET B N 1
ATOM 9580 C CA . MET B 1 579 ? -2.285 -31.25 -25.578 1 97.12 579 MET B CA 1
ATOM 9581 C C . MET B 1 579 ? -0.939 -31.969 -25.547 1 97.12 579 MET B C 1
ATOM 9583 O O . MET B 1 579 ? -0.382 -32.219 -24.469 1 97.12 579 MET B O 1
ATOM 9587 N N . LYS B 1 580 ? -0.42 -32.281 -26.703 1 95.88 580 LYS B N 1
ATOM 9588 C CA . LYS B 1 580 ? 0.899 -32.875 -26.781 1 95.88 580 LYS B CA 1
ATOM 9589 C C . LYS B 1 580 ? 1.976 -31.953 -26.234 1 95.88 580 LYS B C 1
ATOM 9591 O O . LYS B 1 580 ? 2.854 -32.406 -25.484 1 95.88 580 LYS B O 1
ATOM 9596 N N . LEU B 1 581 ? 1.92 -30.734 -26.609 1 96.62 581 LEU B N 1
ATOM 9597 C CA . LEU B 1 581 ? 2.893 -29.75 -26.125 1 96.62 581 LEU B CA 1
ATOM 9598 C C . LEU B 1 581 ? 2.779 -29.562 -24.609 1 96.62 581 LEU B C 1
ATOM 9600 O O . LEU B 1 581 ? 3.793 -29.453 -23.922 1 96.62 581 LEU B O 1
ATOM 9604 N N . LEU B 1 582 ? 1.531 -29.453 -24.125 1 97.69 582 LEU B N 1
ATOM 9605 C CA . LEU B 1 582 ? 1.304 -29.281 -22.688 1 97.69 582 LEU B CA 1
ATOM 9606 C C . LEU B 1 582 ? 1.853 -30.484 -21.906 1 97.69 582 LEU B C 1
ATOM 9608 O O . LEU B 1 582 ? 2.508 -30.297 -20.875 1 97.69 582 LEU B O 1
ATOM 9612 N N . GLN B 1 583 ? 1.61 -31.688 -22.375 1 96.06 583 GLN B N 1
ATOM 9613 C CA . GLN B 1 583 ? 2.113 -32.875 -21.719 1 96.06 583 GLN B CA 1
ATOM 9614 C C . GLN B 1 583 ? 3.639 -32.938 -21.75 1 96.06 583 GLN B C 1
ATOM 9616 O O . GLN B 1 583 ? 4.273 -33.312 -20.766 1 96.06 583 GLN B O 1
ATOM 9621 N N . ALA B 1 584 ? 4.219 -32.594 -22.859 1 95.94 584 ALA B N 1
ATOM 9622 C CA . ALA B 1 584 ? 5.676 -32.531 -22.969 1 95.94 584 ALA B CA 1
ATOM 9623 C C . ALA B 1 584 ? 6.262 -31.531 -22 1 95.94 584 ALA B C 1
ATOM 9625 O O . ALA B 1 584 ? 7.289 -31.781 -21.375 1 95.94 584 ALA B O 1
ATOM 9626 N N . THR B 1 585 ? 5.668 -30.391 -21.938 1 96.5 585 THR B N 1
ATOM 9627 C CA . THR B 1 585 ? 6.125 -29.328 -21.031 1 96.5 585 THR B CA 1
ATOM 9628 C C . THR B 1 585 ? 5.996 -29.766 -19.578 1 96.5 585 THR B C 1
ATOM 9630 O O . THR B 1 585 ? 6.887 -29.516 -18.766 1 96.5 585 THR B O 1
ATOM 9633 N N . ARG B 1 586 ? 4.902 -30.375 -19.234 1 95 586 ARG B N 1
ATOM 9634 C CA . ARG B 1 586 ? 4.695 -30.906 -17.891 1 95 586 ARG B CA 1
ATOM 9635 C C . ARG B 1 586 ? 5.789 -31.906 -17.516 1 95 586 ARG B C 1
ATOM 9637 O O . ARG B 1 586 ? 6.305 -31.875 -16.391 1 95 586 ARG B O 1
ATOM 9644 N N . ARG B 1 587 ? 6.141 -32.812 -18.422 1 94.44 587 ARG B N 1
ATOM 9645 C CA . ARG B 1 587 ? 7.207 -33.781 -18.188 1 94.44 587 ARG B CA 1
ATOM 9646 C C . ARG B 1 587 ? 8.539 -33.062 -17.953 1 94.44 587 ARG B C 1
ATOM 9648 O O . ARG B 1 587 ? 9.305 -33.438 -17.078 1 94.44 587 ARG B O 1
ATOM 9655 N N . GLN B 1 588 ? 8.766 -32.125 -18.75 1 94.06 588 GLN B N 1
ATOM 9656 C CA . GLN B 1 588 ? 10 -31.344 -18.578 1 94.06 588 GLN B CA 1
ATOM 9657 C C . GLN B 1 588 ? 10.031 -30.641 -17.219 1 94.06 588 GLN B C 1
ATOM 9659 O O . GLN B 1 588 ? 11.078 -30.594 -16.578 1 94.06 588 GLN B O 1
ATOM 9664 N N . MET B 1 589 ? 8.93 -30.031 -16.812 1 94.19 589 MET B N 1
ATOM 9665 C CA . MET B 1 589 ? 8.844 -29.359 -15.516 1 94.19 589 MET B CA 1
ATOM 9666 C C . MET B 1 589 ? 9.086 -30.344 -14.383 1 94.19 589 MET B C 1
ATOM 9668 O O . MET B 1 589 ? 9.766 -30.016 -13.406 1 94.19 589 MET B O 1
ATOM 9672 N N . ARG B 1 590 ? 8.562 -31.516 -14.531 1 91.5 590 ARG B N 1
ATOM 9673 C CA . ARG B 1 590 ? 8.742 -32.531 -13.516 1 91.5 590 ARG B CA 1
ATOM 9674 C C . ARG B 1 590 ? 10.219 -32.906 -13.375 1 91.5 590 ARG B C 1
ATOM 9676 O O . ARG B 1 590 ? 10.719 -33.094 -12.266 1 91.5 590 ARG B O 1
ATOM 9683 N N . HIS B 1 591 ? 10.867 -33.031 -14.484 1 89.5 591 HIS B N 1
ATOM 9684 C CA . HIS B 1 591 ? 12.289 -33.344 -14.492 1 89.5 591 HIS B CA 1
ATOM 9685 C C . HIS B 1 591 ? 13.117 -32.25 -13.852 1 89.5 591 HIS B C 1
ATOM 9687 O O . HIS B 1 591 ? 14.141 -32.5 -13.219 1 89.5 591 HIS B O 1
ATOM 9693 N N . LYS B 1 592 ? 12.672 -31.078 -14.008 1 89.38 592 LYS B N 1
ATOM 9694 C CA . LYS B 1 592 ? 13.453 -29.922 -13.578 1 89.38 592 LYS B CA 1
ATOM 9695 C C . LYS B 1 592 ? 13.039 -29.469 -12.18 1 89.38 592 LYS B C 1
ATOM 9697 O O . LYS B 1 592 ? 13.773 -28.734 -11.516 1 89.38 592 LYS B O 1
ATOM 9702 N N . ALA B 1 593 ? 11.93 -29.859 -11.656 1 87.56 593 ALA B N 1
ATOM 9703 C CA . ALA B 1 593 ? 11.344 -29.375 -10.414 1 87.56 593 ALA B CA 1
ATOM 9704 C C . ALA B 1 593 ? 12.25 -29.656 -9.219 1 87.56 593 ALA B C 1
ATOM 9706 O O . ALA B 1 593 ? 12.219 -28.938 -8.219 1 87.56 593 ALA B O 1
ATOM 9707 N N . ASN B 1 594 ? 13.078 -30.672 -9.305 1 82.56 594 ASN B N 1
ATOM 9708 C CA . ASN B 1 594 ? 13.984 -31 -8.203 1 82.56 594 ASN B CA 1
ATOM 9709 C C . ASN B 1 594 ? 15.094 -29.953 -8.062 1 82.56 594 ASN B C 1
ATOM 9711 O O . ASN B 1 594 ? 15.516 -29.641 -6.953 1 82.56 594 ASN B O 1
ATOM 9715 N N . ALA B 1 595 ? 15.43 -29.562 -9.188 1 83.06 595 ALA B N 1
ATOM 9716 C CA . ALA B 1 595 ? 16.5 -28.562 -9.195 1 83.06 595 ALA B CA 1
ATOM 9717 C C . ALA B 1 595 ? 15.945 -27.156 -9.062 1 83.06 595 ALA B C 1
ATOM 9719 O O . ALA B 1 595 ? 16.547 -26.297 -8.406 1 83.06 595 ALA B O 1
ATOM 9720 N N . PHE B 1 596 ? 14.883 -26.906 -9.68 1 88.62 596 PHE B N 1
ATOM 9721 C CA . PHE B 1 596 ? 14.281 -25.594 -9.688 1 88.62 596 PHE B CA 1
ATOM 9722 C C . PHE B 1 596 ? 12.992 -25.562 -8.875 1 88.62 596 PHE B C 1
ATOM 9724 O O . PHE B 1 596 ? 11.898 -25.734 -9.422 1 88.62 596 PHE B O 1
ATOM 9731 N N . VAL B 1 597 ? 13.148 -25.172 -7.672 1 86.94 597 VAL B N 1
ATOM 9732 C CA . VAL B 1 597 ? 12.031 -25.188 -6.727 1 86.94 597 VAL B CA 1
ATOM 9733 C C . VAL B 1 597 ? 10.953 -24.219 -7.18 1 86.94 597 VAL B C 1
ATOM 9735 O O . VAL B 1 597 ? 9.766 -24.422 -6.914 1 86.94 597 VAL B O 1
ATOM 9738 N N . VAL B 1 598 ? 11.305 -23.219 -7.957 1 90.5 598 VAL B N 1
ATOM 9739 C CA . VAL B 1 598 ? 10.43 -22.141 -8.375 1 90.5 598 VAL B CA 1
ATOM 9740 C C . VAL B 1 598 ? 9.344 -22.672 -9.312 1 90.5 598 VAL B C 1
ATOM 9742 O O . VAL B 1 598 ? 8.273 -22.078 -9.438 1 90.5 598 VAL B O 1
ATOM 9745 N N . ILE B 1 599 ? 9.539 -23.859 -9.938 1 93 599 ILE B N 1
ATOM 9746 C CA . ILE B 1 599 ? 8.617 -24.406 -10.93 1 93 599 ILE B CA 1
ATOM 9747 C C . ILE B 1 599 ? 7.574 -25.281 -10.242 1 93 599 ILE B C 1
ATOM 9749 O O . ILE B 1 599 ? 6.539 -25.594 -10.836 1 93 599 ILE B O 1
ATOM 9753 N N . ARG B 1 600 ? 7.758 -25.609 -8.961 1 92 600 ARG B N 1
ATOM 9754 C CA . ARG B 1 600 ? 6.984 -26.625 -8.266 1 92 600 ARG B CA 1
ATOM 9755 C C . ARG B 1 600 ? 5.52 -26.234 -8.148 1 92 600 ARG B C 1
ATOM 9757 O O . ARG B 1 600 ? 4.625 -27.062 -8.289 1 92 600 ARG B O 1
ATOM 9764 N N . LEU B 1 601 ? 5.258 -25.031 -7.871 1 90.94 601 LEU B N 1
ATOM 9765 C CA . LEU B 1 601 ? 3.875 -24.609 -7.711 1 90.94 601 LEU B CA 1
ATOM 9766 C C . LEU B 1 601 ? 3.109 -24.734 -9.023 1 90.94 601 LEU B C 1
ATOM 9768 O O . LEU B 1 601 ? 1.98 -25.234 -9.039 1 90.94 601 LEU B O 1
ATOM 9772 N N . GLY B 1 602 ? 3.725 -24.25 -10.109 1 93.56 602 GLY B N 1
ATOM 9773 C CA . GLY B 1 602 ? 3.086 -24.391 -11.414 1 93.56 602 GLY B CA 1
ATOM 9774 C C . GLY B 1 602 ? 2.805 -25.828 -11.789 1 93.56 602 GLY B C 1
ATOM 9775 O O . GLY B 1 602 ? 1.739 -26.141 -12.328 1 93.56 602 GLY B O 1
ATOM 9776 N N . LEU B 1 603 ? 3.768 -26.656 -11.484 1 94.31 603 LEU B N 1
ATOM 9777 C CA . LEU B 1 603 ? 3.607 -28.094 -11.758 1 94.31 603 LEU B CA 1
ATOM 9778 C C . LEU B 1 603 ? 2.48 -28.672 -10.914 1 94.31 603 LEU B C 1
ATOM 9780 O O . LEU B 1 603 ? 1.66 -29.438 -11.422 1 94.31 603 LEU B O 1
ATOM 9784 N N . LEU B 1 604 ? 2.453 -28.266 -9.688 1 90.62 604 LEU B N 1
ATOM 9785 C CA . LEU B 1 604 ? 1.423 -28.766 -8.773 1 90.62 604 LEU B CA 1
ATOM 9786 C C . LEU B 1 604 ? 0.033 -28.375 -9.273 1 90.62 604 LEU B C 1
ATOM 9788 O O . LEU B 1 604 ? -0.879 -29.203 -9.273 1 90.62 604 LEU B O 1
ATOM 9792 N N . ARG B 1 605 ? -0.166 -27.203 -9.695 1 91.62 605 ARG B N 1
ATOM 9793 C CA . ARG B 1 605 ? -1.46 -26.719 -10.164 1 91.62 605 ARG B CA 1
ATOM 9794 C C . ARG B 1 605 ? -1.901 -27.469 -11.414 1 91.62 605 ARG B C 1
ATOM 9796 O O . ARG B 1 605 ? -3.072 -27.828 -11.547 1 91.62 605 ARG B O 1
ATOM 9803 N N . MET B 1 606 ? -0.988 -27.688 -12.297 1 93.69 606 MET B N 1
ATOM 9804 C CA . MET B 1 606 ? -1.306 -28.375 -13.531 1 93.69 606 MET B CA 1
ATOM 9805 C C . MET B 1 606 ? -1.571 -29.859 -13.273 1 93.69 606 MET B C 1
ATOM 9807 O O . MET B 1 606 ? -2.502 -30.438 -13.836 1 93.69 606 MET B O 1
ATOM 9811 N N . ASP B 1 607 ? -0.788 -30.422 -12.453 1 92.06 607 ASP B N 1
ATOM 9812 C CA . ASP B 1 607 ? -0.965 -31.828 -12.117 1 92.06 607 ASP B CA 1
ATOM 9813 C C . ASP B 1 607 ? -2.305 -32.062 -11.422 1 92.06 607 ASP B C 1
ATOM 9815 O O . ASP B 1 607 ? -2.924 -33.125 -11.602 1 92.06 607 ASP B O 1
ATOM 9819 N N . ALA B 1 608 ? -2.719 -31.156 -10.617 1 89.38 608 ALA B N 1
ATOM 9820 C CA . ALA B 1 608 ? -4.016 -31.266 -9.961 1 89.38 608 ALA B CA 1
ATOM 9821 C C . ALA B 1 608 ? -5.145 -31.391 -10.977 1 89.38 608 ALA B C 1
ATOM 9823 O O . ALA B 1 608 ? -6.086 -32.156 -10.781 1 89.38 608 ALA B O 1
ATOM 9824 N N . ILE B 1 609 ? -5.066 -30.688 -12.07 1 92.88 609 ILE B N 1
ATOM 9825 C CA . ILE B 1 609 ? -6.074 -30.719 -13.125 1 92.88 609 ILE B CA 1
ATOM 9826 C C . ILE B 1 609 ? -6.016 -32.062 -13.852 1 92.88 609 ILE B C 1
ATOM 9828 O O . ILE B 1 609 ? -7.047 -32.688 -14.109 1 92.88 609 ILE B O 1
ATOM 9832 N N . PHE B 1 610 ? -4.82 -32.531 -14.156 1 92.19 610 PHE B N 1
ATOM 9833 C CA . PHE B 1 610 ? -4.652 -33.781 -14.875 1 92.19 610 PHE B CA 1
ATOM 9834 C C . PHE B 1 610 ? -5.047 -34.969 -14.008 1 92.19 610 PHE B C 1
ATOM 9836 O O . PHE B 1 610 ? -5.625 -35.938 -14.492 1 92.19 610 PHE B O 1
ATOM 9843 N N . TRP B 1 611 ? -4.742 -34.875 -12.781 1 87.19 611 TRP B N 1
ATOM 9844 C CA . TRP B 1 611 ? -5.086 -35.938 -11.859 1 87.19 611 TRP B CA 1
ATOM 9845 C C . TRP B 1 611 ? -6.598 -36.062 -11.703 1 87.19 611 TRP B C 1
ATOM 9847 O O . TRP B 1 611 ? -7.137 -37.188 -11.641 1 87.19 611 TRP B O 1
ATOM 9857 N N . ARG B 1 612 ? -7.281 -35 -11.562 1 87 612 ARG B N 1
ATOM 9858 C CA . ARG B 1 612 ? -8.734 -35 -11.477 1 87 612 ARG B CA 1
ATOM 9859 C C . ARG B 1 612 ? -9.367 -35.406 -12.797 1 87 612 ARG B C 1
ATOM 9861 O O . ARG B 1 612 ? -10.445 -36 -12.82 1 87 612 ARG B O 1
ATOM 9868 N N . GLY B 1 613 ? -8.727 -35.125 -13.828 1 91.31 613 GLY B N 1
ATOM 9869 C CA . GLY B 1 613 ? -9.227 -35.312 -15.18 1 91.31 613 GLY B CA 1
ATOM 9870 C C . GLY B 1 613 ? -9.57 -34 -15.875 1 91.31 613 GLY B C 1
ATOM 9871 O O . GLY B 1 613 ? -10.461 -33.281 -15.43 1 91.31 613 GLY B O 1
ATOM 9872 N N . VAL B 1 614 ? -8.922 -33.75 -16.906 1 95.19 614 VAL B N 1
ATOM 9873 C CA . VAL B 1 614 ? -9.086 -32.5 -17.625 1 95.19 614 VAL B CA 1
ATOM 9874 C C . VAL B 1 614 ? -10.547 -32.344 -18.047 1 95.19 614 VAL B C 1
ATOM 9876 O O . VAL B 1 614 ? -11.102 -31.234 -17.969 1 95.19 614 VAL B O 1
ATOM 9879 N N . ASP B 1 615 ? -11.227 -33.406 -18.469 1 94.5 615 ASP B N 1
ATOM 9880 C CA . ASP B 1 615 ? -12.609 -33.375 -18.938 1 94.5 615 ASP B CA 1
ATOM 9881 C C . ASP B 1 615 ? -13.578 -33.312 -17.766 1 94.5 615 ASP B C 1
ATOM 9883 O O . ASP B 1 615 ? -14.758 -33 -17.953 1 94.5 615 ASP B O 1
ATOM 9887 N N . GLN B 1 616 ? -13.062 -33.562 -16.562 1 92.81 616 GLN B N 1
ATOM 9888 C CA . GLN B 1 616 ? -13.891 -33.406 -15.375 1 92.81 616 GLN B CA 1
ATOM 9889 C C . GLN B 1 616 ? -13.805 -32 -14.797 1 92.81 616 GLN B C 1
ATOM 9891 O O . GLN B 1 616 ? -14.711 -31.562 -14.094 1 92.81 616 GLN B O 1
ATOM 9896 N N . VAL B 1 617 ? -12.688 -31.391 -15.102 1 94.44 617 VAL B N 1
ATOM 9897 C CA . VAL B 1 617 ? -12.477 -30.031 -14.578 1 94.44 617 VAL B CA 1
ATOM 9898 C C . VAL B 1 617 ? -13.031 -29.016 -15.562 1 94.44 617 VAL B C 1
ATOM 9900 O O . VAL B 1 617 ? -13.703 -28.062 -15.156 1 94.44 617 VAL B O 1
ATOM 9903 N N . LEU B 1 618 ? -12.789 -29.266 -16.859 1 96.94 618 LEU B N 1
ATOM 9904 C CA . LEU B 1 618 ? -13.102 -28.266 -17.875 1 96.94 618 LEU B CA 1
ATOM 9905 C C . LEU B 1 618 ? -14.219 -28.75 -18.797 1 96.94 618 LEU B C 1
ATOM 9907 O O . LEU B 1 618 ? -14.281 -29.922 -19.141 1 96.94 618 LEU B O 1
ATOM 9911 N N . LYS B 1 619 ? -15.094 -27.812 -19.094 1 95.62 619 LYS B N 1
ATOM 9912 C CA . LYS B 1 619 ? -16.062 -28.078 -20.156 1 95.62 619 LYS B CA 1
ATOM 9913 C C . LYS B 1 619 ? -15.391 -28.078 -21.531 1 95.62 619 LYS B C 1
ATOM 9915 O O . LYS B 1 619 ? -14.875 -27.047 -21.969 1 95.62 619 LYS B O 1
ATOM 9920 N N . LEU B 1 620 ? -15.453 -29.219 -22.219 1 96.44 620 LEU B N 1
ATO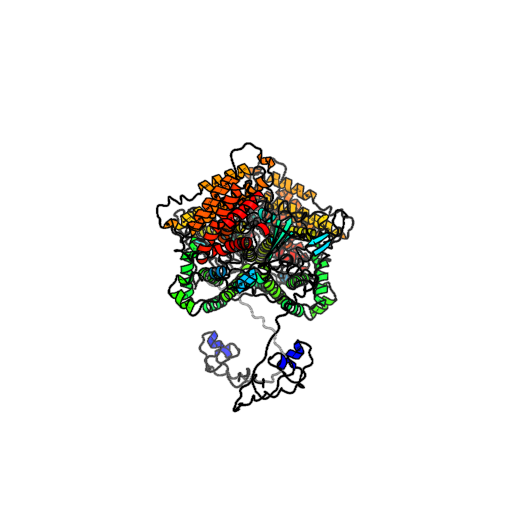M 9921 C CA . LEU B 1 620 ? -14.742 -29.359 -23.484 1 96.44 620 LEU B CA 1
ATOM 9922 C C . LEU B 1 620 ? -15.727 -29.547 -24.641 1 96.44 620 LEU B C 1
ATOM 9924 O O . LEU B 1 620 ? -16.719 -30.25 -24.5 1 96.44 620 LEU B O 1
ATOM 9928 N N . GLU B 1 621 ? -15.469 -28.875 -25.703 1 96.06 621 GLU B N 1
ATOM 9929 C CA . GLU B 1 621 ? -16.188 -29.172 -26.938 1 96.06 621 GLU B CA 1
ATOM 9930 C C . GLU B 1 621 ? -15.898 -30.578 -27.438 1 96.06 621 GLU B C 1
ATOM 9932 O O . GLU B 1 621 ? -14.844 -31.141 -27.141 1 96.06 621 GLU B O 1
ATOM 9937 N N . PRO B 1 622 ? -16.781 -31.109 -28.234 1 96.62 622 PRO B N 1
ATOM 9938 C CA . PRO B 1 622 ? -16.625 -32.5 -28.656 1 96.62 622 PRO B CA 1
ATOM 9939 C C . PRO B 1 622 ? -15.305 -32.781 -29.359 1 96.62 622 PRO B C 1
ATOM 9941 O O . PRO B 1 622 ? -14.648 -33.781 -29.094 1 96.62 622 PRO B O 1
ATOM 9944 N N . HIS B 1 623 ? -14.883 -31.859 -30.266 1 96.75 623 HIS B N 1
ATOM 9945 C CA . HIS B 1 623 ? -13.641 -32.094 -31 1 96.75 623 HIS B CA 1
ATOM 9946 C C . HIS B 1 623 ? -12.43 -32 -30.078 1 96.75 623 HIS B C 1
ATOM 9948 O O . HIS B 1 623 ? -11.414 -32.656 -30.312 1 96.75 623 HIS B O 1
ATOM 9954 N N . VAL B 1 624 ? -12.484 -31.203 -29.016 1 97.44 624 VAL B N 1
ATOM 9955 C CA . VAL B 1 624 ? -11.406 -31.062 -28.047 1 97.44 624 VAL B CA 1
ATOM 9956 C C . VAL B 1 624 ? -11.336 -32.312 -27.156 1 97.44 624 VAL B C 1
ATOM 9958 O O . VAL B 1 624 ? -10.25 -32.781 -26.812 1 97.44 624 VAL B O 1
ATOM 9961 N N . LYS B 1 625 ? -12.523 -32.844 -26.781 1 96.62 625 LYS B N 1
ATOM 9962 C CA . LYS B 1 625 ? -12.578 -34.062 -25.969 1 96.62 625 LYS B CA 1
ATOM 9963 C C . LYS B 1 625 ? -11.977 -35.25 -26.719 1 96.62 625 LYS B C 1
ATOM 9965 O O . LYS B 1 625 ? -11.273 -36.062 -26.141 1 96.62 625 LYS B O 1
ATOM 9970 N N . LEU B 1 626 ? -12.281 -35.312 -27.984 1 96.19 626 LEU B N 1
ATOM 9971 C CA . LEU B 1 626 ? -11.719 -36.344 -28.828 1 96.19 626 LEU B CA 1
ATOM 9972 C C . LEU B 1 626 ? -10.195 -36.281 -28.859 1 96.19 626 LEU B C 1
ATOM 9974 O O . LEU B 1 626 ? -9.508 -37.281 -28.844 1 96.19 626 LEU B O 1
ATOM 9978 N N . ALA B 1 627 ? -9.719 -35.062 -28.938 1 96.62 627 ALA B N 1
ATOM 9979 C CA . ALA B 1 627 ? -8.273 -34.844 -28.953 1 96.62 627 ALA B CA 1
ATOM 9980 C C . ALA B 1 627 ? -7.652 -35.281 -27.625 1 96.62 627 ALA B C 1
ATOM 9982 O O . ALA B 1 627 ? -6.555 -35.844 -27.594 1 96.62 627 ALA B O 1
ATOM 9983 N N . LEU B 1 628 ? -8.281 -35 -26.516 1 96.12 628 LEU B N 1
ATOM 9984 C CA . LEU B 1 628 ? -7.82 -35.406 -25.188 1 96.12 628 LEU B CA 1
ATOM 9985 C C . LEU B 1 628 ? -7.742 -36.906 -25.094 1 96.12 628 LEU B C 1
ATOM 9987 O O . LEU B 1 628 ? -6.75 -37.469 -24.594 1 96.12 628 LEU B O 1
ATOM 9991 N N . ASP B 1 629 ? -8.797 -37.625 -25.578 1 94.56 629 ASP B N 1
ATOM 9992 C CA . ASP B 1 629 ? -8.852 -39.094 -25.531 1 94.56 629 ASP B CA 1
ATOM 9993 C C . ASP B 1 629 ? -7.758 -39.719 -26.406 1 94.56 629 ASP B C 1
ATOM 9995 O O . ASP B 1 629 ? -7.184 -40.75 -26.062 1 94.56 629 ASP B O 1
ATOM 9999 N N . ALA B 1 630 ? -7.516 -39.094 -27.469 1 92.88 630 ALA B N 1
ATOM 10000 C CA . ALA B 1 630 ? -6.48 -39.562 -28.375 1 92.88 630 ALA B CA 1
ATOM 10001 C C . ALA B 1 630 ? -5.094 -39.438 -27.75 1 92.88 630 ALA B C 1
ATOM 10003 O O . ALA B 1 630 ? -4.191 -40.219 -28.031 1 92.88 630 ALA B O 1
ATOM 10004 N N . SER B 1 631 ? -4.938 -38.406 -27.031 1 89.25 631 SER B N 1
ATOM 10005 C CA . SER B 1 631 ? -3.643 -38.125 -26.422 1 89.25 631 SER B CA 1
ATOM 10006 C C . SER B 1 631 ? -3.344 -39.125 -25.297 1 89.25 631 SER B C 1
ATOM 10008 O O . SER B 1 631 ? -2.18 -39.344 -24.953 1 89.25 631 SER B O 1
ATOM 10010 N N . LYS B 1 632 ? -4.371 -39.656 -24.656 1 83.5 632 LYS B N 1
ATOM 10011 C CA . LYS B 1 632 ? -4.203 -40.656 -23.594 1 83.5 632 LYS B CA 1
ATOM 10012 C C . LYS B 1 632 ? -3.717 -42 -24.156 1 83.5 632 LYS B C 1
ATOM 10014 O O . LYS B 1 632 ? -2.973 -42.719 -23.5 1 83.5 632 LYS B O 1
ATOM 10019 N N . GLN B 1 633 ? -4.246 -42.406 -25.391 1 67.88 633 GLN B N 1
ATOM 10020 C CA . GLN B 1 633 ? -3.914 -43.688 -26.016 1 67.88 633 GLN B CA 1
ATOM 10021 C C . GLN B 1 633 ? -2.461 -43.719 -26.484 1 67.88 633 GLN B C 1
ATOM 10023 O O . GLN B 1 633 ? -1.838 -44.781 -26.531 1 67.88 633 GLN B O 1
ATOM 10028 N N . GLY B 1 634 ? -2.035 -42.594 -26.734 1 52.38 634 GLY B N 1
ATOM 10029 C CA . GLY B 1 634 ? -0.654 -42.562 -27.188 1 52.38 634 GLY B CA 1
ATOM 10030 C C . GLY B 1 634 ? 0.349 -42.531 -26.047 1 52.38 634 GLY B C 1
ATOM 10031 O O . GLY B 1 634 ? 1.56 -42.562 -26.281 1 52.38 634 GLY B O 1
ATOM 10032 N N . THR B 1 635 ? -0.008 -42.188 -24.859 1 48.84 635 THR B N 1
ATOM 10033 C CA . THR B 1 635 ? 0.958 -42.219 -23.766 1 48.84 635 THR B CA 1
ATOM 10034 C C . THR B 1 635 ? 0.904 -43.562 -23.047 1 48.84 635 THR B C 1
ATOM 10036 O O . THR B 1 635 ? -0.177 -44.094 -22.828 1 48.84 635 THR B O 1
#

Radius of gyration: 38.27 Å; Cα contacts (8 Å, |Δi|>4): 1699; chains: 2; bounding box: 82×166×121 Å

Sequence (1270 aa):
MMRKYMSKRQRPCDFCRSRKTACRIESSPPCRLCQQYGRECTFVEAARPRKRQQTAETSPEYHDANDAEGSSNEVIEEPLTSFEQGIVSPTGTDTFPDINIDFLQHLDIDAPEYQFMFQTPDNNPPSIAAESTDGSYSKIYPLLDGHENLHPETLGLSGDMDPYLLQRYQSDEHGTFKFKQLAIRSVNNNPPVQFLISQPSLFGQSRKEAGHTGAPISSQRVELEKAVSQNMGKRLISLYNRFIAPHYPIFSTESPPGPATSAPCLLATIYSISLPFAMYDDQLCIDMAYDSPDAEDLAHLINAAVAFEIHSPNIATVQTLFLLIARPSSNPLVSDASYRWATMGTLVSAATNIGLHLDPSLWNIPSAQIAERRRLSFFVYALDRWLAAALGRPPHINRANWLVDELSAQDEHSSGLDASQWADTMVFSALTASLSDALDRLYLSQRPEELQTTVLELSESLEHIKPDWTSSTDPNNDKSMPGITIKLGYYYTQLLILRAAVHARNSHPSASNTSDQWSPRKSLKTVLEQYSDFLKSLKSDETAEHWPPWCQSAFSSLCFAMLFMFVSAATYEEALSWMKLLQATRRQMRHKANAFVVIRLGLLRMDAIFWRGVDQVLKLEPHVKLALDASKQGTMMRKYMSKRQRPCDFCRSRKTACRIESSPPCRLCQQYGRECTFVEAARPRKRQQTAETSPEYHDANDAEGSSNEVIEEPLTSFEQGIVSPTGTDTFPDINIDFLQHLDIDAPEYQFMFQTPDNNPPSIAAESTDGSYSKIYPLLDGHENLHPETLGLSGDMDPYLLQRYQSDEHGTFKFKQLAIRSVNNNPPVQFLISQPSLFGQSRKEAGHTGAPISSQRVELEKAVSQNMGKRLISLYNRFIAPHYPIFSTESPPGPATSAPCLLATIYSISLPFAMYDDQLCIDMAYDSPDAEDLAHLINAAVAFEIHSPNIATVQTLFLLIARPSSNPLVSDASYRWATMGTLVSAATNIGLHLDPSLWNIPSAQIAERRRLSFFVYALDRWLAAALGRPPHINRANWLVDELSAQDEHSSGLDASQWADTMVFSALTASLSDALDRLYLSQRPEELQTTVLELSESLEHIKPDWTSSTDPNNDKSMPGITIKLGYYYTQLLILRAAVHARNSHPSASNTSDQWSPRKSLKTVLEQYSDFLKSLKSDETAEHWPPWCQSAFSSLCFAMLFMFVSAATYEEALSWMKLLQATRRQMRHKANAFVVIRLGLLRMDAIFWRGVDQVLKLEPHVKLALDASKQGT